Protein AF-A0A8I3A498-F1 (afdb_monomer_lite)

Radius of gyration: 41.24 Å; chains: 1; bounding box: 92×102×156 Å

Foldseek 3Di:
DDPPDPDDPLQQLALAPAEEEFEVCLWFLNVLLQQLNVLRHYQYEYEEADQVSQVVSLVPPDVVRHSRYHYQYAALLDLVSLLVVLVVCCVVPVAHQEYELEWADLFDDPPPADPDHDPVSVVVSVVPRDPVSLVVRLSGLPVSLVSNCVSRLSRQLVVQVVCSAPFHGEYEYEAAPLCVDPDNRSHPSRNVSSVNNLVVLLVCCVVCVVSSYAGYYEHAYDTDTPRCVVVCVVCDPFFADCQRFVVSDHDYSVNSSVVSSCCSGNNNRQEHDDDPPDPTDHDHPDRDDDDDPDDDDDDDDDDDDDDDDDDDDDDDDDDDDDDDDDDDDDDDDDDDDDDDDDDDDDDDDDDDDDDDDDDDDPDPDPVVVVVVVPDDLLQFEAAEEDDLLLQVWDFLDPDPPPDDLPHSCLLVLLVVLCVVVQQADDDDPVCVVVCCVPPVLRHHHYDYFDFADPVLLLLFADPQLLVVLVCLLVDDSVVQNVVQVVQCDALQNEHGHNSQSVLLRRQLRLLQSQLVCLLVSNGVEYEYSGDDFALQAARYGHGDSHSGRSNSSSLSSCCVVPVPQAQAEEEEEEAQAHSLRVCQSCLAPLRYAYAYAHAQLVQPAPSRADPDNVRDDLDLLSQGDHNSGLRYGHLHDNDAAAELQLLVCCCVQPVLQQLVVSQGLAYEYSDAQCLDCPNPSSRHHYYLLSLLVSLLSCCVGNVRSYYYRYHHDRPSVRSSSNSVSNSCSNSPHRRDDDDRDHDDPSSVVSSLQSLQSSVVPHQSSPPHFDQQVVVVVVVDDDCLLVQLVVVQVVCCVPQVKDADDDDDPDDDSNCVSQKIKGPPLLQAQAEEEEFEEGWDKDFDADPNRRHTDPVRIDTQDLVVVVVVVCVVVRYIYMYGYQYQDDDDPPPRDSDDHGDPLVVSLVVLLVVLVSCVVPPVVNSPSHQEYEYEYAESRCSSVLSPLQPDPCLNRYLAYEYQYEDDQDFRQYPVDRCSLQSQQVRYEYEYEQPDPCNVDPVSVVVCNGSRRHPYDYDPHDDRSVSSVVCVVVVSVVSVVSVVVPDPPPPPPPPPD

pLDDT: mean 83.76, std 20.22, range [22.3, 98.88]

Organism: Verticillium longisporum (NCBI:txid100787)

Secondary structure (DSSP, 8-state):
--------HHHHS--TT-EEEEETTTSHHHHHHHHHHHHTT-EEEEEES-HHHHHHHHHTS-TTTT--EEEEE--TT-HHHHHHHHHHHHHHTS--SEEEE------S--TT--SS--HHHHHHHHHTS-HHHHHHHHIIIIIHHHHHHHHTHHHHHHHHHH--SSSPPEEEEE--GGGT-SS-TT-HHHHHHHHHHHHHHHHHHHHTGGGT-EEEEEE--S--STTTHHHHHHHTTPPPPTTT-TTSS---HHHHHHHHHHHHSSTTTT--S--TT--S----EES--S-----S-----PPPP------------------------------------------------------------HHHHHHHTT--GGGSPEEEE--GGGGG---S--SS----SS-THHHHHHHHHHHHTT-B--S-GGGHHHHHHH-TTSSBEEEPP-PPPHHHHTTTS-HHHHHHHHHTTTS-HHHHHHHHHHHTSTT------TTHHHHHHHHHHHHHHHHHHHHTTSSSEEEE--SS--TT--SS--BTTBSS-HHHHHHHHHHHH-TTT--SEEEEE-SSS--HHHHHHHTT-TTEEEEEEEE-GGGTSTT-S-SSTTS--S-TT----GGGTT-EEEEEESSS--BHHHHHHHIIIIIHHHHHHH--SEEEEEE--TTBTT-TTT--BB-HHHHHHHHHHHTTSGGG-EEEEE-----HHHHHHHHHHHHHHHHTPPPPP-PPPPPPHHHHHHHHHHHHHHTTT-GGG-S----HHHHHTTT---HHHHHHHHHHHHHHHHH--EEPP---SS--GGGTT-EEE-TTGGG-SEEEEEEEPPPEEEE---TTT----GGGEEEE-SHHHHHHHHHHTT-EEEEEE--S----TT---S-PPPPPHHHHHHHHHHHHHHHHHHTGGG-TT--EEEEEEETTTHHHHHHHHHHS--GGGEEEEEEEE-S-------SS-TTHHHHHHHSEEEEE-TT-GGGSSHHHHHHHTSGGG-EEEE-SS-SHHHHHHHHHHHHHHHHHHHHHHHS----GGGS--

Sequence (1053 aa):
MTNNAPIDVTDLFGVKDLVAVVTGGGSGIGLMIAQALEANGAFVYILGRRKETLDKAASTSDVKRHGNIKPIQADVTNKKDLERAVEELTAAHGFVNIVIANSGITGPGLEGLPANPSLSQFREKLWSTSSDEFTNTFAVNNTGVFNTVAAFLELLDAGNKRGNVQQRSQVIATASVASFNRQPLAGYAYSSSKAGVVHLMKAFSTALVPYDIRSNIIAPGFYPSEMTEALFAKQGDKAWPKSVIPEERPGDVQDMAGAVLFLVSRAGGYINVWRSRSRAFHTLVWSKEAELHNQLLKPRSAPLAGRQMQKDAPVDGEDWQMRDAAGSNGVAGPQPPPDQGPSVNGTTSSDEEYDEGYDEEYEESEDATVVSQLRRRGQLPTGCCYDDRMKLHCNADFTSHPHHPEDPRRIEEIIKAFKKAGLLYTGPEANVAKIVQETPTKYMWRIAAREAAKEEILLAHTPDHYAWVENLSAMSYTELRALSVELDKGRASLYVGSLSFPAALLSCGGAIDTCKQVVESNVKNAFAVIRPPGHHAEYDQSLGFCFFNNVPVAVKVCQQEYPEICRKVLVLDWDVHHGNGIQNIFYQDPNVLYISIHVYENGQFYPGQPEDPMIPDGGMEHCGTGPGLGKNINIGWHAQGMGDGEYMAAFQKIIMPIAKEFNPDLVVISAGFDAADGDELGGCFVTPPCYAHMTHMLMSLADGKLAVCLEGGYNLRAISTSAVAVARTLMGEPPPRMEIPKINRDAARVLATVQAYQAPYWECMRPGIVNVADIQDQHATRLHDHIRLGQRQDLATRHNMIPLYIQRDVLFKAYENQVLVTPNLQETERLLVILHDPPQLVAQPDSHDNHLESHNAWIVDPVVEYIDWAVSQGFGVMDINVPASLPQEEDTDPFIPRSPEKIMQAQLQELVCYLWDNYIQLYENATEIFLMGVGNAYLGVKVLLMGRDCKPRITGVVNFVTGTLRPVKSDVDPDLSAWYKEHSQVYIASDHLCWKSEDLTRKVQKRRFGSVKRSPTNGLSKMMQLHAEDVHAWILQAIASNKPETTDDEKMS

InterPro domains:
  IPR002347 Short-chain dehydrogenase/reductase SDR [PF00106] (19-234)
  IPR019154 Arb2-like domain [PF09757] (782-1040)
  IPR020904 Short-chain dehydrogenase/reductase, conserved site [PS00061] (177-205)
  IPR023801 Histone deacetylase domain [PF00850] (404-729)

Structure (mmCIF, N/CA/C/O backbone):
data_AF-A0A8I3A498-F1
#
_entry.id   AF-A0A8I3A498-F1
#
loop_
_atom_site.group_PDB
_atom_site.id
_atom_site.type_symbol
_atom_site.label_atom_id
_atom_site.label_alt_id
_atom_site.label_comp_id
_atom_site.label_asym_id
_atom_site.label_entity_id
_atom_site.label_seq_id
_atom_site.pdbx_PDB_ins_code
_atom_site.Cartn_x
_atom_site.Cartn_y
_atom_site.Cartn_z
_atom_site.occupancy
_atom_site.B_iso_or_equiv
_atom_site.auth_seq_id
_atom_site.auth_comp_id
_atom_site.auth_asym_id
_atom_site.auth_atom_id
_atom_site.pdbx_PDB_model_num
ATOM 1 N N . MET A 1 1 ? 6.392 -37.701 -13.307 1.00 36.19 1 MET A N 1
ATOM 2 C CA . MET A 1 1 ? 6.258 -38.402 -14.600 1.00 36.19 1 MET A CA 1
ATOM 3 C C . MET A 1 1 ? 6.376 -37.356 -15.698 1.00 36.19 1 MET A C 1
ATOM 5 O O . MET A 1 1 ? 5.416 -36.642 -15.946 1.00 36.19 1 MET A O 1
ATOM 9 N N . THR A 1 2 ? 7.565 -37.161 -16.264 1.00 35.66 2 THR A N 1
ATOM 10 C CA . THR A 1 2 ? 7.791 -36.223 -17.376 1.00 35.66 2 THR A CA 1
ATOM 11 C C . THR 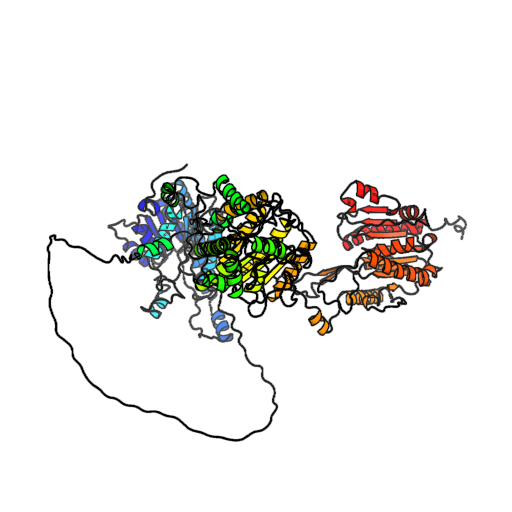A 1 2 ? 7.530 -36.961 -18.677 1.00 35.66 2 THR A C 1
ATOM 13 O O . THR A 1 2 ? 8.352 -37.757 -19.126 1.00 35.66 2 THR A O 1
ATOM 16 N N . ASN A 1 3 ? 6.340 -36.756 -19.235 1.00 43.94 3 ASN A N 1
ATOM 17 C CA . ASN A 1 3 ? 5.984 -37.287 -20.540 1.00 43.94 3 ASN A CA 1
ATOM 18 C C . ASN A 1 3 ? 6.614 -36.356 -21.591 1.00 43.94 3 ASN A C 1
ATOM 20 O O . ASN A 1 3 ? 6.014 -35.351 -21.961 1.00 43.94 3 ASN A O 1
ATOM 24 N N . ASN A 1 4 ? 7.856 -36.646 -21.995 1.00 46.97 4 ASN A N 1
ATOM 25 C CA . ASN A 1 4 ? 8.600 -35.926 -23.040 1.00 46.97 4 ASN A CA 1
ATOM 26 C C . ASN A 1 4 ? 8.061 -36.282 -24.439 1.00 46.97 4 ASN A C 1
ATOM 28 O O . ASN A 1 4 ? 8.810 -36.719 -25.311 1.00 46.97 4 ASN A O 1
ATOM 32 N N . ALA A 1 5 ? 6.749 -36.159 -24.640 1.00 57.09 5 ALA A N 1
ATOM 33 C CA . ALA A 1 5 ? 6.171 -36.243 -25.972 1.00 57.09 5 ALA A CA 1
ATOM 34 C C . ALA A 1 5 ? 6.421 -34.905 -26.697 1.00 57.09 5 ALA A C 1
ATOM 36 O O . ALA A 1 5 ? 6.254 -33.854 -26.068 1.00 57.09 5 ALA A O 1
ATOM 37 N N . PRO A 1 6 ? 6.833 -34.915 -27.976 1.00 66.81 6 PRO A N 1
ATOM 38 C CA . PRO A 1 6 ? 6.925 -33.696 -28.774 1.00 66.81 6 PRO A CA 1
ATOM 39 C C . PRO A 1 6 ? 5.567 -32.978 -28.797 1.00 66.81 6 PRO A C 1
ATOM 41 O O . PRO A 1 6 ? 4.518 -33.622 -28.821 1.00 66.81 6 PRO A O 1
ATOM 44 N N . ILE A 1 7 ? 5.586 -31.644 -28.727 1.00 75.12 7 ILE A N 1
ATOM 45 C CA . ILE A 1 7 ? 4.367 -30.830 -28.768 1.00 75.12 7 ILE A CA 1
ATOM 46 C C . ILE A 1 7 ? 3.898 -30.768 -30.222 1.00 75.12 7 ILE A C 1
ATOM 48 O O . ILE A 1 7 ? 4.517 -30.089 -31.036 1.00 75.12 7 ILE A O 1
ATOM 52 N N . ASP A 1 8 ? 2.807 -31.464 -30.526 1.00 83.50 8 ASP A N 1
ATOM 53 C CA . ASP A 1 8 ? 2.123 -31.399 -31.815 1.00 83.50 8 ASP A CA 1
ATOM 54 C C . ASP A 1 8 ? 0.842 -30.558 -31.692 1.00 83.50 8 ASP A C 1
ATOM 56 O O . ASP A 1 8 ? 0.051 -30.733 -30.761 1.00 83.50 8 ASP A O 1
ATOM 60 N N . VAL A 1 9 ? 0.646 -29.607 -32.611 1.00 81.69 9 VAL A N 1
ATOM 61 C CA . VAL A 1 9 ? -0.486 -28.663 -32.575 1.00 81.69 9 VAL A CA 1
ATOM 62 C C . VAL A 1 9 ? -1.821 -29.381 -32.778 1.00 81.69 9 VAL A C 1
ATOM 64 O O . VAL A 1 9 ? -2.808 -29.020 -32.130 1.00 81.69 9 VAL A O 1
ATOM 67 N N . THR A 1 10 ? -1.854 -30.408 -33.630 1.00 80.31 10 THR A N 1
ATOM 68 C CA . THR A 1 10 ? -3.074 -31.175 -33.907 1.00 80.31 10 THR A CA 1
ATOM 69 C C . THR A 1 10 ? -3.499 -32.014 -32.705 1.00 80.31 10 THR A C 1
ATOM 71 O O . THR A 1 10 ? -4.691 -32.089 -32.413 1.00 80.31 10 THR A O 1
ATOM 74 N N . ASP A 1 11 ? -2.544 -32.525 -31.926 1.00 80.00 11 ASP A N 1
ATOM 75 C CA . ASP A 1 11 ? -2.824 -33.212 -30.660 1.00 80.00 11 ASP A CA 1
ATOM 76 C C . ASP A 1 11 ? -3.163 -32.241 -29.516 1.00 80.00 11 ASP A C 1
ATOM 78 O O . ASP A 1 11 ? -3.975 -32.549 -28.640 1.00 80.00 11 ASP A O 1
ATOM 82 N N . LEU A 1 12 ? -2.539 -31.058 -29.491 1.00 85.94 12 LEU A N 1
ATOM 83 C CA . LEU A 1 12 ? -2.706 -30.086 -28.409 1.00 85.94 12 LEU A CA 1
ATOM 84 C C . LEU A 1 12 ? -4.102 -29.449 -28.409 1.00 85.94 12 LEU A C 1
ATOM 86 O O . LEU A 1 12 ? -4.709 -29.317 -27.341 1.00 85.94 12 LEU A O 1
ATOM 90 N N . PHE A 1 13 ? -4.603 -29.082 -29.592 1.00 89.25 13 PHE A N 1
ATOM 91 C CA . PHE A 1 13 ? -5.938 -28.502 -29.790 1.00 89.25 13 PHE A CA 1
ATOM 92 C C . PHE A 1 13 ? -6.983 -29.519 -30.268 1.00 89.25 13 PHE A C 1
ATOM 94 O O . PHE A 1 13 ? -8.146 -29.162 -30.459 1.00 89.25 13 PHE A O 1
ATOM 101 N N . GLY A 1 14 ? -6.590 -30.785 -30.422 1.00 86.81 14 GLY A N 1
ATOM 102 C CA . GLY A 1 14 ? -7.468 -31.862 -30.853 1.00 86.81 14 GLY A CA 1
ATOM 103 C C . GLY A 1 14 ? -8.658 -32.061 -29.913 1.00 86.81 14 GLY A C 1
ATOM 104 O O . GLY A 1 14 ? -8.516 -32.131 -28.689 1.00 86.81 14 GLY A O 1
ATOM 105 N N . VAL A 1 15 ? -9.848 -32.174 -30.507 1.00 92.00 15 VAL A N 1
ATOM 106 C CA . VAL A 1 15 ? -11.114 -32.466 -29.806 1.00 92.00 15 VAL A CA 1
ATOM 107 C C . VAL A 1 15 ? -11.772 -33.752 -30.298 1.00 92.00 15 VAL A C 1
ATOM 109 O O . VAL A 1 15 ? -12.924 -34.041 -29.974 1.00 92.00 15 VAL A O 1
ATOM 112 N N . LYS A 1 16 ? -11.020 -34.542 -31.066 1.00 88.25 16 LYS A N 1
ATOM 113 C CA . LYS A 1 16 ? -11.432 -35.865 -31.512 1.00 88.25 16 LYS A CA 1
ATOM 114 C C . LYS A 1 16 ? -11.801 -36.729 -30.303 1.00 88.25 16 LYS A C 1
ATOM 116 O O . LYS A 1 16 ? -11.157 -36.657 -29.259 1.00 88.25 16 LYS A O 1
ATOM 121 N N . ASP A 1 17 ? -12.860 -37.515 -30.458 1.00 88.50 17 ASP A N 1
ATOM 122 C CA . ASP A 1 17 ? -13.411 -38.417 -29.440 1.00 88.50 17 ASP A CA 1
ATOM 123 C C . ASP A 1 17 ? -14.074 -37.730 -28.231 1.00 88.50 17 ASP A C 1
ATOM 125 O O . ASP A 1 17 ? -14.572 -38.429 -27.346 1.00 88.50 17 ASP A O 1
ATOM 129 N N . LEU A 1 18 ? -14.153 -36.391 -28.185 1.00 94.19 18 LEU A N 1
ATOM 130 C CA . LEU A 1 18 ? -14.945 -35.682 -27.175 1.00 94.19 18 LEU A CA 1
ATOM 131 C C . LEU A 1 18 ? -16.438 -35.782 -27.486 1.00 94.19 18 LEU A C 1
ATOM 133 O O . LEU A 1 18 ? -16.863 -35.539 -28.613 1.00 94.19 18 LEU A O 1
ATOM 137 N N . VAL A 1 19 ? -17.242 -36.052 -26.457 1.00 97.00 19 VAL A N 1
ATOM 138 C CA . VAL A 1 19 ? -18.703 -35.905 -26.512 1.00 97.00 19 VAL A CA 1
ATOM 139 C C . VAL A 1 19 ? -19.086 -34.611 -25.797 1.00 97.00 19 VAL A C 1
ATOM 141 O O . VAL A 1 19 ? -18.767 -34.432 -24.617 1.00 97.00 19 VAL A O 1
ATOM 144 N N . ALA A 1 20 ? -19.747 -33.701 -26.507 1.00 97.81 20 ALA A N 1
ATOM 145 C CA . ALA A 1 20 ? -20.108 -32.373 -26.033 1.00 97.81 20 ALA A CA 1
ATOM 146 C C . ALA A 1 20 ? -21.621 -32.133 -26.086 1.00 97.81 20 ALA A C 1
ATOM 148 O O . ALA A 1 20 ? -22.307 -32.586 -26.998 1.00 97.81 20 ALA A O 1
ATOM 149 N N . VAL A 1 21 ? -22.130 -31.361 -25.129 1.00 98.38 21 VAL A N 1
ATOM 150 C CA . VAL A 1 21 ? -23.510 -30.863 -25.081 1.00 98.38 21 VAL A CA 1
ATOM 151 C C . VAL A 1 21 ? -23.473 -29.344 -25.157 1.00 98.38 21 VAL A C 1
ATOM 153 O O . VAL A 1 21 ? -22.763 -28.723 -24.375 1.00 98.38 21 VAL A O 1
ATOM 156 N N . VAL A 1 22 ? -24.242 -28.727 -26.053 1.00 98.06 22 VAL A N 1
ATOM 157 C CA . VAL A 1 22 ? -24.313 -27.267 -26.212 1.00 98.06 22 VAL A CA 1
ATOM 158 C C . VAL A 1 22 ? -25.766 -26.806 -26.152 1.00 98.06 22 VAL A C 1
ATOM 160 O O . VAL A 1 22 ? -26.552 -27.048 -27.071 1.00 98.06 22 VAL A O 1
ATOM 163 N N . THR A 1 23 ? -26.150 -26.113 -25.077 1.00 97.69 23 THR A N 1
ATOM 164 C CA . THR A 1 23 ? -27.502 -25.540 -24.976 1.00 97.69 23 THR A CA 1
ATOM 165 C C . THR A 1 23 ? -27.601 -24.231 -25.759 1.00 97.69 23 THR A C 1
ATOM 167 O O . THR A 1 23 ? -26.661 -23.442 -25.823 1.00 97.69 23 THR A O 1
ATOM 170 N N . GLY A 1 24 ? -28.739 -23.990 -26.407 1.00 94.19 24 GLY A N 1
ATOM 171 C CA . GLY A 1 24 ? -28.872 -22.897 -27.370 1.00 94.19 24 GLY A CA 1
ATOM 172 C C . GLY A 1 24 ? -28.033 -23.117 -28.635 1.00 94.19 24 GLY A C 1
ATOM 173 O O . GLY A 1 24 ? -27.719 -22.153 -29.322 1.00 94.19 24 GLY A O 1
ATOM 174 N N . GLY A 1 25 ? -27.663 -24.364 -28.950 1.00 91.69 25 GLY A N 1
ATOM 175 C CA . GLY A 1 25 ? -26.781 -24.711 -30.075 1.00 91.69 25 GLY A CA 1
ATOM 176 C C . GLY A 1 25 ? -27.402 -24.575 -31.472 1.00 91.69 25 GLY A C 1
ATOM 177 O O . GLY A 1 25 ? -26.743 -24.867 -32.462 1.00 91.69 25 GLY A O 1
ATOM 178 N N . GLY A 1 26 ? -28.667 -24.156 -31.572 1.00 89.94 26 GLY A N 1
ATOM 179 C CA . GLY A 1 26 ? -29.366 -24.000 -32.852 1.00 89.94 26 GLY A CA 1
ATOM 180 C C . GLY A 1 26 ? -29.058 -22.699 -33.603 1.00 89.94 26 GLY A C 1
ATOM 181 O O . GLY A 1 26 ? -29.295 -22.633 -34.805 1.00 89.94 26 GLY A O 1
ATOM 182 N N . SER A 1 27 ? -28.565 -21.656 -32.926 1.00 89.75 27 SER A N 1
ATOM 183 C CA . SER A 1 27 ? -28.230 -20.375 -33.566 1.00 89.75 27 SER A CA 1
ATOM 184 C C . SER A 1 27 ? -27.189 -19.562 -32.784 1.00 89.75 27 SER A C 1
ATOM 186 O O . SER A 1 27 ? -26.798 -19.922 -31.671 1.00 89.75 27 SER A O 1
ATOM 188 N N . GLY A 1 28 ? -26.703 -18.474 -33.395 1.00 89.88 28 GLY A N 1
ATOM 189 C CA . GLY A 1 28 ? -25.756 -17.531 -32.791 1.00 89.88 28 GLY A CA 1
ATOM 190 C C . GLY A 1 28 ? -24.482 -18.197 -32.261 1.00 89.88 28 GLY A C 1
ATOM 191 O O . GLY A 1 28 ? -23.946 -19.119 -32.873 1.00 89.88 28 GLY A O 1
ATOM 192 N N . ILE A 1 29 ? -24.028 -17.752 -31.086 1.00 91.62 29 ILE A N 1
ATOM 193 C CA . ILE A 1 29 ? -22.796 -18.235 -30.437 1.00 91.62 29 ILE A CA 1
ATOM 194 C C . ILE A 1 29 ? -22.838 -19.745 -30.162 1.00 91.62 29 ILE A C 1
ATOM 196 O O . ILE A 1 29 ? -21.834 -20.430 -30.333 1.00 91.62 29 ILE A O 1
ATOM 200 N N . GLY A 1 30 ? -23.999 -20.286 -29.780 1.00 93.56 30 GLY A N 1
ATOM 201 C CA . GLY A 1 30 ? -24.134 -21.721 -29.520 1.00 93.56 30 GLY A CA 1
ATOM 202 C C . GLY A 1 30 ? -23.888 -22.559 -30.772 1.00 93.56 30 GLY A C 1
ATOM 203 O O . GLY A 1 30 ? -23.225 -23.591 -30.697 1.00 93.56 30 GLY A O 1
ATOM 204 N N . LEU A 1 31 ? -24.373 -22.090 -31.925 1.00 93.25 31 LEU A N 1
ATOM 205 C CA . LEU A 1 31 ? -24.126 -22.738 -33.212 1.00 93.25 31 LEU A CA 1
ATOM 206 C C . LEU A 1 31 ? -22.658 -22.616 -33.640 1.00 93.25 31 LEU A C 1
ATOM 208 O O . LEU A 1 31 ? -22.083 -23.612 -34.068 1.00 93.25 31 LEU A O 1
ATOM 212 N N . MET A 1 32 ? -22.041 -21.441 -33.464 1.00 93.75 32 MET A N 1
ATOM 213 C CA . MET A 1 32 ? -20.608 -21.237 -33.738 1.00 93.75 32 MET A CA 1
ATOM 214 C C . MET A 1 32 ? -19.747 -22.228 -32.945 1.00 93.75 32 MET A C 1
ATOM 216 O O . MET A 1 32 ? -18.860 -22.869 -33.503 1.00 93.75 32 MET A O 1
ATOM 220 N N . ILE A 1 33 ? -20.054 -22.409 -31.656 1.00 95.06 33 ILE A N 1
ATOM 221 C CA . ILE A 1 33 ? -19.376 -23.378 -30.789 1.00 95.06 33 ILE A CA 1
ATOM 222 C C . ILE A 1 33 ? -19.603 -24.816 -31.274 1.00 95.06 33 ILE A C 1
ATOM 224 O O . ILE A 1 33 ? -18.648 -25.583 -31.382 1.00 95.06 33 ILE A O 1
ATOM 228 N N . ALA A 1 34 ? -20.850 -25.194 -31.574 1.00 94.69 34 ALA A N 1
ATOM 229 C CA . ALA A 1 34 ? -21.176 -26.545 -32.029 1.00 94.69 34 ALA A CA 1
ATOM 230 C C . ALA A 1 34 ? -20.457 -26.903 -33.341 1.00 94.69 34 ALA A C 1
ATOM 232 O O . ALA A 1 34 ? -19.881 -27.985 -33.449 1.00 94.69 34 ALA A O 1
ATOM 233 N N . GLN A 1 35 ? -20.437 -25.978 -34.304 1.00 92.06 35 GLN A N 1
ATOM 234 C CA . GLN A 1 35 ? -19.741 -26.144 -35.581 1.00 92.06 35 GLN A CA 1
ATOM 235 C C . GLN A 1 35 ? -18.222 -26.206 -35.398 1.00 92.06 35 GLN A C 1
ATOM 237 O O . GLN A 1 35 ? -17.578 -27.049 -36.014 1.00 92.06 35 GLN A O 1
ATOM 242 N N . ALA A 1 36 ? -17.643 -25.373 -34.527 1.00 92.25 36 ALA A N 1
ATOM 243 C CA . ALA A 1 36 ? -16.209 -25.406 -34.243 1.00 92.25 36 ALA A CA 1
ATOM 244 C C . ALA A 1 36 ? -15.765 -26.754 -33.657 1.00 92.25 36 ALA A C 1
ATOM 246 O O . ALA A 1 36 ? -14.743 -27.304 -34.068 1.00 92.25 36 ALA A O 1
ATOM 247 N N . LEU A 1 37 ? -16.540 -27.304 -32.719 1.00 93.81 37 LEU A N 1
ATOM 248 C CA . LEU A 1 37 ? -16.255 -28.601 -32.107 1.00 93.81 37 LEU A CA 1
ATOM 249 C C . LEU A 1 37 ? -16.395 -29.752 -33.115 1.00 93.81 37 LEU A C 1
ATOM 251 O O . LEU A 1 37 ? -15.507 -30.601 -33.197 1.00 93.81 37 LEU A O 1
ATOM 255 N N . GLU A 1 38 ? -17.473 -29.775 -33.904 1.00 92.19 38 GLU A N 1
ATOM 256 C CA . GLU A 1 38 ? -17.703 -30.847 -34.881 1.00 92.19 38 GLU A CA 1
ATOM 257 C C . GLU A 1 38 ? -16.705 -30.811 -36.043 1.00 92.19 38 GLU A C 1
ATOM 259 O O . GLU A 1 38 ? -16.161 -31.854 -36.410 1.00 92.19 38 GLU A O 1
ATOM 264 N N . ALA A 1 39 ? -16.366 -29.618 -36.543 1.00 88.62 39 ALA A N 1
ATOM 265 C CA . ALA A 1 39 ? -15.371 -29.446 -37.599 1.00 88.62 39 ALA A CA 1
ATOM 266 C C . ALA A 1 39 ? -13.974 -29.960 -37.202 1.00 88.62 39 ALA A C 1
ATOM 268 O O . ALA A 1 39 ? -13.161 -30.245 -38.080 1.00 88.62 39 ALA A O 1
ATOM 269 N N . ASN A 1 40 ? -13.707 -30.102 -35.898 1.00 89.00 40 ASN A N 1
ATOM 270 C CA . ASN A 1 40 ? -12.462 -30.636 -35.343 1.00 89.00 40 ASN A CA 1
ATOM 271 C C . ASN A 1 40 ? -12.620 -32.055 -34.751 1.00 89.00 40 ASN A C 1
ATOM 273 O O . ASN A 1 40 ? -11.744 -32.536 -34.027 1.00 89.00 40 ASN A O 1
ATOM 277 N N . GLY A 1 41 ? -13.718 -32.748 -35.077 1.00 88.25 41 GLY A N 1
ATOM 278 C CA . GLY A 1 41 ? -13.897 -34.179 -34.823 1.00 88.25 41 GLY A CA 1
ATOM 279 C C . GLY A 1 41 ? -14.600 -34.553 -33.515 1.00 88.25 41 GLY A C 1
ATOM 280 O O . GLY A 1 41 ? -14.634 -35.741 -33.186 1.00 88.25 41 GLY A O 1
ATOM 281 N N . ALA A 1 42 ? -15.166 -33.595 -32.773 1.00 93.06 42 ALA A N 1
ATOM 282 C CA . ALA A 1 42 ? -15.992 -33.896 -31.601 1.00 93.06 42 ALA A CA 1
ATOM 283 C C . ALA A 1 42 ? -17.405 -34.358 -32.002 1.00 93.06 42 ALA A C 1
ATOM 285 O O . ALA A 1 42 ? -17.925 -34.002 -33.062 1.00 93.06 42 ALA A O 1
ATOM 286 N N . PHE A 1 43 ? -18.058 -35.114 -31.121 1.00 94.44 43 PHE A N 1
ATOM 287 C CA . PHE A 1 43 ? -19.475 -35.446 -31.226 1.00 94.44 43 PHE A CA 1
ATOM 288 C C . PHE A 1 43 ? -20.309 -34.455 -30.416 1.00 94.44 43 PHE A C 1
ATOM 290 O O . PHE A 1 43 ? -20.063 -34.286 -29.223 1.00 94.44 43 PHE A O 1
ATOM 297 N N . VAL A 1 44 ? -21.281 -33.781 -31.038 1.00 96.19 44 VAL A N 1
ATOM 298 C CA . VAL A 1 44 ? -21.935 -32.606 -30.438 1.00 96.19 44 VAL A CA 1
ATOM 299 C C . VAL A 1 44 ? -23.452 -32.766 -30.398 1.00 96.19 44 VAL A C 1
ATOM 301 O O . VAL A 1 44 ? -24.115 -32.846 -31.427 1.00 96.19 44 VAL A O 1
ATOM 304 N N . TYR A 1 45 ? -24.024 -32.730 -29.199 1.00 97.25 45 TYR A N 1
ATOM 305 C CA . TYR A 1 45 ? -25.463 -32.634 -28.980 1.00 97.25 45 TYR A CA 1
ATOM 306 C C . TYR A 1 45 ? -25.870 -31.176 -28.794 1.00 97.25 45 TYR A C 1
ATOM 308 O O . TYR A 1 45 ? -25.394 -30.509 -27.876 1.00 97.25 45 TYR A O 1
ATOM 316 N N . ILE A 1 46 ? -26.772 -30.677 -29.638 1.00 97.56 46 ILE A N 1
ATOM 317 C CA . ILE A 1 46 ? -27.315 -29.320 -29.520 1.00 97.56 46 ILE A CA 1
ATOM 318 C C . ILE A 1 46 ? -28.714 -29.357 -28.909 1.00 97.56 46 ILE A C 1
ATOM 320 O O . ILE A 1 46 ? -29.604 -30.053 -29.396 1.00 97.56 46 ILE A O 1
ATOM 324 N N . LEU A 1 47 ? -28.907 -28.596 -27.832 1.00 97.69 47 LEU A N 1
ATOM 325 C CA . LEU A 1 47 ? -30.168 -28.538 -27.092 1.00 97.69 47 LEU A CA 1
ATOM 326 C C . LEU A 1 47 ? -30.860 -27.195 -27.304 1.00 97.69 47 LEU A C 1
ATOM 328 O O . LEU A 1 47 ? -30.220 -26.141 -27.292 1.00 97.69 47 LEU A O 1
ATOM 332 N N . GLY A 1 48 ? -32.182 -27.211 -27.445 1.00 95.50 48 GLY A N 1
ATOM 333 C CA . GLY A 1 48 ? -32.983 -25.993 -27.538 1.00 95.50 48 GLY A CA 1
ATOM 334 C C . GLY A 1 48 ? -34.479 -26.248 -27.703 1.00 95.50 48 GLY A C 1
ATOM 335 O O . GLY A 1 48 ? -34.924 -27.363 -27.957 1.00 95.50 48 GLY A O 1
ATOM 336 N N . ARG A 1 49 ? -35.276 -25.184 -27.582 1.00 94.38 49 ARG A N 1
ATOM 337 C CA . ARG A 1 49 ? -36.748 -25.277 -27.601 1.00 94.38 49 ARG A CA 1
ATOM 338 C C . ARG A 1 49 ? -37.330 -25.472 -29.006 1.00 94.38 49 ARG A C 1
ATOM 340 O O . ARG A 1 49 ? -38.329 -26.168 -29.176 1.00 94.38 49 ARG A O 1
ATOM 347 N N . ARG A 1 50 ? -36.718 -24.839 -30.014 1.00 93.50 50 ARG A N 1
ATOM 348 C CA . ARG A 1 50 ? -37.200 -24.800 -31.407 1.00 93.50 50 ARG A CA 1
ATOM 349 C C . ARG A 1 50 ? -36.605 -25.961 -32.208 1.00 93.50 50 ARG A C 1
ATOM 351 O O . ARG A 1 50 ? -35.473 -25.854 -32.673 1.00 93.50 50 ARG A O 1
ATOM 358 N N . LYS A 1 51 ? -37.367 -27.047 -32.378 1.00 92.06 51 LYS A N 1
ATOM 359 C CA . LYS A 1 51 ? -36.901 -28.259 -33.073 1.00 92.06 51 LYS A CA 1
ATOM 360 C C . LYS A 1 51 ? -36.428 -27.980 -34.506 1.00 92.06 51 LYS A C 1
ATOM 362 O O . LYS A 1 51 ? -35.314 -28.346 -34.847 1.00 92.06 51 LYS A O 1
ATOM 367 N N . GLU A 1 52 ? -37.197 -27.223 -35.287 1.00 92.06 52 GLU A N 1
ATOM 368 C CA . GLU A 1 52 ? -36.838 -26.865 -36.670 1.00 92.06 52 GLU A CA 1
ATOM 369 C C . GLU A 1 52 ? -35.496 -26.119 -36.772 1.00 92.06 52 GLU A C 1
ATOM 371 O O . GLU A 1 52 ? -34.704 -26.368 -37.679 1.00 92.06 52 GLU A O 1
ATOM 376 N N . THR A 1 53 ? -35.204 -25.222 -35.820 1.00 92.12 53 THR A N 1
ATOM 377 C CA . THR A 1 53 ? -33.923 -24.500 -35.765 1.00 92.12 53 THR A CA 1
ATOM 378 C C . THR A 1 53 ? -32.760 -25.449 -35.477 1.00 92.12 53 THR A C 1
ATOM 380 O O . THR A 1 53 ? -31.701 -25.314 -36.085 1.00 92.12 53 THR A O 1
ATOM 383 N N . LEU A 1 54 ? -32.952 -26.416 -34.575 1.00 92.62 54 LEU A N 1
ATOM 384 C CA . LEU A 1 54 ? -31.938 -27.423 -34.258 1.00 92.62 54 LEU A CA 1
ATOM 385 C C . LEU A 1 54 ? -31.706 -28.380 -35.431 1.00 92.62 54 LEU A C 1
ATOM 387 O O . LEU A 1 54 ? -30.560 -28.663 -35.759 1.00 92.62 54 LEU A O 1
ATOM 391 N N . ASP A 1 55 ? -32.771 -28.831 -36.094 1.00 91.81 55 ASP A N 1
ATOM 392 C CA . ASP A 1 55 ? -32.676 -29.709 -37.263 1.00 91.81 55 ASP A CA 1
ATOM 393 C C . ASP A 1 55 ? -31.942 -29.001 -38.415 1.00 91.81 55 ASP A C 1
ATOM 395 O O . ASP A 1 55 ? -31.049 -29.577 -39.041 1.00 91.81 55 ASP A O 1
ATOM 399 N N . LYS A 1 56 ? -32.234 -27.709 -38.637 1.00 89.88 56 LYS A N 1
ATOM 400 C CA . LYS A 1 56 ? -31.498 -26.879 -39.599 1.00 89.88 56 LYS A CA 1
ATOM 401 C C . LYS A 1 56 ? -30.023 -26.756 -39.217 1.00 89.88 56 LYS A C 1
ATOM 403 O O . LYS A 1 56 ? -29.172 -26.974 -40.073 1.00 89.88 56 LYS A O 1
ATOM 408 N N . ALA A 1 57 ? -29.708 -26.450 -37.960 1.00 89.06 57 ALA A N 1
ATOM 409 C CA . ALA A 1 57 ? -28.329 -26.387 -37.477 1.00 89.06 57 ALA A CA 1
ATOM 410 C C . ALA A 1 57 ? -27.584 -27.716 -37.683 1.00 89.06 57 ALA A C 1
ATOM 412 O O . ALA A 1 57 ? -26.488 -27.722 -38.241 1.00 89.06 57 ALA A O 1
ATOM 413 N N . ALA A 1 58 ? -28.200 -28.845 -37.334 1.00 88.25 58 ALA A N 1
ATOM 414 C CA . ALA A 1 58 ? -27.625 -30.168 -37.556 1.00 88.25 58 ALA A CA 1
ATOM 415 C C . ALA A 1 58 ? -27.381 -30.451 -39.051 1.00 88.25 58 ALA A C 1
ATOM 417 O O . ALA A 1 58 ? -26.347 -31.014 -39.404 1.00 88.25 58 ALA A O 1
ATOM 418 N N . SER A 1 59 ? -28.264 -29.984 -39.943 1.00 84.31 59 SER A N 1
ATOM 419 C CA . SER A 1 59 ? -28.090 -30.121 -41.399 1.00 84.31 59 SER A CA 1
ATOM 420 C C . SER A 1 59 ? -26.949 -29.281 -41.989 1.00 84.31 59 SER A C 1
ATOM 422 O O . SER A 1 59 ? -26.520 -29.554 -43.106 1.00 84.31 59 SER A O 1
ATOM 424 N N . THR A 1 60 ? -26.442 -28.278 -41.255 1.00 75.75 60 THR A N 1
ATOM 425 C CA . THR A 1 60 ? -25.262 -27.500 -41.682 1.00 75.75 60 THR A CA 1
ATOM 426 C C . THR A 1 60 ? -23.940 -28.228 -41.450 1.00 75.75 60 THR A C 1
ATOM 428 O O . THR A 1 60 ? -22.919 -27.785 -41.970 1.00 75.75 60 THR A O 1
ATOM 431 N N . SER A 1 61 ? -23.946 -29.339 -40.701 1.00 66.25 61 SER A N 1
ATOM 432 C CA . SER A 1 61 ? -22.771 -30.208 -40.611 1.00 66.25 61 SER A CA 1
ATOM 433 C C . SER A 1 61 ? -22.534 -30.878 -41.966 1.00 66.25 61 SER A C 1
ATOM 435 O O . SER A 1 61 ? -23.442 -31.476 -42.550 1.00 66.25 61 SER A O 1
ATOM 437 N N . ASP A 1 62 ? -21.324 -30.739 -42.510 1.00 61.09 62 ASP A N 1
ATOM 438 C CA . ASP A 1 62 ? -20.975 -31.401 -43.764 1.00 61.09 62 ASP A CA 1
ATOM 439 C C . ASP A 1 62 ? -20.903 -32.908 -43.504 1.00 61.09 62 ASP A C 1
ATOM 441 O O . ASP A 1 62 ? -19.949 -33.416 -42.910 1.00 61.09 62 ASP A O 1
ATOM 445 N N . VAL A 1 63 ? -21.928 -33.634 -43.960 1.00 57.16 63 VAL A N 1
ATOM 446 C CA . VAL A 1 63 ? -22.046 -35.094 -43.821 1.00 57.16 63 VAL A CA 1
ATOM 447 C C . VAL A 1 63 ? -20.825 -35.816 -44.414 1.00 57.16 63 VAL A C 1
ATOM 449 O O . VAL A 1 63 ? -20.549 -36.956 -44.049 1.00 57.16 63 VAL A O 1
ATOM 452 N N . LYS A 1 64 ? -20.059 -35.165 -45.305 1.00 50.09 64 LYS A N 1
ATOM 453 C CA . LYS A 1 64 ? -18.822 -35.714 -45.877 1.00 50.09 64 LYS A CA 1
ATOM 454 C C . LYS A 1 64 ? -17.583 -35.545 -44.989 1.00 50.09 64 LYS A C 1
ATOM 456 O O . LYS A 1 64 ? -16.600 -36.237 -45.245 1.00 50.09 64 LYS A O 1
ATOM 461 N N . ARG A 1 65 ? -17.600 -34.666 -43.976 1.00 60.28 65 ARG A N 1
ATOM 462 C CA . ARG A 1 65 ? -16.499 -34.501 -43.006 1.00 60.28 65 ARG A CA 1
ATOM 463 C C . ARG A 1 65 ? -16.659 -35.444 -41.815 1.00 60.28 65 ARG A C 1
ATOM 465 O O . ARG A 1 65 ? -15.847 -36.353 -41.672 1.00 60.28 65 ARG A O 1
ATOM 472 N N . HIS A 1 66 ? -17.703 -35.264 -41.002 1.00 67.88 66 HIS A N 1
ATOM 473 C CA . HIS A 1 66 ? -17.960 -36.107 -39.824 1.00 67.88 66 HIS A CA 1
ATOM 474 C C . HIS A 1 66 ? -19.458 -36.356 -39.567 1.00 67.88 66 HIS A C 1
ATOM 476 O O . HIS A 1 66 ? -19.829 -37.497 -39.302 1.00 67.88 66 HIS A O 1
ATOM 482 N N . GLY A 1 67 ? -20.327 -35.343 -39.694 1.00 72.44 67 GLY A N 1
ATOM 483 C CA . GLY A 1 67 ? -21.784 -35.499 -39.554 1.00 72.44 67 GLY A CA 1
ATOM 484 C C . GLY A 1 67 ? -22.241 -35.742 -38.109 1.00 72.44 67 GLY A C 1
ATOM 485 O O . GLY A 1 67 ? -23.216 -36.460 -37.869 1.00 72.44 67 GLY A O 1
ATOM 486 N N . ASN A 1 68 ? -21.521 -35.169 -37.141 1.00 85.06 68 ASN A N 1
ATOM 487 C CA . ASN A 1 68 ? -21.624 -35.537 -35.725 1.00 85.06 68 ASN A CA 1
ATOM 488 C C . ASN A 1 68 ? -22.463 -34.573 -34.859 1.00 85.06 68 ASN A C 1
ATOM 490 O O . ASN A 1 68 ? -22.391 -34.639 -33.630 1.00 85.06 68 ASN A O 1
ATOM 494 N N . ILE A 1 69 ? -23.267 -33.688 -35.463 1.00 92.75 69 ILE A N 1
ATOM 495 C CA . ILE A 1 69 ? -24.201 -32.824 -34.720 1.00 92.75 69 ILE A CA 1
ATOM 496 C C . ILE A 1 69 ? -25.563 -33.518 -34.575 1.00 92.75 69 ILE A C 1
ATOM 498 O O . ILE A 1 69 ? -26.198 -33.872 -35.571 1.00 92.75 69 ILE A O 1
ATOM 502 N N . LYS A 1 70 ? -26.046 -33.688 -33.337 1.00 93.38 70 LYS A N 1
ATOM 503 C CA . LYS A 1 70 ? -27.350 -34.299 -33.024 1.00 93.38 70 LYS A CA 1
ATOM 504 C C . LYS A 1 70 ? -28.278 -33.330 -32.279 1.00 93.38 70 LYS A C 1
ATOM 506 O O . LYS A 1 70 ? -27.900 -32.825 -31.222 1.00 93.38 70 LYS A O 1
ATOM 511 N N . PRO A 1 71 ? -29.487 -33.057 -32.799 1.00 95.69 71 PRO A N 1
ATOM 512 C CA . PRO A 1 71 ? -30.428 -32.154 -32.150 1.00 95.69 71 PRO A CA 1
ATOM 513 C C . PRO A 1 71 ? -31.275 -32.866 -31.087 1.00 95.69 71 PRO A C 1
ATOM 515 O O . PRO A 1 71 ? -31.845 -33.918 -31.358 1.00 95.69 71 PRO A O 1
ATOM 518 N N . ILE A 1 72 ? -31.421 -32.253 -29.907 1.00 96.25 72 ILE A N 1
ATOM 519 C CA . ILE A 1 72 ? -32.355 -32.690 -28.856 1.00 96.25 72 ILE A CA 1
ATOM 520 C C . ILE A 1 72 ? -33.235 -31.512 -28.442 1.00 96.25 72 ILE A C 1
ATOM 522 O O . ILE A 1 72 ? -32.755 -30.453 -28.030 1.00 96.25 72 ILE A O 1
ATOM 526 N N . GLN A 1 73 ? -34.552 -31.689 -28.529 1.00 96.88 73 GLN A N 1
ATOM 527 C CA . GLN A 1 73 ? -35.490 -30.660 -28.096 1.00 96.88 73 GLN A CA 1
ATOM 528 C C . GLN A 1 73 ? -35.600 -30.648 -26.565 1.00 96.88 73 GLN A C 1
ATOM 530 O O . GLN A 1 73 ? -36.091 -31.607 -25.966 1.00 96.88 73 GLN A O 1
ATOM 535 N N . ALA A 1 74 ? -35.180 -29.550 -25.938 1.00 95.94 74 ALA A N 1
ATOM 536 C CA . ALA A 1 74 ? -35.241 -29.372 -24.490 1.00 95.94 74 ALA A CA 1
ATOM 537 C C . ALA A 1 74 ? -35.320 -27.888 -24.100 1.00 95.94 74 ALA A C 1
ATOM 539 O O . ALA A 1 74 ? -34.647 -27.042 -24.701 1.00 95.94 74 ALA A O 1
ATOM 540 N N . ASP A 1 75 ? -36.115 -27.578 -23.073 1.00 96.00 75 ASP A N 1
ATOM 541 C CA . ASP A 1 75 ? -36.090 -26.282 -22.394 1.00 96.00 75 ASP A CA 1
ATOM 542 C C . ASP A 1 75 ? -35.212 -26.333 -21.134 1.00 96.00 75 ASP A C 1
ATOM 544 O O . ASP A 1 75 ? -35.465 -27.107 -20.214 1.00 96.00 75 ASP A O 1
ATOM 548 N N . VAL A 1 76 ? -34.195 -25.469 -21.056 1.00 96.81 76 VAL A N 1
ATOM 549 C CA . VAL A 1 76 ? -33.268 -25.400 -19.910 1.00 96.81 76 VAL A CA 1
ATOM 550 C C . VAL A 1 76 ? -33.943 -24.944 -18.611 1.00 96.81 76 VAL A C 1
ATOM 552 O O . VAL A 1 76 ? -33.401 -25.156 -17.523 1.00 96.81 76 VAL A O 1
ATOM 555 N N . THR A 1 77 ? -35.128 -24.330 -18.691 1.00 96.62 77 THR A N 1
ATOM 556 C CA . THR A 1 77 ? -35.922 -23.986 -17.502 1.00 96.62 77 THR A CA 1
ATOM 557 C C . THR A 1 77 ? -36.789 -25.150 -17.015 1.00 96.62 77 THR A C 1
ATOM 559 O O . THR A 1 77 ? -37.324 -25.080 -15.909 1.00 96.62 77 THR A O 1
ATOM 562 N N . ASN A 1 78 ? -36.916 -26.230 -17.794 1.00 96.75 78 ASN A N 1
ATOM 563 C CA . ASN A 1 78 ? -37.696 -27.417 -17.456 1.00 96.75 78 ASN A CA 1
ATOM 564 C C . ASN A 1 78 ? -36.775 -28.605 -17.134 1.00 96.75 78 ASN A C 1
ATOM 566 O O . ASN A 1 78 ? -36.158 -29.205 -18.010 1.00 96.75 78 ASN A O 1
ATOM 570 N N . LYS A 1 79 ? -36.725 -28.998 -15.857 1.00 96.38 79 LYS A N 1
ATOM 571 C CA . LYS A 1 79 ? -35.863 -30.098 -15.396 1.00 96.38 79 LYS A CA 1
ATOM 572 C C . LYS A 1 79 ? -36.181 -31.442 -16.058 1.00 96.38 79 LYS A C 1
ATOM 574 O O . LYS A 1 79 ? -35.249 -32.167 -16.373 1.00 96.38 79 LYS A O 1
ATOM 579 N N . LYS A 1 80 ? -37.456 -31.734 -16.350 1.00 96.69 80 LYS A N 1
ATOM 580 C CA . LYS A 1 80 ? -37.857 -32.994 -17.006 1.00 96.69 80 LYS A CA 1
ATOM 581 C C . LYS A 1 80 ? -37.330 -33.099 -18.434 1.00 96.69 80 LYS A C 1
ATOM 583 O O . LYS A 1 80 ? -37.004 -34.185 -18.900 1.00 96.69 80 LYS A O 1
ATOM 588 N N . ASP A 1 81 ? -37.235 -31.968 -19.130 1.00 97.31 81 ASP A N 1
ATOM 589 C CA . ASP A 1 81 ? -36.681 -31.936 -20.482 1.00 97.31 81 ASP A CA 1
ATOM 590 C C . ASP A 1 81 ? -35.172 -32.206 -20.460 1.00 97.31 81 ASP A C 1
ATOM 592 O O . ASP A 1 81 ? -34.669 -32.926 -21.323 1.00 97.31 81 ASP A O 1
ATOM 596 N N . LEU A 1 82 ? -34.459 -31.662 -19.465 1.00 97.88 82 LEU A N 1
ATOM 597 C CA . LEU A 1 82 ? -33.037 -31.936 -19.251 1.00 97.88 82 LEU A CA 1
ATOM 598 C C . LEU A 1 82 ? -32.795 -33.391 -18.825 1.00 97.88 82 LEU A C 1
ATOM 600 O O . LEU A 1 82 ? -31.887 -34.016 -19.359 1.00 97.88 82 LEU A O 1
ATOM 604 N N . GLU A 1 83 ? -33.621 -33.948 -17.934 1.00 96.94 83 GLU A N 1
ATOM 605 C CA . GLU A 1 83 ? -33.579 -35.368 -17.545 1.00 96.94 83 GLU A CA 1
ATOM 606 C C . GLU A 1 83 ? -33.761 -36.281 -18.764 1.00 96.94 83 GLU A C 1
ATOM 608 O O . GLU A 1 83 ? -32.945 -37.169 -18.993 1.00 96.94 83 GLU A O 1
ATOM 613 N N . ARG A 1 84 ? -34.749 -36.000 -19.624 1.00 97.38 84 ARG A N 1
ATOM 614 C CA . ARG A 1 84 ? -34.943 -36.743 -20.878 1.00 97.38 84 ARG A CA 1
ATOM 615 C C . ARG A 1 84 ? -33.733 -36.640 -21.811 1.00 97.38 84 ARG A C 1
ATOM 617 O O . ARG A 1 84 ? -33.353 -37.628 -22.431 1.00 97.38 84 ARG A O 1
ATOM 624 N N . ALA A 1 85 ? -33.127 -35.457 -21.925 1.00 96.88 85 ALA A N 1
ATOM 625 C CA . ALA A 1 85 ? -31.914 -35.293 -22.723 1.00 96.88 85 ALA A CA 1
ATOM 626 C C . ALA A 1 85 ? -30.748 -36.119 -22.148 1.00 96.88 85 ALA A C 1
ATOM 628 O O . ALA A 1 85 ? -30.021 -36.764 -22.899 1.00 96.88 85 ALA A O 1
ATOM 629 N N . VAL A 1 86 ? -30.594 -36.150 -20.821 1.00 97.88 86 VAL A N 1
ATOM 630 C CA . VAL A 1 86 ? -29.601 -36.986 -20.129 1.00 97.88 86 VAL A CA 1
ATOM 631 C C . VAL A 1 86 ? -29.859 -38.472 -20.384 1.00 97.88 86 VAL A C 1
ATOM 633 O O . VAL A 1 86 ? -28.912 -39.192 -20.690 1.00 97.88 86 VAL A O 1
ATOM 636 N N . GLU A 1 87 ? -31.107 -38.942 -20.328 1.00 96.69 87 GLU A N 1
ATOM 637 C CA . GLU A 1 87 ? -31.471 -40.330 -20.651 1.00 96.69 87 GLU A CA 1
ATOM 638 C C . GLU A 1 87 ? -31.099 -40.701 -22.096 1.00 96.69 87 GLU A C 1
ATOM 640 O O . GLU A 1 87 ? -30.482 -41.743 -22.328 1.00 96.69 87 GLU A O 1
ATOM 645 N N . GLU A 1 88 ? -31.402 -39.830 -23.063 1.00 96.38 88 GLU A N 1
ATOM 646 C CA . GLU A 1 88 ? -31.068 -40.040 -24.477 1.00 96.38 88 GLU A CA 1
ATOM 647 C C . GLU A 1 88 ? -29.546 -40.118 -24.698 1.00 96.38 88 GLU A C 1
ATOM 649 O O . GLU A 1 88 ? -29.059 -41.041 -25.356 1.00 96.38 88 GLU A O 1
ATOM 654 N N . LEU A 1 89 ? -28.769 -39.216 -24.082 1.00 95.38 89 LEU A N 1
ATOM 655 C CA . LEU A 1 89 ? -27.302 -39.260 -24.148 1.00 95.38 89 LEU A CA 1
ATOM 656 C C . LEU A 1 89 ? -26.708 -40.463 -23.410 1.00 95.38 89 LEU A C 1
ATOM 658 O O . LEU A 1 89 ? -25.696 -41.020 -23.847 1.00 95.38 89 LEU A O 1
ATOM 662 N N . THR A 1 90 ? -27.328 -40.881 -22.308 1.00 96.06 90 THR A N 1
ATOM 663 C CA . THR A 1 90 ? -26.917 -42.073 -21.559 1.00 96.06 90 THR A CA 1
ATOM 664 C C . THR A 1 90 ? -27.092 -43.322 -22.420 1.00 96.06 90 THR A C 1
ATOM 666 O O . THR A 1 90 ? -26.185 -44.149 -22.481 1.00 96.06 90 THR A O 1
ATOM 669 N N . ALA A 1 91 ? -28.212 -43.434 -23.140 1.00 94.69 91 ALA A N 1
ATOM 670 C CA . ALA A 1 91 ? -28.462 -44.534 -24.067 1.00 94.69 91 ALA A CA 1
ATOM 671 C C . ALA A 1 91 ? -27.523 -44.514 -25.288 1.00 94.69 91 ALA A C 1
ATOM 673 O O . ALA A 1 91 ? -27.125 -45.575 -25.766 1.00 94.69 91 ALA A O 1
ATOM 674 N N . ALA A 1 92 ? -27.160 -43.327 -25.789 1.00 93.12 92 ALA A N 1
ATOM 675 C CA . ALA A 1 92 ? -26.329 -43.183 -26.985 1.00 93.12 92 ALA A CA 1
ATOM 676 C C . ALA A 1 92 ? -24.815 -43.347 -26.731 1.00 93.12 92 ALA A C 1
ATOM 678 O O . ALA A 1 92 ? -24.141 -44.036 -27.496 1.00 93.12 92 ALA A O 1
ATOM 679 N N . HIS A 1 93 ? -24.270 -42.722 -25.678 1.00 92.19 93 HIS A N 1
ATOM 680 C CA . HIS A 1 93 ? -22.826 -42.728 -25.376 1.00 92.19 93 HIS A CA 1
ATOM 681 C C . HIS A 1 93 ? -22.488 -43.198 -23.959 1.00 92.19 93 HIS A C 1
ATOM 683 O O . HIS A 1 93 ? -21.401 -43.736 -23.742 1.00 92.19 93 HIS A O 1
ATOM 689 N N . GLY A 1 94 ? -23.378 -42.973 -22.988 1.00 94.50 94 GLY A N 1
ATOM 690 C CA . GLY A 1 94 ? -23.150 -43.300 -21.575 1.00 94.50 94 GLY A CA 1
ATOM 691 C C . GLY A 1 94 ? -22.216 -42.340 -20.827 1.00 94.50 94 GLY A C 1
ATOM 692 O O . GLY A 1 94 ? -21.977 -42.534 -19.638 1.00 94.50 94 GLY A O 1
ATOM 693 N N . PHE A 1 95 ? -21.677 -41.315 -21.492 1.00 97.44 95 PHE A N 1
ATOM 694 C CA . PHE A 1 95 ? -20.834 -40.283 -20.887 1.00 97.44 95 PHE A CA 1
ATOM 695 C C . PHE A 1 95 ? -20.843 -38.990 -21.711 1.00 97.44 95 PHE A C 1
ATOM 697 O O . PHE A 1 95 ? -21.200 -38.990 -22.890 1.00 97.44 95 PHE A O 1
ATOM 704 N N . VAL A 1 96 ? -20.395 -37.897 -21.092 1.00 97.69 96 VAL A N 1
ATOM 705 C CA . VAL A 1 96 ? -20.132 -36.603 -21.735 1.00 97.69 96 VAL A CA 1
ATOM 706 C C . VAL A 1 96 ? -18.806 -36.064 -21.205 1.00 97.69 96 VAL A C 1
ATOM 708 O O . VAL A 1 96 ? -18.496 -36.217 -20.029 1.00 97.69 96 VAL A O 1
ATOM 711 N N . ASN A 1 97 ? -18.006 -35.423 -22.054 1.00 97.62 97 ASN A N 1
ATOM 712 C CA . ASN A 1 97 ? -16.776 -34.758 -21.620 1.00 97.62 97 ASN A CA 1
ATOM 713 C C . ASN A 1 97 ? -16.988 -33.255 -21.393 1.00 97.62 97 ASN A C 1
ATOM 715 O O . ASN A 1 97 ? -16.325 -32.659 -20.546 1.00 97.62 97 ASN A O 1
ATOM 719 N N . ILE A 1 98 ? -17.883 -32.623 -22.159 1.00 97.88 98 ILE A N 1
ATOM 720 C CA . ILE A 1 98 ? -18.071 -31.169 -22.137 1.00 97.88 98 ILE A CA 1
ATOM 721 C C . ILE A 1 98 ? -19.556 -30.822 -22.088 1.00 97.88 98 ILE A C 1
ATOM 723 O O . ILE A 1 98 ? -20.326 -31.265 -22.936 1.00 97.88 98 ILE A O 1
ATOM 727 N N . VAL A 1 99 ? -19.951 -29.955 -21.159 1.00 98.50 99 VAL A N 1
ATOM 728 C CA . VAL A 1 99 ? -21.288 -29.341 -21.149 1.00 98.50 99 VAL A CA 1
ATOM 729 C C . VAL A 1 99 ? -21.149 -27.830 -21.264 1.00 98.50 99 VAL A C 1
ATOM 731 O O . VAL A 1 99 ? -20.568 -27.183 -20.398 1.00 98.50 99 VAL A O 1
ATOM 734 N N . ILE A 1 100 ? -21.698 -27.261 -22.331 1.00 98.12 100 ILE A N 1
ATOM 735 C CA . ILE A 1 100 ? -21.678 -25.833 -22.633 1.00 98.12 100 ILE A CA 1
ATOM 736 C C . ILE A 1 100 ? -23.078 -25.257 -22.398 1.00 98.12 100 ILE A C 1
ATOM 738 O O . ILE A 1 100 ? -23.989 -25.390 -23.220 1.00 98.12 100 ILE A O 1
ATOM 742 N N . ALA A 1 101 ? -23.254 -24.612 -21.247 1.00 97.75 101 ALA A N 1
ATOM 743 C CA . ALA A 1 101 ? -24.476 -23.931 -20.847 1.00 97.75 101 ALA A CA 1
ATOM 744 C C . ALA A 1 101 ? -24.526 -22.524 -21.470 1.00 97.75 101 ALA A C 1
ATOM 746 O O . ALA A 1 101 ? -24.109 -21.534 -20.864 1.00 97.75 101 ALA A O 1
ATOM 747 N N . ASN A 1 102 ? -25.008 -22.451 -22.712 1.00 96.50 102 ASN A N 1
ATOM 748 C CA . ASN A 1 102 ? -24.970 -21.237 -23.530 1.00 96.50 102 ASN A CA 1
ATOM 749 C C . ASN A 1 102 ? -26.340 -20.548 -23.722 1.00 96.50 102 ASN A C 1
ATOM 751 O O . ASN A 1 102 ? -26.380 -19.373 -24.083 1.00 96.50 102 ASN A O 1
ATOM 755 N N . SER A 1 103 ? -27.459 -21.227 -23.449 1.00 93.75 103 SER A N 1
ATOM 756 C CA . SER A 1 103 ? -28.807 -20.651 -23.622 1.00 93.75 103 SER A CA 1
ATOM 757 C C . SER A 1 103 ? -28.976 -19.289 -22.932 1.00 93.75 103 SER A C 1
ATOM 759 O O . SER A 1 103 ? -28.575 -19.111 -21.781 1.00 93.75 103 SER A O 1
ATOM 761 N N . GLY A 1 104 ? -29.613 -18.332 -23.614 1.00 92.25 104 GLY A N 1
ATOM 762 C CA . GLY A 1 104 ? -29.927 -17.034 -23.025 1.00 92.25 104 GLY A CA 1
ATOM 763 C C . GLY A 1 104 ? -30.892 -16.170 -23.840 1.00 92.25 104 GLY A C 1
ATOM 764 O O . GLY A 1 104 ? -31.125 -16.426 -25.019 1.00 92.25 104 GLY A O 1
ATOM 765 N N . ILE A 1 105 ? -31.447 -15.146 -23.189 1.00 92.19 105 ILE A N 1
ATOM 766 C CA . ILE A 1 105 ? -32.365 -14.130 -23.731 1.00 92.19 105 ILE A CA 1
ATOM 767 C C . ILE A 1 105 ? -31.968 -12.729 -23.235 1.00 92.19 105 ILE A C 1
ATOM 769 O O . ILE A 1 105 ? -31.326 -12.614 -22.192 1.00 92.19 105 ILE A O 1
ATOM 773 N N . THR A 1 106 ? -32.348 -11.671 -23.959 1.00 84.88 106 THR A N 1
ATOM 774 C CA . THR A 1 106 ? -32.058 -10.265 -23.596 1.00 84.88 106 THR A CA 1
ATOM 775 C C . THR A 1 106 ? -32.888 -9.782 -22.420 1.00 84.88 106 THR A C 1
ATOM 777 O O . THR A 1 106 ? -32.375 -9.097 -21.546 1.00 84.88 106 THR A O 1
ATOM 780 N N . GLY A 1 107 ? -34.166 -10.157 -22.373 1.00 87.75 107 GLY A N 1
ATOM 781 C CA . GLY A 1 107 ? -35.089 -9.589 -21.398 1.00 87.75 107 GLY A CA 1
ATOM 782 C C . GLY A 1 107 ? -35.483 -8.141 -21.715 1.00 87.75 107 GLY A C 1
ATOM 783 O O . GLY A 1 107 ? -35.264 -7.676 -22.837 1.00 87.75 107 GLY A O 1
ATOM 784 N N . PRO A 1 108 ? -36.082 -7.432 -20.742 1.00 88.19 108 PRO A N 1
ATOM 785 C CA . PRO A 1 108 ? -36.531 -6.056 -20.922 1.00 88.19 108 PRO A CA 1
ATOM 786 C C . PRO A 1 108 ? -35.348 -5.078 -21.013 1.00 88.19 108 PRO A C 1
ATOM 788 O O . PRO A 1 108 ? -34.499 -5.018 -20.116 1.00 88.19 108 PRO A O 1
ATOM 791 N N . GLY A 1 109 ? -35.314 -4.291 -22.090 1.00 82.19 109 GLY A N 1
ATOM 792 C CA . GLY A 1 109 ? -34.285 -3.288 -22.348 1.00 82.19 109 GLY A CA 1
ATOM 793 C C . GLY A 1 109 ? -34.693 -1.855 -21.981 1.00 82.19 109 GLY A C 1
ATOM 794 O O . GLY A 1 109 ? -35.799 -1.562 -21.510 1.00 82.19 109 GLY A O 1
ATOM 795 N N . LEU A 1 110 ? -33.754 -0.930 -22.190 1.00 78.12 110 LEU A N 1
ATOM 796 C CA . LEU A 1 110 ? -33.925 0.507 -21.935 1.00 78.12 110 LEU A CA 1
ATOM 797 C C . LEU A 1 110 ? -34.382 1.284 -23.183 1.00 78.12 110 LEU A C 1
ATOM 799 O O . LEU A 1 110 ? -34.294 2.511 -23.216 1.00 78.12 110 LEU A O 1
ATOM 803 N N . GLU A 1 111 ? -34.892 0.597 -24.209 1.00 76.06 111 GLU A N 1
ATOM 804 C CA . GLU A 1 111 ? -35.348 1.233 -25.444 1.00 76.06 111 GLU A CA 1
ATOM 805 C C . GLU A 1 111 ? -36.495 2.219 -25.168 1.00 76.06 111 GLU A C 1
ATOM 807 O O . GLU A 1 111 ? -37.388 1.961 -24.352 1.00 76.06 111 GLU A O 1
ATOM 812 N N . GLY A 1 112 ? -36.469 3.362 -25.857 1.00 73.50 112 GLY A N 1
ATOM 813 C CA . GLY A 1 112 ? -37.473 4.422 -25.729 1.00 73.50 112 GLY A CA 1
ATOM 814 C C . GLY A 1 112 ? -37.146 5.511 -24.702 1.00 73.50 112 GLY A C 1
ATOM 815 O O . GLY A 1 112 ? -37.847 6.519 -24.668 1.00 73.50 112 GLY A O 1
ATOM 816 N N . LEU A 1 113 ? -36.076 5.370 -23.906 1.00 79.94 113 LEU A N 1
ATOM 817 C CA . LEU A 1 113 ? -35.567 6.477 -23.089 1.00 79.94 113 LEU A CA 1
ATOM 818 C C . LEU A 1 113 ? -34.836 7.512 -23.968 1.00 79.94 113 LEU A C 1
ATOM 820 O O . LEU A 1 113 ? -33.993 7.127 -24.783 1.00 79.94 113 LEU A O 1
ATOM 824 N N . PRO A 1 114 ? -35.112 8.822 -23.813 1.00 78.62 114 PRO A N 1
ATOM 825 C CA . PRO A 1 114 ? -34.337 9.865 -24.483 1.00 78.62 114 PRO A CA 1
ATOM 826 C C . PRO A 1 114 ? -32.899 9.917 -23.939 1.00 78.62 114 PRO A C 1
ATOM 828 O O . PRO A 1 114 ? -32.643 9.478 -22.823 1.00 78.62 114 PRO A O 1
ATOM 831 N N . ALA A 1 115 ? -31.964 10.502 -24.699 1.00 75.25 115 ALA A N 1
ATOM 832 C CA . ALA A 1 115 ? -30.536 10.550 -24.342 1.00 75.25 115 ALA A CA 1
ATOM 833 C C . ALA A 1 115 ? -30.236 11.246 -22.995 1.00 75.25 115 ALA A C 1
ATOM 835 O O . ALA A 1 115 ? -29.249 10.922 -22.346 1.00 75.25 115 ALA A O 1
ATOM 836 N N . ASN A 1 116 ? -31.099 12.174 -22.567 1.00 81.62 116 ASN A N 1
ATOM 837 C CA . ASN A 1 116 ? -31.046 12.843 -21.265 1.00 81.62 116 ASN A CA 1
ATOM 838 C C . ASN A 1 116 ? -32.444 12.803 -20.621 1.00 81.62 116 ASN A C 1
ATOM 840 O O . ASN A 1 116 ? -33.177 13.793 -20.705 1.00 81.62 116 ASN A O 1
ATOM 844 N N . PRO A 1 117 ? -32.866 11.668 -20.038 1.00 84.56 117 PRO A N 1
ATOM 845 C CA . PRO A 1 117 ? -34.191 11.561 -19.444 1.00 84.56 117 PRO A CA 1
ATOM 846 C C . PRO A 1 117 ? -34.264 12.387 -18.158 1.00 84.56 117 PRO A C 1
ATOM 848 O O . PRO A 1 117 ? -33.312 12.432 -17.376 1.00 84.56 117 PRO A O 1
ATOM 851 N N . SER A 1 118 ? -35.410 13.021 -17.902 1.00 91.38 118 SER A N 1
ATOM 852 C CA . SER A 1 118 ? -35.691 13.547 -16.564 1.00 91.38 118 SER A CA 1
ATOM 853 C C . SER A 1 118 ? -35.776 12.394 -15.559 1.00 91.38 118 SER A C 1
ATOM 855 O O . SER A 1 118 ? -36.078 11.257 -15.930 1.00 91.38 118 SER A O 1
ATOM 857 N N . LEU A 1 119 ? -35.563 12.676 -14.270 1.00 90.69 119 LEU A N 1
ATOM 858 C CA . LEU A 1 119 ? -35.692 11.654 -13.225 1.00 90.69 119 LEU A CA 1
ATOM 859 C C . LEU A 1 119 ? -37.069 10.968 -13.267 1.00 90.69 119 LEU A C 1
ATOM 861 O O . LEU A 1 119 ? -37.155 9.757 -13.084 1.00 90.69 119 LEU A O 1
ATOM 865 N N . SER A 1 120 ? -38.132 11.719 -13.568 1.00 91.12 120 SER A N 1
ATOM 866 C CA . SER A 1 120 ? -39.486 11.176 -13.705 1.00 91.12 120 SER A CA 1
ATOM 867 C C . SER A 1 120 ? -39.607 10.207 -14.882 1.00 91.12 120 SER A C 1
ATOM 869 O O . SER A 1 120 ? -40.148 9.122 -14.701 1.00 91.12 120 SER A O 1
ATOM 871 N N . GLN A 1 121 ? -39.051 10.552 -16.049 1.00 89.56 121 GLN A N 1
ATOM 872 C CA . GLN A 1 121 ? -39.046 9.675 -17.230 1.00 89.56 121 GLN A CA 1
ATOM 873 C C . GLN A 1 121 ? -38.219 8.406 -16.990 1.00 89.56 121 GLN A C 1
ATOM 875 O O . GLN A 1 121 ? -38.627 7.308 -17.366 1.00 89.56 121 GLN A O 1
ATOM 880 N N . PHE A 1 122 ? -37.067 8.546 -16.331 1.00 89.38 122 PHE A N 1
ATOM 881 C CA . PHE A 1 122 ? -36.223 7.413 -15.972 1.00 89.38 122 PHE A CA 1
ATOM 882 C C . PHE A 1 122 ? -36.928 6.481 -14.978 1.00 89.38 122 PHE A C 1
ATOM 884 O O . PHE A 1 122 ? -37.010 5.276 -15.214 1.00 89.38 122 PHE A O 1
ATOM 891 N N . ARG A 1 123 ? -37.517 7.043 -13.911 1.00 92.44 123 ARG A N 1
ATOM 892 C CA . ARG A 1 123 ? -38.321 6.297 -12.933 1.00 92.44 123 ARG A CA 1
ATOM 893 C C . ARG A 1 123 ? -39.483 5.573 -13.605 1.00 92.44 123 ARG A C 1
ATOM 895 O O . ARG A 1 123 ? -39.692 4.404 -13.311 1.00 92.44 123 ARG A O 1
ATOM 902 N N . GLU A 1 124 ? -40.229 6.244 -14.478 1.00 91.31 124 GLU A N 1
ATOM 903 C CA . GLU A 1 124 ? -41.378 5.656 -15.170 1.00 91.31 124 GLU A CA 1
ATOM 904 C C . GLU A 1 124 ? -40.965 4.471 -16.048 1.00 91.31 124 GLU A C 1
ATOM 906 O O . GLU A 1 124 ? -41.573 3.408 -15.943 1.00 91.31 124 GLU A O 1
ATOM 911 N N . LYS A 1 125 ? -39.879 4.590 -16.828 1.00 88.69 125 LYS A N 1
ATOM 912 C CA . LYS A 1 125 ? -39.364 3.463 -17.620 1.00 88.69 125 LYS A CA 1
ATOM 913 C C . LYS A 1 125 ? -38.986 2.277 -16.733 1.00 88.69 125 LYS A C 1
ATOM 915 O O . LYS A 1 125 ? -39.395 1.152 -17.027 1.00 88.69 125 LYS A O 1
ATOM 920 N N . LEU A 1 126 ? -38.240 2.508 -15.651 1.00 88.44 126 LEU A N 1
ATOM 921 C CA . LEU A 1 126 ? -37.875 1.433 -14.723 1.00 88.44 126 LEU A CA 1
ATOM 922 C C . LEU A 1 126 ? -39.117 0.791 -14.097 1.00 88.44 126 LEU A C 1
ATOM 924 O O . LEU A 1 126 ? -39.220 -0.430 -14.058 1.00 88.44 126 LEU A O 1
ATOM 928 N N . TRP A 1 127 ? -40.083 1.605 -13.674 1.00 91.12 127 TRP A N 1
ATOM 929 C CA . TRP A 1 127 ? -41.313 1.142 -13.035 1.00 91.12 127 TRP A CA 1
ATOM 930 C C . TRP A 1 127 ? -42.264 0.416 -13.993 1.00 91.12 127 TRP A C 1
ATOM 932 O O . TRP A 1 127 ? -43.022 -0.449 -13.571 1.00 91.12 127 TRP A O 1
ATOM 942 N N . SER A 1 128 ? -42.211 0.739 -15.287 1.00 88.94 128 SER A N 1
ATOM 943 C CA . SER A 1 128 ? -42.992 0.065 -16.332 1.00 88.94 128 SER A CA 1
ATOM 944 C C . SER A 1 128 ? -42.465 -1.328 -16.694 1.00 88.94 128 SER A C 1
ATOM 946 O O . SER A 1 128 ? -43.137 -2.070 -17.407 1.00 88.94 128 SER A O 1
ATOM 948 N N . THR A 1 129 ? -41.264 -1.690 -16.229 1.00 87.50 129 THR A N 1
ATOM 949 C CA . THR A 1 129 ? -40.654 -2.985 -16.543 1.00 87.50 129 THR A CA 1
ATOM 950 C C . THR A 1 129 ? -41.385 -4.105 -15.807 1.00 87.50 129 THR A C 1
ATOM 952 O O . THR A 1 129 ? -41.463 -4.101 -14.579 1.00 87.50 129 THR A O 1
ATOM 955 N N . SER A 1 130 ? -41.893 -5.092 -16.549 1.00 91.00 130 SER A N 1
ATOM 956 C CA . SER A 1 130 ? -42.591 -6.240 -15.969 1.00 91.00 130 SER A CA 1
ATOM 957 C C . SER A 1 130 ? -41.661 -7.071 -15.083 1.00 91.00 130 SER A C 1
ATOM 959 O O . SER A 1 130 ? -40.581 -7.495 -15.507 1.00 91.00 130 SER A O 1
ATOM 961 N N . SER A 1 131 ? -42.104 -7.359 -13.856 1.00 91.25 131 SER A N 1
ATOM 962 C CA . SER A 1 131 ? -41.387 -8.262 -12.950 1.00 91.25 131 SER A CA 1
ATOM 963 C C . SER A 1 131 ? -41.290 -9.685 -13.508 1.00 91.25 131 SER A C 1
ATOM 965 O O . SER A 1 131 ? -40.276 -10.350 -13.289 1.00 91.25 131 SER A O 1
ATOM 967 N N . ASP A 1 132 ? -42.287 -10.135 -14.273 1.00 93.12 132 ASP A N 1
ATOM 968 C CA . ASP A 1 132 ? -42.297 -11.470 -14.878 1.00 93.12 132 ASP A CA 1
ATOM 969 C C . ASP A 1 132 ? -41.261 -11.581 -16.000 1.00 93.12 132 ASP A C 1
ATOM 971 O O . ASP A 1 132 ? -40.518 -12.557 -16.060 1.00 93.12 132 ASP A O 1
ATOM 975 N N . GLU A 1 133 ? -41.134 -10.559 -16.852 1.00 91.06 133 GLU A N 1
ATOM 976 C CA . GLU A 1 133 ? -40.114 -10.527 -17.912 1.00 91.06 133 GLU A CA 1
ATOM 977 C C . GLU A 1 133 ? -38.697 -10.447 -17.330 1.00 91.06 133 GLU A C 1
ATOM 979 O O . GLU A 1 133 ? -37.777 -11.136 -17.790 1.00 91.06 133 GLU A O 1
ATOM 984 N N . PHE A 1 134 ? -38.525 -9.647 -16.274 1.00 93.44 134 PHE A N 1
ATOM 985 C CA . PHE A 1 134 ? -37.267 -9.554 -15.539 1.00 93.44 134 PHE A CA 1
ATOM 986 C C . PHE A 1 134 ? -36.888 -10.914 -14.932 1.00 93.44 134 PHE A C 1
ATOM 988 O O . PHE A 1 134 ? -35.772 -11.401 -15.126 1.00 93.44 134 PHE A O 1
ATOM 995 N N . THR A 1 135 ? -37.833 -11.569 -14.253 1.00 94.69 135 THR A N 1
ATOM 996 C CA . THR A 1 135 ? -37.620 -12.875 -13.611 1.00 94.69 135 THR A CA 1
ATOM 997 C C . THR A 1 135 ? -37.380 -13.976 -14.638 1.00 94.69 135 THR A C 1
ATOM 999 O O . THR A 1 135 ? -36.479 -14.793 -14.461 1.00 94.69 135 THR A O 1
ATOM 1002 N N . ASN A 1 136 ? -38.111 -13.971 -15.754 1.00 95.38 136 ASN A N 1
ATOM 1003 C CA . ASN A 1 136 ? -37.914 -14.915 -16.851 1.00 95.38 136 ASN A CA 1
ATOM 1004 C C . ASN A 1 136 ? -36.499 -14.810 -17.451 1.00 95.38 136 ASN A C 1
ATOM 1006 O O . ASN A 1 136 ? -35.885 -15.822 -17.786 1.00 95.38 136 ASN A O 1
ATOM 1010 N N . THR A 1 137 ? -35.933 -13.599 -17.509 1.00 95.38 137 THR A N 1
ATOM 1011 C CA . THR A 1 137 ? -34.538 -13.383 -17.933 1.00 95.38 137 THR A CA 1
ATOM 1012 C C . THR A 1 137 ? -33.558 -14.113 -17.018 1.00 95.38 137 THR A C 1
ATOM 1014 O O . THR A 1 137 ? -32.670 -14.812 -17.502 1.00 95.38 137 THR A O 1
ATOM 1017 N N . PHE A 1 138 ? -33.749 -14.036 -15.698 1.00 96.56 138 PHE A N 1
ATOM 1018 C CA . PHE A 1 138 ? -32.953 -14.800 -14.732 1.00 96.56 138 PHE A CA 1
ATOM 1019 C C . PHE A 1 138 ? -33.203 -16.308 -14.817 1.00 96.56 138 PHE A C 1
ATOM 1021 O O . PHE A 1 138 ? -32.244 -17.083 -14.757 1.00 96.56 138 PHE A O 1
ATOM 1028 N N . ALA A 1 139 ? -34.460 -16.723 -14.994 1.00 96.75 139 ALA A N 1
ATOM 1029 C CA . ALA A 1 139 ? -34.835 -18.127 -15.103 1.00 96.75 139 ALA A CA 1
ATOM 1030 C C . ALA A 1 139 ? -34.101 -18.812 -16.264 1.00 96.75 139 ALA A C 1
ATOM 1032 O O . ALA A 1 139 ? -33.557 -19.900 -16.090 1.00 96.75 139 ALA A O 1
ATOM 1033 N N . VAL A 1 140 ? -34.003 -18.154 -17.423 1.00 95.88 140 VAL A N 1
ATOM 1034 C CA . VAL A 1 140 ? -33.271 -18.692 -18.577 1.00 95.88 140 VAL A CA 1
ATOM 1035 C C . VAL A 1 140 ? -31.759 -18.497 -18.426 1.00 95.88 140 VAL A C 1
ATOM 1037 O O . VAL A 1 140 ? -31.010 -19.469 -18.511 1.00 95.88 140 VAL A O 1
ATOM 1040 N N . ASN A 1 141 ? -31.293 -17.265 -18.187 1.00 96.38 141 ASN A N 1
ATOM 1041 C CA . ASN A 1 141 ? -29.865 -16.931 -18.272 1.00 96.38 141 ASN A CA 1
ATOM 1042 C C . ASN A 1 141 ? -29.038 -17.472 -17.106 1.00 96.38 141 ASN A C 1
ATOM 1044 O O . ASN A 1 141 ? -27.849 -17.709 -17.290 1.00 96.38 141 ASN A O 1
ATOM 1048 N N . ASN A 1 142 ? -29.627 -17.615 -15.915 1.00 96.75 142 ASN A N 1
ATOM 1049 C CA . ASN A 1 142 ? -28.917 -17.992 -14.693 1.00 96.75 142 ASN A CA 1
ATOM 1050 C C . ASN A 1 142 ? -29.404 -19.343 -14.155 1.00 96.75 142 ASN A C 1
ATOM 1052 O O . ASN A 1 142 ? -28.629 -20.299 -14.105 1.00 96.75 142 ASN A O 1
ATOM 1056 N N . THR A 1 143 ? -30.696 -19.472 -13.832 1.00 97.25 143 THR A N 1
ATOM 1057 C CA . THR A 1 143 ? -31.250 -20.741 -13.327 1.00 97.25 143 THR A CA 1
ATOM 1058 C C . THR A 1 143 ? -31.131 -21.853 -14.373 1.00 97.25 143 THR A C 1
ATOM 1060 O O . THR A 1 143 ? -30.808 -22.984 -14.022 1.00 97.25 143 THR A O 1
ATOM 1063 N N . GLY A 1 144 ? -31.297 -21.541 -15.662 1.00 97.62 144 GLY A N 1
ATOM 1064 C CA . GLY A 1 144 ? -31.076 -22.484 -16.758 1.00 97.62 144 GLY A CA 1
ATOM 1065 C C . GLY A 1 144 ? -29.643 -23.022 -16.810 1.00 97.62 144 GLY A C 1
ATOM 1066 O O . GLY A 1 144 ? -29.450 -24.217 -17.041 1.00 97.62 144 GLY A O 1
ATOM 1067 N N . VAL A 1 145 ? -28.636 -22.189 -16.514 1.00 97.75 145 VAL A N 1
ATOM 1068 C CA . VAL A 1 145 ? -27.231 -22.624 -16.395 1.00 97.75 145 VAL A CA 1
ATOM 1069 C C . VAL A 1 145 ? -27.067 -23.575 -15.212 1.00 97.75 145 VAL A C 1
ATOM 1071 O O . VAL A 1 145 ? -26.511 -24.657 -15.384 1.00 97.75 145 VAL A O 1
ATOM 1074 N N . PHE A 1 146 ? -27.602 -23.216 -14.040 1.00 98.00 146 PHE A N 1
ATOM 1075 C CA . PHE A 1 146 ? -27.575 -24.079 -12.855 1.00 98.00 146 PHE A CA 1
ATOM 1076 C C . PHE A 1 146 ? -28.220 -25.446 -13.122 1.00 98.00 146 PHE A C 1
ATOM 1078 O O . PHE A 1 146 ? -27.603 -26.477 -12.863 1.00 98.00 146 PHE A O 1
ATOM 1085 N N . ASN A 1 147 ? -29.435 -25.457 -13.681 1.00 98.06 147 ASN A N 1
ATOM 1086 C CA . ASN A 1 147 ? -30.171 -26.681 -13.995 1.00 98.06 147 ASN A CA 1
ATOM 1087 C C . ASN A 1 147 ? -29.411 -27.549 -15.004 1.00 98.06 147 ASN A C 1
ATOM 1089 O O . ASN A 1 147 ? -29.318 -28.758 -14.815 1.00 98.06 147 ASN A O 1
ATOM 1093 N N . THR A 1 148 ? -28.846 -26.934 -16.048 1.00 98.25 148 THR A N 1
ATOM 1094 C CA . THR A 1 148 ? -28.059 -27.644 -17.067 1.00 98.25 148 THR A CA 1
ATOM 1095 C C . THR A 1 148 ? -26.819 -28.281 -16.447 1.00 98.25 148 THR A C 1
ATOM 1097 O O . THR A 1 148 ? -26.579 -29.463 -16.652 1.00 98.25 148 THR A O 1
ATOM 1100 N N . VAL A 1 149 ? -26.037 -27.532 -15.661 1.00 97.88 149 VAL A N 1
ATOM 1101 C CA . VAL A 1 149 ? -24.846 -28.085 -14.999 1.00 97.88 149 VAL A CA 1
ATOM 1102 C C . VAL A 1 149 ? -25.237 -29.247 -14.091 1.00 97.88 149 VAL A C 1
ATOM 1104 O O . VAL A 1 149 ? -24.649 -30.316 -14.209 1.00 97.88 149 VAL A O 1
ATOM 1107 N N . ALA A 1 150 ? -26.256 -29.061 -13.246 1.00 97.69 150 ALA A N 1
ATOM 1108 C CA . ALA A 1 150 ? -26.713 -30.076 -12.302 1.00 97.69 150 ALA A CA 1
ATOM 1109 C C . ALA A 1 150 ? -27.188 -31.368 -12.990 1.00 97.69 150 ALA A C 1
ATOM 1111 O O . ALA A 1 150 ? -26.836 -32.451 -12.532 1.00 97.69 150 ALA A O 1
ATOM 1112 N N . ALA A 1 151 ? -27.941 -31.266 -14.091 1.00 98.19 151 ALA A N 1
ATOM 1113 C CA . ALA A 1 151 ? -28.496 -32.428 -14.788 1.00 98.19 151 ALA A CA 1
ATOM 1114 C C . ALA A 1 151 ? -27.416 -33.350 -15.384 1.00 98.19 151 ALA A C 1
ATOM 1116 O O . ALA A 1 151 ? -27.591 -34.562 -15.414 1.00 98.19 151 ALA A O 1
ATOM 1117 N N . PHE A 1 152 ? -26.285 -32.797 -15.832 1.00 98.44 152 PHE A N 1
ATOM 1118 C CA . PHE A 1 152 ? -25.259 -33.556 -16.557 1.00 98.44 152 PHE A CA 1
ATOM 1119 C C . PHE A 1 152 ? -24.049 -33.979 -15.700 1.00 98.44 152 PHE A C 1
ATOM 1121 O O . PHE A 1 152 ? -23.103 -34.554 -16.244 1.00 98.44 152 PHE A O 1
ATOM 1128 N N . LEU A 1 153 ? -24.042 -33.729 -14.381 1.00 98.31 153 LEU A N 1
ATOM 1129 C CA . LEU A 1 153 ? -22.887 -34.035 -13.515 1.00 98.31 153 LEU A CA 1
ATOM 1130 C C . LEU A 1 153 ? -22.476 -35.514 -13.555 1.00 98.31 153 LEU A C 1
ATOM 1132 O O . LEU A 1 153 ? -21.285 -35.810 -13.636 1.00 98.31 153 LEU A O 1
ATOM 1136 N N . GLU A 1 154 ? -23.441 -36.436 -13.546 1.00 98.00 154 GLU A N 1
ATOM 1137 C CA . GLU A 1 154 ? -23.155 -37.877 -13.575 1.00 98.00 154 GLU A CA 1
ATOM 1138 C C . GLU A 1 154 ? -22.528 -38.313 -14.906 1.00 98.00 154 GLU A C 1
ATOM 1140 O O . GLU A 1 154 ? -21.580 -39.098 -14.920 1.00 98.00 154 GLU A O 1
ATOM 1145 N N . LEU A 1 155 ? -22.987 -37.749 -16.029 1.00 98.06 155 LEU A N 1
ATOM 1146 C CA . LEU A 1 155 ? -22.405 -38.019 -17.346 1.00 98.06 155 LEU A CA 1
ATOM 1147 C C . LEU A 1 155 ? -20.995 -37.430 -17.493 1.00 98.06 155 LEU A C 1
ATOM 1149 O O . LEU A 1 155 ? -20.152 -38.041 -18.152 1.00 98.06 155 LEU A O 1
ATOM 1153 N N . LEU A 1 156 ? -20.723 -36.278 -16.870 1.00 98.25 156 LEU A N 1
ATOM 1154 C CA . LEU A 1 156 ? -19.390 -35.665 -16.832 1.00 98.25 156 LEU A CA 1
ATOM 1155 C C . LEU A 1 156 ? -18.391 -36.501 -16.025 1.00 98.25 156 LEU A C 1
ATOM 1157 O O . LEU A 1 156 ? -17.263 -36.719 -16.478 1.00 98.25 156 LEU A O 1
ATOM 1161 N N . ASP A 1 157 ? -18.812 -37.000 -14.862 1.00 97.56 157 ASP A N 1
ATOM 1162 C CA . ASP A 1 157 ? -18.027 -37.926 -14.042 1.00 97.56 157 ASP A CA 1
ATOM 1163 C C . ASP A 1 157 ? -17.798 -39.264 -14.771 1.00 97.56 157 ASP A C 1
ATOM 1165 O O . ASP A 1 157 ? -16.677 -39.778 -14.809 1.00 97.56 157 ASP A O 1
ATOM 1169 N N . ALA A 1 158 ? -18.817 -39.786 -15.463 1.00 97.44 158 ALA A N 1
ATOM 1170 C CA . ALA A 1 158 ? -18.663 -40.940 -16.347 1.00 97.44 158 ALA A CA 1
ATOM 1171 C C . ALA A 1 158 ? -17.629 -40.683 -17.460 1.00 97.44 158 ALA A C 1
ATOM 1173 O O . ALA A 1 158 ? -16.842 -41.575 -17.777 1.00 97.44 158 ALA A O 1
ATOM 1174 N N . GLY A 1 159 ? -17.559 -39.460 -18.000 1.00 96.38 159 GLY A N 1
ATOM 1175 C CA . GLY A 1 159 ? -16.539 -39.057 -18.974 1.00 96.38 159 GLY A CA 1
ATOM 1176 C C . GLY A 1 159 ? -15.123 -39.092 -18.396 1.00 96.38 159 GLY A C 1
ATOM 1177 O O . GLY A 1 159 ? -14.209 -39.635 -19.018 1.00 96.38 159 GLY A O 1
ATOM 1178 N N . ASN A 1 160 ? -14.948 -38.610 -17.162 1.00 96.00 160 ASN A N 1
ATOM 1179 C CA . ASN A 1 160 ? -13.671 -38.695 -16.447 1.00 96.00 160 ASN A CA 1
ATOM 1180 C C . ASN A 1 160 ? -13.244 -40.149 -16.206 1.00 96.00 160 ASN A C 1
ATOM 1182 O O . ASN A 1 160 ? -12.072 -40.485 -16.384 1.00 96.00 160 ASN A O 1
ATOM 1186 N N . LYS A 1 161 ? -14.193 -41.015 -15.831 1.00 95.38 161 LYS A N 1
ATOM 1187 C CA . LYS A 1 161 ? -13.967 -42.454 -15.617 1.00 95.38 161 LYS A CA 1
ATOM 1188 C C . LYS A 1 161 ? -13.674 -43.203 -16.915 1.00 95.38 161 LYS A C 1
ATOM 1190 O O . LYS A 1 161 ? -12.900 -44.156 -16.900 1.00 95.38 161 LYS A O 1
ATOM 1195 N N . ARG A 1 162 ? -14.275 -42.779 -18.032 1.00 94.69 162 ARG A N 1
ATOM 1196 C CA . ARG A 1 162 ? -14.019 -43.344 -19.363 1.00 94.69 162 ARG A CA 1
ATOM 1197 C C . ARG A 1 162 ? -12.584 -43.084 -19.813 1.00 94.69 162 ARG A C 1
ATOM 1199 O O . ARG A 1 162 ? -11.991 -43.969 -20.422 1.00 94.69 162 ARG A O 1
ATOM 1206 N N . GLY A 1 163 ? -12.049 -41.894 -19.526 1.00 90.12 163 GLY A N 1
ATOM 1207 C CA . GLY A 1 163 ? -10.657 -41.538 -19.819 1.00 90.12 163 GLY A CA 1
ATOM 1208 C C . GLY A 1 163 ? -10.304 -41.573 -21.311 1.00 90.12 163 GLY A C 1
ATOM 1209 O O . GLY A 1 163 ? -9.163 -41.861 -21.658 1.00 90.12 163 GLY A O 1
ATOM 1210 N N . ASN A 1 164 ? -11.279 -41.319 -22.193 1.00 90.38 164 ASN A N 1
ATOM 1211 C CA . ASN A 1 164 ? -11.105 -41.288 -23.653 1.00 90.38 164 ASN A CA 1
ATOM 1212 C C . ASN A 1 164 ? -10.183 -40.154 -24.127 1.00 90.38 164 ASN A C 1
ATOM 1214 O O . ASN A 1 164 ? -9.599 -40.246 -25.201 1.00 90.38 164 ASN A O 1
ATOM 1218 N N . VAL A 1 165 ? -10.038 -39.108 -23.317 1.00 90.62 165 VAL A N 1
ATOM 1219 C CA . VAL A 1 165 ? -9.141 -37.975 -23.550 1.00 90.62 165 VAL A CA 1
ATOM 1220 C C . VAL A 1 165 ? -8.300 -37.699 -22.304 1.00 90.62 165 VAL A C 1
ATOM 1222 O O . VAL A 1 165 ? -8.638 -38.133 -21.203 1.00 90.62 165 VAL A O 1
ATOM 1225 N N . GLN A 1 166 ? -7.190 -36.973 -22.462 1.00 86.81 166 GLN A N 1
ATOM 1226 C CA . GLN A 1 166 ? -6.272 -36.700 -21.348 1.00 86.81 166 GLN A CA 1
ATOM 1227 C C . GLN A 1 166 ? -6.773 -35.612 -20.393 1.00 86.81 166 GLN A C 1
ATOM 1229 O O . GLN A 1 166 ? -6.514 -35.668 -19.190 1.00 86.81 166 GLN A O 1
ATOM 1234 N N . GLN A 1 167 ? -7.441 -34.590 -20.924 1.00 90.19 167 GLN A N 1
ATOM 1235 C CA . GLN A 1 167 ? -8.010 -33.510 -20.132 1.00 90.19 167 GLN A CA 1
ATOM 1236 C C . GLN A 1 167 ? -9.250 -33.984 -19.371 1.00 90.19 167 GLN A C 1
ATOM 1238 O O . GLN A 1 167 ? -10.010 -34.826 -19.843 1.00 90.19 167 GLN A O 1
ATOM 1243 N N . ARG A 1 168 ? -9.474 -33.403 -18.190 1.00 94.25 168 ARG A N 1
ATOM 1244 C CA . ARG A 1 168 ? -10.666 -33.679 -17.386 1.00 94.25 168 ARG A CA 1
ATOM 1245 C C . ARG A 1 168 ? -11.922 -33.049 -17.984 1.00 94.25 168 ARG A C 1
ATOM 1247 O O . ARG A 1 168 ? -11.844 -31.948 -18.550 1.00 94.25 168 ARG A O 1
ATOM 1254 N N . SER A 1 169 ? -13.052 -33.726 -17.782 1.00 96.88 169 SER A N 1
ATOM 1255 C CA . SER A 1 169 ? -14.395 -33.261 -18.120 1.00 96.88 169 SER A CA 1
ATOM 1256 C C . SER A 1 169 ? -14.663 -31.868 -17.555 1.00 96.88 169 SER A C 1
ATOM 1258 O O . SER A 1 169 ? -14.131 -31.486 -16.506 1.00 96.88 169 SER A O 1
ATOM 1260 N N . GLN A 1 170 ? -15.488 -31.087 -18.250 1.00 95.69 170 GLN A N 1
ATOM 1261 C CA . GLN A 1 170 ? -15.736 -29.708 -17.850 1.00 95.69 170 GLN A CA 1
ATOM 1262 C C . GLN A 1 170 ? -17.119 -29.176 -18.203 1.00 95.69 170 GLN A C 1
ATOM 1264 O O . GLN A 1 170 ? -17.752 -29.592 -19.173 1.00 95.69 170 GLN A O 1
ATOM 1269 N N . VAL A 1 171 ? -17.522 -28.165 -17.442 1.00 97.19 171 VAL A N 1
ATOM 1270 C CA . VAL A 1 171 ? -18.650 -27.293 -17.746 1.00 97.19 171 VAL A CA 1
ATOM 1271 C C . VAL A 1 171 ? -18.144 -25.928 -18.200 1.00 97.19 171 VAL A C 1
ATOM 1273 O O . VAL A 1 171 ? -17.233 -25.363 -17.597 1.00 97.19 171 VAL A O 1
ATOM 1276 N N . ILE A 1 172 ? -18.736 -25.382 -19.257 1.00 96.81 172 ILE A N 1
ATOM 1277 C CA . ILE A 1 172 ? -18.480 -24.026 -19.745 1.00 96.81 172 ILE A CA 1
ATOM 1278 C C . ILE A 1 172 ? -19.809 -23.278 -19.754 1.00 96.81 172 ILE A C 1
ATOM 1280 O O . ILE A 1 172 ? -20.785 -23.787 -20.290 1.00 96.81 172 ILE A O 1
ATOM 1284 N N . ALA A 1 173 ? -19.873 -22.075 -19.190 1.00 96.19 173 ALA A N 1
ATOM 1285 C CA . ALA A 1 173 ? -21.053 -21.219 -19.332 1.00 96.19 173 ALA A CA 1
ATOM 1286 C C . ALA A 1 173 ? -20.756 -19.984 -20.184 1.00 96.19 173 ALA A C 1
ATOM 1288 O O . ALA A 1 173 ? -19.679 -19.389 -20.078 1.00 96.19 173 ALA A O 1
ATOM 1289 N N . THR A 1 174 ? -21.740 -19.558 -20.975 1.00 93.69 174 THR A N 1
ATOM 1290 C CA . THR A 1 174 ? -21.659 -18.304 -21.735 1.00 93.69 174 THR A CA 1
ATOM 1291 C C . THR A 1 174 ? -22.229 -17.153 -20.903 1.00 93.69 174 THR A C 1
ATOM 1293 O O . THR A 1 174 ? -23.448 -17.003 -20.756 1.00 93.69 174 THR A O 1
ATOM 1296 N N . ALA A 1 175 ? -21.342 -16.322 -20.353 1.00 92.00 175 ALA A N 1
ATOM 1297 C CA . ALA A 1 175 ? -21.687 -15.073 -19.677 1.00 92.00 175 ALA A CA 1
ATOM 1298 C C . ALA A 1 175 ? -21.870 -13.938 -20.711 1.00 92.00 175 ALA A C 1
ATOM 1300 O O . ALA A 1 175 ? -22.521 -14.130 -21.736 1.00 92.00 175 ALA A O 1
ATOM 1301 N N . SER A 1 176 ? -21.344 -12.742 -20.439 1.00 88.56 176 SER A N 1
ATOM 1302 C CA . SER A 1 176 ? -21.256 -11.624 -21.384 1.00 88.56 176 SER A CA 1
ATOM 1303 C C . SER A 1 176 ? -20.273 -10.582 -20.846 1.00 88.56 176 SER A C 1
ATOM 1305 O O . SER A 1 176 ? -20.122 -10.468 -19.631 1.00 88.56 176 SER A O 1
ATOM 1307 N N . VAL A 1 177 ? -19.673 -9.759 -21.711 1.00 84.75 177 VAL A N 1
ATOM 1308 C CA . VAL A 1 177 ? -18.993 -8.527 -21.262 1.00 84.75 177 VAL A CA 1
ATOM 1309 C C . VAL A 1 177 ? -19.934 -7.615 -20.452 1.00 84.75 177 VAL A C 1
ATOM 1311 O O . VAL A 1 177 ? -19.510 -6.920 -19.532 1.00 84.75 177 VAL A O 1
ATOM 1314 N N . ALA A 1 178 ? -21.247 -7.686 -20.707 1.00 83.38 178 ALA A N 1
ATOM 1315 C CA . ALA A 1 178 ? -22.262 -6.952 -19.955 1.00 83.38 178 ALA A CA 1
ATOM 1316 C C . ALA A 1 178 ? -22.307 -7.311 -18.456 1.00 83.38 178 ALA A C 1
ATOM 1318 O O . ALA A 1 178 ? -22.883 -6.548 -17.684 1.00 83.38 178 ALA A O 1
ATOM 1319 N N . SER A 1 179 ? -21.699 -8.433 -18.045 1.00 84.31 179 SER A N 1
ATOM 1320 C CA . SER A 1 179 ? -21.512 -8.806 -16.637 1.00 84.31 179 SER A CA 1
ATOM 1321 C C . SER A 1 179 ? -20.572 -7.865 -15.878 1.00 84.31 179 SER A C 1
ATOM 1323 O O . SER A 1 179 ? -20.624 -7.830 -14.651 1.00 84.31 179 SER A O 1
ATOM 1325 N N . PHE A 1 180 ? -19.695 -7.153 -16.592 1.00 82.62 180 PHE A N 1
ATOM 1326 C CA . PHE A 1 180 ? -18.642 -6.305 -16.021 1.00 82.62 180 PHE A CA 1
ATOM 1327 C C . PHE A 1 180 ? -18.877 -4.810 -16.281 1.00 82.62 180 PHE A C 1
ATOM 1329 O O . PHE A 1 180 ? -18.357 -3.962 -15.558 1.00 82.62 180 PHE A O 1
ATOM 1336 N N . ASN A 1 181 ? -19.714 -4.476 -17.266 1.00 75.88 181 ASN A N 1
ATOM 1337 C CA . ASN A 1 181 ? -20.032 -3.094 -17.611 1.00 75.88 181 ASN A CA 1
ATOM 1338 C C . ASN A 1 181 ? -20.868 -2.404 -16.521 1.00 75.88 181 ASN A C 1
ATOM 1340 O O . ASN A 1 181 ? -21.928 -2.890 -16.129 1.00 75.88 181 ASN A O 1
ATOM 1344 N N . ARG A 1 182 ? -20.452 -1.195 -16.118 1.00 75.75 182 ARG A N 1
ATOM 1345 C CA . ARG A 1 182 ? -21.241 -0.318 -15.228 1.00 75.75 182 ARG A CA 1
ATOM 1346 C C . ARG A 1 182 ? -22.433 0.338 -15.931 1.00 75.75 182 ARG A C 1
ATOM 1348 O O . ARG A 1 182 ? -23.394 0.725 -15.273 1.00 75.75 182 ARG A O 1
ATOM 1355 N N . GLN A 1 183 ? -22.383 0.459 -17.259 1.00 71.88 183 GLN A N 1
ATOM 1356 C CA . GLN A 1 183 ? -23.512 0.924 -18.063 1.00 71.88 183 GLN A CA 1
ATOM 1357 C C . GLN A 1 183 ? -24.359 -0.274 -18.527 1.00 71.88 183 GLN A C 1
ATOM 1359 O O . GLN A 1 183 ? -23.840 -1.136 -19.244 1.00 71.88 183 GLN A O 1
ATOM 1364 N N . PRO A 1 184 ? -25.656 -0.343 -18.169 1.00 68.31 184 PRO A N 1
ATOM 1365 C CA . PRO A 1 184 ? -26.535 -1.464 -18.503 1.00 68.31 184 PRO A CA 1
ATOM 1366 C C . PRO A 1 184 ? -27.040 -1.358 -19.952 1.00 68.31 184 PRO A C 1
ATOM 1368 O O . PRO A 1 184 ? -28.239 -1.249 -20.200 1.00 68.31 184 PRO A O 1
ATOM 1371 N N . LEU A 1 185 ? -26.118 -1.382 -20.924 1.00 65.50 185 LEU A N 1
ATOM 1372 C CA . LEU A 1 185 ? -26.406 -1.222 -22.359 1.00 65.50 185 LEU A CA 1
ATOM 1373 C C . LEU A 1 185 ? -27.443 -2.231 -22.888 1.00 65.50 185 LEU A C 1
ATOM 1375 O O . LEU A 1 185 ? -28.166 -1.919 -23.825 1.00 65.50 185 LEU A O 1
ATOM 1379 N N . ALA A 1 186 ? -27.530 -3.416 -22.276 1.00 69.38 186 ALA A N 1
ATOM 1380 C CA . ALA A 1 186 ? -28.476 -4.481 -22.621 1.00 69.38 186 ALA A CA 1
ATOM 1381 C C . ALA A 1 186 ? -29.652 -4.604 -21.624 1.00 69.38 186 ALA A C 1
ATOM 1383 O O . ALA A 1 186 ? -30.335 -5.623 -21.594 1.00 69.38 186 ALA A O 1
ATOM 1384 N N . GLY A 1 187 ? -29.876 -3.587 -20.785 1.00 83.38 187 GLY A 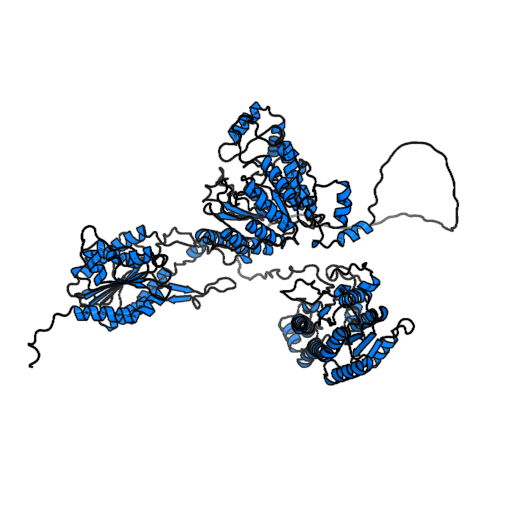N 1
ATOM 1385 C CA . GLY A 1 187 ? -30.895 -3.596 -19.735 1.00 83.38 187 GLY A CA 1
ATOM 1386 C C . GLY A 1 187 ? -30.420 -4.203 -18.411 1.00 83.38 187 GLY A C 1
ATOM 1387 O O . GLY A 1 187 ? -29.471 -4.989 -18.342 1.00 83.38 187 GLY A O 1
ATOM 1388 N N . TYR A 1 188 ? -31.097 -3.826 -17.324 1.00 89.00 188 TYR A N 1
ATOM 1389 C CA . TYR A 1 188 ? -30.727 -4.247 -15.969 1.00 89.00 188 TYR A CA 1
ATOM 1390 C C . TYR A 1 188 ? -30.907 -5.754 -15.751 1.00 89.00 188 TYR A C 1
ATOM 1392 O O . TYR A 1 188 ? -30.073 -6.363 -15.081 1.00 89.00 188 TYR A O 1
ATOM 1400 N N . ALA A 1 189 ? -31.937 -6.371 -16.341 1.00 91.94 189 ALA A N 1
ATOM 1401 C CA . ALA A 1 189 ? -32.199 -7.807 -16.217 1.00 91.94 189 ALA A CA 1
ATOM 1402 C C . ALA A 1 189 ? -31.090 -8.650 -16.870 1.00 91.94 189 ALA A C 1
ATOM 1404 O O . ALA A 1 189 ? -30.570 -9.583 -16.255 1.00 91.94 189 ALA A O 1
ATOM 1405 N N . TYR A 1 190 ? -30.672 -8.291 -18.089 1.00 91.50 190 TYR A N 1
ATOM 1406 C CA . TYR A 1 190 ? -29.621 -9.008 -18.809 1.00 91.50 190 TYR A CA 1
ATOM 1407 C C . TYR A 1 190 ? -28.287 -8.960 -18.069 1.00 91.50 190 TYR A C 1
ATOM 1409 O O . TYR A 1 190 ? -27.750 -10.007 -17.699 1.00 91.50 190 TYR A O 1
ATOM 1417 N N . SER A 1 191 ? -27.776 -7.748 -17.815 1.00 90.12 191 SER A N 1
ATOM 1418 C CA . SER A 1 191 ? -26.463 -7.536 -17.198 1.00 90.12 191 SER A CA 1
ATOM 1419 C C . SER A 1 191 ? -26.366 -8.216 -15.835 1.00 90.12 191 SER A C 1
ATOM 1421 O O . SER A 1 191 ? -25.408 -8.944 -15.577 1.00 90.12 191 SER A O 1
ATOM 1423 N N . SER A 1 192 ? -27.384 -8.056 -14.984 1.00 92.50 192 SER A N 1
ATOM 1424 C CA . SER A 1 192 ? -27.395 -8.683 -13.658 1.00 92.50 192 SER A CA 1
ATOM 1425 C C . SER A 1 192 ? -27.529 -10.210 -13.728 1.00 92.50 192 SER A C 1
ATOM 1427 O O . SER A 1 192 ? -26.824 -10.913 -13.001 1.00 92.50 192 SER A O 1
ATOM 1429 N N . SER A 1 193 ? -28.336 -10.754 -14.650 1.00 95.31 193 SER A N 1
ATOM 1430 C CA . SER A 1 193 ? -28.448 -12.209 -14.829 1.00 95.31 193 SER A CA 1
ATOM 1431 C C . SER A 1 193 ? -27.122 -12.845 -15.268 1.00 95.31 193 SER A C 1
ATOM 1433 O O . SER A 1 193 ? -26.714 -13.863 -14.701 1.00 95.31 193 SER A O 1
ATOM 1435 N N . LYS A 1 194 ? -26.397 -12.214 -16.207 1.00 92.94 194 LYS A N 1
ATOM 1436 C CA . LYS A 1 194 ? -25.083 -12.670 -16.690 1.00 92.94 194 LYS A CA 1
ATOM 1437 C C . LYS A 1 194 ? -23.969 -12.450 -15.661 1.00 92.94 194 LYS A C 1
ATOM 1439 O O . LYS A 1 194 ? -23.068 -13.286 -15.568 1.00 92.94 194 LYS A O 1
ATOM 1444 N N . ALA A 1 195 ? -24.030 -11.396 -14.844 1.00 92.00 195 ALA A N 1
ATOM 1445 C CA . ALA A 1 195 ? -23.141 -11.238 -13.689 1.00 92.00 195 ALA A CA 1
ATOM 1446 C C . ALA A 1 195 ? -23.359 -12.363 -12.661 1.00 92.00 195 ALA A C 1
ATOM 1448 O O . ALA A 1 195 ? -22.400 -12.941 -12.145 1.00 92.00 195 ALA A O 1
ATOM 1449 N N . GLY A 1 196 ? -24.618 -12.754 -12.441 1.00 94.69 196 GLY A N 1
ATOM 1450 C CA . GLY A 1 196 ? -24.963 -13.907 -11.617 1.00 94.69 196 GLY A CA 1
ATOM 1451 C C . GLY A 1 196 ? -24.384 -15.227 -12.147 1.00 94.69 196 GLY A C 1
ATOM 1452 O O . GLY A 1 196 ? -23.905 -16.027 -11.348 1.00 94.69 196 GLY A O 1
ATOM 1453 N N . VAL A 1 197 ? -24.330 -15.433 -13.472 1.00 94.88 197 VAL A N 1
ATOM 1454 C CA . VAL A 1 197 ? -23.654 -16.601 -14.083 1.00 94.88 197 VAL A CA 1
ATOM 1455 C C . VAL A 1 197 ? -22.162 -16.619 -13.754 1.00 94.88 197 VAL A C 1
ATOM 1457 O O . VAL A 1 197 ? -21.625 -17.671 -13.410 1.00 94.88 197 VAL A O 1
ATOM 1460 N N . VAL A 1 198 ? -21.485 -15.466 -13.811 1.00 92.38 198 VAL A N 1
ATOM 1461 C CA . VAL A 1 198 ? -20.054 -15.377 -13.469 1.00 92.38 198 VAL A CA 1
ATOM 1462 C C . VAL A 1 198 ? -19.815 -15.823 -12.029 1.00 92.38 198 VAL A C 1
ATOM 1464 O O . VAL A 1 198 ? -18.887 -16.588 -11.767 1.00 92.38 198 VAL A O 1
ATOM 1467 N N . HIS A 1 199 ? -20.654 -15.378 -11.092 1.00 92.06 199 HIS A N 1
ATOM 1468 C CA . HIS A 1 199 ? -20.543 -15.798 -9.697 1.00 92.06 199 HIS A CA 1
ATOM 1469 C C . HIS A 1 199 ? -20.892 -17.281 -9.505 1.00 92.06 199 HIS A C 1
ATOM 1471 O O . HIS A 1 199 ? -20.157 -18.002 -8.832 1.00 92.06 199 HIS A O 1
ATOM 1477 N N . LEU A 1 200 ? -21.960 -17.760 -10.149 1.00 94.38 200 LEU A N 1
ATOM 1478 C CA . LEU A 1 200 ? -22.380 -19.158 -10.090 1.00 94.38 200 LEU A CA 1
ATOM 1479 C C . LEU A 1 200 ? -21.263 -20.110 -10.544 1.00 94.38 200 LEU A C 1
ATOM 1481 O O . LEU A 1 200 ? -20.948 -21.085 -9.865 1.00 94.38 200 LEU A O 1
ATOM 1485 N N . MET A 1 201 ? -20.609 -19.802 -11.662 1.00 93.00 201 MET A N 1
ATOM 1486 C CA . MET A 1 201 ? -19.531 -20.636 -12.195 1.00 93.00 201 MET A CA 1
ATOM 1487 C C . MET A 1 201 ? -18.249 -20.566 -11.357 1.00 93.00 201 MET A C 1
ATOM 1489 O O . MET A 1 201 ? -17.532 -21.561 -11.277 1.00 93.00 201 MET A O 1
ATOM 1493 N N . LYS A 1 202 ? -17.982 -19.444 -10.669 1.00 87.00 202 LYS A N 1
ATOM 1494 C CA . LYS A 1 202 ? -16.927 -19.367 -9.636 1.00 87.00 202 LYS A CA 1
ATOM 1495 C C . LYS A 1 202 ? -17.222 -20.283 -8.444 1.00 87.00 202 LYS A C 1
ATOM 1497 O O . LYS A 1 202 ? -16.305 -20.858 -7.865 1.00 87.00 202 LYS A O 1
ATOM 1502 N N . ALA A 1 203 ? -18.491 -20.440 -8.066 1.00 90.31 203 ALA A N 1
ATOM 1503 C CA . ALA A 1 203 ? -18.865 -21.393 -7.025 1.00 90.31 203 ALA A CA 1
ATOM 1504 C C . ALA A 1 203 ? -18.668 -22.842 -7.508 1.00 90.31 203 ALA A C 1
ATOM 1506 O O . ALA A 1 203 ? -18.046 -23.643 -6.805 1.00 90.31 203 ALA A O 1
ATOM 1507 N N . PHE A 1 204 ? -19.103 -23.168 -8.732 1.00 93.31 204 PHE A N 1
ATOM 1508 C CA . PHE A 1 204 ? -18.900 -24.499 -9.316 1.00 93.31 204 PHE A CA 1
ATOM 1509 C C . PHE A 1 204 ? -17.426 -24.862 -9.509 1.00 93.31 204 PHE A C 1
ATOM 1511 O O . PHE A 1 204 ? -17.050 -25.999 -9.229 1.00 93.31 204 PHE A O 1
ATOM 1518 N N . SER A 1 205 ? -16.562 -23.909 -9.871 1.00 89.62 205 SER A N 1
ATOM 1519 C CA . SER A 1 205 ? -15.123 -24.167 -10.023 1.00 89.62 205 SER A CA 1
ATOM 1520 C C . SER A 1 205 ? -14.432 -24.594 -8.731 1.00 89.62 205 SER A C 1
ATOM 1522 O O . SER A 1 205 ? -13.346 -25.171 -8.785 1.00 89.62 205 SER A O 1
ATOM 1524 N N . THR A 1 206 ? -15.062 -24.341 -7.580 1.00 85.44 206 THR A N 1
ATOM 1525 C CA . THR A 1 206 ? -14.636 -24.838 -6.270 1.00 85.44 206 THR A CA 1
ATOM 1526 C C . THR A 1 206 ? -15.398 -26.104 -5.875 1.00 85.44 206 THR A C 1
ATOM 1528 O O . THR A 1 206 ? -14.779 -27.073 -5.440 1.00 85.44 206 THR A O 1
ATOM 1531 N N . ALA A 1 207 ? -16.723 -26.119 -6.043 1.00 90.00 207 ALA A N 1
ATOM 1532 C CA . ALA A 1 207 ? -17.584 -27.214 -5.598 1.00 90.00 207 ALA A CA 1
ATOM 1533 C C . ALA A 1 207 ? -17.399 -28.514 -6.398 1.00 90.00 207 ALA A C 1
ATOM 1535 O O . ALA A 1 207 ? -17.591 -29.595 -5.847 1.00 90.00 207 ALA A O 1
ATOM 1536 N N . LEU A 1 208 ? -17.015 -28.421 -7.675 1.00 93.75 208 LEU A N 1
ATOM 1537 C CA . LEU A 1 208 ? -16.873 -29.574 -8.568 1.00 93.75 208 LEU A CA 1
ATOM 1538 C C . LEU A 1 208 ? -15.463 -30.192 -8.575 1.00 93.75 208 LEU A C 1
ATOM 1540 O O . LEU A 1 208 ? -15.260 -31.260 -9.152 1.00 93.75 208 LEU A O 1
ATOM 1544 N N . VAL A 1 209 ? -14.501 -29.578 -7.875 1.00 89.19 209 VAL A N 1
ATOM 1545 C CA . VAL A 1 209 ? -13.114 -30.072 -7.766 1.00 89.19 209 VAL A CA 1
ATOM 1546 C C . VAL A 1 209 ? -13.016 -31.497 -7.210 1.00 89.19 209 VAL A C 1
ATOM 1548 O O . VAL A 1 209 ? -12.246 -32.267 -7.777 1.00 89.19 209 VAL A O 1
ATOM 1551 N N . PRO A 1 210 ? -13.760 -31.897 -6.154 1.00 93.50 210 PRO A N 1
ATOM 1552 C CA . PRO A 1 210 ? -13.687 -33.265 -5.630 1.00 93.50 210 PRO A CA 1
ATOM 1553 C C . PRO A 1 210 ? -14.087 -34.350 -6.639 1.00 93.50 210 PRO A C 1
ATOM 1555 O O . PRO A 1 210 ? -13.777 -35.515 -6.418 1.00 93.50 210 PRO A O 1
ATOM 1558 N N . TYR A 1 211 ? -14.763 -33.969 -7.726 1.00 94.06 211 TYR A N 1
ATOM 1559 C CA . TYR A 1 211 ? -15.227 -34.862 -8.787 1.00 94.06 211 TYR A CA 1
ATOM 1560 C C . TYR A 1 211 ? -14.366 -34.766 -10.057 1.00 94.06 211 TYR A C 1
ATOM 1562 O O . TYR A 1 211 ? -14.752 -35.267 -11.110 1.00 94.06 211 TYR A O 1
ATOM 1570 N N . ASP A 1 212 ? -13.218 -34.080 -9.988 1.00 93.62 212 ASP A N 1
ATOM 1571 C CA . ASP A 1 212 ? -12.343 -33.807 -11.130 1.00 93.62 212 ASP A CA 1
ATOM 1572 C C . ASP A 1 212 ? -13.065 -33.110 -12.305 1.00 93.62 212 ASP A C 1
ATOM 1574 O O . ASP A 1 212 ? -12.669 -33.268 -13.458 1.00 93.62 212 ASP A O 1
ATOM 1578 N N . ILE A 1 213 ? -14.124 -32.331 -12.053 1.00 95.69 213 ILE A N 1
ATOM 1579 C CA . ILE A 1 213 ? -14.849 -31.593 -13.100 1.00 95.69 213 ILE A CA 1
ATOM 1580 C C . ILE A 1 213 ? -14.437 -30.121 -13.063 1.00 95.69 213 ILE A C 1
ATOM 1582 O O . ILE A 1 213 ? -14.537 -29.441 -12.039 1.00 95.69 213 ILE A O 1
ATOM 1586 N N . ARG A 1 214 ? -13.981 -29.609 -14.207 1.00 94.31 214 ARG A N 1
ATOM 1587 C CA . ARG A 1 214 ? -13.553 -28.209 -14.355 1.00 94.31 214 ARG A CA 1
ATOM 1588 C C . ARG A 1 214 ? -14.741 -27.318 -14.705 1.00 94.31 214 ARG A C 1
ATOM 1590 O O . ARG A 1 214 ? -15.690 -27.767 -15.336 1.00 94.31 214 ARG A O 1
ATOM 1597 N N . SER A 1 215 ? -14.693 -26.052 -14.310 1.00 93.62 215 SER A N 1
ATOM 1598 C CA . SER A 1 215 ? -15.743 -25.066 -14.575 1.00 93.62 215 SER A CA 1
ATOM 1599 C C . SER A 1 215 ? -15.145 -23.807 -15.182 1.00 93.62 215 SER A C 1
ATOM 1601 O O . SER A 1 215 ? -14.307 -23.161 -14.557 1.00 93.62 215 SER A O 1
ATOM 1603 N N . ASN A 1 216 ? -15.578 -23.449 -16.390 1.00 93.75 216 ASN A N 1
ATOM 1604 C CA . ASN A 1 216 ? -15.035 -22.341 -17.171 1.00 93.75 216 ASN A CA 1
ATOM 1605 C C . ASN A 1 216 ? -16.125 -21.387 -17.690 1.00 93.75 216 ASN A C 1
ATOM 1607 O O . ASN A 1 216 ? -17.307 -21.725 -17.712 1.00 93.75 216 ASN A O 1
ATOM 1611 N N . ILE A 1 217 ? -15.745 -20.163 -18.073 1.00 92.06 217 ILE A N 1
ATOM 1612 C CA . ILE A 1 217 ? -16.674 -19.139 -18.580 1.00 92.06 217 ILE A CA 1
ATOM 1613 C C . ILE A 1 217 ? -16.114 -18.531 -19.868 1.00 92.06 217 ILE A C 1
ATOM 1615 O O . ILE A 1 217 ? -14.938 -18.169 -19.919 1.00 92.06 217 ILE A O 1
ATOM 1619 N N . ILE A 1 218 ? -16.982 -18.339 -20.863 1.00 92.56 218 ILE A N 1
ATOM 1620 C CA . ILE A 1 218 ? -16.734 -17.464 -22.019 1.00 92.56 218 ILE A CA 1
ATOM 1621 C C . ILE A 1 218 ? -17.613 -16.218 -21.853 1.00 92.56 218 ILE A C 1
ATOM 1623 O O . ILE A 1 218 ? -18.821 -16.340 -21.638 1.00 92.56 218 ILE A O 1
ATOM 1627 N N . ALA A 1 219 ? -17.023 -15.020 -21.913 1.00 90.88 219 ALA A N 1
ATOM 1628 C CA . ALA A 1 219 ? -17.731 -13.747 -21.744 1.00 90.88 219 ALA A CA 1
ATOM 1629 C C . ALA A 1 219 ? -17.694 -12.938 -23.055 1.00 90.88 219 ALA A C 1
ATOM 1631 O O . ALA A 1 219 ? -16.881 -12.024 -23.194 1.00 90.88 219 ALA A O 1
ATOM 1632 N N . PRO A 1 220 ? -18.554 -13.272 -24.033 1.00 87.31 220 PRO A N 1
ATOM 1633 C CA . PRO A 1 220 ? -18.498 -12.658 -25.353 1.00 87.31 220 PRO A CA 1
ATOM 1634 C C . PRO A 1 220 ? -18.896 -11.175 -25.320 1.00 87.31 220 PRO A C 1
ATOM 1636 O O . PRO A 1 220 ? -19.795 -10.766 -24.570 1.00 87.31 220 PRO A O 1
ATOM 1639 N N . GLY A 1 221 ? -18.218 -10.389 -26.163 1.00 83.88 221 GLY A N 1
ATOM 1640 C CA . GLY A 1 221 ? -18.622 -9.046 -26.576 1.00 83.88 221 GLY A CA 1
ATOM 1641 C C . GLY A 1 221 ? -19.674 -9.082 -27.690 1.00 83.88 221 GLY A C 1
ATOM 1642 O O . GLY A 1 221 ? -20.633 -9.850 -27.626 1.00 83.88 221 GLY A O 1
ATOM 1643 N N . PHE A 1 222 ? -19.504 -8.253 -28.721 1.00 82.81 222 PHE A N 1
ATOM 1644 C CA . PHE A 1 222 ? -20.413 -8.228 -29.869 1.00 82.81 222 PHE A CA 1
ATOM 1645 C C . PHE A 1 222 ? -20.062 -9.330 -30.873 1.00 82.81 222 PHE A C 1
ATOM 1647 O O . PHE A 1 222 ? -19.006 -9.284 -31.494 1.00 82.81 222 PHE A O 1
ATOM 1654 N N . TYR A 1 223 ? -20.971 -10.292 -31.037 1.00 86.00 223 TYR A N 1
ATOM 1655 C CA . TYR A 1 223 ? -20.913 -11.361 -32.041 1.00 86.00 223 TYR A CA 1
ATOM 1656 C C . TYR A 1 223 ? -22.215 -11.371 -32.851 1.00 86.00 223 TYR A C 1
ATOM 1658 O O . TYR A 1 223 ? -23.270 -11.092 -32.265 1.00 86.00 223 TYR A O 1
ATOM 1666 N N . PRO A 1 224 ? -22.195 -11.713 -34.152 1.00 79.69 224 PRO A N 1
ATOM 1667 C CA . PRO A 1 224 ? -23.402 -11.892 -34.955 1.00 79.69 224 PRO A CA 1
ATOM 1668 C C . PRO A 1 224 ? -24.329 -12.965 -34.367 1.00 79.69 224 PRO A C 1
ATOM 1670 O O . PRO A 1 224 ? -23.971 -14.135 -34.235 1.00 79.69 224 PRO A O 1
ATOM 1673 N N . SER A 1 225 ? -25.541 -12.570 -33.987 1.00 79.06 225 SER A N 1
ATOM 1674 C CA . SER A 1 225 ? -26.577 -13.462 -33.462 1.00 79.06 225 SER A CA 1
ATOM 1675 C C . SER A 1 225 ? -27.957 -12.827 -33.638 1.00 79.06 225 SER A C 1
ATOM 1677 O O . SER A 1 225 ? -28.049 -11.611 -33.796 1.00 79.06 225 SER A O 1
ATOM 1679 N N . GLU A 1 226 ? -29.033 -13.614 -33.519 1.00 77.81 226 GLU A N 1
ATOM 1680 C CA . GLU A 1 226 ? -30.418 -13.092 -33.491 1.00 77.81 226 GLU A CA 1
ATOM 1681 C C . GLU A 1 226 ? -30.581 -11.957 -32.453 1.00 77.81 226 GLU A C 1
ATOM 1683 O O . GLU A 1 226 ? -31.350 -11.023 -32.644 1.00 77.81 226 GLU A O 1
ATOM 1688 N N . MET A 1 227 ? -29.810 -12.004 -31.359 1.00 72.00 227 MET A N 1
ATOM 1689 C CA . MET A 1 227 ? -29.837 -11.022 -30.272 1.00 72.00 227 MET A CA 1
ATOM 1690 C C . MET A 1 227 ? -29.219 -9.664 -30.639 1.00 72.00 227 MET A C 1
ATOM 1692 O O . MET A 1 227 ? -29.581 -8.636 -30.072 1.00 72.00 227 MET A O 1
ATOM 1696 N N . THR A 1 228 ? -28.254 -9.659 -31.554 1.00 69.75 228 THR A N 1
ATOM 1697 C CA . THR A 1 228 ? -27.430 -8.492 -31.899 1.00 69.75 228 THR A CA 1
ATOM 1698 C C . THR A 1 228 ? -27.730 -7.956 -33.299 1.00 69.75 228 THR A C 1
ATOM 1700 O O . THR A 1 228 ? -27.211 -6.907 -33.673 1.00 69.75 228 THR A O 1
ATOM 1703 N N . GLU A 1 229 ? -28.607 -8.618 -34.056 1.00 73.81 229 GLU A N 1
ATOM 1704 C CA . GLU A 1 229 ? -28.971 -8.288 -35.439 1.00 73.81 229 GLU A CA 1
ATOM 1705 C C . GLU A 1 229 ? -29.424 -6.828 -35.609 1.00 73.81 229 GLU A C 1
ATOM 1707 O O . GLU A 1 229 ? -28.921 -6.115 -36.476 1.00 73.81 229 GLU A O 1
ATOM 1712 N N . ALA A 1 230 ? -30.290 -6.330 -34.720 1.00 66.25 230 ALA A N 1
ATOM 1713 C CA . ALA A 1 230 ? -30.761 -4.943 -34.761 1.00 66.25 230 ALA A CA 1
ATOM 1714 C C . ALA A 1 230 ? -29.645 -3.910 -34.512 1.00 66.25 230 ALA A C 1
ATOM 1716 O O . ALA A 1 230 ? -29.727 -2.775 -34.987 1.00 66.25 230 ALA A O 1
ATOM 1717 N N . LEU A 1 231 ? -28.605 -4.285 -33.760 1.00 69.38 231 LEU A N 1
ATOM 1718 C CA . LEU A 1 231 ? -27.447 -3.432 -33.503 1.00 69.38 231 LEU A CA 1
ATOM 1719 C C . LEU A 1 231 ? -26.528 -3.388 -34.729 1.00 69.38 231 LEU A C 1
ATOM 1721 O O . LEU A 1 231 ? -26.118 -2.306 -35.142 1.00 69.38 231 LEU A O 1
ATOM 1725 N N . PHE A 1 232 ? -26.275 -4.540 -35.354 1.00 71.12 232 PHE A N 1
ATOM 1726 C CA . PHE A 1 232 ? -25.492 -4.625 -36.589 1.00 71.12 232 PHE A CA 1
ATOM 1727 C C . PHE A 1 232 ? -26.173 -3.908 -37.760 1.00 71.12 232 PHE A C 1
ATOM 1729 O O . PHE A 1 232 ? -25.512 -3.170 -38.486 1.00 71.12 232 PHE A O 1
ATOM 1736 N N . ALA A 1 233 ? -27.499 -4.012 -37.879 1.00 70.06 233 ALA A N 1
ATOM 1737 C CA . ALA A 1 233 ? -28.268 -3.285 -38.890 1.00 70.06 233 ALA A CA 1
ATOM 1738 C C . ALA A 1 233 ? -28.159 -1.754 -38.746 1.00 70.06 233 ALA A C 1
ATOM 1740 O O . ALA A 1 233 ? -28.184 -1.037 -39.744 1.00 70.06 233 ALA A O 1
ATOM 1741 N N . LYS A 1 234 ? -28.022 -1.237 -37.515 1.00 66.12 234 LYS A N 1
ATOM 1742 C CA . LYS A 1 234 ? -27.818 0.199 -37.253 1.00 66.12 234 LYS A CA 1
ATOM 1743 C C . LYS A 1 234 ? -26.382 0.660 -37.507 1.00 66.12 234 LYS A C 1
ATOM 1745 O O . LYS A 1 234 ? -26.189 1.808 -37.898 1.00 66.12 234 LYS A O 1
ATOM 1750 N N . GLN A 1 235 ? -25.396 -0.203 -37.261 1.00 66.50 235 GLN A N 1
ATOM 1751 C CA . GLN A 1 235 ? -23.979 0.105 -37.468 1.00 66.50 235 GLN A CA 1
ATOM 1752 C C . GLN A 1 235 ? -23.606 0.117 -38.965 1.00 66.50 235 GLN A C 1
ATOM 1754 O O . GLN A 1 235 ? -22.832 0.975 -39.394 1.00 66.50 235 GLN A O 1
ATOM 1759 N N . GLY A 1 236 ? -24.198 -0.781 -39.765 1.00 65.25 236 GLY A N 1
ATOM 1760 C CA . GLY A 1 236 ? -23.860 -0.963 -41.183 1.00 65.25 236 GLY A CA 1
ATOM 1761 C C . GLY A 1 236 ? -22.421 -1.461 -41.384 1.00 65.25 236 GLY A C 1
ATOM 1762 O O . GLY A 1 236 ? -21.834 -2.028 -40.467 1.00 65.25 236 GLY A O 1
ATOM 1763 N N . ASP A 1 237 ? -21.830 -1.190 -42.553 1.00 65.19 237 ASP A N 1
ATOM 1764 C CA . ASP A 1 237 ? -20.444 -1.579 -42.900 1.00 65.19 237 ASP A CA 1
ATOM 1765 C C . ASP A 1 237 ? -19.363 -0.694 -42.240 1.00 65.19 237 ASP A C 1
ATOM 1767 O O . ASP A 1 237 ? -18.195 -0.708 -42.629 1.00 65.19 237 ASP A O 1
ATOM 1771 N N . LYS A 1 238 ? -19.732 0.133 -41.256 1.00 70.88 238 LYS A N 1
ATOM 1772 C CA . LYS A 1 238 ? -18.787 1.025 -40.577 1.00 70.88 238 LYS A CA 1
ATOM 1773 C C . LYS A 1 238 ? -17.961 0.248 -39.557 1.00 70.88 238 LYS A C 1
ATOM 1775 O O . LYS A 1 238 ? -18.530 -0.412 -38.684 1.00 70.88 238 LYS A O 1
ATOM 1780 N N . ALA A 1 239 ? -16.641 0.427 -39.612 1.00 74.75 239 ALA A N 1
ATOM 1781 C CA . ALA A 1 239 ? -15.719 -0.058 -38.590 1.00 74.75 239 ALA A CA 1
ATOM 1782 C C . ALA A 1 239 ? -16.187 0.361 -37.184 1.00 74.75 239 ALA A C 1
ATOM 1784 O O . ALA A 1 239 ? -16.715 1.463 -36.975 1.00 74.75 239 ALA A O 1
ATOM 1785 N N . TRP A 1 240 ? -16.043 -0.545 -36.223 1.00 76.38 240 TRP A N 1
ATOM 1786 C CA . TRP A 1 240 ? -16.339 -0.260 -34.826 1.00 76.38 240 TRP A CA 1
ATOM 1787 C C . TRP A 1 240 ? -15.241 0.645 -34.267 1.00 76.38 240 TRP A C 1
ATOM 1789 O O . TRP A 1 240 ? -14.075 0.409 -34.553 1.00 76.38 240 TRP A O 1
ATOM 1799 N N . PRO A 1 241 ? -15.560 1.663 -33.452 1.00 75.12 241 PRO A N 1
ATOM 1800 C CA . PRO A 1 241 ? -14.518 2.515 -32.885 1.00 75.12 241 PRO A CA 1
ATOM 1801 C C . PRO A 1 241 ? -13.525 1.703 -32.037 1.00 75.12 241 PRO A C 1
ATOM 1803 O O . PRO A 1 241 ? -13.975 0.878 -31.236 1.00 75.12 241 PRO A O 1
ATOM 1806 N N . LYS A 1 242 ? -12.215 2.011 -32.105 1.00 76.00 242 LYS A N 1
ATOM 1807 C CA . LYS A 1 242 ? -11.179 1.421 -31.217 1.00 76.00 242 LYS A CA 1
ATOM 1808 C C . LYS A 1 242 ? -11.536 1.497 -29.732 1.00 76.00 242 LYS A C 1
ATOM 1810 O O . LYS A 1 242 ? -11.238 0.590 -28.962 1.00 76.00 242 LYS A O 1
ATOM 1815 N N . SER A 1 243 ? -12.235 2.560 -29.332 1.00 68.25 243 SER A N 1
ATOM 1816 C CA . SER A 1 243 ? -12.733 2.754 -27.963 1.00 68.25 243 SER A CA 1
ATOM 1817 C C . SER A 1 243 ? -13.849 1.780 -27.559 1.00 68.25 243 SER A C 1
ATOM 1819 O O . SER A 1 243 ? -14.168 1.645 -26.378 1.00 68.25 243 SER A O 1
ATOM 1821 N N . VAL A 1 244 ? -14.472 1.097 -28.523 1.00 67.19 244 VAL A N 1
ATOM 1822 C CA . VAL A 1 244 ? -15.549 0.125 -28.308 1.00 67.19 244 VAL A CA 1
ATOM 1823 C C . VAL A 1 244 ? -15.052 -1.302 -28.506 1.00 67.19 244 VAL A C 1
ATOM 1825 O O . VAL A 1 244 ? -15.400 -2.148 -27.679 1.00 67.19 244 VAL A O 1
ATOM 1828 N N . ILE A 1 245 ? -14.277 -1.568 -29.560 1.00 74.62 245 ILE A N 1
ATOM 1829 C CA . ILE A 1 245 ? -13.604 -2.846 -29.817 1.00 74.62 245 ILE A CA 1
ATOM 1830 C C . ILE A 1 245 ? -12.211 -2.526 -30.385 1.00 74.62 245 ILE A C 1
ATOM 1832 O O . ILE A 1 245 ? -12.159 -1.889 -31.434 1.00 74.62 245 ILE A O 1
ATOM 1836 N N . PRO A 1 246 ? -11.102 -2.951 -29.743 1.00 75.81 246 PRO A N 1
ATOM 1837 C CA . PRO A 1 246 ? -9.749 -2.622 -30.208 1.00 75.81 246 PRO A CA 1
ATOM 1838 C C . PRO A 1 246 ? -9.454 -3.068 -31.645 1.00 75.81 246 PRO A C 1
ATOM 1840 O O . PRO A 1 246 ? -8.815 -2.335 -32.386 1.00 75.81 246 PRO A O 1
ATOM 1843 N N . GLU A 1 247 ? -9.986 -4.227 -32.035 1.00 81.00 247 GLU A N 1
ATOM 1844 C CA . GLU A 1 247 ? -9.857 -4.815 -33.378 1.00 81.00 247 GLU A CA 1
ATOM 1845 C C . GLU A 1 247 ? -10.797 -4.165 -34.415 1.00 81.00 247 GLU A C 1
ATOM 1847 O O . GLU A 1 247 ? -10.872 -4.593 -35.559 1.00 81.00 247 GLU A O 1
ATOM 1852 N N . GLU A 1 248 ? -11.591 -3.167 -34.010 1.00 83.44 248 GLU A N 1
ATOM 1853 C CA . GLU A 1 248 ? -12.501 -2.392 -34.871 1.00 83.44 248 GLU A CA 1
ATOM 1854 C C . GLU A 1 248 ? -13.542 -3.221 -35.660 1.00 83.44 248 GLU A C 1
ATOM 1856 O O . GLU A 1 248 ? -14.260 -2.703 -36.520 1.00 83.44 248 GLU A O 1
ATOM 1861 N N . ARG A 1 249 ? -13.715 -4.501 -35.308 1.00 86.06 249 ARG A N 1
ATOM 1862 C CA . ARG A 1 249 ? -14.712 -5.427 -35.865 1.00 86.06 249 ARG A CA 1
ATOM 1863 C C . ARG A 1 249 ? -15.385 -6.246 -34.759 1.00 86.06 249 ARG A C 1
ATOM 1865 O O . ARG A 1 249 ? -14.792 -6.449 -33.700 1.00 86.06 249 ARG A O 1
ATOM 1872 N N . PRO A 1 250 ? -16.615 -6.745 -34.968 1.00 82.75 250 PRO A N 1
ATOM 1873 C CA . PRO A 1 250 ? -17.194 -7.723 -34.057 1.00 82.75 250 PRO A CA 1
ATOM 1874 C C . PRO A 1 250 ? -16.420 -9.044 -34.108 1.00 82.75 250 PRO A C 1
ATOM 1876 O O . PRO A 1 250 ? -15.735 -9.341 -35.089 1.00 82.75 250 PRO A O 1
ATOM 1879 N N . GLY A 1 251 ? -16.588 -9.857 -33.067 1.00 84.06 251 GLY A N 1
ATOM 1880 C CA . GLY A 1 251 ? -16.084 -11.223 -33.084 1.00 84.06 251 GLY A CA 1
ATOM 1881 C C . GLY A 1 251 ? -16.835 -12.072 -34.111 1.00 84.06 251 GLY A C 1
ATOM 1882 O O . GLY A 1 251 ? -18.040 -11.895 -34.313 1.00 84.06 251 GLY A O 1
ATOM 1883 N N . ASP A 1 252 ? -16.134 -13.000 -34.745 1.00 85.38 252 ASP A N 1
ATOM 1884 C CA . ASP A 1 252 ? -16.674 -13.915 -35.741 1.00 85.38 252 ASP A CA 1
ATOM 1885 C C . ASP A 1 252 ? -16.610 -15.385 -35.282 1.00 85.38 252 ASP A C 1
ATOM 1887 O O . ASP A 1 252 ? -16.324 -15.713 -34.125 1.00 85.38 252 ASP A O 1
ATOM 1891 N N . VAL A 1 253 ? -16.952 -16.305 -36.187 1.00 86.31 253 VAL A N 1
ATOM 1892 C CA . VAL A 1 253 ? -16.942 -17.742 -35.889 1.00 86.31 253 VAL A CA 1
ATOM 1893 C C . VAL A 1 253 ? -15.536 -18.270 -35.590 1.00 86.31 253 VAL A C 1
ATOM 1895 O O . VAL A 1 253 ? -15.412 -19.189 -34.783 1.00 86.31 253 VAL A O 1
ATOM 1898 N N . GLN A 1 254 ? -14.486 -17.706 -36.195 1.00 89.38 254 GLN A N 1
ATOM 1899 C CA . GLN A 1 254 ? -13.104 -18.134 -35.978 1.00 89.38 254 GLN A CA 1
ATOM 1900 C C . GLN A 1 254 ? -12.610 -17.691 -34.600 1.00 89.38 254 GLN A C 1
ATOM 1902 O O . GLN A 1 254 ? -12.005 -18.498 -33.892 1.00 89.38 254 GLN A O 1
ATOM 1907 N N . ASP A 1 255 ? -12.958 -16.475 -34.170 1.00 89.94 255 ASP A N 1
ATOM 1908 C CA . ASP A 1 255 ? -12.634 -15.986 -32.824 1.00 89.94 255 ASP A CA 1
ATOM 1909 C C . ASP A 1 255 ? -13.275 -16.879 -31.743 1.00 89.94 255 ASP A C 1
ATOM 1911 O O . ASP A 1 255 ? -12.621 -17.311 -30.786 1.00 89.94 255 ASP A O 1
ATOM 1915 N N . MET A 1 256 ? -14.558 -17.225 -31.923 1.00 91.31 256 MET A N 1
ATOM 1916 C CA . MET A 1 256 ? -15.269 -18.122 -31.007 1.00 91.31 256 MET A CA 1
ATOM 1917 C C . MET A 1 256 ? -14.714 -19.553 -31.057 1.00 91.31 256 MET A C 1
ATOM 1919 O O . MET A 1 256 ? -14.577 -20.196 -30.012 1.00 91.31 256 MET A O 1
ATOM 1923 N N . ALA A 1 257 ? -14.367 -20.050 -32.250 1.00 90.06 257 ALA A N 1
ATOM 1924 C CA . ALA A 1 257 ? -13.764 -21.366 -32.436 1.00 90.06 257 ALA A CA 1
ATOM 1925 C C . ALA A 1 257 ? -12.423 -21.474 -31.701 1.00 90.06 257 ALA A C 1
ATOM 1927 O O . ALA A 1 257 ? -12.226 -22.421 -30.941 1.00 90.06 257 ALA A O 1
ATOM 1928 N N . GLY A 1 258 ? -11.536 -20.488 -31.856 1.00 89.75 258 GLY A N 1
ATOM 1929 C CA . GLY A 1 258 ? -10.249 -20.450 -31.161 1.00 89.75 258 GLY A CA 1
ATOM 1930 C C . GLY A 1 258 ? -10.417 -20.479 -29.641 1.00 89.75 258 GLY A C 1
ATOM 1931 O O . GLY A 1 258 ? -9.781 -21.285 -28.957 1.00 89.75 258 GLY A O 1
ATOM 1932 N N . ALA A 1 259 ? -11.342 -19.669 -29.114 1.00 91.12 259 ALA A N 1
ATOM 1933 C CA . ALA A 1 259 ? -11.636 -19.616 -27.685 1.00 91.12 259 ALA A CA 1
ATOM 1934 C C . ALA A 1 259 ? -12.144 -20.957 -27.131 1.00 91.12 259 ALA A C 1
ATOM 1936 O O . ALA A 1 259 ? -11.648 -21.438 -26.106 1.00 91.12 259 ALA A O 1
ATOM 1937 N N . VAL A 1 260 ? -13.130 -21.573 -27.793 1.00 93.94 260 VAL A N 1
ATOM 1938 C CA . VAL A 1 260 ? -13.717 -22.819 -27.292 1.00 93.94 260 VAL A CA 1
ATOM 1939 C C . VAL A 1 260 ? -12.774 -24.004 -27.475 1.00 93.94 260 VAL A C 1
ATOM 1941 O O . VAL A 1 260 ? -12.601 -24.762 -26.522 1.00 93.94 260 VAL A O 1
ATOM 1944 N N . LEU A 1 261 ? -12.104 -24.139 -28.626 1.00 93.56 261 LEU A N 1
ATOM 1945 C CA . LEU A 1 261 ? -11.151 -25.226 -28.886 1.00 93.56 261 LEU A CA 1
ATOM 1946 C C . LEU A 1 261 ? -9.985 -25.186 -27.902 1.00 93.56 261 LEU A C 1
ATOM 1948 O O . LEU A 1 261 ? -9.596 -26.228 -27.376 1.00 93.56 261 LEU A O 1
ATOM 1952 N N . PHE A 1 262 ? -9.478 -23.998 -27.568 1.00 92.94 262 PHE A N 1
ATOM 1953 C CA . PHE A 1 262 ? -8.482 -23.853 -26.513 1.00 92.94 262 PHE A CA 1
ATOM 1954 C C . PHE A 1 262 ? -8.995 -24.396 -25.175 1.00 92.94 262 PHE A C 1
ATOM 1956 O O . PHE A 1 262 ? -8.348 -25.255 -24.584 1.00 92.94 262 PHE A O 1
ATOM 1963 N N . LEU A 1 263 ? -10.171 -23.956 -24.713 1.00 92.31 263 LEU A N 1
ATOM 1964 C CA . LEU A 1 263 ? -10.718 -24.371 -23.416 1.00 92.31 263 LEU A CA 1
ATOM 1965 C C . LEU A 1 263 ? -11.020 -25.875 -23.341 1.00 92.31 263 LEU A C 1
ATOM 1967 O O . LEU A 1 263 ? -10.794 -26.502 -22.297 1.00 92.31 263 LEU A O 1
ATOM 1971 N N . VAL A 1 264 ? -11.549 -26.454 -24.423 1.00 93.44 264 VAL A N 1
ATOM 1972 C CA . VAL A 1 264 ? -12.026 -27.844 -24.434 1.00 93.44 264 VAL A CA 1
ATOM 1973 C C . VAL A 1 264 ? -10.946 -28.891 -24.685 1.00 93.44 264 VAL A C 1
ATOM 1975 O O . VAL A 1 264 ? -11.079 -30.032 -24.232 1.00 93.44 264 VAL A O 1
ATOM 1978 N N . SER A 1 265 ? -9.878 -28.507 -25.376 1.00 92.69 265 SER A N 1
ATOM 1979 C CA . SER A 1 265 ? -8.767 -29.388 -25.724 1.00 92.69 265 SER A CA 1
ATOM 1980 C C . SER A 1 265 ? -7.776 -29.565 -24.570 1.00 92.69 265 SER A C 1
ATOM 1982 O O . SER A 1 265 ? -7.942 -29.047 -23.457 1.00 92.69 265 SER A O 1
ATOM 1984 N N . ARG A 1 266 ? -6.700 -30.307 -24.842 1.00 89.12 266 ARG A N 1
ATOM 1985 C CA . ARG A 1 266 ? -5.579 -30.462 -23.918 1.00 89.12 266 ARG A CA 1
ATOM 1986 C C . ARG A 1 266 ? -4.893 -29.127 -23.621 1.00 89.12 266 ARG A C 1
ATOM 1988 O O . ARG A 1 266 ? -4.451 -28.943 -22.486 1.00 89.12 266 ARG A O 1
ATOM 1995 N N . ALA A 1 267 ? -4.848 -28.201 -24.583 1.00 88.88 267 ALA A N 1
ATOM 1996 C CA . ALA A 1 267 ? -4.265 -26.867 -24.427 1.00 88.88 267 ALA A CA 1
ATOM 1997 C C . ALA A 1 267 ? -4.834 -26.126 -23.210 1.00 88.88 267 ALA A C 1
ATOM 1999 O O . ALA A 1 267 ? -4.096 -25.541 -22.414 1.00 88.88 267 ALA A O 1
ATOM 2000 N N . GLY A 1 268 ? -6.150 -26.217 -23.026 1.00 87.94 268 GLY A N 1
ATOM 2001 C CA . GLY A 1 268 ? -6.845 -25.618 -21.902 1.00 87.94 268 GLY A CA 1
ATOM 2002 C C . GLY A 1 268 ? -6.953 -26.519 -20.684 1.00 87.94 268 GLY A C 1
ATOM 2003 O O . GLY A 1 268 ? -7.558 -26.099 -19.706 1.00 87.94 268 GLY A O 1
ATOM 2004 N N . GLY A 1 269 ? -6.387 -27.731 -20.690 1.00 86.69 269 GLY A N 1
ATOM 2005 C CA . GLY A 1 269 ? -6.573 -28.775 -19.670 1.00 86.69 269 GLY A CA 1
ATOM 2006 C C . GLY A 1 269 ? -6.210 -28.377 -18.234 1.00 86.69 269 GLY A C 1
ATOM 2007 O O . GLY A 1 269 ? -6.715 -28.974 -17.284 1.00 86.69 269 GLY A O 1
ATOM 2008 N N . TYR A 1 270 ? -5.380 -27.344 -18.068 1.00 82.75 270 TYR A N 1
ATOM 2009 C CA . TYR A 1 270 ? -4.954 -26.822 -16.767 1.00 82.75 270 TYR A CA 1
ATOM 2010 C C . TYR A 1 270 ? -5.775 -25.609 -16.282 1.00 82.75 270 TYR A C 1
ATOM 2012 O O . TYR A 1 270 ? -5.453 -25.019 -15.255 1.00 82.75 270 TYR A O 1
ATOM 2020 N N . ILE A 1 271 ? -6.831 -25.224 -17.007 1.00 83.75 271 ILE A N 1
ATOM 2021 C CA . ILE A 1 271 ? -7.665 -24.052 -16.704 1.00 83.75 271 ILE A CA 1
ATOM 2022 C C . ILE A 1 271 ? -8.908 -24.442 -15.894 1.00 83.75 271 ILE A C 1
ATOM 2024 O O . ILE A 1 271 ? -9.616 -25.395 -16.235 1.00 83.75 271 ILE A O 1
ATOM 2028 N N . ASN A 1 272 ? -9.193 -23.667 -14.846 1.00 82.50 272 ASN A N 1
ATOM 2029 C CA . ASN A 1 272 ? -10.433 -23.709 -14.068 1.00 82.50 272 ASN A CA 1
ATOM 2030 C C . ASN A 1 272 ? -10.719 -22.296 -13.516 1.00 82.50 272 ASN A C 1
ATOM 2032 O O . ASN A 1 272 ? -9.805 -21.650 -12.997 1.00 82.50 272 ASN A O 1
ATOM 2036 N N . VAL A 1 273 ? -11.949 -21.788 -13.635 1.00 68.94 273 VAL A N 1
ATOM 2037 C CA . VAL A 1 273 ? -12.289 -20.393 -13.291 1.00 68.94 273 VAL A CA 1
ATOM 2038 C C . VAL A 1 273 ? -11.940 -20.052 -11.842 1.00 68.94 273 VAL A C 1
ATOM 2040 O O . VAL A 1 273 ? -12.315 -20.769 -10.922 1.00 68.94 273 VAL A O 1
ATOM 2043 N N . TRP A 1 274 ? -11.241 -18.924 -11.657 1.00 54.22 274 TRP A N 1
ATOM 2044 C CA . TRP A 1 274 ? -11.006 -18.195 -10.399 1.00 54.22 274 TRP A CA 1
ATOM 2045 C C . TRP A 1 274 ? -11.059 -19.043 -9.118 1.00 54.22 274 TRP A C 1
ATOM 2047 O O . TRP A 1 274 ? -12.060 -19.069 -8.404 1.00 54.22 274 TRP A O 1
ATOM 2057 N N . ARG A 1 275 ? -9.929 -19.663 -8.770 1.00 43.34 275 ARG A N 1
ATOM 2058 C CA . ARG A 1 275 ? -9.690 -20.194 -7.425 1.00 43.34 275 ARG A CA 1
ATOM 2059 C C . ARG A 1 275 ? -8.594 -19.361 -6.772 1.00 43.34 275 ARG A C 1
ATOM 2061 O O . ARG A 1 275 ? -7.429 -19.517 -7.115 1.00 43.34 275 ARG A O 1
ATOM 2068 N N . SER A 1 276 ? -8.946 -18.552 -5.768 1.00 39.09 276 SER A N 1
ATOM 2069 C CA . SER A 1 276 ? -8.015 -17.663 -5.036 1.00 39.09 276 SER A CA 1
ATOM 2070 C C . SER A 1 276 ? -6.868 -18.379 -4.298 1.00 39.09 276 SER A C 1
ATOM 2072 O O . SER A 1 276 ? -6.051 -17.736 -3.649 1.00 39.09 276 SER A O 1
ATOM 2074 N N . ARG A 1 277 ? -6.795 -19.716 -4.371 1.00 39.28 277 ARG A N 1
ATOM 2075 C CA . ARG A 1 277 ? -5.795 -20.558 -3.694 1.00 39.28 277 ARG A CA 1
ATOM 2076 C C . ARG A 1 277 ? -5.123 -21.608 -4.596 1.00 39.28 277 ARG A C 1
ATOM 2078 O O . ARG A 1 277 ? -4.519 -22.540 -4.076 1.00 39.28 277 ARG A O 1
ATOM 2085 N N . SER A 1 278 ? -5.236 -21.518 -5.924 1.00 33.66 278 SER A N 1
ATOM 2086 C CA . SER A 1 278 ? -4.693 -22.528 -6.853 1.00 33.66 278 SER A CA 1
ATOM 2087 C C . SER A 1 278 ? -3.617 -21.960 -7.778 1.00 33.66 278 SER A C 1
ATOM 2089 O O . SER A 1 278 ? -3.830 -20.940 -8.418 1.00 33.66 278 SER A O 1
ATOM 2091 N N . ARG A 1 279 ? -2.483 -22.667 -7.898 1.00 33.00 279 ARG A N 1
ATOM 2092 C CA . ARG A 1 279 ? -1.352 -22.371 -8.807 1.00 33.00 279 ARG A CA 1
ATOM 2093 C C . ARG A 1 279 ? -1.644 -22.754 -10.278 1.00 33.00 279 ARG A C 1
ATOM 2095 O O . ARG A 1 279 ? -0.763 -23.270 -10.963 1.00 33.00 279 ARG A O 1
ATOM 2102 N N . ALA A 1 280 ? -2.883 -22.584 -10.739 1.00 31.12 280 ALA A N 1
ATOM 2103 C CA . ALA A 1 280 ? -3.320 -22.937 -12.095 1.00 31.12 280 ALA A CA 1
ATOM 2104 C C . ALA A 1 280 ? -3.608 -21.681 -12.934 1.00 31.12 280 ALA A C 1
ATOM 2106 O O . ALA A 1 280 ? -3.942 -20.639 -12.371 1.00 31.12 280 ALA A O 1
ATOM 2107 N N . PHE A 1 281 ? -3.450 -21.761 -14.262 1.00 32.56 281 PHE A N 1
ATOM 2108 C CA . PHE A 1 281 ? -3.724 -20.636 -15.166 1.00 32.56 281 PHE A CA 1
ATOM 2109 C C . PHE A 1 281 ? -5.205 -20.233 -15.092 1.00 32.56 281 PHE A C 1
ATOM 2111 O O . PHE A 1 281 ? -6.101 -21.078 -15.093 1.00 32.56 281 PHE A O 1
ATOM 2118 N N . HIS A 1 282 ? -5.447 -18.926 -15.018 1.00 47.06 282 HIS A N 1
ATOM 2119 C CA . HIS A 1 282 ? -6.773 -18.328 -14.897 1.00 47.06 282 HIS A CA 1
ATOM 2120 C C . HIS A 1 282 ? -7.317 -18.021 -16.292 1.00 47.06 282 HIS A C 1
ATOM 2122 O O . HIS A 1 282 ? -6.575 -17.526 -17.140 1.00 47.06 282 HIS A O 1
ATOM 2128 N N . THR A 1 283 ? -8.603 -18.262 -16.549 1.00 42.41 283 THR A N 1
ATOM 2129 C CA . THR A 1 283 ? -9.207 -17.838 -17.820 1.00 42.41 283 THR A CA 1
ATOM 2130 C C . THR A 1 283 ? -10.582 -17.230 -17.617 1.00 42.41 283 THR A C 1
ATOM 2132 O O . THR A 1 283 ? -11.507 -17.864 -17.113 1.00 42.41 283 THR A O 1
ATOM 2135 N N . LEU A 1 284 ? -10.678 -15.972 -18.037 1.00 48.06 284 LEU A N 1
ATOM 2136 C CA . LEU A 1 284 ? -11.839 -15.379 -18.679 1.00 48.06 284 LEU A CA 1
ATOM 2137 C C . LEU A 1 284 ? -11.374 -15.092 -20.108 1.00 48.06 284 LEU A C 1
ATOM 2139 O O . LEU A 1 284 ? -10.409 -14.349 -20.271 1.00 48.06 284 LEU A O 1
ATOM 2143 N N . VAL A 1 285 ? -12.000 -15.681 -21.129 1.00 45.00 285 VAL A N 1
ATOM 2144 C CA . VAL A 1 285 ? -11.763 -15.209 -22.501 1.00 45.00 285 VAL A CA 1
ATOM 2145 C C . VAL A 1 285 ? -12.583 -13.934 -22.666 1.00 45.00 285 VAL A C 1
ATOM 2147 O O . VAL A 1 285 ? -13.811 -13.986 -22.766 1.00 45.00 285 VAL A O 1
ATOM 2150 N N . TRP A 1 286 ? -11.891 -12.800 -22.579 1.00 46.88 286 TRP A N 1
ATOM 2151 C CA . TRP A 1 286 ? -12.417 -11.468 -22.846 1.00 46.88 286 TRP A CA 1
ATOM 2152 C C . TRP A 1 286 ? -12.271 -11.150 -24.333 1.00 46.88 286 TRP A C 1
ATOM 2154 O O . TRP A 1 286 ? -11.236 -11.434 -24.924 1.00 46.88 286 TRP A O 1
ATOM 2164 N N . SER A 1 287 ? -13.275 -10.487 -24.908 1.00 38.41 287 SER A N 1
ATOM 2165 C CA . SER A 1 287 ? -13.132 -9.760 -26.176 1.00 38.41 287 SER A CA 1
ATOM 2166 C C . SER A 1 287 ? -13.377 -8.250 -26.019 1.00 38.41 287 SER A C 1
ATOM 2168 O O . SER A 1 287 ? -13.783 -7.612 -26.986 1.00 38.41 287 SER A O 1
ATOM 2170 N N . LYS A 1 288 ? -13.194 -7.673 -24.813 1.00 31.33 288 LYS A N 1
ATOM 2171 C CA . LYS A 1 288 ? -13.215 -6.212 -24.578 1.00 31.33 288 LYS A CA 1
ATOM 2172 C C . LYS A 1 288 ? -12.778 -5.800 -23.160 1.00 31.33 288 LYS A C 1
ATOM 2174 O O . LYS A 1 288 ? -13.625 -5.790 -22.284 1.00 31.33 288 LYS A O 1
ATOM 2179 N N . GLU A 1 289 ? -11.545 -5.336 -22.970 1.00 34.03 289 GLU A N 1
ATOM 2180 C CA . GLU A 1 289 ? -11.295 -4.098 -22.206 1.00 34.03 289 GLU A CA 1
ATOM 2181 C C . GLU A 1 289 ? -9.886 -3.564 -22.502 1.00 34.03 289 GLU A C 1
ATOM 2183 O O . GLU A 1 289 ? -8.886 -4.190 -22.165 1.00 34.03 289 GLU A O 1
ATOM 2188 N N . ALA A 1 290 ? -9.845 -2.400 -23.153 1.00 29.03 290 ALA A N 1
ATOM 2189 C CA . ALA A 1 290 ? -8.893 -1.356 -22.815 1.00 29.03 290 ALA A CA 1
ATOM 2190 C C . ALA A 1 290 ? -9.509 -0.573 -21.645 1.00 29.03 290 ALA A C 1
ATOM 2192 O O . ALA A 1 290 ? -10.726 -0.362 -21.621 1.00 29.03 290 ALA A O 1
ATOM 2193 N N . GLU A 1 291 ? -8.682 -0.197 -20.677 1.00 29.62 291 GLU A N 1
ATOM 2194 C CA . GLU A 1 291 ? -9.050 0.525 -19.462 1.00 29.62 291 GLU A CA 1
ATOM 2195 C C . GLU A 1 291 ? -10.025 1.685 -19.706 1.00 29.62 291 GLU A C 1
ATOM 2197 O O . GLU A 1 291 ? -9.778 2.584 -20.507 1.00 29.62 291 GLU A O 1
ATOM 2202 N N . LEU A 1 292 ? -11.113 1.721 -18.935 1.00 27.06 292 LEU A N 1
ATOM 2203 C CA . LEU A 1 292 ? -11.938 2.917 -18.763 1.00 27.06 292 LEU A CA 1
ATOM 2204 C C . LEU A 1 292 ? -12.334 3.068 -17.285 1.00 27.06 292 LEU A C 1
ATOM 2206 O O . LEU A 1 292 ? -13.497 2.979 -16.895 1.00 27.06 292 LEU A O 1
ATOM 2210 N N . HIS A 1 293 ? -11.334 3.343 -16.444 1.00 29.67 293 HIS A N 1
ATOM 2211 C CA . HIS A 1 293 ? -11.507 4.115 -15.208 1.00 29.67 293 HIS A CA 1
ATOM 2212 C C . HIS A 1 293 ? -11.042 5.550 -15.452 1.00 29.67 293 HIS A C 1
ATOM 2214 O O . HIS A 1 293 ? -9.966 5.937 -15.027 1.00 29.67 293 HIS A O 1
ATOM 2220 N N . ASN A 1 294 ? -11.836 6.324 -16.193 1.00 30.33 294 ASN A N 1
ATOM 2221 C CA . ASN A 1 294 ? -11.888 7.785 -16.093 1.00 30.33 294 ASN A CA 1
ATOM 2222 C C . ASN A 1 294 ? -12.878 8.320 -17.123 1.00 30.33 294 ASN A C 1
ATOM 2224 O O . ASN A 1 294 ? -12.530 8.480 -18.284 1.00 30.33 294 ASN A O 1
ATOM 2228 N N . GLN A 1 295 ? -14.115 8.572 -16.691 1.00 29.16 295 GLN A N 1
ATOM 2229 C CA . GLN A 1 295 ? -15.022 9.596 -17.227 1.00 29.16 295 GLN A CA 1
ATOM 2230 C C . GLN A 1 295 ? -16.391 9.398 -16.578 1.00 29.16 295 GLN A C 1
ATOM 2232 O O . GLN A 1 295 ? -17.227 8.689 -17.119 1.00 29.16 295 GLN A O 1
ATOM 2237 N N . LEU A 1 296 ? -16.610 9.993 -15.403 1.00 26.64 296 LEU A N 1
ATOM 2238 C CA . LEU A 1 296 ? -17.932 10.434 -14.928 1.00 26.64 296 LEU A CA 1
ATOM 2239 C C . LEU A 1 296 ? -17.787 11.303 -13.660 1.00 26.64 296 LEU A C 1
ATOM 2241 O O . LEU A 1 296 ? -18.483 11.103 -12.678 1.00 26.64 296 LEU A O 1
ATOM 2245 N N . LEU A 1 297 ? -16.893 12.295 -13.680 1.00 28.81 297 LEU A N 1
ATOM 2246 C CA . LEU A 1 297 ? -16.910 13.418 -12.733 1.00 28.81 297 LEU A CA 1
ATOM 2247 C C . LEU A 1 297 ? -16.469 14.688 -13.474 1.00 28.81 297 LEU A C 1
ATOM 2249 O O . LEU A 1 297 ? -15.318 15.102 -13.417 1.00 28.81 297 LEU A O 1
ATOM 2253 N N . LYS A 1 298 ? -17.394 15.300 -14.220 1.00 26.81 298 LYS A N 1
ATOM 2254 C CA . LYS A 1 298 ? -17.327 16.741 -14.496 1.00 26.81 298 LYS A CA 1
ATOM 2255 C C . LYS A 1 298 ? -18.304 17.423 -13.535 1.00 26.81 298 LYS A C 1
ATOM 2257 O O . LYS A 1 298 ? -19.476 17.033 -13.536 1.00 26.81 298 LYS A O 1
ATOM 2262 N N . PRO A 1 299 ? -17.882 18.416 -12.735 1.00 29.91 299 PRO A N 1
ATOM 2263 C CA . PRO A 1 299 ? -18.803 19.189 -11.916 1.00 29.91 299 PRO A CA 1
ATOM 2264 C C . PRO A 1 299 ? -19.771 19.953 -12.825 1.00 29.91 299 PRO A C 1
ATOM 2266 O O . PRO A 1 299 ? -19.352 20.691 -13.716 1.00 29.91 299 PRO A O 1
ATOM 2269 N N . ARG A 1 300 ? -21.078 19.789 -12.603 1.00 26.64 300 ARG A N 1
ATOM 2270 C CA . ARG A 1 300 ? -22.081 20.738 -13.096 1.00 26.64 300 ARG A CA 1
ATOM 2271 C C . ARG A 1 300 ? -22.016 21.974 -12.200 1.00 26.64 300 ARG A C 1
ATOM 2273 O O . ARG A 1 300 ? -22.600 21.973 -11.123 1.00 26.64 300 ARG A O 1
ATOM 2280 N N . SER A 1 301 ? -21.320 23.019 -12.634 1.00 29.22 301 SER A N 1
ATOM 2281 C CA . SER A 1 301 ? -21.467 24.353 -12.056 1.00 29.22 301 SER A CA 1
ATOM 2282 C C . SER A 1 301 ? -22.764 24.984 -12.579 1.00 29.22 301 SER A C 1
ATOM 2284 O O . SER A 1 301 ? -22.883 25.339 -13.749 1.00 29.22 301 SER A O 1
ATOM 2286 N N . ALA A 1 302 ? -23.765 25.095 -11.706 1.00 25.86 302 ALA A N 1
ATOM 2287 C CA . ALA A 1 302 ? -24.905 25.989 -11.888 1.00 25.86 302 ALA A CA 1
ATOM 2288 C C . ALA A 1 302 ? -24.688 27.219 -10.982 1.00 25.86 302 ALA A C 1
ATOM 2290 O O . ALA A 1 302 ? -24.368 27.025 -9.808 1.00 25.86 302 ALA A O 1
ATOM 2291 N N . PRO A 1 303 ? -24.836 28.465 -11.470 1.00 31.80 303 PRO A N 1
ATOM 2292 C CA . PRO A 1 303 ? -24.643 29.648 -10.643 1.00 31.80 303 PRO A CA 1
ATOM 2293 C C . PRO A 1 303 ? -25.902 29.963 -9.827 1.00 31.80 303 PRO A C 1
ATOM 2295 O O . PRO A 1 303 ? -27.006 30.053 -10.368 1.00 31.80 303 PRO A O 1
ATOM 2298 N N . LEU A 1 304 ? -25.719 30.169 -8.522 1.00 28.28 304 LEU A N 1
ATOM 2299 C CA . LEU A 1 304 ? -26.709 30.790 -7.646 1.00 28.28 304 LEU A CA 1
ATOM 2300 C C . LEU A 1 304 ? -26.753 32.302 -7.900 1.00 28.28 304 LEU A C 1
ATOM 2302 O O . LEU A 1 304 ? -25.725 32.968 -8.001 1.00 28.28 304 LEU A O 1
ATOM 2306 N N . ALA A 1 305 ? -27.970 32.825 -8.008 1.00 27.03 305 ALA A N 1
ATOM 2307 C CA . ALA A 1 305 ? -28.277 34.229 -8.226 1.00 27.03 305 ALA A CA 1
ATOM 2308 C C . ALA A 1 305 ? -28.360 35.040 -6.917 1.00 27.03 305 ALA A C 1
ATOM 2310 O O . ALA A 1 305 ? -28.861 34.557 -5.904 1.00 27.03 305 ALA A O 1
ATOM 2311 N N . GLY A 1 306 ? -27.986 36.321 -7.018 1.00 25.44 306 GLY A N 1
ATOM 2312 C CA . GLY A 1 306 ? -28.214 37.410 -6.052 1.00 25.44 306 GLY A CA 1
ATOM 2313 C C . GLY A 1 306 ? -26.900 38.132 -5.730 1.00 25.44 306 GLY A C 1
ATOM 2314 O O . GLY A 1 306 ? -25.925 37.476 -5.413 1.00 25.44 306 GLY A O 1
ATOM 2315 N N . ARG A 1 307 ? -26.740 39.457 -5.790 1.00 25.69 307 ARG A N 1
ATOM 2316 C CA . ARG A 1 307 ? -27.648 40.610 -5.876 1.00 25.69 307 ARG A CA 1
ATOM 2317 C C . ARG A 1 307 ? -26.856 41.817 -6.421 1.00 25.69 307 ARG A C 1
ATOM 2319 O O . ARG A 1 307 ? -25.636 41.847 -6.358 1.00 25.69 307 ARG A O 1
ATOM 2326 N N . GLN A 1 308 ? -27.601 42.798 -6.925 1.00 24.16 308 GLN A N 1
ATOM 2327 C CA . GLN A 1 308 ? -27.186 44.069 -7.535 1.00 24.16 308 GLN A CA 1
ATOM 2328 C C . GLN A 1 308 ? -26.190 44.920 -6.727 1.00 24.16 308 GLN A C 1
ATOM 2330 O O . GLN A 1 308 ? -26.362 45.083 -5.522 1.00 24.16 308 GLN A O 1
ATOM 2335 N N . MET A 1 309 ? -25.329 45.653 -7.446 1.00 26.06 309 MET A N 1
ATOM 2336 C CA . MET A 1 309 ? -25.111 47.087 -7.210 1.00 26.06 309 MET A CA 1
ATOM 2337 C C . MET A 1 309 ? -24.660 47.804 -8.499 1.00 26.06 309 MET A C 1
ATOM 2339 O O . MET A 1 309 ? -23.772 47.342 -9.206 1.00 26.06 309 MET A O 1
ATOM 2343 N N . GLN A 1 310 ? -25.350 48.904 -8.815 1.00 23.77 310 GLN A N 1
ATOM 2344 C CA . GLN A 1 310 ? -25.141 49.812 -9.951 1.00 23.77 310 GLN A CA 1
ATOM 2345 C C . GLN A 1 310 ? -23.832 50.610 -9.829 1.00 23.77 310 GLN A C 1
ATOM 2347 O O . GLN A 1 310 ? -23.473 50.977 -8.711 1.00 23.77 310 GLN A O 1
ATOM 2352 N N . LYS A 1 311 ? -23.238 51.011 -10.969 1.00 25.91 311 LYS A N 1
ATOM 2353 C CA . LYS A 1 311 ? -23.032 52.431 -11.344 1.00 25.91 311 LYS A CA 1
ATOM 2354 C C . LYS A 1 311 ? -22.403 52.614 -12.741 1.00 25.91 311 LYS A C 1
ATOM 2356 O O . LYS A 1 311 ? -21.381 52.017 -13.044 1.00 25.91 311 LYS A O 1
ATOM 2361 N N . ASP A 1 312 ? -23.075 53.477 -13.505 1.00 25.36 312 ASP A N 1
ATOM 2362 C CA . ASP A 1 312 ? -22.607 54.515 -14.439 1.00 25.36 312 ASP A CA 1
ATOM 2363 C C . ASP A 1 312 ? -21.808 54.181 -15.725 1.00 25.36 312 ASP A C 1
ATOM 2365 O O . ASP A 1 312 ? -20.774 53.525 -15.730 1.00 25.36 312 ASP A O 1
ATOM 2369 N N . ALA A 1 313 ? -22.329 54.719 -16.836 1.00 23.08 313 ALA A N 1
ATOM 2370 C CA . ALA A 1 313 ? -21.763 54.811 -18.192 1.00 23.08 313 ALA A CA 1
ATOM 2371 C C . ALA A 1 313 ? -21.011 56.163 -18.379 1.00 23.08 313 ALA A C 1
ATOM 2373 O O . ALA A 1 313 ? -20.908 56.893 -17.390 1.00 23.08 313 ALA A O 1
ATOM 2374 N N . PRO A 1 314 ? -20.667 56.655 -19.599 1.00 47.03 314 PRO A N 1
ATOM 2375 C CA . PRO A 1 314 ? -20.335 56.045 -20.911 1.00 47.03 314 PRO A CA 1
ATOM 2376 C C . PRO A 1 314 ? -19.015 56.628 -21.528 1.00 47.03 314 PRO A C 1
ATOM 2378 O O . PRO A 1 314 ? -18.343 57.419 -20.874 1.00 47.03 314 PRO A O 1
ATOM 2381 N N . VAL A 1 315 ? -18.720 56.306 -22.808 1.00 27.14 315 VAL A N 1
ATOM 2382 C CA . VAL A 1 315 ? -18.287 57.215 -23.923 1.00 27.14 315 VAL A CA 1
ATOM 2383 C C . VAL A 1 315 ? -17.127 56.664 -24.798 1.00 27.14 315 VAL A C 1
ATOM 2385 O O . VAL A 1 315 ? -16.058 56.369 -24.278 1.00 27.14 315 VAL A O 1
ATOM 2388 N N . ASP A 1 316 ? -17.421 56.589 -26.113 1.00 27.17 316 ASP A N 1
ATOM 2389 C CA . ASP A 1 316 ? -16.637 56.659 -27.380 1.00 27.17 316 ASP A CA 1
ATOM 2390 C C . ASP A 1 316 ? -15.333 55.847 -27.575 1.00 27.17 316 ASP A C 1
ATOM 2392 O O . ASP A 1 316 ? -14.529 55.694 -26.669 1.00 27.17 316 ASP A O 1
ATOM 2396 N N . GLY A 1 317 ? -14.989 55.325 -28.759 1.00 25.62 317 GLY A N 1
ATOM 2397 C CA . GLY A 1 317 ? -15.558 55.405 -30.107 1.00 25.62 317 GLY A CA 1
ATOM 2398 C C . GLY A 1 317 ? -14.606 54.731 -31.120 1.00 25.62 317 GLY A C 1
ATOM 2399 O O . GLY A 1 317 ? -13.420 54.613 -30.830 1.00 25.62 317 GLY A O 1
ATOM 2400 N N . GLU A 1 318 ? -15.175 54.327 -32.269 1.00 27.44 318 GLU A N 1
ATOM 2401 C CA . GLU A 1 318 ? -14.551 54.196 -33.612 1.00 27.44 318 GLU A CA 1
ATOM 2402 C C . GLU A 1 318 ? -13.407 53.138 -33.777 1.00 27.44 318 GLU A C 1
ATOM 2404 O O . GLU A 1 318 ? -12.520 53.011 -32.951 1.00 27.44 318 GLU A O 1
ATOM 2409 N N . ASP A 1 319 ? -13.300 52.294 -34.816 1.00 26.89 319 ASP A N 1
ATOM 2410 C CA . ASP A 1 319 ? -13.843 52.367 -36.169 1.00 26.89 319 ASP A CA 1
ATOM 2411 C C . ASP A 1 319 ? -13.519 51.094 -37.021 1.00 26.89 319 ASP A C 1
ATOM 2413 O O . ASP A 1 319 ? -12.554 50.379 -36.755 1.00 26.89 319 ASP A O 1
ATOM 2417 N N . TRP A 1 320 ? -14.316 50.896 -38.084 1.00 24.47 320 TRP A N 1
ATOM 2418 C CA . TRP A 1 320 ? -14.152 50.103 -39.336 1.00 24.47 320 TRP A CA 1
ATOM 2419 C C . TRP A 1 320 ? -14.260 48.550 -39.434 1.00 24.47 320 TRP A C 1
ATOM 2421 O O . TRP A 1 320 ? -13.323 47.773 -39.275 1.00 24.47 320 TRP A O 1
ATOM 2431 N N . GLN A 1 321 ? -15.468 48.175 -39.888 1.00 24.70 321 GLN A N 1
ATOM 2432 C CA . GLN A 1 321 ? -15.964 47.107 -40.793 1.00 24.70 321 GLN A CA 1
ATOM 2433 C C . GLN A 1 321 ? -14.974 46.494 -41.820 1.00 24.70 321 GLN A C 1
ATOM 2435 O O . GLN A 1 321 ? -14.151 47.204 -42.379 1.00 24.70 321 GLN A O 1
ATOM 2440 N N . MET A 1 322 ? -14.935 45.172 -42.068 1.00 25.06 322 MET A N 1
ATOM 2441 C CA . MET A 1 322 ? -15.873 44.215 -42.725 1.00 25.06 322 MET A CA 1
ATOM 2442 C C . MET A 1 322 ? -15.822 44.115 -44.276 1.00 25.06 322 MET A C 1
ATOM 2444 O O . MET A 1 322 ? -16.130 45.074 -44.972 1.00 25.06 322 MET A O 1
ATOM 2448 N N . ARG A 1 323 ? -15.662 42.849 -44.725 1.00 27.19 323 ARG A N 1
ATOM 2449 C CA . ARG A 1 323 ? -16.324 42.111 -45.840 1.00 27.19 323 ARG A CA 1
ATOM 2450 C C . ARG A 1 323 ? -15.664 41.920 -47.224 1.00 27.19 323 ARG A C 1
ATOM 2452 O O . ARG A 1 323 ? -15.403 42.865 -47.950 1.00 27.19 323 ARG A O 1
ATOM 2459 N N . ASP A 1 324 ? -15.564 40.620 -47.550 1.00 27.95 324 ASP A N 1
ATOM 2460 C CA . ASP A 1 324 ? -15.991 39.863 -48.749 1.00 27.95 324 ASP A CA 1
ATOM 2461 C C . ASP A 1 324 ? -15.696 40.367 -50.177 1.00 27.95 324 ASP A C 1
ATOM 2463 O O . ASP A 1 324 ? -16.150 41.437 -50.566 1.00 27.95 324 ASP A O 1
ATOM 2467 N N . ALA A 1 325 ? -15.122 39.488 -51.023 1.00 25.53 325 ALA A N 1
ATOM 2468 C CA . ALA A 1 325 ? -15.824 38.832 -52.154 1.00 25.53 325 ALA A CA 1
ATOM 2469 C C . ALA A 1 325 ? -14.887 38.166 -53.205 1.00 25.53 325 ALA A C 1
ATOM 2471 O O . ALA A 1 325 ? -13.923 38.760 -53.667 1.00 25.53 325 ALA A O 1
ATOM 2472 N N . ALA A 1 326 ? -15.268 36.936 -53.593 1.00 26.41 326 ALA A N 1
ATOM 2473 C CA . ALA A 1 326 ? -15.324 36.288 -54.925 1.00 26.41 326 ALA A CA 1
ATOM 2474 C C . ALA A 1 326 ? -14.237 36.448 -56.032 1.00 26.41 326 ALA A C 1
ATOM 2476 O O . ALA A 1 326 ? -13.924 37.549 -56.464 1.00 26.41 326 ALA A O 1
ATOM 2477 N N . GLY A 1 327 ? -13.910 35.311 -56.688 1.00 24.78 327 GLY A N 1
ATOM 2478 C CA . GLY A 1 327 ? -14.002 35.195 -58.166 1.00 24.78 327 GLY A CA 1
ATOM 2479 C C . GLY A 1 327 ? -12.776 34.764 -59.009 1.00 24.78 327 GLY A C 1
ATOM 2480 O O . GLY A 1 327 ? -12.009 35.610 -59.438 1.00 24.78 327 GLY A O 1
ATOM 2481 N N . SER A 1 328 ? -12.715 33.463 -59.354 1.00 25.92 328 SER A N 1
ATOM 2482 C CA . SER A 1 328 ? -12.446 32.822 -60.682 1.00 25.92 328 SER A CA 1
ATOM 2483 C C . SER A 1 328 ? -11.269 33.198 -61.626 1.00 25.92 328 SER A C 1
ATOM 2485 O O . SER A 1 328 ? -11.167 34.345 -62.051 1.00 25.92 328 SER A O 1
ATOM 2487 N N . ASN A 1 329 ? -10.545 32.165 -62.124 1.00 27.23 329 ASN A N 1
ATOM 2488 C CA . ASN A 1 329 ? -10.306 31.756 -63.550 1.00 27.23 329 ASN A CA 1
ATOM 2489 C C . ASN A 1 329 ? -9.013 30.892 -63.666 1.00 27.23 329 ASN A C 1
ATOM 2491 O O . ASN A 1 329 ? -7.966 31.347 -63.230 1.00 27.23 329 ASN A O 1
ATOM 2495 N N . GLY A 1 330 ? -9.046 29.599 -64.058 1.00 26.05 330 GLY A N 1
ATOM 2496 C CA . GLY A 1 330 ? -8.885 29.048 -65.436 1.00 26.05 330 GLY A CA 1
ATOM 2497 C C . GLY A 1 330 ? -7.393 28.750 -65.759 1.00 26.05 330 GLY A C 1
ATOM 2498 O O . GLY A 1 330 ? -6.583 29.632 -65.534 1.00 26.05 330 GLY A O 1
ATOM 2499 N N . VAL A 1 331 ? -6.899 27.599 -66.264 1.00 26.48 331 VAL A N 1
ATOM 2500 C CA . VAL A 1 331 ? -7.209 26.879 -67.527 1.00 26.48 331 VAL A CA 1
ATOM 2501 C C . VAL A 1 331 ? -6.443 25.512 -67.618 1.00 26.48 331 VAL A C 1
ATOM 2503 O O . VAL A 1 331 ? -5.308 25.432 -67.166 1.00 26.48 331 VAL A O 1
ATOM 2506 N N . ALA A 1 332 ? -7.109 24.498 -68.224 1.00 27.25 332 ALA A N 1
ATOM 2507 C CA . ALA A 1 332 ? -6.755 23.199 -68.895 1.00 27.25 332 ALA A CA 1
ATOM 2508 C C . ALA A 1 332 ? -5.297 22.640 -68.918 1.00 27.25 332 ALA A C 1
ATOM 2510 O O . ALA A 1 332 ? -4.372 23.411 -69.121 1.00 27.25 332 ALA A O 1
ATOM 2511 N N . GLY A 1 333 ? -4.989 21.329 -68.754 1.00 24.11 333 GLY A N 1
ATOM 2512 C CA . GLY A 1 333 ? -5.359 20.087 -69.514 1.00 24.11 333 GLY A CA 1
ATOM 2513 C C . GLY A 1 333 ? -4.171 19.639 -70.430 1.00 24.11 333 GLY A C 1
ATOM 2514 O O . GLY A 1 333 ? -3.422 20.552 -70.770 1.00 24.11 333 GLY A O 1
ATOM 2515 N N . PRO A 1 334 ? -3.924 18.366 -70.884 1.00 33.53 334 PRO A N 1
ATOM 2516 C CA . PRO A 1 334 ? -4.785 17.161 -70.969 1.00 33.53 334 PRO A CA 1
ATOM 2517 C C . PRO A 1 334 ? -4.121 15.768 -70.631 1.00 33.53 334 PRO A C 1
ATOM 2519 O O . PRO A 1 334 ? -2.929 15.664 -70.368 1.00 33.53 334 PRO A O 1
ATOM 2522 N N . GLN A 1 335 ? -4.910 14.679 -70.696 1.00 25.47 335 GLN A N 1
ATOM 2523 C CA . GLN A 1 335 ? -4.535 13.234 -70.782 1.00 25.47 335 GLN A CA 1
ATOM 2524 C C . GLN A 1 335 ? -4.848 12.680 -72.211 1.00 25.47 335 GLN A C 1
ATOM 2526 O O . GLN A 1 335 ? -5.450 13.439 -72.974 1.00 25.47 335 GLN A O 1
ATOM 2531 N N . PRO A 1 336 ? -4.769 11.357 -72.541 1.00 50.53 336 PRO A N 1
ATOM 2532 C CA . PRO A 1 336 ? -3.736 10.286 -72.475 1.00 50.53 336 PRO A CA 1
ATOM 2533 C C . PRO A 1 336 ? -3.461 9.719 -73.920 1.00 50.53 336 PRO A C 1
ATOM 2535 O O . PRO A 1 336 ? -3.760 10.462 -74.860 1.00 50.53 336 PRO A O 1
ATOM 2538 N N . PRO A 1 337 ? -2.917 8.489 -74.197 1.00 40.22 337 PRO A N 1
ATOM 2539 C CA . PRO A 1 337 ? -3.726 7.236 -74.226 1.00 40.22 337 PRO A CA 1
ATOM 2540 C C . PRO A 1 337 ? -2.862 5.918 -74.020 1.00 40.22 337 PRO A C 1
ATOM 2542 O O . PRO A 1 337 ? -1.868 6.023 -73.306 1.00 40.22 337 PRO A O 1
ATOM 2545 N N . PRO A 1 338 ? -3.198 4.681 -74.498 1.00 45.34 338 PRO A N 1
ATOM 2546 C CA . PRO A 1 338 ? -3.276 3.474 -73.647 1.00 45.34 338 PRO A CA 1
ATOM 2547 C C . PRO A 1 338 ? -2.442 2.246 -74.140 1.00 45.34 338 PRO A C 1
ATOM 2549 O O . PRO A 1 338 ? -1.760 2.308 -75.157 1.00 45.34 338 PRO A O 1
ATOM 2552 N N . ASP A 1 339 ? -2.641 1.101 -73.466 1.00 28.16 339 ASP A N 1
ATOM 2553 C CA . ASP A 1 339 ? -2.794 -0.258 -74.043 1.00 28.16 339 ASP A CA 1
ATOM 2554 C C . ASP A 1 339 ? -1.663 -1.326 -73.936 1.00 28.16 339 ASP A C 1
ATOM 2556 O O . ASP A 1 339 ? -0.503 -1.086 -74.247 1.00 28.16 339 ASP A O 1
ATOM 2560 N N . GLN A 1 340 ? -2.119 -2.544 -73.578 1.00 29.00 340 GLN A N 1
ATOM 2561 C CA . GLN A 1 340 ? -1.628 -3.916 -73.871 1.00 29.00 340 GLN A CA 1
ATOM 2562 C C . GLN A 1 340 ? -0.296 -4.466 -73.281 1.00 29.00 340 GLN A C 1
ATOM 2564 O O . GLN A 1 340 ? 0.790 -3.957 -73.519 1.00 29.00 340 GLN A O 1
ATOM 2569 N N . GLY A 1 341 ? -0.392 -5.609 -72.568 1.00 22.30 341 GLY A N 1
ATOM 2570 C CA . GLY A 1 341 ? 0.734 -6.520 -72.226 1.00 22.30 341 GLY A CA 1
ATOM 2571 C C . GLY A 1 341 ? 1.157 -7.412 -73.416 1.00 22.30 341 GLY A C 1
ATOM 2572 O O . GLY A 1 341 ? 0.822 -7.048 -74.541 1.00 22.30 341 GLY A O 1
ATOM 2573 N N . PRO A 1 342 ? 1.758 -8.623 -73.263 1.00 43.44 342 PRO A N 1
ATOM 2574 C CA . PRO A 1 342 ? 2.350 -9.305 -72.094 1.00 43.44 342 PRO A CA 1
ATOM 2575 C C . PRO A 1 342 ? 3.738 -9.976 -72.379 1.00 43.44 342 PRO A C 1
ATOM 2577 O O . PRO A 1 342 ? 4.231 -9.956 -73.502 1.00 43.44 342 PRO A O 1
ATOM 2580 N N . SER A 1 343 ? 4.258 -10.736 -71.393 1.00 24.23 343 SER A N 1
ATOM 2581 C CA . SER A 1 343 ? 5.162 -11.916 -71.535 1.00 24.23 343 SER A CA 1
ATOM 2582 C C . SER A 1 343 ? 6.658 -11.656 -71.842 1.00 24.23 343 SER A C 1
ATOM 2584 O O . SER A 1 343 ? 6.977 -10.638 -72.429 1.00 24.23 343 SER A O 1
ATOM 2586 N N . VAL A 1 344 ? 7.672 -12.490 -71.557 1.00 26.42 344 VAL A N 1
ATOM 2587 C CA . VAL A 1 344 ? 7.938 -13.724 -70.783 1.00 26.42 344 VAL A CA 1
ATOM 2588 C C . VAL A 1 344 ? 9.476 -13.954 -70.894 1.00 26.42 344 VAL A C 1
ATOM 2590 O O . VAL A 1 344 ? 10.029 -13.719 -71.960 1.00 26.42 344 VAL A O 1
ATOM 2593 N N . ASN A 1 345 ? 10.115 -14.476 -69.834 1.00 25.33 345 ASN A N 1
ATOM 2594 C CA . ASN A 1 345 ? 11.398 -15.221 -69.753 1.00 25.33 345 ASN A CA 1
ATOM 2595 C C . ASN A 1 345 ? 12.750 -14.636 -70.231 1.00 25.33 345 ASN A C 1
ATOM 2597 O O . ASN A 1 345 ? 12.930 -14.299 -71.393 1.00 25.33 345 ASN A O 1
ATOM 2601 N N . GLY A 1 346 ? 13.777 -14.858 -69.391 1.00 24.02 346 GLY A N 1
ATOM 2602 C CA . GLY A 1 346 ? 14.951 -15.628 -69.841 1.00 24.02 346 GLY A CA 1
ATOM 2603 C C . GLY A 1 346 ? 16.342 -15.053 -69.552 1.00 24.02 346 GLY A C 1
ATOM 2604 O O . GLY A 1 346 ? 16.911 -14.389 -70.401 1.00 24.02 346 GLY A O 1
ATOM 2605 N N . THR A 1 347 ? 16.891 -15.423 -68.388 1.00 24.61 347 THR A N 1
ATOM 2606 C CA . THR A 1 347 ? 18.225 -16.039 -68.157 1.00 24.61 347 THR A CA 1
ATOM 2607 C C . THR A 1 347 ? 19.514 -15.542 -68.847 1.00 24.61 347 THR A C 1
ATOM 2609 O O . THR A 1 347 ? 19.599 -15.506 -70.069 1.00 24.61 347 THR A O 1
ATOM 2612 N N . THR A 1 348 ? 20.574 -15.492 -68.007 1.00 24.53 348 THR A N 1
ATOM 2613 C CA . THR A 1 348 ? 22.040 -15.656 -68.258 1.00 24.53 348 THR A CA 1
ATOM 2614 C C . THR A 1 348 ? 22.755 -14.527 -69.011 1.00 24.53 348 THR A C 1
ATOM 2616 O O . THR A 1 348 ? 22.211 -14.016 -69.972 1.00 24.53 348 THR A O 1
ATOM 2619 N N . SER A 1 349 ? 23.984 -14.093 -68.711 1.00 24.44 349 SER A N 1
ATOM 2620 C CA . SER A 1 349 ? 25.033 -14.402 -67.720 1.00 24.44 349 SER A CA 1
ATOM 2621 C C . SER A 1 349 ? 26.127 -13.317 -67.844 1.00 24.44 349 SER A C 1
ATOM 2623 O O . SER A 1 349 ? 26.278 -12.788 -68.938 1.00 24.44 349 SER A O 1
ATOM 2625 N N . SER A 1 350 ? 26.882 -13.081 -66.760 1.00 25.61 350 SER A N 1
ATOM 2626 C CA . SER A 1 350 ? 28.284 -12.596 -66.672 1.00 25.61 350 SER A CA 1
ATOM 2627 C C . SER A 1 350 ? 28.761 -11.423 -67.550 1.00 25.61 350 SER A C 1
ATOM 2629 O O . SER A 1 350 ? 28.842 -11.557 -68.764 1.00 25.61 350 SER A O 1
ATOM 2631 N N . ASP A 1 351 ? 29.200 -10.325 -66.922 1.00 26.80 351 ASP A N 1
ATOM 2632 C CA . ASP A 1 351 ? 30.621 -9.924 -66.893 1.00 26.80 351 ASP A CA 1
ATOM 2633 C C . ASP A 1 351 ? 30.837 -8.701 -65.976 1.00 26.80 351 ASP A C 1
ATOM 2635 O O . ASP A 1 351 ? 29.916 -7.947 -65.667 1.00 26.80 351 ASP A O 1
ATOM 2639 N N . GLU A 1 352 ? 32.063 -8.628 -65.470 1.00 27.92 352 GLU A N 1
ATOM 2640 C CA . GLU A 1 352 ? 32.599 -7.900 -64.318 1.00 27.92 352 GLU A CA 1
ATOM 2641 C C . GLU A 1 352 ? 32.797 -6.387 -64.557 1.00 27.92 352 GLU A C 1
ATOM 2643 O O . GLU A 1 352 ? 33.142 -5.994 -65.665 1.00 27.92 352 GLU A O 1
ATOM 2648 N N . GLU A 1 353 ? 32.647 -5.552 -63.514 1.00 26.19 353 GLU A N 1
ATOM 2649 C CA . GLU A 1 353 ? 33.704 -4.662 -62.969 1.00 26.19 353 GLU A CA 1
ATOM 2650 C C . GLU A 1 353 ? 33.182 -3.718 -61.849 1.00 26.19 353 GLU A C 1
ATOM 2652 O O . GLU A 1 353 ? 32.107 -3.133 -61.946 1.00 26.19 353 GLU A O 1
ATOM 2657 N N . TYR A 1 354 ? 33.995 -3.643 -60.784 1.00 25.12 354 TYR A N 1
ATOM 2658 C CA . TYR A 1 354 ? 34.101 -2.749 -59.606 1.00 25.12 354 TYR A CA 1
ATOM 2659 C C . TYR A 1 354 ? 33.602 -1.291 -59.808 1.00 25.12 354 TYR A C 1
ATOM 2661 O O . TYR A 1 354 ? 33.717 -0.773 -60.910 1.00 25.12 354 TYR A O 1
ATOM 2669 N N . ASP A 1 355 ? 33.095 -0.500 -58.851 1.00 24.53 355 ASP A N 1
ATOM 2670 C CA . ASP A 1 355 ? 33.288 -0.325 -57.398 1.00 24.53 355 ASP A CA 1
ATOM 2671 C C . ASP A 1 355 ? 32.177 0.640 -56.870 1.00 24.53 355 ASP A C 1
ATOM 2673 O O . ASP A 1 355 ? 31.540 1.323 -57.670 1.00 24.53 355 ASP A O 1
ATOM 2677 N N . GLU A 1 356 ? 32.053 0.753 -55.541 1.00 25.62 356 GLU A N 1
ATOM 2678 C CA . GLU A 1 356 ? 31.411 1.813 -54.724 1.00 25.62 356 GLU A CA 1
ATOM 2679 C C . GLU A 1 356 ? 29.950 1.646 -54.230 1.00 25.62 356 GLU A C 1
ATOM 2681 O O . GLU A 1 356 ? 28.983 1.724 -54.984 1.00 25.62 356 GLU A O 1
ATOM 2686 N N . GLY A 1 357 ? 29.808 1.568 -52.891 1.00 26.06 357 GLY A N 1
ATOM 2687 C CA . GLY A 1 357 ? 28.633 2.054 -52.146 1.00 26.06 357 GLY A CA 1
ATOM 2688 C C . GLY A 1 357 ? 27.772 1.002 -51.436 1.00 26.06 357 GLY A C 1
ATOM 2689 O O . GLY A 1 357 ? 26.654 0.742 -51.865 1.00 26.06 357 GLY A O 1
ATOM 2690 N N . TYR A 1 358 ? 28.246 0.432 -50.321 1.00 25.42 358 TYR A N 1
ATOM 2691 C CA . TYR A 1 358 ? 27.382 -0.320 -49.398 1.00 25.42 358 TYR A CA 1
ATOM 2692 C C . TYR A 1 358 ? 26.650 0.644 -48.450 1.00 25.42 358 TYR A C 1
ATOM 2694 O O . TYR A 1 358 ? 27.203 1.020 -47.420 1.00 25.42 358 TYR A O 1
ATOM 2702 N N . ASP A 1 359 ? 25.408 0.985 -48.790 1.00 28.48 359 ASP A N 1
ATOM 2703 C CA . ASP A 1 359 ? 24.339 1.299 -47.835 1.00 28.48 359 ASP A CA 1
ATOM 2704 C C . ASP A 1 359 ? 23.298 0.172 -47.965 1.00 28.48 359 ASP A C 1
ATOM 2706 O O . ASP A 1 359 ? 22.501 0.152 -48.901 1.00 28.48 359 ASP A O 1
ATOM 2710 N N . GLU A 1 360 ? 23.343 -0.817 -47.067 1.00 27.05 360 GLU A N 1
ATOM 2711 C CA . GLU A 1 360 ? 22.260 -1.797 -46.905 1.00 27.05 360 GLU A CA 1
ATOM 2712 C C . GLU A 1 360 ? 21.339 -1.325 -45.775 1.00 27.05 360 GLU A C 1
ATOM 2714 O O . GLU A 1 360 ? 21.612 -1.522 -44.588 1.00 27.05 360 GLU A O 1
ATOM 2719 N N . GLU A 1 361 ? 20.226 -0.703 -46.168 1.00 28.00 361 GLU A N 1
ATOM 2720 C CA . GLU A 1 361 ? 19.001 -0.662 -45.374 1.00 28.00 361 GLU A CA 1
ATOM 2721 C C . GLU A 1 361 ? 18.514 -2.105 -45.171 1.00 28.00 361 GLU A C 1
ATOM 2723 O O . GLU A 1 361 ? 18.059 -2.769 -46.103 1.00 28.00 361 GLU A O 1
ATOM 2728 N N . TYR A 1 362 ? 18.619 -2.613 -43.943 1.00 30.41 362 TYR A N 1
ATOM 2729 C CA . TYR A 1 362 ? 17.909 -3.824 -43.549 1.00 30.41 362 TYR A CA 1
ATOM 2730 C C . TYR A 1 362 ? 16.432 -3.467 -43.351 1.00 30.41 362 TYR A C 1
ATOM 2732 O O . TYR A 1 362 ? 16.058 -2.877 -42.338 1.00 30.41 362 TYR A O 1
ATOM 2740 N N . GLU A 1 363 ? 15.593 -3.836 -44.320 1.00 29.70 363 GLU A N 1
ATOM 2741 C CA . GLU A 1 363 ? 14.145 -3.952 -44.137 1.00 29.70 363 GLU A CA 1
ATOM 2742 C C . GLU A 1 363 ? 13.866 -4.964 -43.009 1.00 29.70 363 GLU A C 1
ATOM 2744 O O . GLU A 1 363 ? 13.983 -6.181 -43.183 1.00 29.70 363 GLU A O 1
ATOM 2749 N N . GLU A 1 364 ? 13.498 -4.470 -41.826 1.00 27.94 364 GLU A N 1
ATOM 2750 C CA . GLU A 1 364 ? 12.883 -5.300 -40.792 1.00 27.94 364 GLU A CA 1
ATOM 2751 C C . GLU A 1 364 ? 11.508 -5.767 -41.288 1.00 27.94 364 GLU A C 1
ATOM 2753 O O . GLU A 1 364 ? 10.554 -4.998 -41.385 1.00 27.94 364 GLU A O 1
ATOM 2758 N N . SER A 1 365 ? 11.400 -7.056 -41.610 1.00 32.09 365 SER A N 1
ATOM 2759 C CA . SER A 1 365 ? 10.140 -7.706 -41.970 1.00 32.09 365 SER A CA 1
ATOM 2760 C C . SER A 1 365 ? 9.083 -7.538 -40.867 1.00 32.09 365 SER A C 1
ATOM 2762 O O . SER A 1 365 ? 9.363 -7.843 -39.704 1.00 32.09 365 SER A O 1
ATOM 2764 N N . GLU A 1 366 ? 7.852 -7.176 -41.244 1.00 35.03 366 GLU A N 1
ATOM 2765 C CA . GLU A 1 366 ? 6.666 -7.049 -40.371 1.00 35.03 366 GLU A CA 1
ATOM 2766 C C . GLU A 1 366 ? 6.371 -8.300 -39.507 1.00 35.03 366 GLU A C 1
ATOM 2768 O O . GLU A 1 366 ? 5.684 -8.217 -38.491 1.00 35.03 366 GLU A O 1
ATOM 2773 N N . ASP A 1 367 ? 6.937 -9.463 -39.841 1.00 32.88 367 ASP A N 1
ATOM 2774 C CA . ASP A 1 367 ? 6.818 -10.687 -39.038 1.00 32.88 367 ASP A CA 1
ATOM 2775 C C . ASP A 1 367 ? 7.625 -10.646 -37.720 1.00 32.88 367 ASP A C 1
ATOM 2777 O O . ASP A 1 367 ? 7.269 -11.318 -36.746 1.00 32.88 367 ASP A O 1
ATOM 2781 N N . ALA A 1 368 ? 8.692 -9.842 -37.631 1.00 33.12 368 ALA A N 1
ATOM 2782 C CA . ALA A 1 368 ? 9.520 -9.747 -36.423 1.00 33.12 368 ALA A CA 1
ATOM 2783 C C . ALA A 1 368 ? 8.828 -8.949 -35.297 1.00 33.12 368 ALA A C 1
ATOM 2785 O O . ALA A 1 368 ? 8.965 -9.278 -34.112 1.00 33.12 368 ALA A O 1
ATOM 2786 N N . THR A 1 369 ? 8.024 -7.947 -35.660 1.00 38.16 369 THR A N 1
ATOM 2787 C CA . THR A 1 369 ? 7.265 -7.096 -34.730 1.00 38.16 369 THR A CA 1
ATOM 2788 C C . THR A 1 369 ? 6.026 -7.793 -34.164 1.00 38.16 369 THR A C 1
ATOM 2790 O O . THR A 1 369 ? 5.683 -7.578 -33.003 1.00 38.16 369 THR A O 1
ATOM 2793 N N . VAL A 1 370 ? 5.393 -8.709 -34.906 1.00 35.31 370 VAL A N 1
ATOM 2794 C CA . VAL A 1 370 ? 4.250 -9.499 -34.400 1.00 35.31 370 VAL A CA 1
ATOM 2795 C C . VAL A 1 370 ? 4.702 -10.579 -33.401 1.00 35.31 370 VAL A C 1
ATOM 2797 O O . VAL A 1 370 ? 4.021 -10.856 -32.410 1.00 35.31 370 VAL A O 1
ATOM 2800 N N . VAL A 1 371 ? 5.888 -11.165 -33.598 1.00 36.84 371 VAL A N 1
ATOM 2801 C CA . VAL A 1 371 ? 6.448 -12.184 -32.690 1.00 36.84 371 VAL A CA 1
ATOM 2802 C C . VAL A 1 371 ? 7.005 -11.566 -31.398 1.00 36.84 371 VAL A C 1
ATOM 2804 O O . VAL A 1 371 ? 6.941 -12.207 -30.342 1.00 36.84 371 VAL A O 1
ATOM 2807 N N . SER A 1 372 ? 7.493 -10.319 -31.423 1.00 41.25 372 SER A N 1
ATOM 2808 C CA . SER A 1 372 ? 7.921 -9.611 -30.204 1.00 41.25 372 SER A CA 1
ATOM 2809 C C . SER A 1 372 ? 6.741 -9.321 -29.260 1.00 41.25 372 SER A C 1
ATOM 2811 O O . SER A 1 372 ? 6.877 -9.473 -28.043 1.00 41.25 372 SER A O 1
ATOM 2813 N N . GLN A 1 373 ? 5.552 -9.050 -29.813 1.00 36.72 373 GLN A N 1
ATOM 2814 C CA . GLN A 1 373 ? 4.313 -8.794 -29.065 1.00 36.72 373 GLN A CA 1
ATOM 2815 C C . GLN A 1 373 ? 3.717 -10.042 -28.382 1.00 36.72 373 GLN A C 1
ATOM 2817 O O . GLN A 1 373 ? 2.925 -9.920 -27.447 1.00 36.72 373 GLN A O 1
ATOM 2822 N N . LEU A 1 374 ? 4.121 -11.254 -28.785 1.00 38.66 374 LEU A N 1
ATOM 2823 C CA . LEU A 1 374 ? 3.628 -12.522 -28.223 1.00 38.66 374 LEU A CA 1
ATOM 2824 C C . LEU A 1 374 ? 4.487 -13.088 -27.078 1.00 38.66 374 LEU A C 1
ATOM 2826 O O . LEU A 1 374 ? 4.163 -14.149 -26.526 1.00 38.66 374 LEU A O 1
ATOM 2830 N N . ARG A 1 375 ? 5.563 -12.406 -26.656 1.00 51.62 375 ARG A N 1
ATOM 2831 C CA . ARG A 1 375 ? 6.341 -12.838 -25.484 1.00 51.62 375 ARG A CA 1
ATOM 2832 C C . ARG A 1 375 ? 5.536 -12.601 -24.210 1.00 51.62 375 ARG A C 1
ATOM 2834 O O . ARG A 1 375 ? 5.326 -11.470 -23.780 1.00 51.62 375 ARG A O 1
ATOM 2841 N N . ARG A 1 376 ? 5.121 -13.679 -23.531 1.00 60.44 376 ARG A N 1
ATOM 2842 C CA . ARG A 1 376 ? 4.566 -13.558 -22.174 1.00 60.44 376 ARG A CA 1
ATOM 2843 C C . ARG A 1 376 ? 5.624 -12.899 -21.297 1.00 60.44 376 ARG A C 1
ATOM 2845 O O . ARG A 1 376 ? 6.678 -13.484 -21.084 1.00 60.44 376 ARG A O 1
ATOM 2852 N N . ARG A 1 377 ? 5.326 -11.731 -20.730 1.00 65.44 377 ARG A N 1
ATOM 2853 C CA . ARG A 1 377 ? 6.261 -10.948 -19.907 1.00 65.44 377 ARG A CA 1
ATOM 2854 C C . ARG A 1 377 ? 6.958 -11.747 -18.797 1.00 65.44 377 ARG A C 1
ATOM 2856 O O . ARG A 1 377 ? 8.136 -11.548 -18.534 1.00 65.44 377 ARG A O 1
ATOM 2863 N N . GLY A 1 378 ? 6.266 -12.718 -18.194 1.00 65.69 378 GLY A N 1
ATOM 2864 C CA . GLY A 1 378 ? 6.854 -13.629 -17.201 1.00 65.69 378 GLY A CA 1
ATOM 2865 C C . GLY A 1 378 ? 7.970 -14.549 -17.729 1.00 65.69 378 GLY A C 1
ATOM 2866 O O . GLY A 1 378 ? 8.674 -15.155 -16.928 1.00 65.69 378 GLY A O 1
ATOM 2867 N N . GLN A 1 379 ? 8.129 -14.663 -19.050 1.00 76.12 379 GLN A N 1
ATOM 2868 C CA . GLN A 1 379 ? 9.199 -15.399 -19.732 1.00 76.12 379 GLN A CA 1
ATOM 2869 C C . GLN A 1 379 ? 10.365 -14.496 -20.147 1.00 76.12 379 GLN A C 1
ATOM 2871 O O . GLN A 1 379 ? 11.405 -15.016 -20.552 1.00 76.12 379 GLN A O 1
ATOM 2876 N N . LEU A 1 380 ? 10.212 -13.169 -20.050 1.00 86.75 380 LEU A N 1
ATOM 2877 C CA . LEU A 1 380 ? 11.321 -12.258 -20.289 1.00 86.75 380 LEU A CA 1
ATOM 2878 C C . LEU A 1 380 ? 12.368 -12.408 -19.178 1.00 86.75 380 LEU A C 1
ATOM 2880 O O . LEU A 1 380 ? 12.022 -12.622 -18.006 1.00 86.75 380 LEU A O 1
ATOM 2884 N N . PRO A 1 381 ? 13.652 -12.289 -19.529 1.00 91.88 381 PRO A N 1
ATOM 2885 C CA . PRO A 1 381 ? 14.725 -12.328 -18.555 1.00 91.88 381 PRO A CA 1
ATOM 2886 C C . PRO A 1 381 ? 14.745 -11.081 -17.669 1.00 91.88 381 PRO A C 1
ATOM 2888 O O . PRO A 1 381 ? 14.166 -10.046 -17.997 1.00 91.88 381 PRO A O 1
ATOM 2891 N N . THR A 1 382 ? 15.451 -11.189 -16.547 1.00 96.44 382 THR A N 1
ATOM 2892 C CA . THR A 1 382 ? 15.865 -10.034 -15.741 1.00 96.44 382 THR A CA 1
ATOM 2893 C C . THR A 1 382 ? 17.170 -9.478 -16.306 1.00 96.44 382 THR A C 1
ATOM 2895 O O . THR A 1 382 ? 18.086 -10.251 -16.579 1.00 96.44 382 THR A O 1
ATOM 2898 N N . GLY A 1 383 ? 17.272 -8.164 -16.479 1.00 97.00 383 GLY A N 1
ATOM 2899 C CA . GLY A 1 383 ? 18.500 -7.494 -16.913 1.00 97.00 383 GLY A CA 1
ATOM 2900 C C . GLY A 1 383 ? 19.487 -7.240 -15.768 1.00 97.00 383 GLY A C 1
ATOM 2901 O O . GLY A 1 383 ? 19.090 -7.090 -14.615 1.00 97.00 383 GLY A O 1
ATOM 2902 N N . CYS A 1 384 ? 20.776 -7.167 -16.082 1.00 97.88 384 CYS A N 1
ATOM 2903 C CA . CYS A 1 384 ? 21.848 -6.779 -15.172 1.00 97.88 384 CYS A CA 1
ATOM 2904 C C . CYS A 1 384 ? 22.854 -5.891 -15.917 1.00 97.88 384 CYS A C 1
ATOM 2906 O O . CYS A 1 384 ? 23.511 -6.363 -16.848 1.00 97.88 384 CYS A O 1
ATOM 2908 N N . CYS A 1 385 ? 22.972 -4.623 -15.524 1.00 97.88 385 CYS A N 1
ATOM 2909 C CA . CYS A 1 385 ? 23.977 -3.702 -16.057 1.00 97.88 385 CYS A CA 1
ATOM 2910 C C . CYS A 1 385 ? 25.193 -3.656 -15.127 1.00 97.88 385 CYS A C 1
ATOM 2912 O O . CYS A 1 385 ? 25.043 -3.513 -13.914 1.00 97.88 385 CYS A O 1
ATOM 2914 N N . TYR A 1 386 ? 26.390 -3.814 -15.696 1.00 96.19 386 TYR A N 1
ATOM 2915 C CA . TYR A 1 386 ? 27.661 -3.737 -14.976 1.00 96.19 386 TYR A CA 1
ATOM 2916 C C . TYR A 1 386 ? 28.829 -3.496 -15.937 1.00 96.19 386 TYR A C 1
ATOM 2918 O O . TYR A 1 386 ? 28.919 -4.147 -16.986 1.00 96.19 386 TYR A O 1
ATOM 2926 N N . ASP A 1 387 ? 29.764 -2.633 -15.535 1.00 95.44 387 ASP A N 1
ATOM 2927 C CA . ASP A 1 387 ? 31.019 -2.389 -16.245 1.00 95.44 387 ASP A CA 1
ATOM 2928 C C . ASP A 1 387 ? 32.184 -2.184 -15.263 1.00 95.44 387 ASP A C 1
ATOM 2930 O O . ASP A 1 387 ? 32.115 -1.365 -14.346 1.00 95.44 387 ASP A O 1
ATOM 2934 N N . ASP A 1 388 ? 33.283 -2.918 -15.464 1.00 93.81 388 ASP A N 1
ATOM 2935 C CA . ASP A 1 388 ? 34.483 -2.827 -14.625 1.00 93.81 388 ASP A CA 1
ATOM 2936 C C . ASP A 1 388 ? 35.108 -1.422 -14.639 1.00 93.81 388 ASP A C 1
ATOM 2938 O O . ASP A 1 388 ? 35.742 -1.034 -13.656 1.00 93.81 388 ASP A O 1
ATOM 2942 N N . ARG A 1 389 ? 34.926 -0.636 -15.710 1.00 95.12 389 ARG A N 1
ATOM 2943 C CA . ARG A 1 389 ? 35.472 0.727 -15.829 1.00 95.12 389 ARG A CA 1
ATOM 2944 C C . ARG A 1 389 ? 34.887 1.687 -14.797 1.00 95.12 389 ARG A C 1
ATOM 2946 O O . ARG A 1 389 ? 35.565 2.633 -14.410 1.00 95.12 389 ARG A O 1
ATOM 2953 N N . MET A 1 390 ? 33.700 1.409 -14.259 1.00 95.31 390 MET A N 1
ATOM 2954 C CA . MET A 1 390 ? 33.143 2.175 -13.140 1.00 95.31 390 MET A CA 1
ATOM 2955 C C . MET A 1 390 ? 34.039 2.103 -11.891 1.00 95.31 390 MET A C 1
ATOM 2957 O O . MET A 1 390 ? 34.013 3.011 -11.067 1.00 95.31 390 MET A O 1
ATOM 2961 N N . LYS A 1 391 ? 34.895 1.074 -11.749 1.00 93.56 391 LYS A N 1
ATOM 2962 C CA . LYS A 1 391 ? 35.888 0.953 -10.660 1.00 93.56 391 LYS A CA 1
ATOM 2963 C C . LYS A 1 391 ? 37.039 1.957 -10.747 1.00 93.56 391 LYS A C 1
ATOM 2965 O O . LYS A 1 391 ? 37.765 2.114 -9.771 1.00 93.56 391 LYS A O 1
ATOM 2970 N N . LEU A 1 392 ? 37.204 2.632 -11.885 1.00 90.00 392 LEU A N 1
ATOM 2971 C CA . LEU A 1 392 ? 38.266 3.617 -12.092 1.00 90.00 392 LEU A CA 1
ATOM 2972 C C . LEU A 1 392 ? 38.070 4.892 -11.261 1.00 90.00 392 LEU A C 1
ATOM 2974 O O . LEU A 1 392 ? 39.045 5.589 -10.996 1.00 90.00 392 LEU A O 1
ATOM 2978 N N . HIS A 1 393 ? 36.845 5.181 -10.807 1.00 91.00 393 HIS A N 1
ATOM 2979 C CA . HIS A 1 393 ? 36.624 6.217 -9.801 1.00 91.00 393 HIS A CA 1
ATOM 2980 C C . HIS A 1 393 ? 37.243 5.779 -8.466 1.00 91.00 393 HIS A C 1
ATOM 2982 O O . HIS A 1 393 ? 36.727 4.889 -7.789 1.00 91.00 393 HIS A O 1
ATOM 2988 N N . CYS A 1 394 ? 38.371 6.373 -8.104 1.00 83.94 394 CYS A N 1
ATOM 2989 C CA . CYS A 1 394 ? 39.078 6.113 -6.858 1.00 83.94 394 CYS A CA 1
ATOM 2990 C C . CYS A 1 394 ? 39.625 7.420 -6.281 1.00 83.94 394 CYS A C 1
ATOM 2992 O O . CYS A 1 394 ? 39.844 8.388 -7.013 1.00 83.94 394 CYS A O 1
ATOM 2994 N N . ASN A 1 395 ? 39.858 7.436 -4.970 1.00 77.81 395 ASN A N 1
ATOM 2995 C CA . ASN A 1 395 ? 40.438 8.587 -4.288 1.00 77.81 395 ASN A CA 1
ATOM 2996 C C . ASN A 1 395 ? 41.848 8.887 -4.845 1.00 77.81 395 ASN A C 1
ATOM 2998 O O . ASN A 1 395 ? 42.633 7.971 -5.095 1.00 77.81 395 ASN A O 1
ATOM 3002 N N . ALA A 1 396 ? 42.165 10.170 -5.049 1.00 71.19 396 ALA A N 1
ATOM 3003 C CA . ALA A 1 396 ? 43.489 10.643 -5.469 1.00 71.19 396 ALA A CA 1
ATOM 3004 C C . ALA A 1 396 ? 44.574 10.515 -4.367 1.00 71.19 396 ALA A C 1
ATOM 3006 O O . ALA A 1 396 ? 45.762 10.801 -4.600 1.00 71.19 396 ALA A O 1
ATOM 3007 N N . ASP A 1 397 ? 44.188 10.107 -3.155 1.00 68.50 397 ASP A N 1
ATOM 3008 C CA . ASP A 1 397 ? 45.092 9.727 -2.072 1.00 68.50 397 ASP A CA 1
ATOM 3009 C C . ASP A 1 397 ? 45.449 8.226 -2.117 1.00 68.50 397 ASP A C 1
ATOM 3011 O O . ASP A 1 397 ? 44.618 7.355 -1.875 1.00 68.50 397 ASP A O 1
ATOM 3015 N N . PHE A 1 398 ? 46.723 7.934 -2.403 1.00 67.00 398 PHE A N 1
ATOM 3016 C CA . PHE A 1 398 ? 47.297 6.581 -2.483 1.00 67.00 398 PHE A CA 1
ATOM 3017 C C . PHE A 1 398 ? 48.164 6.222 -1.260 1.00 67.00 398 PHE A C 1
ATOM 3019 O O . PHE A 1 398 ? 49.039 5.356 -1.351 1.00 67.00 398 PHE A O 1
ATOM 3026 N N . THR A 1 399 ? 48.014 6.928 -0.135 1.00 64.69 399 THR A N 1
ATOM 3027 C CA . THR A 1 399 ? 48.728 6.602 1.112 1.00 64.69 399 THR A CA 1
ATOM 3028 C C . THR A 1 399 ? 48.262 5.258 1.696 1.00 64.69 399 THR A C 1
ATOM 3030 O O . THR A 1 399 ? 47.408 4.587 1.140 1.00 64.69 399 THR A O 1
ATOM 3033 N N . SER A 1 400 ? 48.845 4.787 2.801 1.00 52.56 400 SER A N 1
ATOM 3034 C CA . SER A 1 400 ? 48.489 3.493 3.416 1.00 52.56 400 SER A CA 1
ATOM 3035 C C . SER A 1 400 ? 47.180 3.508 4.225 1.00 52.56 400 SER A C 1
ATOM 3037 O O . SER A 1 400 ? 46.801 2.474 4.774 1.00 52.56 400 SER A O 1
ATOM 3039 N N . HIS A 1 401 ? 46.499 4.658 4.314 1.00 51.53 401 HIS A N 1
ATOM 3040 C CA . HIS A 1 401 ? 45.252 4.849 5.063 1.00 51.53 401 HIS A CA 1
ATOM 3041 C C . HIS A 1 401 ? 44.072 5.452 4.256 1.00 51.53 401 HIS A C 1
ATOM 3043 O O . HIS A 1 401 ? 43.267 6.154 4.866 1.00 51.53 401 HIS A O 1
ATOM 3049 N N . PRO A 1 402 ? 43.871 5.218 2.942 1.00 54.62 402 PRO A N 1
ATOM 3050 C CA . PRO A 1 402 ? 42.817 5.881 2.190 1.00 54.62 402 PRO A CA 1
ATOM 3051 C C . PRO A 1 402 ? 41.609 4.941 2.107 1.00 54.62 402 PRO A C 1
ATOM 3053 O O . PRO A 1 402 ? 41.228 4.494 1.028 1.00 54.62 402 PRO A O 1
ATOM 3056 N N . HIS A 1 403 ? 41.049 4.534 3.247 1.00 60.41 403 HIS A N 1
ATOM 3057 C CA . HIS A 1 403 ? 39.802 3.766 3.234 1.00 60.41 403 HIS A CA 1
ATOM 3058 C C . HIS A 1 403 ? 38.632 4.721 3.412 1.00 60.41 403 HIS A C 1
ATOM 3060 O O . HIS A 1 403 ? 38.132 4.924 4.513 1.00 60.41 403 HIS A O 1
ATOM 3066 N N . HIS A 1 404 ? 38.233 5.320 2.293 1.00 80.38 404 HIS A N 1
ATOM 3067 C CA . HIS A 1 404 ? 36.942 5.976 2.167 1.00 80.38 404 HIS A CA 1
ATOM 3068 C C . HIS A 1 404 ? 35.848 4.890 2.042 1.00 80.38 404 HIS A C 1
ATOM 3070 O O . HIS A 1 404 ? 36.093 3.885 1.366 1.00 80.38 404 HIS A O 1
ATOM 3076 N N . PRO A 1 405 ? 34.674 5.037 2.690 1.00 84.56 405 PRO A N 1
ATOM 3077 C CA . PRO A 1 405 ? 33.624 4.012 2.679 1.00 84.56 405 PRO A CA 1
ATOM 3078 C C . PRO A 1 405 ? 33.110 3.699 1.267 1.00 84.56 405 PRO A C 1
ATOM 3080 O O . PRO A 1 405 ? 32.850 2.537 0.950 1.00 84.56 405 PRO A O 1
ATOM 3083 N N . GLU A 1 406 ? 33.028 4.707 0.394 1.00 87.56 406 GLU A N 1
ATOM 3084 C CA . GLU A 1 406 ? 32.719 4.498 -1.021 1.00 87.56 406 GLU A CA 1
ATOM 3085 C C . GLU A 1 406 ? 33.924 3.936 -1.802 1.00 87.56 406 GLU A C 1
ATOM 3087 O O . GLU A 1 406 ? 34.824 4.670 -2.219 1.00 87.56 406 GLU A O 1
ATOM 3092 N N . ASP A 1 407 ? 33.923 2.611 -1.993 1.00 87.88 407 ASP A N 1
ATOM 3093 C CA . ASP A 1 407 ? 35.041 1.791 -2.480 1.00 87.88 407 ASP A CA 1
ATOM 3094 C C . ASP A 1 407 ? 34.694 1.065 -3.805 1.00 87.88 407 ASP A C 1
ATOM 3096 O O . ASP A 1 407 ? 33.624 0.454 -3.912 1.00 87.88 407 ASP A O 1
ATOM 3100 N N . PRO A 1 408 ? 35.604 1.020 -4.804 1.00 91.06 408 PRO A N 1
ATOM 3101 C CA . PRO A 1 408 ? 35.428 0.232 -6.032 1.00 91.06 408 PRO A CA 1
ATOM 3102 C C . PRO A 1 408 ? 35.021 -1.237 -5.827 1.00 91.06 408 PRO A C 1
ATOM 3104 O O . PRO A 1 408 ? 34.352 -1.830 -6.679 1.00 91.06 408 PRO A O 1
ATOM 3107 N N . ARG A 1 409 ? 35.406 -1.844 -4.699 1.00 92.81 409 ARG A N 1
ATOM 3108 C CA . ARG A 1 409 ? 35.073 -3.228 -4.338 1.00 92.81 409 ARG A CA 1
ATOM 3109 C C . ARG A 1 409 ? 33.581 -3.448 -4.106 1.00 92.81 409 ARG A C 1
ATOM 3111 O O . ARG A 1 409 ? 33.149 -4.591 -4.213 1.00 92.81 409 ARG A O 1
ATOM 3118 N N . ARG A 1 410 ? 32.781 -2.408 -3.840 1.00 94.69 410 ARG A N 1
ATOM 3119 C CA . ARG A 1 410 ? 31.327 -2.534 -3.622 1.00 94.69 410 ARG A CA 1
ATOM 3120 C C . ARG A 1 410 ? 30.635 -3.229 -4.793 1.00 94.69 410 ARG A C 1
ATOM 3122 O O . ARG A 1 410 ? 30.022 -4.280 -4.616 1.00 94.69 410 ARG A O 1
ATOM 3129 N N . ILE A 1 411 ? 30.814 -2.702 -6.006 1.00 95.94 411 ILE A N 1
ATOM 3130 C CA . ILE A 1 411 ? 30.236 -3.294 -7.222 1.00 95.94 411 ILE A CA 1
ATOM 3131 C C . ILE A 1 411 ? 30.900 -4.631 -7.581 1.00 95.94 411 ILE A C 1
ATOM 3133 O O . ILE A 1 411 ? 30.246 -5.537 -8.092 1.00 95.94 411 ILE A O 1
ATOM 3137 N N . GLU A 1 412 ? 32.191 -4.798 -7.273 1.00 95.38 412 GLU A N 1
ATOM 3138 C CA . GLU A 1 412 ? 32.914 -6.044 -7.539 1.00 95.38 412 GLU A CA 1
ATOM 3139 C C . GLU A 1 412 ? 32.392 -7.211 -6.689 1.00 95.38 412 GLU A C 1
ATOM 3141 O O . GLU A 1 412 ? 32.164 -8.306 -7.212 1.00 95.38 412 GLU A O 1
ATOM 3146 N N . GLU A 1 413 ? 32.184 -6.990 -5.391 1.00 96.75 413 GLU A N 1
ATOM 3147 C CA . GLU A 1 413 ? 31.697 -8.017 -4.470 1.00 96.75 413 GLU A CA 1
ATOM 3148 C C . GLU A 1 413 ? 30.241 -8.400 -4.763 1.00 96.75 413 GLU A C 1
ATOM 3150 O O . GLU A 1 413 ? 29.924 -9.593 -4.740 1.00 96.75 413 GLU A O 1
ATOM 3155 N N . ILE A 1 414 ? 29.387 -7.454 -5.178 1.00 97.56 414 ILE A N 1
ATOM 3156 C CA . ILE A 1 414 ? 28.026 -7.761 -5.656 1.00 97.56 414 ILE A CA 1
ATOM 3157 C C . ILE A 1 414 ? 28.081 -8.699 -6.866 1.00 97.56 414 ILE A C 1
ATOM 3159 O O . ILE A 1 414 ? 27.428 -9.745 -6.877 1.00 97.56 414 ILE A O 1
ATOM 3163 N N . ILE A 1 415 ? 28.897 -8.385 -7.877 1.00 96.81 415 ILE A N 1
ATOM 3164 C CA . ILE A 1 415 ? 29.014 -9.229 -9.074 1.00 96.81 415 ILE A CA 1
ATOM 3165 C C . ILE A 1 415 ? 29.614 -10.598 -8.745 1.00 96.81 415 ILE A C 1
ATOM 3167 O O . ILE A 1 415 ? 29.149 -11.616 -9.271 1.00 96.81 415 ILE A O 1
ATOM 3171 N N . LYS A 1 416 ? 30.609 -10.674 -7.851 1.00 97.00 416 LYS A N 1
ATOM 3172 C CA . LYS A 1 416 ? 31.118 -11.960 -7.341 1.00 97.00 416 LYS A CA 1
ATOM 3173 C C . LYS A 1 416 ? 30.018 -12.749 -6.634 1.00 97.00 416 LYS A C 1
ATOM 3175 O O . LYS A 1 416 ? 29.908 -13.957 -6.859 1.00 97.00 416 LYS A O 1
ATOM 3180 N N . ALA A 1 417 ? 29.187 -12.096 -5.827 1.00 97.69 417 ALA A N 1
ATOM 3181 C CA . ALA A 1 417 ? 28.068 -12.725 -5.139 1.00 97.69 417 ALA A CA 1
ATOM 3182 C C . ALA A 1 417 ? 27.004 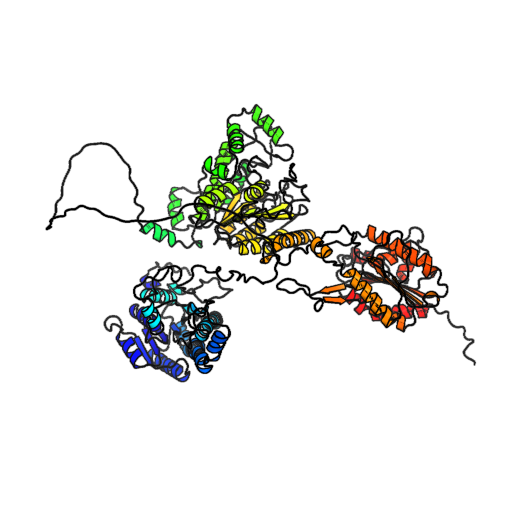-13.232 -6.125 1.00 97.69 417 ALA A C 1
ATOM 3184 O O . ALA A 1 417 ? 26.561 -14.373 -5.992 1.00 97.69 417 ALA A O 1
ATOM 3185 N N . PHE A 1 418 ? 26.669 -12.463 -7.166 1.00 97.94 418 PHE A N 1
ATOM 3186 C CA . PHE A 1 418 ? 25.765 -12.892 -8.240 1.00 97.94 418 PHE A CA 1
ATOM 3187 C C . PHE A 1 418 ? 26.304 -14.111 -8.995 1.00 97.94 418 PHE A C 1
ATOM 3189 O O . PHE A 1 418 ? 25.570 -15.080 -9.205 1.00 97.94 418 PHE A O 1
ATOM 3196 N N . LYS A 1 419 ? 27.598 -14.116 -9.345 1.00 95.94 419 LYS A N 1
ATOM 3197 C CA . LYS A 1 419 ? 28.268 -15.272 -9.967 1.00 95.94 419 LYS A CA 1
ATOM 3198 C C . LYS A 1 419 ? 28.239 -16.495 -9.045 1.00 95.94 419 LYS A C 1
ATOM 3200 O O . LYS A 1 419 ? 27.865 -17.581 -9.477 1.00 95.94 419 LYS A O 1
ATOM 3205 N N . LYS A 1 420 ? 28.572 -16.323 -7.760 1.00 96.25 420 LYS A N 1
ATOM 3206 C CA . LYS A 1 420 ? 28.571 -17.398 -6.750 1.00 96.25 420 LYS A CA 1
ATOM 3207 C C . LYS A 1 420 ? 27.174 -17.973 -6.504 1.00 96.25 420 LYS A C 1
ATOM 3209 O O . LYS A 1 420 ? 27.040 -19.173 -6.286 1.00 96.25 420 LYS A O 1
ATOM 3214 N N . ALA A 1 421 ? 26.146 -17.132 -6.540 1.00 95.50 421 ALA A N 1
ATOM 3215 C CA . ALA A 1 421 ? 24.752 -17.538 -6.405 1.00 95.50 421 ALA A CA 1
ATOM 3216 C C . ALA A 1 421 ? 24.180 -18.178 -7.685 1.00 95.50 421 ALA A C 1
ATOM 3218 O O . ALA A 1 421 ? 23.051 -18.661 -7.651 1.00 95.50 421 ALA A O 1
ATOM 3219 N N . GLY A 1 422 ? 24.945 -18.209 -8.785 1.00 94.31 422 GLY A N 1
ATOM 3220 C CA . GLY A 1 422 ? 24.523 -18.780 -10.063 1.00 94.31 422 GLY A CA 1
ATOM 3221 C C . GLY A 1 422 ? 23.536 -17.907 -10.839 1.00 94.31 422 GLY A C 1
ATOM 3222 O O . GLY A 1 422 ? 22.864 -18.421 -11.728 1.00 94.31 422 GLY A O 1
ATOM 3223 N N . LEU A 1 423 ? 23.444 -16.613 -10.512 1.00 95.19 423 LEU A N 1
ATOM 3224 C CA . LEU A 1 423 ? 22.509 -15.675 -11.144 1.00 95.19 423 LEU A CA 1
ATOM 3225 C C . LEU A 1 423 ? 23.043 -15.133 -12.475 1.00 95.19 423 LEU A C 1
ATOM 3227 O O . LEU A 1 423 ? 22.263 -14.750 -13.338 1.00 95.19 423 LEU A O 1
ATOM 3231 N N . LEU A 1 424 ? 24.365 -15.112 -12.659 1.00 93.31 424 LEU A N 1
ATOM 3232 C CA . LEU A 1 424 ? 25.024 -14.699 -13.900 1.00 93.31 424 LEU A CA 1
ATOM 3233 C C . LEU A 1 424 ? 25.661 -15.899 -14.600 1.00 93.31 424 LEU A C 1
ATOM 3235 O O . LEU A 1 424 ? 26.231 -16.779 -13.952 1.00 93.31 424 LEU A O 1
ATOM 3239 N N . TYR A 1 425 ? 25.605 -15.906 -15.930 1.00 89.75 425 TYR A N 1
ATOM 3240 C CA . TYR A 1 425 ? 26.304 -16.900 -16.735 1.00 89.75 425 TYR A CA 1
ATOM 3241 C C . TYR A 1 425 ? 27.814 -16.607 -16.772 1.00 89.75 425 TYR A C 1
ATOM 3243 O O . TYR A 1 425 ? 28.226 -15.472 -16.993 1.00 89.75 425 TYR A O 1
ATOM 3251 N N . THR A 1 426 ? 28.643 -17.631 -16.554 1.00 87.12 426 THR A N 1
ATOM 3252 C CA . THR A 1 426 ? 30.118 -17.523 -16.505 1.00 87.12 426 THR A CA 1
ATOM 3253 C C . THR A 1 426 ? 30.836 -18.418 -17.520 1.00 87.12 426 THR A C 1
ATOM 3255 O O . THR A 1 426 ? 32.058 -18.542 -17.470 1.00 87.12 426 THR A O 1
ATOM 3258 N N . GLY A 1 427 ? 30.097 -19.078 -18.417 1.00 85.38 427 GLY A N 1
ATOM 3259 C CA . GLY A 1 427 ? 30.679 -19.923 -19.463 1.00 85.38 427 GLY A CA 1
ATOM 3260 C C . GLY A 1 427 ? 30.976 -19.166 -20.769 1.00 85.38 427 GLY A C 1
ATOM 3261 O O . GLY A 1 427 ? 30.841 -17.945 -20.817 1.00 85.38 427 GLY A O 1
ATOM 3262 N N . PRO A 1 428 ? 31.376 -19.879 -21.839 1.00 84.75 428 PRO A N 1
ATOM 3263 C CA . PRO A 1 428 ? 31.714 -19.274 -23.132 1.00 84.75 428 PRO A CA 1
ATOM 3264 C C . PRO A 1 428 ? 30.534 -18.548 -23.795 1.00 84.75 428 PRO A C 1
ATOM 3266 O O . PRO A 1 428 ? 29.440 -19.110 -23.874 1.00 84.75 428 PRO A O 1
ATOM 3269 N N . GLU A 1 429 ? 30.770 -17.356 -24.357 1.00 79.00 429 GLU A N 1
ATOM 3270 C CA . GLU A 1 429 ? 29.739 -16.530 -25.018 1.00 79.00 429 GLU A CA 1
ATOM 3271 C C . GLU A 1 429 ? 29.007 -17.255 -26.156 1.00 79.00 429 GLU A C 1
ATOM 3273 O O . GLU A 1 429 ? 27.803 -17.075 -26.325 1.00 79.00 429 GLU A O 1
ATOM 3278 N N . ALA A 1 430 ? 29.684 -18.165 -26.866 1.00 80.56 430 ALA A N 1
ATOM 3279 C CA . ALA A 1 430 ? 29.082 -18.983 -27.924 1.00 80.56 430 ALA A CA 1
ATOM 3280 C C . ALA A 1 430 ? 27.853 -19.793 -27.457 1.00 80.56 430 ALA A C 1
ATOM 3282 O O . ALA A 1 430 ? 26.981 -20.126 -28.257 1.00 80.56 430 ALA A O 1
ATOM 3283 N N . ASN A 1 431 ? 27.754 -20.098 -26.159 1.00 83.44 431 ASN A N 1
ATOM 3284 C CA . ASN A 1 431 ? 26.620 -20.830 -25.597 1.00 83.44 431 ASN A CA 1
ATOM 3285 C C . ASN A 1 431 ? 25.448 -19.921 -25.203 1.00 83.44 431 ASN A C 1
ATOM 3287 O O . ASN A 1 431 ? 24.363 -20.437 -24.934 1.00 83.44 431 ASN A O 1
ATOM 3291 N N . VAL A 1 432 ? 25.636 -18.596 -25.147 1.00 79.69 432 VAL A N 1
ATOM 3292 C CA . VAL A 1 432 ? 24.607 -17.647 -24.695 1.00 79.69 432 VAL A CA 1
ATOM 3293 C C . VAL A 1 432 ? 23.391 -17.717 -25.609 1.00 79.69 432 VAL A C 1
ATOM 3295 O O . VAL A 1 432 ? 22.293 -17.923 -25.107 1.00 79.69 432 VAL A O 1
ATOM 3298 N N . ALA A 1 433 ? 23.573 -17.686 -26.934 1.00 77.75 433 ALA A N 1
ATOM 3299 C CA . ALA A 1 433 ? 22.469 -17.779 -27.896 1.00 77.75 433 ALA A CA 1
ATOM 3300 C C . ALA A 1 433 ? 21.597 -19.032 -27.682 1.00 77.75 433 ALA A C 1
ATOM 3302 O O . ALA A 1 433 ? 20.369 -18.960 -27.707 1.00 77.75 433 ALA A O 1
ATOM 3303 N N . LYS A 1 434 ? 22.228 -20.173 -27.382 1.00 82.38 434 LYS A N 1
ATOM 3304 C CA . LYS A 1 434 ? 21.526 -21.424 -27.075 1.00 82.38 434 LYS A CA 1
ATOM 3305 C C . LYS A 1 434 ? 20.799 -21.368 -25.725 1.00 82.38 434 LYS A C 1
ATOM 3307 O O . LYS A 1 434 ? 19.649 -21.781 -25.629 1.00 82.38 434 LYS A O 1
ATOM 3312 N N . ILE A 1 435 ? 21.439 -20.828 -24.686 1.00 82.38 435 ILE A N 1
ATOM 3313 C CA . ILE A 1 435 ? 20.850 -20.685 -23.339 1.00 82.38 435 ILE A CA 1
ATOM 3314 C C . ILE A 1 435 ? 19.640 -19.752 -23.357 1.00 82.38 435 ILE A C 1
ATOM 3316 O O . ILE A 1 435 ? 18.649 -20.023 -22.682 1.00 82.38 435 ILE A O 1
ATOM 3320 N N . VAL A 1 436 ? 19.723 -18.673 -24.133 1.00 76.75 436 VAL A N 1
ATOM 3321 C CA . VAL A 1 436 ? 18.634 -17.726 -24.363 1.00 76.75 436 VAL A CA 1
ATOM 3322 C C . VAL A 1 436 ? 17.408 -18.433 -24.948 1.00 76.75 436 VAL A C 1
ATOM 3324 O O . VAL A 1 436 ? 16.292 -18.185 -24.496 1.00 76.75 436 VAL A O 1
ATOM 3327 N N . GLN A 1 437 ? 17.609 -19.337 -25.909 1.00 76.62 437 GLN A N 1
ATOM 3328 C CA . GLN A 1 437 ? 16.524 -20.094 -26.536 1.00 76.62 437 GLN A CA 1
ATOM 3329 C C . GLN A 1 437 ? 15.945 -21.180 -25.612 1.00 76.62 437 GLN A C 1
ATOM 3331 O O . GLN A 1 437 ? 14.731 -21.357 -25.565 1.00 76.62 437 GLN A O 1
ATOM 3336 N N . GLU A 1 438 ? 16.787 -21.902 -24.866 1.00 83.12 438 GLU A N 1
ATOM 3337 C CA . GLU A 1 438 ? 16.355 -23.049 -24.051 1.00 83.12 438 GLU A CA 1
ATOM 3338 C C . GLU A 1 438 ? 15.838 -22.654 -22.655 1.00 83.12 438 GLU A C 1
ATOM 3340 O O . GLU A 1 438 ? 14.866 -23.227 -22.161 1.00 83.12 438 GLU A O 1
ATOM 3345 N N . THR A 1 439 ? 16.493 -21.699 -21.987 1.00 82.50 439 THR A N 1
ATOM 3346 C CA . THR A 1 439 ? 16.209 -21.308 -20.595 1.00 82.50 439 THR A CA 1
ATOM 3347 C C . THR A 1 439 ? 16.391 -19.795 -20.367 1.00 82.50 439 THR A C 1
ATOM 3349 O O . THR A 1 439 ? 17.289 -19.393 -19.618 1.00 82.50 439 THR A O 1
ATOM 3352 N N . PRO A 1 440 ? 15.543 -18.930 -20.958 1.00 80.81 440 PRO A N 1
ATOM 3353 C CA . PRO A 1 440 ? 15.731 -17.474 -20.939 1.00 80.81 440 PRO A CA 1
ATOM 3354 C C . PRO A 1 440 ? 15.746 -16.868 -19.528 1.00 80.81 440 PRO A C 1
ATOM 3356 O O . PRO A 1 440 ? 16.464 -15.907 -19.281 1.00 80.81 440 PRO A O 1
ATOM 3359 N N . THR A 1 441 ? 15.025 -17.452 -18.569 1.00 85.44 441 THR A N 1
ATOM 3360 C CA . THR A 1 441 ? 14.907 -16.933 -17.193 1.00 85.44 441 THR A CA 1
ATOM 3361 C C . THR A 1 441 ? 15.946 -17.494 -16.217 1.00 85.44 441 THR A C 1
ATOM 3363 O O . THR A 1 441 ? 15.869 -17.221 -15.022 1.00 85.44 441 THR A O 1
ATOM 3366 N N . LYS A 1 442 ? 16.886 -18.331 -16.681 1.00 88.62 442 LYS A N 1
ATOM 3367 C CA . LYS A 1 442 ? 17.849 -19.019 -15.804 1.00 88.62 442 LYS A CA 1
ATOM 3368 C C . LYS A 1 442 ? 18.928 -18.092 -15.245 1.00 88.62 442 LYS A C 1
ATOM 3370 O O . LYS A 1 442 ? 19.406 -18.328 -14.141 1.00 88.62 442 LYS A O 1
ATOM 3375 N N . TYR A 1 443 ? 19.311 -17.075 -16.007 1.00 93.38 443 TYR A N 1
ATOM 3376 C CA . TYR A 1 443 ? 20.337 -16.103 -15.639 1.00 93.38 443 TYR A CA 1
ATOM 3377 C C . TYR A 1 443 ? 19.797 -14.688 -15.826 1.00 93.38 443 TYR A C 1
ATOM 3379 O O . TYR A 1 443 ? 18.855 -14.482 -16.592 1.00 93.38 443 TYR A O 1
ATOM 3387 N N . MET A 1 444 ? 20.412 -13.718 -15.157 1.00 94.62 444 MET A N 1
ATOM 3388 C CA . MET A 1 444 ? 20.256 -12.316 -15.519 1.00 94.62 444 MET A CA 1
ATOM 3389 C C . MET A 1 444 ? 21.072 -12.015 -16.773 1.00 94.62 444 MET A C 1
ATOM 3391 O O . MET A 1 444 ? 22.183 -12.524 -16.948 1.00 94.62 444 MET A O 1
ATOM 3395 N N . TRP A 1 445 ? 20.508 -11.195 -17.647 1.00 91.88 445 TRP A N 1
ATOM 3396 C CA . TRP A 1 445 ? 21.076 -10.882 -18.948 1.00 91.88 445 TRP A CA 1
ATOM 3397 C C . TRP A 1 445 ? 21.846 -9.581 -18.893 1.00 91.88 445 TRP A C 1
ATOM 3399 O O . TRP A 1 445 ? 21.382 -8.603 -18.317 1.00 91.88 445 TRP A O 1
ATOM 3409 N N . ARG A 1 446 ? 23.028 -9.575 -19.502 1.00 92.94 446 ARG A N 1
ATOM 3410 C CA . ARG A 1 446 ? 23.902 -8.409 -19.484 1.00 92.94 446 ARG A CA 1
ATOM 3411 C C . ARG A 1 446 ? 23.285 -7.272 -20.298 1.00 92.94 446 ARG A C 1
ATOM 3413 O O . ARG A 1 446 ? 23.045 -7.435 -21.489 1.00 92.94 446 ARG A O 1
ATOM 3420 N N . ILE A 1 447 ? 23.105 -6.128 -19.654 1.00 95.75 447 ILE A N 1
ATOM 3421 C CA . ILE A 1 447 ? 22.863 -4.836 -20.295 1.00 95.75 447 ILE A CA 1
ATOM 3422 C C . ILE A 1 447 ? 24.223 -4.138 -20.357 1.00 95.75 447 ILE A C 1
ATOM 3424 O O . ILE A 1 447 ? 24.916 -4.034 -19.342 1.00 95.75 447 ILE A O 1
ATOM 3428 N N . ALA A 1 448 ? 24.656 -3.741 -21.552 1.00 92.44 448 ALA A N 1
ATOM 3429 C CA . ALA A 1 448 ? 25.913 -3.018 -21.706 1.00 92.44 448 ALA A CA 1
ATOM 3430 C C . ALA A 1 448 ? 25.781 -1.625 -21.079 1.00 92.44 448 ALA A C 1
ATOM 3432 O O . ALA A 1 448 ? 24.769 -0.964 -21.278 1.00 92.44 448 ALA A O 1
ATOM 3433 N N . ALA A 1 449 ? 26.783 -1.193 -20.314 1.00 93.25 449 ALA A N 1
ATOM 3434 C CA . ALA A 1 449 ? 26.859 0.200 -19.895 1.00 93.25 449 ALA A CA 1
ATOM 3435 C C . ALA A 1 449 ? 27.454 1.032 -21.034 1.00 93.25 449 ALA A C 1
ATOM 3437 O O . ALA A 1 449 ? 28.421 0.611 -21.682 1.00 93.25 449 ALA A O 1
ATOM 3438 N N . ARG A 1 450 ? 26.913 2.228 -21.230 1.00 96.19 450 ARG A N 1
ATOM 3439 C CA . ARG A 1 450 ? 27.459 3.251 -22.123 1.00 96.19 450 ARG A CA 1
ATOM 3440 C C . ARG A 1 450 ? 27.722 4.531 -21.348 1.00 96.19 450 ARG A C 1
ATOM 3442 O O . ARG A 1 450 ? 27.274 4.676 -20.216 1.00 96.19 450 ARG A O 1
ATOM 3449 N N . GLU A 1 451 ? 28.438 5.453 -21.967 1.00 98.12 451 GLU A N 1
ATOM 3450 C CA . GLU A 1 451 ? 28.563 6.812 -21.449 1.00 98.12 451 GLU A CA 1
ATOM 3451 C C . GLU A 1 451 ? 27.255 7.573 -21.722 1.00 98.12 451 GLU A C 1
ATOM 3453 O O . GLU A 1 451 ? 26.680 7.469 -22.812 1.00 98.12 451 GLU A O 1
ATOM 3458 N N . ALA A 1 452 ? 26.751 8.289 -20.716 1.00 98.00 452 ALA A N 1
ATOM 3459 C CA . ALA A 1 452 ? 25.638 9.214 -20.892 1.00 98.00 452 ALA A CA 1
ATOM 3460 C C . ALA A 1 452 ? 26.066 10.380 -21.794 1.00 98.00 452 ALA A C 1
ATOM 3462 O O . ALA A 1 452 ? 27.147 10.946 -21.617 1.00 98.00 452 ALA A O 1
ATOM 3463 N N . ALA A 1 453 ? 25.217 10.741 -22.753 1.00 98.00 453 ALA A N 1
ATOM 3464 C CA . ALA A 1 453 ? 25.432 11.917 -23.577 1.00 98.00 453 ALA A CA 1
ATOM 3465 C C . ALA A 1 453 ? 25.244 13.185 -22.735 1.00 98.00 453 ALA A C 1
ATOM 3467 O O . ALA A 1 453 ? 24.485 13.212 -21.760 1.00 98.00 453 ALA A O 1
ATOM 3468 N N . LYS A 1 454 ? 25.919 14.265 -23.132 1.00 98.06 454 LYS A N 1
ATOM 3469 C CA . LYS A 1 454 ? 25.823 15.551 -22.438 1.00 98.06 454 LYS A CA 1
ATOM 3470 C C . LYS A 1 454 ? 24.373 16.029 -22.378 1.00 98.06 454 LYS A C 1
ATOM 3472 O O . LYS A 1 454 ? 23.910 16.443 -21.323 1.00 98.06 454 LYS A O 1
ATOM 3477 N N . GLU A 1 455 ? 23.649 15.924 -23.485 1.00 98.06 455 GLU A N 1
ATOM 3478 C CA . GLU A 1 455 ? 22.258 16.360 -23.615 1.00 98.06 455 GLU A CA 1
ATOM 3479 C C . GLU A 1 455 ? 21.326 15.610 -22.655 1.00 98.06 455 GLU A C 1
ATOM 3481 O O . GLU A 1 455 ? 20.401 16.213 -22.122 1.00 98.06 455 GLU A O 1
ATOM 3486 N N . GLU A 1 456 ? 21.599 14.328 -22.389 1.00 98.31 456 GLU A N 1
ATOM 3487 C CA . GLU A 1 456 ? 20.839 13.518 -21.430 1.00 98.31 456 GLU A CA 1
ATOM 3488 C C . GLU A 1 456 ? 21.076 14.006 -19.997 1.00 98.31 456 GLU A C 1
ATOM 3490 O O . GLU A 1 456 ? 20.125 14.204 -19.243 1.00 98.31 456 GLU A O 1
ATOM 3495 N N . ILE A 1 457 ? 22.334 14.265 -19.622 1.00 98.38 457 ILE A N 1
ATOM 3496 C CA . ILE A 1 457 ? 22.680 14.765 -18.281 1.00 98.38 457 ILE A CA 1
ATOM 3497 C C . ILE A 1 457 ? 22.037 16.133 -18.027 1.00 98.38 457 ILE A C 1
ATOM 3499 O O . ILE A 1 457 ? 21.517 16.379 -16.935 1.00 98.38 457 ILE A O 1
ATOM 3503 N N . LEU A 1 458 ? 22.000 16.996 -19.046 1.00 98.19 458 LEU A N 1
ATOM 3504 C CA . LEU A 1 458 ? 21.397 18.328 -18.957 1.00 98.19 458 LEU A CA 1
ATOM 3505 C C . LEU A 1 458 ? 19.870 18.323 -18.763 1.00 98.19 458 LEU A C 1
ATOM 3507 O O . LEU A 1 458 ? 19.290 19.376 -18.506 1.00 98.19 458 LEU A O 1
ATOM 3511 N N . LEU A 1 459 ? 19.203 17.164 -18.834 1.00 97.75 459 LEU A N 1
ATOM 3512 C CA . LEU A 1 459 ? 17.784 17.045 -18.473 1.00 97.75 459 LEU A CA 1
ATOM 3513 C C . LEU A 1 459 ? 17.533 17.174 -16.966 1.00 97.75 459 LEU A C 1
ATOM 3515 O O . LEU A 1 459 ? 16.413 17.490 -16.563 1.00 97.75 459 LEU A O 1
ATOM 3519 N N . ALA A 1 460 ? 18.550 16.907 -16.144 1.00 97.25 460 ALA A N 1
ATOM 3520 C CA . ALA A 1 460 ? 18.467 16.998 -14.687 1.00 97.25 460 ALA A CA 1
ATOM 3521 C C . ALA A 1 460 ? 19.514 17.943 -14.078 1.00 97.25 460 ALA A C 1
ATOM 3523 O O . ALA A 1 460 ? 19.347 18.362 -12.937 1.00 97.25 460 ALA A O 1
ATOM 3524 N N . HIS A 1 461 ? 20.568 18.279 -14.827 1.00 98.25 461 HIS A N 1
ATOM 3525 C CA . HIS A 1 461 ? 21.710 19.058 -14.351 1.00 98.25 461 HIS A CA 1
ATOM 3526 C C . HIS A 1 461 ? 21.917 20.339 -15.152 1.00 98.25 461 HIS A C 1
ATOM 3528 O O . HIS A 1 461 ? 21.650 20.403 -16.350 1.00 98.25 461 HIS A O 1
ATOM 3534 N N . THR A 1 462 ? 22.459 21.366 -14.507 1.00 98.12 462 THR A N 1
ATOM 3535 C CA . THR A 1 462 ? 22.846 22.608 -15.177 1.00 98.12 462 THR A CA 1
ATOM 3536 C C . THR A 1 462 ? 24.096 22.414 -16.047 1.00 98.12 462 THR A C 1
ATOM 3538 O O . THR A 1 462 ? 24.948 21.567 -15.753 1.00 98.12 462 THR A O 1
ATOM 3541 N N . PRO A 1 463 ? 24.265 23.228 -17.108 1.00 97.81 463 PRO A N 1
ATOM 3542 C CA . PRO A 1 463 ? 25.483 23.218 -17.917 1.00 97.81 463 PRO A CA 1
ATOM 3543 C C . PRO A 1 463 ? 26.766 23.473 -17.119 1.00 97.81 463 PRO A C 1
ATOM 3545 O O . PRO A 1 463 ? 27.794 22.866 -17.423 1.00 97.81 463 PRO A O 1
ATOM 3548 N N . ASP A 1 464 ? 26.697 24.333 -16.100 1.00 97.81 464 ASP A N 1
ATOM 3549 C CA . ASP A 1 464 ? 27.842 24.685 -15.256 1.00 97.81 464 ASP A CA 1
ATOM 3550 C C . ASP A 1 464 ? 28.273 23.509 -14.375 1.00 97.81 464 ASP A C 1
ATOM 3552 O O . ASP A 1 464 ? 29.466 23.216 -14.279 1.00 97.81 464 ASP A O 1
ATOM 3556 N N . HIS A 1 465 ? 27.312 22.773 -13.809 1.00 97.50 465 HIS A N 1
ATOM 3557 C CA . HIS A 1 465 ? 27.597 21.556 -13.048 1.00 97.50 465 HIS A CA 1
ATOM 3558 C C . HIS A 1 465 ? 28.250 20.478 -13.916 1.00 97.50 465 HIS A C 1
ATOM 3560 O O . HIS A 1 465 ? 29.296 19.939 -13.552 1.00 97.50 465 HIS A O 1
ATOM 3566 N N . TYR A 1 466 ? 27.707 20.217 -15.113 1.00 97.88 466 TYR A N 1
ATOM 3567 C CA . TYR A 1 466 ? 28.335 19.292 -16.065 1.00 97.88 466 TYR A CA 1
ATOM 3568 C C . TYR A 1 466 ? 29.786 19.696 -16.370 1.00 97.88 466 TYR A C 1
ATOM 3570 O O . TYR A 1 466 ? 30.686 18.857 -16.307 1.00 97.88 466 TYR A O 1
ATOM 3578 N N . ALA A 1 467 ? 30.021 20.979 -16.666 1.00 97.31 467 ALA A N 1
ATOM 3579 C CA . ALA A 1 467 ? 31.352 21.493 -16.980 1.00 97.31 467 ALA A CA 1
ATOM 3580 C C . ALA A 1 467 ? 32.322 21.356 -15.795 1.00 97.31 467 ALA A C 1
ATOM 3582 O O . ALA A 1 467 ? 33.500 21.050 -15.992 1.00 97.31 467 ALA A O 1
ATOM 3583 N N . TRP A 1 468 ? 31.839 21.541 -14.562 1.00 96.69 468 TRP A N 1
ATOM 3584 C CA . TRP A 1 468 ? 32.641 21.335 -13.359 1.00 96.69 468 TRP A CA 1
ATOM 3585 C C . TRP A 1 468 ? 33.094 19.877 -13.216 1.00 96.69 468 TRP A C 1
ATOM 3587 O O . TRP A 1 468 ? 34.288 19.634 -13.020 1.00 96.69 468 TRP A O 1
ATOM 3597 N N . VAL A 1 469 ? 32.180 18.908 -13.376 1.00 96.38 469 VAL A N 1
ATOM 3598 C CA . VAL A 1 469 ? 32.527 17.476 -13.294 1.00 96.38 469 VAL A CA 1
ATOM 3599 C C . VAL A 1 469 ? 33.478 17.086 -14.432 1.00 96.38 469 VAL A C 1
ATOM 3601 O O . VAL A 1 469 ? 34.469 16.396 -14.192 1.00 96.38 469 VAL A O 1
ATOM 3604 N N . GLU A 1 470 ? 33.231 17.559 -15.657 1.00 97.19 470 GLU A N 1
ATOM 3605 C CA . GLU A 1 470 ? 34.092 17.324 -16.827 1.00 97.19 470 GLU A CA 1
ATOM 3606 C C . GLU A 1 470 ? 35.533 17.804 -16.578 1.00 97.19 470 GLU A C 1
ATOM 3608 O O . GLU A 1 470 ? 36.500 17.075 -16.838 1.00 97.19 470 GLU A O 1
ATOM 3613 N N . ASN A 1 471 ? 35.682 18.989 -15.978 1.00 96.00 471 ASN A N 1
ATOM 3614 C CA . ASN A 1 471 ? 36.975 19.603 -15.684 1.00 96.00 471 ASN A CA 1
ATOM 3615 C C . ASN A 1 471 ? 37.829 18.802 -14.680 1.00 96.00 471 ASN A C 1
ATOM 3617 O O . ASN A 1 471 ? 39.054 18.936 -14.688 1.00 96.00 471 ASN A O 1
ATOM 3621 N N . LEU A 1 472 ? 37.242 17.910 -13.869 1.00 94.19 472 LEU A N 1
ATOM 3622 C CA . LEU A 1 472 ? 38.003 17.025 -12.970 1.00 94.19 472 LEU A CA 1
ATOM 3623 C C . LEU A 1 472 ? 39.014 16.148 -13.727 1.00 94.19 472 LEU A C 1
ATOM 3625 O O . LEU A 1 472 ? 40.065 15.808 -13.183 1.00 94.19 472 LEU A O 1
ATOM 3629 N N . SER A 1 473 ? 38.730 15.811 -14.990 1.00 93.56 473 SER A N 1
ATOM 3630 C CA . SER A 1 473 ? 39.636 15.017 -15.836 1.00 93.56 473 SER A CA 1
ATOM 3631 C C . SER A 1 473 ? 40.874 15.800 -16.287 1.00 93.56 473 SER A C 1
ATOM 3633 O O . SER A 1 473 ? 41.883 15.198 -16.653 1.00 93.56 473 SER A O 1
ATOM 3635 N N . ALA A 1 474 ? 40.800 17.134 -16.281 1.00 93.25 474 ALA A N 1
ATOM 3636 C CA . ALA A 1 474 ? 41.877 18.028 -16.702 1.00 93.25 474 ALA A CA 1
ATOM 3637 C C . ALA A 1 474 ? 42.762 18.502 -15.532 1.00 93.25 474 ALA A C 1
ATOM 3639 O O . ALA A 1 474 ? 43.862 19.005 -15.766 1.00 93.25 474 ALA A O 1
ATOM 3640 N N . MET A 1 475 ? 42.306 18.338 -14.285 1.00 93.56 475 MET A N 1
ATOM 3641 C CA . MET A 1 475 ? 43.045 18.744 -13.086 1.00 93.56 475 MET A CA 1
ATOM 3642 C C . MET A 1 475 ? 44.242 17.829 -12.798 1.00 93.56 475 MET A C 1
ATOM 3644 O O . MET A 1 475 ? 44.214 16.615 -13.020 1.00 93.56 475 MET A O 1
ATOM 3648 N N . SER A 1 476 ? 45.308 18.400 -12.235 1.00 91.50 476 SER A N 1
ATOM 3649 C CA . SER A 1 476 ? 46.460 17.627 -11.770 1.00 91.50 476 SER A CA 1
ATOM 3650 C C . SER A 1 476 ? 46.135 16.826 -10.501 1.00 91.50 476 SER A C 1
ATOM 3652 O O . SER A 1 476 ? 45.278 17.196 -9.700 1.00 91.50 476 SER A O 1
ATOM 3654 N N . TYR A 1 477 ? 46.881 15.745 -10.248 1.00 87.69 477 TYR A N 1
ATOM 3655 C CA . TYR A 1 477 ? 46.713 14.935 -9.031 1.00 87.69 477 TYR A CA 1
ATOM 3656 C C . TYR A 1 477 ? 46.863 15.737 -7.728 1.00 87.69 477 TYR A C 1
ATOM 3658 O O . TYR A 1 477 ? 46.222 15.410 -6.730 1.00 87.69 477 TYR A O 1
ATOM 3666 N N . THR A 1 478 ? 47.704 16.775 -7.720 1.00 88.25 478 THR A N 1
ATOM 3667 C CA . THR A 1 478 ? 47.897 17.640 -6.547 1.00 88.25 478 THR A CA 1
ATOM 3668 C C . THR A 1 478 ? 46.653 18.481 -6.273 1.00 88.25 478 THR A C 1
ATOM 3670 O O . THR A 1 478 ? 46.227 18.576 -5.123 1.00 88.25 478 THR A O 1
ATOM 3673 N N . GLU A 1 479 ? 46.051 19.047 -7.321 1.00 91.62 479 GLU A N 1
ATOM 3674 C CA . GLU A 1 479 ? 44.806 19.816 -7.227 1.00 91.62 479 GLU A CA 1
ATOM 3675 C C . GLU A 1 479 ? 43.646 18.916 -6.797 1.00 91.62 479 GLU A C 1
ATOM 3677 O O . GLU A 1 479 ? 42.953 19.240 -5.840 1.00 91.62 479 GLU A O 1
ATOM 3682 N N . LEU A 1 480 ? 43.501 17.736 -7.412 1.00 91.00 480 LEU A N 1
ATOM 3683 C CA . LEU A 1 480 ? 42.458 16.763 -7.064 1.00 91.00 480 LEU A CA 1
ATOM 3684 C C . LEU A 1 480 ? 42.553 16.281 -5.613 1.00 91.00 480 LEU A C 1
ATOM 3686 O O . LEU A 1 480 ? 41.532 16.070 -4.960 1.00 91.00 480 LEU A O 1
ATOM 3690 N N . ARG A 1 481 ? 43.770 16.116 -5.083 1.00 87.94 481 ARG A N 1
ATOM 3691 C CA . ARG A 1 481 ? 43.974 15.748 -3.677 1.00 87.94 481 ARG A CA 1
ATOM 3692 C C . ARG A 1 481 ? 43.577 16.880 -2.735 1.00 87.94 481 ARG A C 1
ATOM 3694 O O . ARG A 1 481 ? 42.927 16.615 -1.730 1.00 87.94 481 ARG A O 1
ATOM 3701 N N . ALA A 1 482 ? 43.962 18.117 -3.048 1.00 89.25 482 ALA A N 1
ATOM 3702 C CA . ALA A 1 482 ? 43.560 19.279 -2.258 1.00 89.25 482 ALA A CA 1
ATOM 3703 C C . ALA A 1 482 ? 42.034 19.447 -2.268 1.00 89.25 482 ALA A C 1
ATOM 3705 O O . ALA A 1 482 ? 41.434 19.592 -1.206 1.00 89.25 482 ALA A O 1
ATOM 3706 N N . LEU A 1 483 ? 41.421 19.315 -3.448 1.00 90.38 483 LEU A N 1
ATOM 3707 C CA . LEU A 1 483 ? 39.978 19.392 -3.638 1.00 90.38 483 LEU A CA 1
ATOM 3708 C C . LEU A 1 483 ? 39.243 18.269 -2.895 1.00 90.38 483 LEU A C 1
ATOM 3710 O O . LEU A 1 483 ? 38.256 18.532 -2.224 1.00 90.38 483 LEU A O 1
ATOM 3714 N N . SER A 1 484 ? 39.755 17.034 -2.924 1.00 88.94 484 SER A N 1
ATOM 3715 C CA . SER A 1 484 ? 39.172 15.927 -2.147 1.00 88.94 484 SER A CA 1
ATOM 3716 C C . SER A 1 484 ? 39.210 16.203 -0.643 1.00 88.94 484 SER A C 1
ATOM 3718 O O . SER A 1 484 ? 38.228 15.970 0.039 1.00 88.94 484 SER A O 1
ATOM 3720 N N . VAL A 1 485 ? 40.311 16.743 -0.107 1.00 87.31 485 VAL A N 1
ATOM 3721 C CA . VAL A 1 485 ? 40.414 17.084 1.328 1.00 87.31 485 VAL A CA 1
ATOM 3722 C C . VAL A 1 485 ? 39.465 18.220 1.728 1.00 87.31 485 VAL A C 1
ATOM 3724 O O . VAL A 1 485 ? 39.049 18.307 2.886 1.00 87.31 485 VAL A O 1
ATOM 3727 N N . GLU A 1 486 ? 39.168 19.127 0.801 1.00 89.25 486 GLU A N 1
ATOM 3728 C CA . GLU A 1 486 ? 38.203 20.204 1.002 1.00 89.25 486 GLU A CA 1
ATOM 3729 C C . GLU A 1 486 ? 36.765 19.674 0.986 1.00 89.25 486 GLU A C 1
ATOM 3731 O O . GLU A 1 486 ? 36.019 19.927 1.930 1.00 89.25 486 GLU A O 1
ATOM 3736 N N . LEU A 1 487 ? 36.411 18.893 -0.037 1.00 88.50 487 LEU A N 1
ATOM 3737 C CA . LEU A 1 487 ? 35.056 18.387 -0.266 1.00 88.50 487 LEU A CA 1
ATOM 3738 C C . LEU A 1 487 ? 34.667 17.206 0.638 1.00 88.50 487 LEU A C 1
ATOM 3740 O O . LEU A 1 487 ? 33.482 16.969 0.853 1.00 88.50 487 LEU A O 1
ATOM 3744 N N . ASP A 1 488 ? 35.629 16.491 1.220 1.00 84.50 488 ASP A N 1
ATOM 3745 C CA . ASP A 1 488 ? 35.373 15.430 2.208 1.00 84.50 488 ASP A CA 1
ATOM 3746 C C . ASP A 1 488 ? 34.900 15.998 3.565 1.00 84.50 488 ASP A C 1
ATOM 3748 O O . ASP A 1 488 ? 34.459 15.269 4.451 1.00 84.50 488 ASP A O 1
ATOM 3752 N N . LYS A 1 489 ? 34.960 17.325 3.756 1.00 80.88 489 LYS A N 1
ATOM 3753 C CA . LYS A 1 489 ? 34.505 17.990 4.984 1.00 80.88 489 LYS A CA 1
ATOM 3754 C C . LYS A 1 489 ? 33.061 18.468 4.876 1.00 80.88 489 LYS A C 1
ATOM 3756 O O . LYS A 1 489 ? 32.642 19.055 3.883 1.00 80.88 489 LYS A O 1
ATOM 3761 N N . GLY A 1 490 ? 32.337 18.342 5.986 1.00 81.81 490 GLY A N 1
ATOM 3762 C CA . GLY A 1 490 ? 31.001 18.913 6.129 1.00 81.81 490 GLY A CA 1
ATOM 3763 C C . GLY A 1 490 ? 29.971 18.218 5.241 1.00 81.81 490 GLY A C 1
ATOM 3764 O O . GLY A 1 490 ? 29.973 16.996 5.121 1.00 81.81 490 GLY A O 1
ATOM 3765 N N . ARG A 1 491 ? 29.066 19.006 4.653 1.00 82.06 491 ARG A N 1
ATOM 3766 C CA . ARG A 1 491 ? 27.896 18.501 3.921 1.00 82.06 491 ARG A CA 1
ATOM 3767 C C . ARG A 1 491 ? 28.223 17.957 2.524 1.00 82.06 491 ARG A C 1
ATOM 3769 O O . ARG A 1 491 ? 27.507 17.084 2.046 1.00 82.06 491 ARG A O 1
ATOM 3776 N N . ALA A 1 492 ? 29.296 18.434 1.889 1.00 84.88 492 ALA A N 1
ATOM 3777 C CA . ALA A 1 492 ? 29.676 18.007 0.541 1.00 84.88 492 ALA A CA 1
ATOM 3778 C C . ALA A 1 492 ? 29.983 16.502 0.482 1.00 84.88 492 ALA A C 1
ATOM 3780 O O . ALA A 1 492 ? 29.469 15.824 -0.403 1.00 84.88 492 ALA A O 1
ATOM 3781 N N . SER A 1 493 ? 30.748 15.988 1.456 1.00 88.19 493 SER A N 1
ATOM 3782 C CA . SER A 1 493 ? 31.107 14.570 1.614 1.00 88.19 493 SER A CA 1
ATOM 3783 C C . SER A 1 493 ? 31.428 13.901 0.270 1.00 88.19 493 SER A C 1
ATOM 3785 O O . SER A 1 493 ? 30.715 13.023 -0.214 1.00 88.19 493 SER A O 1
ATOM 3787 N N . LEU A 1 494 ? 32.469 14.397 -0.401 1.00 90.19 494 LEU A N 1
ATOM 3788 C CA . LEU A 1 494 ? 32.853 13.954 -1.739 1.00 90.19 494 LEU A CA 1
ATOM 3789 C C . LEU A 1 494 ? 34.371 13.795 -1.833 1.00 90.19 494 LEU A C 1
ATOM 3791 O O . LEU A 1 494 ? 35.126 14.677 -1.431 1.00 90.19 494 LEU A O 1
ATOM 3795 N N . TYR A 1 495 ? 34.820 12.707 -2.456 1.00 89.44 495 TYR A N 1
ATOM 3796 C CA . TYR A 1 495 ? 36.191 12.596 -2.948 1.00 89.44 495 TYR A CA 1
ATOM 3797 C C . TYR A 1 495 ? 36.201 12.630 -4.471 1.00 89.44 495 TYR A C 1
ATOM 3799 O O . TYR A 1 495 ? 35.271 12.162 -5.128 1.00 89.44 495 TYR A O 1
ATOM 3807 N N . VAL A 1 496 ? 37.286 13.146 -5.045 1.00 90.69 496 VAL A N 1
ATOM 3808 C CA . VAL A 1 496 ? 37.440 13.274 -6.493 1.00 90.69 496 VAL A CA 1
ATOM 3809 C C . VAL A 1 496 ? 38.738 12.634 -6.976 1.00 90.69 496 VAL A C 1
ATOM 3811 O O . VAL A 1 496 ? 39.710 12.442 -6.246 1.00 90.69 496 VAL A O 1
ATOM 3814 N N . GLY A 1 497 ? 38.751 12.295 -8.256 1.00 89.94 497 GLY A N 1
ATOM 3815 C CA . GLY A 1 497 ? 39.879 11.680 -8.943 1.00 89.94 497 GLY A CA 1
ATOM 3816 C C . GLY A 1 497 ? 39.776 11.897 -10.448 1.00 89.94 497 GLY A C 1
ATOM 3817 O O . GLY A 1 497 ? 38.687 12.161 -10.961 1.00 89.94 497 GLY A O 1
ATOM 3818 N N . SER A 1 498 ? 40.890 11.744 -11.162 1.00 89.69 498 SER A N 1
ATOM 3819 C CA . SER A 1 498 ? 40.999 12.061 -12.597 1.00 89.69 498 SER A CA 1
ATOM 3820 C C . SER A 1 498 ? 40.085 11.219 -13.492 1.00 89.69 498 SER A C 1
ATOM 3822 O O . SER A 1 498 ? 39.753 11.633 -14.595 1.00 89.69 498 SER A O 1
ATOM 3824 N N . LEU A 1 499 ? 39.652 10.048 -13.017 1.00 93.75 499 LEU A N 1
ATOM 3825 C CA . LEU A 1 499 ? 38.735 9.148 -13.723 1.00 93.75 499 LEU A CA 1
ATOM 3826 C C . LEU A 1 499 ? 37.312 9.158 -13.136 1.00 93.75 499 LEU A C 1
ATOM 3828 O O . LEU A 1 499 ? 36.518 8.268 -13.430 1.00 93.75 499 LEU A O 1
ATOM 3832 N N . SER A 1 500 ? 36.970 10.158 -12.316 1.00 94.56 500 SER A N 1
ATOM 3833 C CA . SER A 1 500 ? 35.622 10.273 -11.732 1.00 94.56 500 SER A CA 1
ATOM 3834 C C . SER A 1 500 ? 34.582 10.641 -12.779 1.00 94.56 500 SER A C 1
ATOM 3836 O O . SER A 1 500 ? 33.528 10.021 -12.817 1.00 94.56 500 SER A O 1
ATOM 3838 N N . PHE A 1 501 ? 34.900 11.577 -13.677 1.00 96.50 501 PHE A N 1
ATOM 3839 C CA . PHE A 1 501 ? 34.012 11.967 -14.772 1.00 96.50 501 PHE A CA 1
ATOM 3840 C C . PHE A 1 501 ? 33.657 10.804 -15.715 1.00 96.50 501 PHE A C 1
ATOM 3842 O O . PHE A 1 501 ? 32.469 10.512 -15.839 1.00 96.50 501 PHE A O 1
ATOM 3849 N N . PRO A 1 502 ? 34.614 10.065 -16.320 1.00 96.31 502 PRO A N 1
ATOM 3850 C CA . PRO A 1 502 ? 34.260 8.947 -17.199 1.00 96.31 502 PRO A CA 1
ATOM 3851 C C . PRO A 1 502 ? 33.502 7.833 -16.461 1.00 96.31 502 PRO A C 1
ATOM 3853 O O . PRO A 1 502 ? 32.595 7.225 -17.024 1.00 96.31 502 PRO A O 1
ATOM 3856 N N . ALA A 1 503 ? 33.811 7.582 -15.184 1.00 96.81 503 ALA A N 1
ATOM 3857 C CA . ALA A 1 503 ? 33.037 6.642 -14.376 1.00 96.81 503 ALA A CA 1
ATOM 3858 C C . ALA A 1 503 ? 31.603 7.140 -14.110 1.00 96.81 503 ALA A C 1
ATOM 3860 O O . ALA A 1 503 ? 30.670 6.345 -14.188 1.00 96.81 503 ALA A O 1
ATOM 3861 N N . ALA A 1 504 ? 31.411 8.436 -13.844 1.00 97.69 504 ALA A N 1
ATOM 3862 C CA . ALA A 1 504 ? 30.096 9.049 -13.659 1.00 97.69 504 ALA A CA 1
ATOM 3863 C C . ALA A 1 504 ? 29.248 8.994 -14.939 1.00 97.69 504 ALA A C 1
ATOM 3865 O O . ALA A 1 504 ? 28.066 8.659 -14.863 1.00 97.69 504 ALA A O 1
ATOM 3866 N N . LEU A 1 505 ? 29.850 9.223 -16.115 1.00 98.31 505 LEU A N 1
ATOM 3867 C CA . LEU A 1 505 ? 29.174 9.042 -17.406 1.00 98.31 505 LEU A CA 1
ATOM 3868 C C . LEU A 1 505 ? 28.700 7.598 -17.596 1.00 98.31 505 LEU A C 1
ATOM 3870 O O . LEU A 1 505 ? 27.567 7.383 -18.022 1.00 98.31 505 LEU A O 1
ATOM 3874 N N . LEU A 1 506 ? 29.544 6.613 -17.265 1.00 98.12 506 LEU A N 1
ATOM 3875 C CA . LEU A 1 506 ? 29.186 5.195 -17.350 1.00 98.12 506 LEU A CA 1
ATOM 3876 C C . LEU A 1 506 ? 28.091 4.808 -16.354 1.00 98.12 506 LEU A C 1
ATOM 3878 O O . LEU A 1 506 ? 27.200 4.039 -16.706 1.00 98.12 506 LEU A O 1
ATOM 3882 N N . SER A 1 507 ? 28.154 5.322 -15.122 1.00 98.25 507 SER A N 1
ATOM 3883 C CA . SER A 1 507 ? 27.141 5.083 -14.085 1.00 98.25 507 SER A CA 1
ATOM 3884 C C . SER A 1 507 ? 25.767 5.575 -14.540 1.00 98.25 507 SER A C 1
ATOM 3886 O O . SER A 1 507 ? 24.802 4.807 -14.574 1.00 98.25 507 SER A O 1
ATOM 3888 N N . CYS A 1 508 ? 25.713 6.827 -15.001 1.00 98.50 508 CYS A N 1
ATOM 3889 C CA . CYS A 1 508 ? 24.495 7.466 -15.478 1.00 98.50 508 CYS A CA 1
ATOM 3890 C C . CYS A 1 508 ? 23.956 6.780 -16.746 1.00 98.50 508 CYS A C 1
ATOM 3892 O O . CYS A 1 508 ? 22.785 6.406 -16.797 1.00 98.50 508 CYS A O 1
ATOM 3894 N N . GLY A 1 509 ? 24.815 6.500 -17.734 1.00 98.44 509 GLY A N 1
ATOM 3895 C CA . GLY A 1 509 ? 24.422 5.789 -18.956 1.00 98.44 509 GLY A CA 1
ATOM 3896 C C . GLY A 1 509 ? 23.965 4.352 -18.694 1.00 98.44 509 GLY A C 1
ATOM 3897 O O . GLY A 1 509 ? 23.014 3.880 -19.314 1.00 98.44 509 GLY A O 1
ATOM 3898 N N . GLY A 1 510 ? 24.569 3.674 -17.715 1.00 98.19 510 GLY A N 1
ATOM 3899 C CA . GLY A 1 510 ? 24.118 2.367 -17.239 1.00 98.19 510 GLY A CA 1
ATOM 3900 C C . GLY A 1 510 ? 22.719 2.406 -16.617 1.00 98.19 510 GLY A C 1
ATOM 3901 O O . GLY A 1 510 ? 21.916 1.505 -16.873 1.00 98.19 510 GLY A O 1
ATOM 3902 N N . ALA A 1 511 ? 22.393 3.447 -15.844 1.00 98.56 511 ALA A N 1
ATOM 3903 C CA . ALA A 1 511 ? 21.048 3.651 -15.300 1.00 98.56 511 ALA A CA 1
ATOM 3904 C C . ALA A 1 511 ? 20.019 3.943 -16.404 1.00 98.56 511 ALA A C 1
ATOM 3906 O O . ALA A 1 511 ? 18.940 3.341 -16.396 1.00 98.56 511 ALA A O 1
ATOM 3907 N N . ILE A 1 512 ? 20.371 4.803 -17.371 1.00 98.62 512 ILE A N 1
ATOM 3908 C CA . ILE A 1 512 ? 19.529 5.121 -18.533 1.00 98.62 512 ILE A CA 1
ATOM 3909 C C . ILE A 1 512 ? 19.187 3.836 -19.291 1.00 98.62 512 ILE A C 1
ATOM 3911 O O . ILE A 1 512 ? 18.015 3.473 -19.377 1.00 98.62 512 ILE A O 1
ATOM 3915 N N . ASP A 1 513 ? 20.188 3.095 -19.771 1.00 98.12 513 ASP A N 1
ATOM 3916 C CA . ASP A 1 513 ? 19.949 1.902 -20.590 1.00 98.12 513 ASP A CA 1
ATOM 3917 C C . ASP A 1 513 ? 19.240 0.794 -19.801 1.00 98.12 513 ASP A C 1
ATOM 3919 O O . ASP A 1 513 ? 18.405 0.077 -20.349 1.00 98.12 513 ASP A O 1
ATOM 3923 N N . THR A 1 514 ? 19.490 0.681 -18.493 1.00 98.50 514 THR A N 1
ATOM 3924 C CA . THR A 1 514 ? 18.734 -0.241 -17.631 1.00 98.50 514 THR A CA 1
ATOM 3925 C C . THR A 1 514 ? 17.244 0.097 -17.620 1.00 98.50 514 THR A C 1
ATOM 3927 O O . THR A 1 514 ? 16.418 -0.805 -17.767 1.00 98.50 514 THR A O 1
ATOM 3930 N N . CYS A 1 515 ? 16.886 1.375 -17.475 1.00 98.44 515 CYS A N 1
ATOM 3931 C CA . CYS A 1 515 ? 15.490 1.808 -17.492 1.00 98.44 515 CYS A CA 1
ATOM 3932 C C . CYS A 1 515 ? 14.863 1.644 -18.884 1.00 98.44 515 CYS A C 1
ATOM 3934 O O . CYS A 1 515 ? 13.775 1.072 -18.983 1.00 98.44 515 CYS A O 1
ATOM 3936 N N . LYS A 1 516 ? 15.565 2.044 -19.955 1.00 97.88 516 LYS A N 1
ATOM 3937 C CA . LYS A 1 516 ? 15.094 1.908 -21.347 1.00 97.88 516 LYS A CA 1
ATOM 3938 C C . LYS A 1 516 ? 14.730 0.462 -21.674 1.00 97.88 516 LYS A C 1
ATOM 3940 O O . LYS A 1 516 ? 13.604 0.186 -22.079 1.00 97.88 516 LYS A O 1
ATOM 3945 N N . GLN A 1 517 ? 15.616 -0.483 -21.353 1.00 97.44 517 GLN A N 1
ATOM 3946 C CA . GLN A 1 517 ? 15.388 -1.907 -21.619 1.00 97.44 517 GLN A CA 1
ATOM 3947 C C . GLN A 1 517 ? 14.160 -2.480 -20.887 1.00 97.44 517 GLN A C 1
ATOM 3949 O O . GLN A 1 517 ? 13.520 -3.418 -21.374 1.00 97.44 517 GLN A O 1
ATOM 3954 N N . VAL A 1 518 ? 13.820 -1.936 -19.712 1.00 97.50 518 VAL A N 1
ATOM 3955 C CA . VAL A 1 518 ? 12.611 -2.305 -18.958 1.00 97.50 518 VAL A CA 1
ATOM 3956 C C . VAL A 1 518 ? 11.361 -1.663 -19.567 1.00 97.50 518 VAL A C 1
ATOM 3958 O O . VAL A 1 518 ? 10.333 -2.331 -19.691 1.00 97.50 518 VAL A O 1
ATOM 3961 N N . VAL A 1 519 ? 11.432 -0.387 -19.958 1.00 96.75 519 VAL A N 1
ATOM 3962 C CA . VAL A 1 519 ? 10.315 0.354 -20.570 1.00 96.75 519 VAL A CA 1
ATOM 3963 C C . VAL A 1 519 ? 9.910 -0.268 -21.907 1.00 96.75 519 VAL A C 1
ATOM 3965 O O . VAL A 1 519 ? 8.725 -0.554 -22.108 1.00 96.75 519 VAL A O 1
ATOM 3968 N N . GLU A 1 520 ? 10.894 -0.570 -22.756 1.00 94.69 520 GLU A N 1
ATOM 3969 C CA . GLU A 1 520 ? 10.746 -1.239 -24.058 1.00 94.69 520 GLU A CA 1
ATOM 3970 C C . GLU A 1 520 ? 10.332 -2.712 -23.940 1.00 94.69 520 GLU A C 1
ATOM 3972 O O . GLU A 1 520 ? 9.964 -3.340 -24.927 1.00 94.69 520 GLU A O 1
ATOM 3977 N N . SER A 1 521 ? 10.342 -3.275 -22.725 1.00 92.38 521 SER A N 1
ATOM 3978 C CA . SER A 1 521 ? 10.007 -4.681 -22.463 1.00 92.38 521 SER A CA 1
ATOM 3979 C C . SER A 1 521 ? 10.953 -5.689 -23.136 1.00 92.38 521 SER A C 1
ATOM 3981 O O . SER A 1 521 ? 10.565 -6.827 -23.406 1.00 92.38 521 SER A O 1
ATOM 3983 N N . ASN A 1 522 ? 12.221 -5.320 -23.337 1.00 92.00 522 ASN A N 1
ATOM 3984 C CA . ASN A 1 522 ? 13.285 -6.255 -23.724 1.00 92.00 522 ASN A CA 1
ATOM 3985 C C . ASN A 1 522 ? 13.664 -7.184 -22.556 1.00 92.00 522 ASN A C 1
ATOM 3987 O O . ASN A 1 522 ? 13.995 -8.359 -22.741 1.00 92.00 522 ASN A O 1
ATOM 3991 N N . VAL A 1 523 ? 13.535 -6.671 -21.331 1.00 94.12 523 VAL A N 1
ATOM 3992 C CA . VAL A 1 523 ? 13.623 -7.412 -20.066 1.00 94.12 523 VAL A CA 1
ATOM 3993 C C . VAL A 1 523 ? 12.369 -7.137 -19.232 1.00 94.12 523 VAL A C 1
ATOM 3995 O O . VAL A 1 523 ? 11.738 -6.092 -19.370 1.00 94.12 523 VAL A O 1
ATOM 3998 N N . LYS A 1 524 ? 11.973 -8.056 -18.339 1.00 94.19 524 LYS A N 1
ATOM 3999 C CA . LYS A 1 524 ? 10.791 -7.809 -17.479 1.00 94.19 524 LYS A CA 1
ATOM 4000 C C . LYS A 1 524 ? 11.047 -6.718 -16.436 1.00 94.19 524 LYS A C 1
ATOM 4002 O O . LYS A 1 524 ? 10.133 -5.956 -16.133 1.00 94.19 524 LYS A O 1
ATOM 4007 N N . ASN A 1 525 ? 12.257 -6.722 -15.884 1.00 97.75 525 ASN A N 1
ATOM 4008 C CA . ASN A 1 525 ? 12.807 -5.878 -14.827 1.00 97.75 525 ASN A CA 1
ATOM 4009 C C . ASN A 1 525 ? 14.343 -5.973 -14.891 1.00 97.75 525 ASN A C 1
ATOM 4011 O O . ASN A 1 525 ? 14.872 -6.858 -15.576 1.00 97.75 525 ASN A O 1
ATOM 4015 N N . ALA A 1 526 ? 15.068 -5.091 -14.206 1.00 98.25 526 ALA A N 1
ATOM 4016 C CA . ALA A 1 526 ? 16.529 -5.081 -14.275 1.00 98.25 526 ALA A CA 1
ATOM 4017 C C . ALA A 1 526 ? 17.214 -4.520 -13.022 1.00 98.25 526 ALA A C 1
ATOM 4019 O O . ALA A 1 526 ? 16.590 -3.835 -12.214 1.00 98.25 526 ALA A O 1
ATOM 4020 N N . PHE A 1 527 ? 18.508 -4.818 -12.884 1.00 98.69 527 PHE A N 1
ATOM 4021 C CA . PHE A 1 527 ? 19.385 -4.314 -11.826 1.00 98.69 527 PHE A CA 1
ATOM 4022 C C . PHE A 1 527 ? 20.634 -3.658 -12.440 1.00 98.69 527 PHE A C 1
ATOM 4024 O O . PHE A 1 527 ? 21.445 -4.332 -13.073 1.00 98.69 527 PHE A O 1
ATOM 4031 N N . ALA A 1 528 ? 20.822 -2.361 -12.224 1.00 98.62 528 ALA A N 1
ATOM 4032 C CA . ALA A 1 528 ? 22.035 -1.620 -12.538 1.00 98.62 528 ALA A CA 1
ATOM 4033 C C . ALA A 1 528 ? 23.006 -1.646 -11.345 1.00 98.62 528 ALA A C 1
ATOM 4035 O O . ALA A 1 528 ? 22.777 -1.006 -10.319 1.00 98.62 528 ALA A O 1
ATOM 4036 N N . VAL A 1 529 ? 24.092 -2.413 -11.467 1.00 98.25 529 VAL A N 1
ATOM 4037 C CA . VAL A 1 529 ? 25.188 -2.458 -10.488 1.00 98.25 529 VAL A CA 1
ATOM 4038 C C . VAL A 1 529 ? 26.204 -1.384 -10.876 1.00 98.25 529 VAL A C 1
ATOM 4040 O O . VAL A 1 529 ? 27.206 -1.667 -11.535 1.00 98.25 529 VAL A O 1
ATOM 4043 N N . ILE A 1 530 ? 25.890 -0.142 -10.516 1.00 97.44 530 ILE A N 1
ATOM 4044 C CA . ILE A 1 530 ? 26.569 1.067 -10.995 1.00 97.44 530 ILE A CA 1
ATOM 4045 C C . ILE A 1 530 ? 27.306 1.806 -9.876 1.00 97.44 530 ILE A C 1
ATOM 4047 O O . ILE A 1 530 ? 26.986 1.646 -8.700 1.00 97.44 530 ILE A O 1
ATOM 4051 N N . ARG A 1 531 ? 28.335 2.575 -10.250 1.00 95.75 531 ARG A N 1
ATOM 4052 C CA . ARG A 1 531 ? 29.018 3.550 -9.386 1.00 95.75 531 ARG A CA 1
ATOM 4053 C C . ARG A 1 531 ? 29.722 4.616 -10.242 1.00 95.75 531 ARG A C 1
ATOM 4055 O O . ARG A 1 531 ? 30.195 4.261 -11.326 1.00 95.75 531 ARG A O 1
ATOM 4062 N N . PRO A 1 532 ? 29.894 5.863 -9.769 1.00 96.25 532 PRO A N 1
ATOM 4063 C CA . PRO A 1 532 ? 29.459 6.418 -8.476 1.00 96.25 532 PRO A CA 1
ATOM 4064 C C . PRO A 1 532 ? 27.925 6.447 -8.297 1.00 96.25 532 PRO A C 1
ATOM 4066 O O . PRO A 1 532 ? 27.213 6.375 -9.307 1.00 96.25 532 PRO A O 1
ATOM 4069 N N . PRO A 1 533 ? 27.419 6.512 -7.046 1.00 97.06 533 PRO A N 1
ATOM 4070 C CA . PRO A 1 533 ? 25.990 6.695 -6.764 1.00 97.06 533 PRO A CA 1
ATOM 4071 C C . PRO A 1 533 ? 25.480 8.048 -7.297 1.00 97.06 533 PRO A C 1
ATOM 4073 O O . PRO A 1 533 ? 26.259 8.845 -7.833 1.00 97.06 533 PRO A O 1
ATOM 4076 N N . GLY A 1 534 ? 24.170 8.287 -7.213 1.00 97.00 534 GLY A N 1
ATOM 4077 C CA . GLY A 1 534 ? 23.519 9.449 -7.815 1.00 97.00 534 GLY A CA 1
ATOM 4078 C C . GLY A 1 534 ? 22.582 10.257 -6.917 1.00 97.00 534 GLY A C 1
ATOM 4079 O O . GLY A 1 534 ? 22.506 11.469 -7.107 1.00 97.00 534 GLY A O 1
ATOM 4080 N N . HIS A 1 535 ? 21.879 9.647 -5.960 1.00 97.25 535 HIS A N 1
ATOM 4081 C CA . HIS A 1 535 ? 20.672 10.250 -5.367 1.00 97.25 535 HIS A CA 1
ATOM 4082 C C . HIS A 1 535 ? 20.865 11.588 -4.616 1.00 97.25 535 HIS A C 1
ATOM 4084 O O . HIS A 1 535 ? 19.915 12.372 -4.510 1.00 97.25 535 HIS A O 1
ATOM 4090 N N . HIS A 1 536 ? 22.085 11.899 -4.168 1.00 97.06 536 HIS A N 1
ATOM 4091 C CA . HIS A 1 536 ? 22.427 13.159 -3.501 1.00 97.06 536 HIS A CA 1
ATOM 4092 C C . HIS A 1 536 ? 22.803 14.300 -4.453 1.00 97.06 536 HIS A C 1
ATOM 4094 O O . HIS A 1 536 ? 22.739 15.460 -4.043 1.00 97.06 536 HIS A O 1
ATOM 4100 N N . ALA A 1 537 ? 23.201 13.999 -5.695 1.00 96.81 537 ALA A N 1
ATOM 4101 C CA . ALA A 1 537 ? 23.614 15.022 -6.650 1.00 96.81 537 ALA A CA 1
ATOM 4102 C C . ALA A 1 537 ? 22.418 15.922 -6.990 1.00 96.81 537 ALA A C 1
ATOM 4104 O O . ALA A 1 537 ? 21.401 15.459 -7.515 1.00 96.81 537 ALA A O 1
ATOM 4105 N N . GLU A 1 538 ? 22.546 17.202 -6.670 1.00 95.12 538 GLU A N 1
ATOM 4106 C CA . GLU A 1 538 ? 21.547 18.227 -6.965 1.00 95.12 538 GLU A CA 1
ATOM 4107 C C . GLU A 1 538 ? 21.616 18.621 -8.442 1.00 95.12 538 GLU A C 1
ATOM 4109 O O . GLU A 1 538 ? 22.517 18.202 -9.167 1.00 95.12 538 GLU A O 1
ATOM 4114 N N . TYR A 1 539 ? 20.687 19.462 -8.896 1.00 94.88 539 TYR A N 1
ATOM 4115 C CA . TYR A 1 539 ? 20.700 19.960 -10.274 1.00 94.88 539 TYR A CA 1
ATOM 4116 C C . TYR A 1 539 ? 21.933 20.836 -10.592 1.00 94.88 539 TYR A C 1
ATOM 4118 O O . TYR A 1 539 ? 22.259 21.036 -11.763 1.00 94.88 539 TYR A O 1
ATOM 4126 N N . ASP A 1 540 ? 22.620 21.392 -9.590 1.00 94.94 540 ASP A N 1
ATOM 4127 C CA . ASP A 1 540 ? 23.749 22.316 -9.759 1.00 94.94 540 ASP A CA 1
ATOM 4128 C C . ASP A 1 540 ? 25.024 21.961 -8.972 1.00 94.94 540 ASP A C 1
ATOM 4130 O O . ASP A 1 540 ? 26.012 22.689 -9.081 1.00 94.94 540 ASP A O 1
ATOM 4134 N N . GLN A 1 541 ? 25.049 20.857 -8.217 1.00 93.69 541 GLN A N 1
ATOM 4135 C CA . GLN A 1 541 ? 26.215 20.479 -7.408 1.00 93.69 541 GLN A CA 1
ATOM 4136 C C . GLN A 1 541 ? 26.329 18.971 -7.131 1.00 93.69 541 GLN A C 1
ATOM 4138 O O . GLN A 1 541 ? 25.337 18.247 -7.033 1.00 93.69 541 GLN A O 1
ATOM 4143 N N . SER A 1 542 ? 27.573 18.507 -6.946 1.00 94.44 542 SER A N 1
ATOM 4144 C CA . SER A 1 542 ? 27.893 17.139 -6.504 1.00 94.44 542 SER A CA 1
ATOM 4145 C C . SER A 1 542 ? 27.866 17.066 -4.979 1.00 94.44 542 SER A C 1
ATOM 4147 O O . SER A 1 542 ? 28.416 17.947 -4.318 1.00 94.44 542 SER A O 1
ATOM 4149 N N . LEU A 1 543 ? 27.281 16.008 -4.417 1.00 93.00 543 LEU A N 1
ATOM 4150 C CA . LEU A 1 543 ? 27.131 15.840 -2.969 1.00 93.00 543 LEU A CA 1
ATOM 4151 C C . LEU A 1 543 ? 27.062 14.353 -2.605 1.00 93.00 543 LEU A C 1
ATOM 4153 O O . LEU A 1 543 ? 26.583 13.557 -3.408 1.00 93.00 543 LEU A O 1
ATOM 4157 N N . GLY A 1 544 ? 27.533 13.966 -1.418 1.00 90.25 544 GLY A N 1
ATOM 4158 C CA . GLY A 1 544 ? 27.328 12.626 -0.853 1.00 90.25 544 GLY A CA 1
ATOM 4159 C C . GLY A 1 544 ? 27.808 11.506 -1.771 1.00 90.25 544 GLY A C 1
ATOM 4160 O O . GLY A 1 544 ? 27.048 10.610 -2.125 1.00 90.25 544 GLY A O 1
ATOM 4161 N N . PHE A 1 545 ? 29.053 11.601 -2.238 1.00 92.81 545 PHE A N 1
ATOM 4162 C CA . PHE A 1 545 ? 29.668 10.673 -3.203 1.00 92.81 545 PHE A CA 1
ATOM 4163 C C . PHE A 1 545 ? 29.046 10.663 -4.615 1.00 92.81 545 PHE A C 1
ATOM 4165 O O . PHE A 1 545 ? 29.517 9.924 -5.484 1.00 92.81 545 PHE A O 1
ATOM 4172 N N . CYS A 1 546 ? 28.027 11.487 -4.869 1.00 96.56 546 CYS A N 1
ATOM 4173 C CA . CYS A 1 546 ? 27.281 11.522 -6.122 1.00 96.56 546 CYS A CA 1
ATOM 4174 C C . CYS A 1 546 ? 27.738 12.684 -7.013 1.00 96.56 546 CYS A C 1
ATOM 4176 O O . CYS A 1 546 ? 27.785 13.832 -6.573 1.00 96.56 546 CYS A O 1
ATOM 4178 N N . PHE A 1 547 ? 28.020 12.392 -8.287 1.00 97.06 547 PHE A N 1
ATOM 4179 C CA . PHE A 1 547 ? 28.434 13.397 -9.281 1.00 97.06 547 PHE A CA 1
ATOM 4180 C C . PHE A 1 547 ? 27.278 13.823 -10.185 1.00 97.06 547 PHE A C 1
ATOM 4182 O O . PHE A 1 547 ? 26.967 15.003 -10.305 1.00 97.06 547 PHE A O 1
ATOM 4189 N N . PHE A 1 548 ? 26.616 12.846 -10.803 1.00 98.25 548 PHE A N 1
ATOM 4190 C CA . PHE A 1 548 ? 25.381 13.046 -11.551 1.00 98.25 548 PHE A CA 1
ATOM 4191 C C . PHE A 1 548 ? 24.281 12.221 -10.909 1.00 98.25 548 PHE A C 1
ATOM 4193 O O . PHE A 1 548 ? 24.510 11.098 -10.464 1.00 98.25 548 PHE A O 1
ATOM 4200 N N . ASN A 1 549 ? 23.072 12.766 -10.898 1.00 98.25 549 ASN A N 1
ATOM 4201 C CA . ASN A 1 549 ? 21.914 12.051 -10.392 1.00 98.25 549 ASN A CA 1
ATOM 4202 C C . ASN A 1 549 ? 21.409 11.041 -11.431 1.00 98.25 549 ASN A C 1
ATOM 4204 O O . ASN A 1 549 ? 20.662 11.388 -12.348 1.00 98.25 549 ASN A O 1
ATOM 4208 N N . ASN A 1 550 ? 21.864 9.794 -11.293 1.00 98.56 550 ASN A N 1
ATOM 4209 C CA . ASN A 1 550 ? 21.632 8.712 -12.252 1.00 98.56 550 ASN A CA 1
ATOM 4210 C C . ASN A 1 550 ? 20.133 8.453 -12.487 1.00 98.56 550 ASN A C 1
ATOM 4212 O O . ASN A 1 550 ? 19.696 8.307 -13.629 1.00 98.56 550 ASN A O 1
ATOM 4216 N N . VAL A 1 551 ? 19.338 8.405 -11.410 1.00 98.56 551 VAL A N 1
ATOM 4217 C CA . VAL A 1 551 ? 17.908 8.066 -11.474 1.00 98.56 551 VAL A CA 1
ATOM 4218 C C . VAL A 1 551 ? 17.081 9.171 -12.148 1.00 98.56 551 VAL A C 1
ATOM 4220 O O . VAL A 1 551 ? 16.391 8.856 -13.117 1.00 98.56 551 VAL A O 1
ATOM 4223 N N . PRO A 1 552 ? 17.148 10.456 -11.746 1.00 98.56 552 PRO A N 1
ATOM 4224 C CA . PRO A 1 552 ? 16.439 11.535 -12.418 1.00 98.56 552 PRO A CA 1
ATOM 4225 C C . PRO A 1 552 ? 16.776 11.674 -13.896 1.00 98.56 552 PRO A C 1
ATOM 4227 O O . PRO A 1 552 ? 15.857 11.836 -14.697 1.00 98.56 552 PRO A O 1
ATOM 4230 N N . VAL A 1 553 ? 18.055 11.552 -14.274 1.00 98.75 553 VAL A N 1
ATOM 4231 C CA . VAL A 1 553 ? 18.448 11.570 -15.690 1.00 98.75 553 VAL A CA 1
ATOM 4232 C C . VAL A 1 553 ? 17.777 10.414 -16.437 1.00 98.75 553 VAL A C 1
ATOM 4234 O O . VAL A 1 553 ? 17.091 10.650 -17.429 1.00 98.75 553 VAL A O 1
ATOM 4237 N N . ALA A 1 554 ? 17.886 9.179 -15.935 1.00 98.69 554 ALA A N 1
ATOM 4238 C CA . ALA A 1 554 ? 17.262 8.012 -16.561 1.00 98.69 554 ALA A CA 1
ATOM 4239 C C . ALA A 1 554 ? 15.736 8.153 -16.700 1.00 98.69 554 ALA A C 1
ATOM 4241 O O . ALA A 1 554 ? 15.174 7.815 -17.744 1.00 98.69 554 ALA A O 1
ATOM 4242 N N . VAL A 1 555 ? 15.065 8.691 -15.678 1.00 98.62 555 VAL A N 1
ATOM 4243 C CA . VAL A 1 555 ? 13.617 8.936 -15.686 1.00 98.62 555 VAL A CA 1
ATOM 4244 C C . VAL A 1 555 ? 13.234 9.991 -16.723 1.00 98.62 555 VAL A C 1
ATOM 4246 O O . VAL A 1 555 ? 12.319 9.745 -17.509 1.00 98.62 555 VAL A O 1
ATOM 4249 N N . LYS A 1 556 ? 13.936 11.131 -16.776 1.00 98.44 556 LYS A N 1
ATOM 4250 C CA . LYS A 1 556 ? 13.662 12.192 -17.759 1.00 98.44 556 LYS A CA 1
ATOM 4251 C C . LYS A 1 556 ? 13.905 11.715 -19.191 1.00 98.44 556 LYS A C 1
ATOM 4253 O O . LYS A 1 556 ? 13.067 11.981 -20.049 1.00 98.44 556 LYS A O 1
ATOM 4258 N N . VAL A 1 557 ? 14.977 10.953 -19.435 1.00 98.50 557 VAL A N 1
ATOM 4259 C CA . VAL A 1 557 ? 15.232 10.322 -20.742 1.00 98.50 557 VAL A CA 1
ATOM 4260 C C . VAL A 1 557 ? 14.081 9.386 -21.119 1.00 98.50 557 VAL A C 1
ATOM 4262 O O . VAL A 1 557 ? 13.533 9.502 -22.211 1.00 98.50 557 VAL A O 1
ATOM 4265 N N . CYS A 1 558 ? 13.639 8.511 -20.208 1.00 98.19 558 CYS A N 1
ATOM 4266 C CA . CYS A 1 558 ? 12.528 7.597 -20.490 1.00 98.19 558 CYS A CA 1
ATOM 4267 C C . CYS A 1 558 ? 11.204 8.333 -20.760 1.00 98.19 558 CYS A C 1
ATOM 4269 O O . CYS A 1 558 ? 10.458 7.935 -21.652 1.00 98.1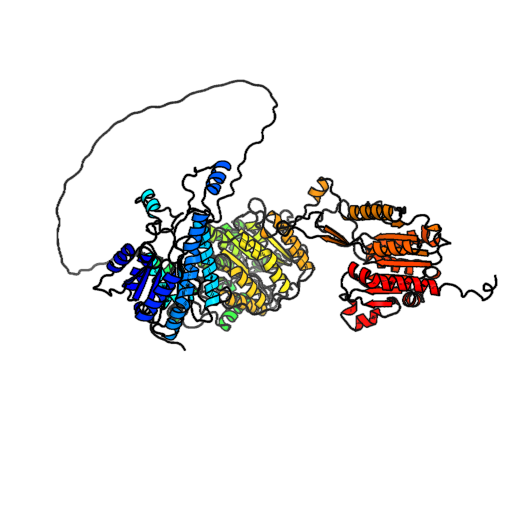9 558 CYS A O 1
ATOM 4271 N N . GLN A 1 559 ? 10.911 9.410 -20.025 1.00 97.81 559 GLN A N 1
ATOM 4272 C CA . GLN A 1 559 ? 9.723 10.241 -20.259 1.00 97.81 559 GLN A CA 1
ATOM 4273 C C . GLN A 1 559 ? 9.781 10.983 -21.602 1.00 97.81 559 GLN A C 1
ATOM 4275 O O . GLN A 1 559 ? 8.747 11.146 -22.249 1.00 97.81 559 GLN A O 1
ATOM 4280 N N . GLN A 1 560 ? 10.967 11.439 -22.018 1.00 97.44 560 GLN A N 1
ATOM 4281 C CA . GLN A 1 560 ? 11.162 12.155 -23.279 1.00 97.44 560 GLN A CA 1
ATOM 4282 C C . GLN A 1 560 ? 11.118 11.217 -24.492 1.00 97.44 560 GLN A C 1
ATOM 4284 O O . GLN A 1 560 ? 10.492 11.557 -25.494 1.00 97.44 560 GLN A O 1
ATOM 4289 N N . GLU A 1 561 ? 11.768 10.054 -24.413 1.00 97.44 561 GLU A N 1
ATOM 4290 C CA . GLU A 1 561 ? 11.829 9.087 -25.516 1.00 97.44 561 GLU A CA 1
ATOM 4291 C C . GLU A 1 561 ? 10.556 8.236 -25.638 1.00 97.44 561 GLU A C 1
ATOM 4293 O O . GLU A 1 561 ? 10.152 7.892 -26.748 1.00 97.44 561 GLU A O 1
ATOM 4298 N N . TYR A 1 562 ? 9.886 7.928 -24.519 1.00 96.44 562 TYR A N 1
ATOM 4299 C CA . TYR A 1 562 ? 8.721 7.034 -24.486 1.00 96.44 562 TYR A CA 1
ATOM 4300 C C . TYR A 1 562 ? 7.482 7.659 -23.809 1.00 96.44 562 TYR A C 1
ATOM 4302 O O . TYR A 1 562 ? 6.893 7.044 -22.910 1.00 96.44 562 TYR A O 1
ATOM 4310 N N . PRO A 1 563 ? 7.016 8.846 -24.244 1.00 94.38 563 PRO A N 1
ATOM 4311 C CA . PRO A 1 563 ? 5.943 9.587 -23.572 1.00 94.38 563 PRO A CA 1
ATOM 4312 C C . PRO A 1 563 ? 4.599 8.840 -23.523 1.00 94.38 563 PRO A C 1
ATOM 4314 O O . PRO A 1 563 ? 3.801 9.068 -22.615 1.00 94.38 563 PRO A O 1
ATOM 4317 N N . GLU A 1 564 ? 4.354 7.931 -24.470 1.00 92.12 564 GLU A N 1
ATOM 4318 C CA . GLU A 1 564 ? 3.107 7.158 -24.567 1.00 92.12 564 GLU A CA 1
ATOM 4319 C C . GLU A 1 564 ? 3.049 5.959 -23.603 1.00 92.12 564 GLU A C 1
ATOM 4321 O O . GLU A 1 564 ? 1.961 5.497 -23.266 1.00 92.12 564 GLU A O 1
ATOM 4326 N N . ILE A 1 565 ? 4.201 5.437 -23.159 1.00 93.94 565 ILE A N 1
ATOM 4327 C CA . ILE A 1 565 ? 4.283 4.203 -22.348 1.00 93.94 565 ILE A CA 1
ATOM 4328 C C . ILE A 1 565 ? 5.043 4.367 -21.024 1.00 93.94 565 ILE A C 1
ATOM 4330 O O . ILE A 1 565 ? 5.095 3.416 -20.242 1.00 93.94 565 ILE A O 1
ATOM 4334 N N . CYS A 1 566 ? 5.659 5.527 -20.786 1.00 95.31 566 CYS A N 1
ATOM 4335 C CA . CYS A 1 566 ? 6.414 5.853 -19.579 1.00 95.31 566 CYS A CA 1
ATOM 4336 C C . CYS A 1 566 ? 6.199 7.325 -19.200 1.00 95.31 566 CYS A C 1
ATOM 4338 O O . CYS A 1 566 ? 7.112 8.145 -19.281 1.00 95.31 566 CYS A O 1
ATOM 4340 N N . ARG A 1 567 ? 4.978 7.678 -18.783 1.00 95.88 567 ARG A N 1
ATOM 4341 C CA . ARG A 1 567 ? 4.651 9.046 -18.369 1.00 95.88 567 ARG A CA 1
ATOM 4342 C C . ARG A 1 567 ? 4.800 9.226 -16.865 1.00 95.88 567 ARG A C 1
ATOM 4344 O O . ARG A 1 567 ? 5.458 10.168 -16.430 1.00 95.88 567 ARG A O 1
ATOM 4351 N N . LYS A 1 568 ? 4.168 8.360 -16.071 1.00 98.12 568 LYS A N 1
ATOM 4352 C CA . LYS A 1 568 ? 4.186 8.420 -14.606 1.00 98.12 568 LYS A CA 1
ATOM 4353 C C . LYS A 1 568 ? 5.242 7.482 -14.048 1.00 98.12 568 LYS A C 1
ATOM 4355 O O . LYS A 1 568 ? 5.163 6.277 -14.270 1.00 98.12 568 LYS A O 1
ATOM 4360 N N . VAL A 1 569 ? 6.181 8.002 -13.271 1.00 98.81 569 VAL A N 1
ATOM 4361 C CA . VAL A 1 569 ? 7.262 7.196 -12.694 1.00 98.81 569 VAL A CA 1
ATOM 4362 C C . VAL A 1 569 ? 7.228 7.277 -11.177 1.00 98.81 569 VAL A C 1
ATOM 4364 O O . VAL A 1 569 ? 7.122 8.358 -10.607 1.00 98.81 569 VAL A O 1
ATOM 4367 N N . LEU A 1 570 ? 7.289 6.122 -10.517 1.00 98.88 570 LEU A N 1
ATOM 4368 C CA . LEU A 1 570 ? 7.544 6.041 -9.082 1.00 98.88 570 LEU A CA 1
ATOM 4369 C C . LEU A 1 570 ? 9.045 5.867 -8.878 1.00 98.88 570 LEU A C 1
ATOM 4371 O O . LEU A 1 570 ? 9.601 4.857 -9.307 1.00 98.88 570 LEU A O 1
ATOM 4375 N N . VAL A 1 571 ? 9.672 6.811 -8.187 1.00 98.88 571 VAL A N 1
ATOM 4376 C CA . VAL A 1 571 ? 11.024 6.657 -7.658 1.00 98.88 571 VAL A CA 1
ATOM 4377 C C . VAL A 1 571 ? 10.910 6.354 -6.171 1.00 98.88 571 VAL A C 1
ATOM 4379 O O . VAL A 1 571 ? 10.476 7.201 -5.391 1.00 98.88 571 VAL A O 1
ATOM 4382 N N . LEU A 1 572 ? 11.263 5.129 -5.786 1.00 98.75 572 LEU A N 1
ATOM 4383 C CA . LEU A 1 572 ? 11.346 4.739 -4.385 1.00 98.75 572 LEU A CA 1
ATOM 4384 C C . LEU A 1 572 ? 12.808 4.695 -3.957 1.00 98.75 572 LEU A C 1
ATOM 4386 O O . LEU A 1 572 ? 13.574 3.886 -4.476 1.00 98.75 572 LEU A O 1
ATOM 4390 N N . ASP A 1 573 ? 13.156 5.512 -2.977 1.00 98.81 573 ASP A N 1
ATOM 4391 C CA . ASP A 1 573 ? 14.461 5.518 -2.336 1.00 98.81 573 ASP A CA 1
ATOM 4392 C C . ASP A 1 573 ? 14.392 4.825 -0.972 1.00 98.81 573 ASP A C 1
ATOM 4394 O O . ASP A 1 573 ? 13.629 5.223 -0.087 1.00 98.81 573 ASP A O 1
ATOM 4398 N N . TRP A 1 574 ? 15.150 3.739 -0.835 1.00 98.44 574 TRP A N 1
ATOM 4399 C CA . TRP A 1 574 ? 15.294 3.003 0.424 1.00 98.44 574 TRP A CA 1
ATOM 4400 C C . TRP A 1 574 ? 16.727 3.036 0.965 1.00 98.44 574 TRP A C 1
ATOM 4402 O O . TRP A 1 574 ? 17.058 2.237 1.847 1.00 98.44 574 TRP A O 1
ATOM 4412 N N . ASP A 1 575 ? 17.596 3.856 0.363 1.00 98.00 575 ASP A N 1
ATOM 4413 C CA . ASP A 1 575 ? 18.879 4.204 0.963 1.00 98.00 575 ASP A CA 1
ATOM 4414 C C . ASP A 1 575 ? 18.628 4.826 2.340 1.00 98.00 575 ASP A C 1
ATOM 4416 O O . ASP A 1 575 ? 17.603 5.468 2.573 1.00 98.00 575 ASP A O 1
ATOM 4420 N N . VAL A 1 576 ? 19.528 4.587 3.292 1.00 97.06 576 VAL A N 1
ATOM 4421 C CA . VAL A 1 576 ? 19.344 5.104 4.651 1.00 97.06 576 VAL A CA 1
ATOM 4422 C C . VAL A 1 576 ? 19.405 6.632 4.697 1.00 97.06 576 VAL A C 1
ATOM 4424 O O . VAL A 1 576 ? 18.880 7.221 5.645 1.00 97.06 576 VAL A O 1
ATOM 4427 N N . HIS A 1 577 ? 20.020 7.269 3.700 1.00 97.19 577 HIS A N 1
ATOM 4428 C CA . HIS A 1 577 ? 20.100 8.715 3.562 1.00 97.19 577 HIS A CA 1
ATOM 4429 C C . HIS A 1 577 ? 18.979 9.253 2.673 1.00 97.19 577 HIS A C 1
ATOM 4431 O O . HIS A 1 577 ? 18.502 8.610 1.739 1.00 97.19 577 HIS A O 1
ATOM 4437 N N . HIS A 1 578 ? 18.567 10.490 2.941 1.00 97.56 578 HIS A N 1
ATOM 4438 C CA . HIS A 1 578 ? 17.618 11.186 2.078 1.00 97.56 578 HIS A CA 1
ATOM 4439 C C . HIS A 1 578 ? 18.267 11.527 0.731 1.00 97.56 578 HIS A C 1
ATOM 4441 O O . HIS A 1 578 ? 19.237 12.283 0.693 1.00 97.56 578 HIS A O 1
ATOM 4447 N N . GLY A 1 579 ? 17.694 11.039 -0.374 1.00 97.25 579 GLY A N 1
ATOM 4448 C CA . GLY A 1 579 ? 18.046 11.456 -1.736 1.00 97.25 579 GLY A CA 1
ATOM 4449 C C . GLY A 1 579 ? 17.576 12.881 -2.057 1.00 97.25 579 GLY A C 1
ATOM 4450 O O . GLY A 1 579 ? 16.668 13.079 -2.868 1.00 97.25 579 GLY A O 1
ATOM 4451 N N . ASN A 1 580 ? 18.177 13.880 -1.406 1.00 96.75 580 ASN A N 1
ATOM 4452 C CA . ASN A 1 580 ? 17.854 15.306 -1.549 1.00 96.75 580 ASN A CA 1
ATOM 4453 C C . ASN A 1 580 ? 17.848 15.771 -3.013 1.00 96.75 580 ASN A C 1
ATOM 4455 O O . ASN A 1 580 ? 16.924 16.473 -3.424 1.00 96.75 580 ASN A O 1
ATOM 4459 N N . GLY A 1 581 ? 18.801 15.299 -3.821 1.00 96.88 581 GLY A N 1
ATOM 4460 C CA . GLY A 1 581 ? 18.877 15.639 -5.238 1.00 96.88 581 GLY A CA 1
ATOM 4461 C C . GLY A 1 581 ? 17.666 15.145 -6.031 1.00 96.88 581 GLY A C 1
ATOM 4462 O O . GLY A 1 581 ? 17.096 15.896 -6.822 1.00 96.88 581 GLY A O 1
ATOM 4463 N N . ILE A 1 582 ? 17.211 13.908 -5.785 1.00 98.38 582 ILE A N 1
ATOM 4464 C CA . ILE A 1 582 ? 16.021 13.361 -6.459 1.00 98.38 582 ILE A CA 1
ATOM 4465 C C . ILE A 1 582 ? 14.782 14.183 -6.089 1.00 98.38 582 ILE A C 1
ATOM 4467 O O . ILE A 1 582 ? 14.027 14.585 -6.978 1.00 98.38 582 ILE A O 1
ATOM 4471 N N . GLN A 1 583 ? 14.599 14.456 -4.791 1.00 98.06 583 GLN A N 1
ATOM 4472 C CA . GLN A 1 583 ? 13.501 15.280 -4.283 1.00 98.06 583 GLN A CA 1
ATOM 4473 C C . GLN A 1 583 ? 13.469 16.643 -4.977 1.00 98.06 583 GLN A C 1
ATOM 4475 O O . GLN A 1 583 ? 12.434 17.032 -5.515 1.00 98.06 583 GLN A O 1
ATOM 4480 N N . ASN A 1 584 ? 14.591 17.361 -4.985 1.00 96.62 584 ASN A N 1
ATOM 4481 C CA . ASN A 1 584 ? 14.647 18.737 -5.468 1.00 96.62 584 ASN A CA 1
ATOM 4482 C C . ASN A 1 584 ? 14.461 18.832 -6.987 1.00 96.62 584 ASN A C 1
ATOM 4484 O O . ASN A 1 584 ? 13.727 19.704 -7.455 1.00 96.62 584 ASN A O 1
ATOM 4488 N N . ILE A 1 585 ? 15.028 17.896 -7.758 1.00 97.81 585 ILE A N 1
ATOM 4489 C CA . ILE A 1 585 ? 14.856 17.838 -9.221 1.00 97.81 585 ILE A CA 1
ATOM 4490 C C . ILE A 1 585 ? 13.380 17.620 -9.609 1.00 97.81 585 ILE A C 1
ATOM 4492 O O . ILE A 1 585 ? 12.905 18.195 -10.591 1.00 97.81 585 ILE A O 1
ATOM 4496 N N . PHE A 1 586 ? 12.634 16.815 -8.844 1.00 98.38 586 PHE A N 1
ATOM 4497 C CA . PHE A 1 586 ? 11.233 16.483 -9.137 1.00 98.38 586 PHE A CA 1
ATOM 4498 C C . PHE A 1 586 ? 10.203 17.227 -8.281 1.00 98.38 586 PHE A C 1
ATOM 4500 O O . PHE A 1 586 ? 9.009 16.977 -8.421 1.00 98.38 586 PHE A O 1
ATOM 4507 N N . TYR A 1 587 ? 10.615 18.183 -7.445 1.00 97.88 587 TYR A N 1
ATOM 4508 C CA . TYR A 1 587 ? 9.762 18.758 -6.394 1.00 97.88 587 TYR A CA 1
ATOM 4509 C C . TYR A 1 587 ? 8.473 19.434 -6.898 1.00 97.88 587 TYR A C 1
ATOM 4511 O O . TYR A 1 587 ? 7.502 19.588 -6.152 1.00 97.88 587 TYR A O 1
ATOM 4519 N N . GLN A 1 588 ? 8.462 19.846 -8.169 1.00 97.75 588 GLN A N 1
ATOM 4520 C CA . GLN A 1 588 ? 7.316 20.457 -8.851 1.00 97.75 588 GLN A CA 1
ATOM 4521 C C . GLN A 1 588 ? 6.689 19.563 -9.938 1.00 97.75 588 GLN A C 1
ATOM 4523 O O . GLN A 1 588 ? 5.732 19.988 -10.589 1.00 97.75 588 GLN A O 1
ATOM 4528 N N . ASP A 1 589 ? 7.199 18.346 -10.162 1.00 98.06 589 ASP A N 1
ATOM 4529 C CA . ASP A 1 589 ? 6.758 17.457 -11.243 1.00 98.06 589 ASP A CA 1
ATOM 4530 C C . ASP A 1 589 ? 5.583 16.562 -10.795 1.00 98.06 589 ASP A C 1
ATOM 4532 O O . ASP A 1 589 ? 5.748 15.702 -9.932 1.00 98.06 589 ASP A O 1
ATOM 4536 N N . PRO A 1 590 ? 4.381 16.696 -11.386 1.00 97.94 590 PRO A N 1
ATOM 4537 C CA . PRO A 1 590 ? 3.231 15.874 -11.015 1.00 97.94 590 PRO A CA 1
ATOM 4538 C C . PRO A 1 590 ? 3.327 14.422 -11.509 1.00 97.94 590 PRO A C 1
ATOM 4540 O O . PRO A 1 590 ? 2.551 13.571 -11.062 1.00 97.94 590 PRO A O 1
ATOM 4543 N N . ASN A 1 591 ? 4.201 14.144 -12.485 1.00 98.31 591 ASN A N 1
ATOM 4544 C CA . ASN A 1 591 ? 4.314 12.833 -13.122 1.00 98.31 591 ASN A CA 1
ATOM 4545 C C . ASN A 1 591 ? 5.412 11.967 -12.493 1.00 98.31 591 ASN A C 1
ATOM 4547 O O . ASN A 1 591 ? 5.528 10.799 -12.858 1.00 98.31 591 ASN A O 1
ATOM 4551 N N . VAL A 1 592 ? 6.187 12.493 -11.545 1.00 98.69 592 VAL A N 1
ATOM 4552 C CA . VAL A 1 592 ? 7.163 11.703 -10.793 1.00 98.69 592 VAL A CA 1
ATOM 4553 C C . VAL A 1 592 ? 6.770 11.703 -9.327 1.00 98.69 592 VAL A C 1
ATOM 4555 O O . VAL A 1 592 ? 6.732 12.745 -8.689 1.00 98.69 592 VAL A O 1
ATOM 4558 N N . LEU A 1 593 ? 6.447 10.523 -8.805 1.00 98.88 593 LEU A N 1
ATOM 4559 C CA . LEU A 1 593 ? 6.217 10.321 -7.381 1.00 98.88 593 LEU A CA 1
ATOM 4560 C C . LEU A 1 593 ? 7.536 9.895 -6.747 1.00 98.88 593 LEU A C 1
ATOM 4562 O O . LEU A 1 593 ? 8.011 8.795 -7.026 1.00 98.88 593 LEU A O 1
ATOM 4566 N N . TYR A 1 594 ? 8.103 10.746 -5.900 1.00 98.88 594 TYR A N 1
ATOM 4567 C CA . TYR A 1 594 ? 9.269 10.413 -5.093 1.00 98.88 594 TYR A CA 1
ATOM 4568 C C . TYR A 1 594 ? 8.837 10.003 -3.689 1.00 98.88 594 TYR A C 1
ATOM 4570 O O . TYR A 1 594 ? 8.097 10.725 -3.015 1.00 98.88 594 TYR A O 1
ATOM 4578 N N . ILE A 1 595 ? 9.296 8.834 -3.250 1.00 98.81 595 ILE A N 1
ATOM 4579 C CA . ILE A 1 595 ? 9.104 8.361 -1.882 1.00 98.81 595 ILE A CA 1
ATOM 4580 C C . ILE A 1 595 ? 10.455 7.945 -1.321 1.00 98.81 595 ILE A C 1
ATOM 4582 O O . ILE A 1 595 ? 11.115 7.098 -1.913 1.00 98.81 595 ILE A O 1
ATOM 4586 N N . SER A 1 596 ? 10.835 8.488 -0.168 1.00 98.75 596 SER A N 1
ATOM 4587 C CA . SER A 1 596 ? 12.087 8.153 0.511 1.00 98.75 596 SER A CA 1
ATOM 4588 C C . SER A 1 596 ? 11.825 7.649 1.924 1.00 98.75 596 SER A C 1
ATOM 4590 O O . SER A 1 596 ? 11.056 8.263 2.666 1.00 98.75 596 SER A O 1
ATOM 4592 N N . ILE A 1 597 ? 12.465 6.543 2.306 1.00 98.38 597 ILE A N 1
ATOM 4593 C CA . ILE A 1 597 ? 12.569 6.099 3.701 1.00 98.38 597 ILE A CA 1
ATOM 4594 C C . ILE A 1 597 ? 14.016 6.282 4.143 1.00 98.38 597 ILE A C 1
ATOM 4596 O O . ILE A 1 597 ? 14.876 5.577 3.640 1.00 98.38 597 ILE A O 1
ATOM 4600 N N . HIS A 1 598 ? 14.269 7.149 5.119 1.00 98.12 598 HIS A N 1
ATOM 4601 C CA . HIS A 1 598 ? 15.632 7.497 5.530 1.00 98.12 598 HIS A CA 1
ATOM 4602 C C . HIS A 1 598 ? 15.711 7.793 7.030 1.00 98.12 598 HIS A C 1
ATOM 4604 O O . HIS A 1 598 ? 14.700 8.049 7.684 1.00 98.12 598 HIS A O 1
ATOM 4610 N N . VAL A 1 599 ? 16.912 7.768 7.604 1.00 97.44 599 VAL A N 1
ATOM 4611 C CA . VAL A 1 599 ? 17.162 8.292 8.953 1.00 97.44 599 VAL A CA 1
ATOM 4612 C C . VAL A 1 599 ? 17.254 9.813 8.869 1.00 97.44 599 VAL A C 1
ATOM 4614 O O . VAL A 1 599 ? 17.984 10.347 8.043 1.00 97.44 599 VAL A O 1
ATOM 4617 N N . TYR A 1 600 ? 16.494 10.515 9.710 1.00 95.56 600 TYR A N 1
ATOM 4618 C CA . TYR A 1 600 ? 16.414 11.977 9.674 1.00 95.56 600 TYR A CA 1
ATOM 4619 C C . TYR A 1 600 ? 16.936 12.627 10.961 1.00 95.56 600 TYR A C 1
ATOM 4621 O O . TYR A 1 600 ? 17.675 13.606 10.900 1.00 95.56 600 TYR A O 1
ATOM 4629 N N . GLU A 1 601 ? 16.578 12.089 12.134 1.00 93.62 601 GLU A N 1
ATOM 4630 C CA . GLU A 1 601 ? 16.970 12.646 13.447 1.00 93.62 601 GLU A CA 1
ATOM 4631 C C . GLU A 1 601 ? 16.727 14.164 13.566 1.00 93.62 601 GLU A C 1
ATOM 4633 O O . GLU A 1 601 ? 17.572 14.914 14.050 1.00 93.62 601 GLU A O 1
ATOM 4638 N N . ASN A 1 602 ? 15.564 14.633 13.098 1.00 89.69 602 ASN A N 1
ATOM 4639 C CA . ASN A 1 602 ? 15.209 16.057 13.024 1.00 89.69 602 ASN A CA 1
ATOM 4640 C C . ASN A 1 602 ? 16.246 16.902 12.256 1.00 89.69 602 ASN A C 1
ATOM 4642 O O . ASN A 1 602 ? 16.635 17.978 12.708 1.00 89.69 602 ASN A O 1
ATOM 4646 N N . GLY A 1 603 ? 16.737 16.385 11.128 1.00 91.69 603 GLY A N 1
ATOM 4647 C CA . GLY A 1 603 ? 17.703 17.067 10.269 1.00 91.69 603 GLY A CA 1
ATOM 4648 C C . GLY A 1 603 ? 19.144 17.037 10.785 1.00 91.69 603 GLY A C 1
ATOM 4649 O O . GLY A 1 603 ? 19.980 17.782 10.274 1.00 91.69 603 GLY A O 1
ATOM 4650 N N . GLN A 1 604 ? 19.450 16.208 11.792 1.00 92.25 604 GLN A N 1
ATOM 4651 C CA . GLN A 1 604 ? 20.814 16.037 12.315 1.00 92.25 604 GLN A CA 1
ATOM 4652 C C . GLN A 1 604 ? 21.597 14.944 11.584 1.00 92.25 604 GLN A C 1
ATOM 4654 O O . GLN A 1 604 ? 22.825 15.015 11.519 1.00 92.25 604 GLN A O 1
ATOM 4659 N N . PHE A 1 605 ? 20.907 13.939 11.038 1.00 93.81 605 PHE A N 1
ATOM 4660 C CA . PHE A 1 605 ? 21.540 12.879 10.260 1.00 93.81 605 PHE A CA 1
ATOM 4661 C C . PHE A 1 605 ? 21.833 13.357 8.830 1.00 93.81 605 PHE A C 1
ATOM 4663 O O . PHE A 1 605 ? 21.082 14.165 8.283 1.00 93.81 605 PHE A O 1
ATOM 4670 N N . TYR A 1 606 ? 22.926 12.882 8.223 1.00 92.19 606 TYR A N 1
ATOM 4671 C CA . TYR A 1 606 ? 23.343 13.288 6.873 1.00 92.19 606 TYR A CA 1
ATOM 4672 C C . TYR A 1 606 ? 22.228 13.020 5.835 1.00 92.19 606 TYR A C 1
ATOM 4674 O O . TYR A 1 606 ? 21.604 11.960 5.902 1.00 92.19 606 TYR A O 1
ATOM 4682 N N . PRO A 1 607 ? 21.947 13.935 4.881 1.00 92.25 607 PRO A N 1
ATOM 4683 C CA . PRO A 1 607 ? 22.684 15.160 4.521 1.00 92.25 607 PRO A CA 1
ATOM 4684 C C . PRO A 1 607 ? 22.391 16.383 5.405 1.00 92.25 607 PRO A C 1
ATOM 4686 O O . PRO A 1 607 ? 22.921 17.468 5.151 1.00 92.25 607 PRO A O 1
ATOM 4689 N N . GLY A 1 608 ? 21.557 16.222 6.430 1.00 88.69 608 GLY A N 1
ATOM 4690 C CA . GLY A 1 608 ? 21.131 17.282 7.331 1.00 88.69 608 GLY A CA 1
ATOM 4691 C C . GLY A 1 608 ? 20.360 18.404 6.635 1.00 88.69 608 GLY A C 1
ATOM 4692 O O . GLY A 1 608 ? 20.038 18.343 5.442 1.00 88.69 608 GLY A O 1
ATOM 4693 N N . GLN A 1 609 ? 20.071 19.453 7.398 1.00 89.94 609 GLN A N 1
ATOM 4694 C CA . GLN A 1 609 ? 19.380 20.629 6.875 1.00 89.94 609 GLN A CA 1
ATOM 4695 C C . GLN A 1 609 ? 20.256 21.395 5.867 1.00 89.94 609 GLN A C 1
ATOM 4697 O O . GLN A 1 609 ? 21.471 21.515 6.070 1.00 89.94 609 GLN A O 1
ATOM 4702 N N . PRO A 1 610 ? 19.673 21.920 4.776 1.00 88.12 610 PRO A N 1
ATOM 4703 C CA . PRO A 1 610 ? 20.388 22.775 3.847 1.00 88.12 610 PRO A CA 1
ATOM 4704 C C . PRO A 1 610 ? 20.785 24.111 4.466 1.00 88.12 610 PRO A C 1
ATOM 4706 O O . PRO A 1 610 ? 20.150 24.606 5.393 1.00 88.12 610 PRO A O 1
ATOM 4709 N N . GLU A 1 611 ? 21.856 24.700 3.928 1.00 85.69 611 GLU A N 1
ATOM 4710 C CA . GLU A 1 611 ? 22.310 26.032 4.342 1.00 85.69 611 GLU A CA 1
ATOM 4711 C C . GLU A 1 611 ? 21.288 27.117 3.985 1.00 85.69 611 GLU A C 1
ATOM 4713 O O . GLU A 1 611 ? 21.108 28.061 4.752 1.00 85.69 611 GLU A O 1
ATOM 4718 N N . ASP A 1 612 ? 20.612 26.969 2.839 1.00 86.56 612 ASP A N 1
ATOM 4719 C CA . ASP A 1 612 ? 19.468 27.793 2.455 1.00 86.56 612 ASP A CA 1
ATOM 4720 C C . ASP A 1 612 ? 18.170 27.175 3.008 1.00 86.56 612 ASP A C 1
ATOM 4722 O O . ASP A 1 612 ? 17.753 26.118 2.525 1.00 86.56 612 ASP A O 1
ATOM 4726 N N . PRO A 1 613 ? 17.488 27.827 3.971 1.00 85.31 613 PRO A N 1
ATOM 4727 C CA . PRO A 1 613 ? 16.239 27.330 4.547 1.00 85.31 613 PRO A CA 1
ATOM 4728 C C . PRO A 1 613 ? 15.067 27.267 3.557 1.00 85.31 613 PRO A C 1
ATOM 4730 O O . PRO A 1 613 ? 14.024 26.708 3.891 1.00 85.31 613 PRO A O 1
ATOM 4733 N N . MET A 1 614 ? 15.188 27.881 2.374 1.00 86.00 614 MET A N 1
ATOM 4734 C CA . MET A 1 614 ? 14.166 27.813 1.324 1.00 86.00 614 MET A CA 1
ATOM 4735 C C . MET A 1 614 ? 14.211 26.496 0.545 1.00 86.00 614 MET A C 1
ATOM 4737 O O . MET A 1 614 ? 13.236 26.154 -0.129 1.00 86.00 614 MET A O 1
ATOM 4741 N N . ILE A 1 615 ? 15.322 25.761 0.626 1.00 87.56 615 ILE A N 1
ATOM 4742 C CA . ILE A 1 615 ? 15.446 24.436 0.026 1.00 87.56 615 ILE A CA 1
ATOM 4743 C C . ILE A 1 615 ? 14.821 23.427 1.000 1.00 87.56 615 ILE A C 1
ATOM 4745 O O . ILE A 1 615 ? 15.222 23.381 2.163 1.00 87.56 615 ILE A O 1
ATOM 4749 N N . PRO A 1 616 ? 13.838 22.623 0.566 1.00 92.00 616 PRO A N 1
ATOM 4750 C CA . PRO A 1 616 ? 13.203 21.641 1.436 1.00 92.00 616 PRO A CA 1
ATOM 4751 C C . PRO A 1 616 ? 14.193 20.530 1.802 1.00 92.00 616 PRO A C 1
ATOM 4753 O O . PRO A 1 616 ? 14.905 20.009 0.940 1.00 92.00 616 PRO A O 1
ATOM 4756 N N . ASP A 1 617 ? 14.214 20.133 3.072 1.00 93.12 617 ASP A N 1
ATOM 4757 C CA . ASP A 1 617 ? 15.022 19.010 3.547 1.00 93.12 617 ASP A CA 1
ATOM 4758 C C . ASP A 1 617 ? 14.225 17.683 3.525 1.00 93.12 617 ASP A C 1
ATOM 4760 O O . ASP A 1 617 ? 13.186 17.569 2.864 1.00 93.12 617 ASP A O 1
ATOM 4764 N N . GLY A 1 618 ? 14.724 16.649 4.210 1.00 94.38 618 GLY A N 1
ATOM 4765 C CA . GLY A 1 618 ? 14.059 15.345 4.355 1.00 94.38 618 GLY A CA 1
ATOM 4766 C C . GLY A 1 618 ? 12.856 15.318 5.313 1.00 94.38 618 GLY A C 1
ATOM 4767 O O . GLY A 1 618 ? 12.354 14.240 5.625 1.00 94.38 618 GLY A O 1
ATOM 4768 N N . GLY A 1 619 ? 12.379 16.466 5.804 1.00 95.12 619 GLY A N 1
ATOM 4769 C CA . GLY A 1 619 ? 11.231 16.574 6.706 1.00 95.12 619 GLY A CA 1
ATOM 4770 C C . GLY A 1 619 ? 9.930 16.003 6.123 1.00 95.12 619 GLY A C 1
ATOM 4771 O O . GLY A 1 619 ? 9.687 16.030 4.912 1.00 95.12 619 GLY A O 1
ATOM 4772 N N . MET A 1 620 ? 9.065 15.472 6.994 1.00 94.25 620 MET A N 1
ATOM 4773 C CA . MET A 1 620 ? 7.797 14.815 6.619 1.00 94.25 620 MET A CA 1
ATOM 4774 C C . MET A 1 620 ? 6.742 15.800 6.086 1.00 94.25 620 MET A C 1
ATOM 4776 O O . MET A 1 620 ? 5.819 15.404 5.377 1.00 94.25 620 MET A O 1
ATOM 4780 N N . GLU A 1 621 ? 6.876 17.076 6.434 1.00 91.56 621 GLU A N 1
ATOM 4781 C CA . GLU A 1 621 ? 6.034 18.193 6.015 1.00 91.56 621 GLU A CA 1
ATOM 4782 C C . GLU A 1 621 ? 6.268 18.607 4.552 1.00 91.56 621 GLU A C 1
ATOM 4784 O O . GLU A 1 621 ? 5.400 19.223 3.925 1.00 91.56 621 GLU A O 1
ATOM 4789 N N . HIS A 1 622 ? 7.416 18.245 3.974 1.00 95.88 622 HIS A N 1
ATOM 4790 C CA . HIS A 1 622 ? 7.815 18.627 2.623 1.00 95.88 622 HIS A CA 1
ATOM 4791 C C . HIS A 1 622 ? 7.173 17.719 1.564 1.00 95.88 622 HIS A C 1
ATOM 4793 O O . HIS A 1 622 ? 7.730 16.711 1.133 1.00 95.88 622 HIS A O 1
ATOM 4799 N N . CYS A 1 623 ? 5.969 18.096 1.127 1.00 97.06 623 CYS A N 1
ATOM 4800 C CA . CYS A 1 623 ? 5.129 17.288 0.235 1.00 97.06 623 CYS A CA 1
ATOM 4801 C C . CYS A 1 623 ? 5.212 17.669 -1.257 1.00 97.06 623 CYS A C 1
ATOM 4803 O O . CYS A 1 623 ? 4.366 17.237 -2.040 1.00 97.06 623 CYS A O 1
ATOM 4805 N N . GLY A 1 624 ? 6.192 18.476 -1.674 1.00 96.94 624 GLY A N 1
ATOM 4806 C CA . GLY A 1 624 ? 6.268 19.035 -3.030 1.00 96.94 624 GLY A CA 1
ATOM 4807 C C . GLY A 1 624 ? 5.668 20.439 -3.113 1.00 96.94 624 GLY A C 1
ATOM 4808 O O . GLY A 1 624 ? 5.121 20.958 -2.140 1.00 96.94 624 GLY A O 1
ATOM 4809 N N . THR A 1 625 ? 5.770 21.078 -4.276 1.00 96.50 625 THR A N 1
ATOM 4810 C CA . THR A 1 625 ? 5.224 22.428 -4.512 1.00 96.50 625 THR A CA 1
ATOM 4811 C C . THR A 1 625 ? 4.577 22.551 -5.886 1.00 96.50 625 THR A C 1
ATOM 4813 O O . THR A 1 625 ? 4.849 21.773 -6.800 1.00 96.50 625 THR A O 1
ATOM 4816 N N . GLY A 1 626 ? 3.693 23.541 -6.044 1.00 96.50 626 GLY A N 1
ATOM 4817 C CA . GLY A 1 626 ? 3.023 23.794 -7.319 1.00 96.50 626 GLY A CA 1
ATOM 4818 C C . GLY A 1 626 ? 2.282 22.548 -7.835 1.00 96.50 626 GLY A C 1
ATOM 4819 O O . GLY A 1 626 ? 1.560 21.914 -7.063 1.00 96.50 626 GLY A O 1
ATOM 4820 N N . PRO A 1 627 ? 2.444 22.171 -9.117 1.00 97.25 627 PRO A N 1
ATOM 4821 C CA . PRO A 1 627 ? 1.837 20.957 -9.668 1.00 97.25 627 PRO A CA 1
ATOM 4822 C C . PRO A 1 627 ? 2.310 19.652 -9.006 1.00 97.25 627 PRO A C 1
ATOM 4824 O O . PRO A 1 627 ? 1.559 18.681 -9.006 1.00 97.25 627 PRO A O 1
ATOM 4827 N N . GLY A 1 628 ? 3.517 19.624 -8.432 1.00 97.25 628 GLY A N 1
ATOM 4828 C CA . GLY A 1 628 ? 4.103 18.459 -7.756 1.00 97.25 628 GLY A CA 1
ATOM 4829 C C . GLY A 1 628 ? 3.616 18.247 -6.320 1.00 97.25 628 GLY A C 1
ATOM 4830 O O . GLY A 1 628 ? 4.085 17.335 -5.643 1.00 97.25 628 GLY A O 1
ATOM 4831 N N . LEU A 1 629 ? 2.685 19.068 -5.826 1.00 97.56 629 LEU A N 1
ATOM 4832 C CA . LEU A 1 629 ? 2.161 18.934 -4.469 1.00 97.56 629 LEU A CA 1
ATOM 4833 C C . LEU A 1 629 ? 1.492 17.560 -4.259 1.00 97.56 629 LEU A C 1
ATOM 4835 O O . LEU A 1 629 ? 0.648 17.124 -5.045 1.00 97.56 629 LEU A O 1
ATOM 4839 N N . GLY A 1 630 ? 1.894 16.872 -3.193 1.00 96.81 630 GLY A N 1
ATOM 4840 C CA . GLY A 1 630 ? 1.517 15.494 -2.886 1.00 96.81 630 GLY A CA 1
ATOM 4841 C C . GLY A 1 630 ? 2.332 14.428 -3.625 1.00 96.81 630 GLY A C 1
ATOM 4842 O O . GLY A 1 630 ? 2.040 13.245 -3.466 1.00 96.81 630 GLY A O 1
ATOM 4843 N N . LYS A 1 631 ? 3.324 14.800 -4.448 1.00 98.50 631 LYS A N 1
ATOM 4844 C CA . LYS A 1 631 ? 4.199 13.857 -5.177 1.00 98.50 631 LYS A CA 1
ATOM 4845 C C . LYS A 1 631 ? 5.582 13.674 -4.555 1.00 98.50 631 LYS A C 1
ATOM 4847 O O . LYS A 1 631 ? 6.384 12.917 -5.091 1.00 98.50 631 LYS A O 1
ATOM 4852 N N . ASN A 1 632 ? 5.819 14.290 -3.401 1.00 98.75 632 ASN A N 1
ATOM 4853 C CA . ASN A 1 632 ? 6.995 14.056 -2.575 1.00 98.75 632 ASN A CA 1
ATOM 4854 C C . ASN A 1 632 ? 6.576 13.478 -1.221 1.00 98.75 632 ASN A C 1
ATOM 4856 O O . ASN A 1 632 ? 5.704 14.042 -0.553 1.00 98.75 632 ASN A O 1
ATOM 4860 N N . ILE A 1 633 ? 7.170 12.355 -0.821 1.00 98.69 633 ILE A N 1
ATOM 4861 C CA . ILE A 1 633 ? 6.826 11.670 0.427 1.00 98.69 633 ILE A CA 1
ATOM 4862 C C . ILE A 1 633 ? 8.093 11.282 1.173 1.00 98.69 633 ILE A C 1
ATOM 4864 O O . ILE A 1 633 ? 8.805 10.359 0.780 1.00 98.69 633 ILE A O 1
ATOM 4868 N N . ASN A 1 634 ? 8.314 11.939 2.305 1.00 98.62 634 ASN A N 1
ATOM 4869 C CA . ASN A 1 634 ? 9.420 11.638 3.197 1.00 98.62 634 ASN A CA 1
ATOM 4870 C C . ASN A 1 634 ? 8.942 10.803 4.389 1.00 98.62 634 ASN A C 1
ATOM 4872 O O . ASN A 1 634 ? 8.040 11.199 5.128 1.00 98.62 634 ASN A O 1
ATOM 4876 N N . ILE A 1 635 ? 9.571 9.645 4.588 1.00 98.44 635 ILE A N 1
ATOM 4877 C CA . ILE A 1 635 ? 9.448 8.802 5.778 1.00 98.44 635 ILE A CA 1
ATOM 4878 C C . ILE A 1 635 ? 10.765 8.921 6.552 1.00 98.44 635 ILE A C 1
ATOM 4880 O O . ILE A 1 635 ? 11.616 8.033 6.509 1.00 98.44 635 ILE A O 1
ATOM 4884 N N . GLY A 1 636 ? 10.927 10.057 7.233 1.00 97.00 636 GLY A N 1
ATOM 4885 C CA . GLY A 1 636 ? 12.110 10.372 8.030 1.00 97.00 636 GLY A CA 1
ATOM 4886 C C . GLY A 1 636 ? 12.054 9.725 9.414 1.00 97.00 636 GLY A C 1
ATOM 4887 O O . GLY A 1 636 ? 11.294 10.147 10.290 1.00 97.00 636 GLY A O 1
ATOM 4888 N N . TRP A 1 637 ? 12.857 8.688 9.642 1.00 97.19 637 TRP A N 1
ATOM 4889 C CA . TRP A 1 637 ? 12.957 8.040 10.942 1.00 97.19 637 TRP A CA 1
ATOM 4890 C C . TRP A 1 637 ? 13.561 8.979 11.987 1.00 97.19 637 TRP A C 1
ATOM 4892 O O . TRP A 1 637 ? 14.571 9.646 11.766 1.00 97.19 637 TRP A O 1
ATOM 4902 N N . HIS A 1 638 ? 12.951 8.974 13.172 1.00 94.19 638 HIS A N 1
ATOM 4903 C CA . HIS A 1 638 ? 13.358 9.806 14.306 1.00 94.19 638 HIS A CA 1
ATOM 4904 C C . HIS A 1 638 ? 14.729 9.434 14.897 1.00 94.19 638 HIS A C 1
ATOM 4906 O O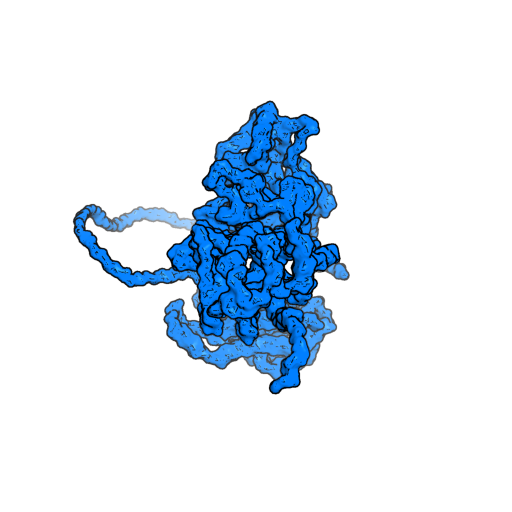 . HIS A 1 638 ? 15.256 10.203 15.693 1.00 94.19 638 HIS A O 1
ATOM 4912 N N . ALA A 1 639 ? 15.248 8.246 14.575 1.00 94.62 639 ALA A N 1
ATOM 4913 C CA . ALA A 1 639 ? 16.510 7.703 15.065 1.00 94.62 639 ALA A CA 1
ATOM 4914 C C . ALA A 1 639 ? 16.994 6.562 14.162 1.00 94.62 639 ALA A C 1
ATOM 4916 O O . ALA A 1 639 ? 16.192 5.928 13.465 1.00 94.62 639 ALA A O 1
ATOM 4917 N N . GLN A 1 640 ? 18.283 6.245 14.252 1.00 94.88 640 GLN A N 1
ATOM 4918 C CA . GLN A 1 640 ? 18.829 4.961 13.805 1.00 94.88 640 GLN A CA 1
ATOM 4919 C C . GLN A 1 640 ? 18.191 3.758 14.542 1.00 94.88 640 GLN A C 1
ATOM 4921 O O . GLN A 1 640 ? 17.464 3.893 15.532 1.00 94.88 640 GLN A O 1
ATOM 4926 N N . GLY A 1 641 ? 18.483 2.542 14.073 1.00 93.75 641 GLY A N 1
ATOM 4927 C CA . GLY A 1 641 ? 18.055 1.291 14.706 1.00 93.75 641 GLY A CA 1
ATOM 4928 C C . GLY A 1 641 ? 16.701 0.747 14.246 1.00 93.75 641 GLY A C 1
ATOM 4929 O O . GLY A 1 641 ? 16.143 -0.142 14.895 1.00 93.75 641 GLY A O 1
ATOM 4930 N N . MET A 1 642 ? 16.171 1.259 13.134 1.00 95.75 642 MET A N 1
ATOM 4931 C CA . MET A 1 642 ? 14.973 0.717 12.486 1.00 95.75 642 MET A CA 1
ATOM 4932 C C . MET A 1 642 ? 15.286 -0.613 11.798 1.00 95.75 642 MET A C 1
ATOM 4934 O O . MET A 1 642 ? 16.395 -0.810 11.304 1.00 95.75 642 MET A O 1
ATOM 4938 N N . GLY A 1 643 ? 14.318 -1.529 11.739 1.00 95.50 643 GLY A N 1
ATOM 4939 C CA . GLY A 1 643 ? 14.504 -2.823 11.089 1.00 95.50 643 GLY A CA 1
ATOM 4940 C C . GLY A 1 643 ? 13.278 -3.283 10.313 1.00 95.50 643 GLY A C 1
ATOM 4941 O O . GLY A 1 643 ? 12.433 -2.500 9.879 1.00 95.50 643 GLY A O 1
ATOM 4942 N N . ASP A 1 644 ? 13.184 -4.597 10.134 1.00 97.12 644 ASP A N 1
ATOM 4943 C CA . ASP A 1 644 ? 12.174 -5.235 9.289 1.00 97.12 644 ASP A CA 1
ATOM 4944 C C . ASP A 1 644 ? 10.726 -4.854 9.634 1.00 97.12 644 ASP A C 1
ATOM 4946 O O . ASP A 1 644 ? 9.892 -4.708 8.740 1.00 97.12 644 ASP A O 1
ATOM 4950 N N . GLY A 1 645 ? 10.409 -4.696 10.924 1.00 96.31 645 GLY A N 1
ATOM 4951 C CA . GLY A 1 645 ? 9.056 -4.368 11.382 1.00 96.31 645 GLY A CA 1
ATOM 4952 C C . GLY A 1 645 ? 8.611 -2.978 10.929 1.00 96.31 645 GLY A C 1
ATOM 4953 O O . GLY A 1 645 ? 7.479 -2.802 10.473 1.00 96.31 645 GLY A O 1
ATOM 4954 N N . GLU A 1 646 ? 9.513 -2.004 11.019 1.00 97.56 646 GLU A N 1
ATOM 4955 C CA . GLU A 1 646 ? 9.288 -0.615 10.625 1.00 97.56 646 GLU A CA 1
ATOM 4956 C C . GLU A 1 646 ? 9.195 -0.471 9.105 1.00 97.56 646 GLU A C 1
ATOM 4958 O O . GLU A 1 646 ? 8.229 0.115 8.613 1.00 97.56 646 GLU A O 1
ATOM 4963 N N . TYR A 1 647 ? 10.126 -1.073 8.358 1.00 97.81 647 TYR A N 1
ATOM 4964 C CA . TYR A 1 647 ? 10.128 -1.021 6.892 1.00 97.81 647 TYR A CA 1
ATOM 4965 C C . TYR A 1 647 ? 8.903 -1.728 6.295 1.00 97.81 647 TYR A C 1
ATOM 4967 O O . TYR A 1 647 ? 8.235 -1.179 5.419 1.00 97.81 647 TYR A O 1
ATOM 4975 N N . MET A 1 648 ? 8.520 -2.905 6.809 1.00 97.62 648 MET A N 1
ATOM 4976 C CA . MET A 1 648 ? 7.295 -3.579 6.359 1.00 97.62 648 MET A CA 1
ATOM 4977 C C . MET A 1 648 ? 6.037 -2.769 6.679 1.00 97.62 648 MET A C 1
ATOM 4979 O O . MET A 1 648 ? 5.111 -2.727 5.865 1.00 97.62 648 MET A O 1
ATOM 4983 N N . ALA A 1 649 ? 5.994 -2.095 7.831 1.00 97.19 649 ALA A N 1
ATOM 4984 C CA . ALA A 1 649 ? 4.881 -1.219 8.172 1.00 97.19 649 ALA A CA 1
ATOM 4985 C C . ALA A 1 649 ? 4.818 0.020 7.265 1.00 97.19 649 ALA A C 1
ATOM 4987 O O . ALA A 1 649 ? 3.724 0.362 6.816 1.00 97.19 649 ALA A O 1
ATOM 4988 N N . ALA A 1 650 ? 5.956 0.650 6.954 1.00 98.25 650 ALA A N 1
ATOM 4989 C CA . ALA A 1 650 ? 6.039 1.759 6.002 1.00 98.25 650 ALA A CA 1
ATOM 4990 C C . ALA A 1 650 ? 5.506 1.344 4.623 1.00 98.25 650 ALA A C 1
ATOM 4992 O O . ALA A 1 650 ? 4.660 2.029 4.042 1.00 98.25 650 ALA A O 1
ATOM 4993 N N . PHE A 1 651 ? 5.911 0.161 4.148 1.00 98.44 651 PHE A N 1
ATOM 4994 C CA . PHE A 1 651 ? 5.448 -0.388 2.877 1.00 98.44 651 PHE A CA 1
ATOM 4995 C C . PHE A 1 651 ? 3.944 -0.645 2.848 1.00 98.44 651 PHE A C 1
ATOM 4997 O O . PHE A 1 651 ? 3.259 -0.256 1.905 1.00 98.44 651 PHE A O 1
ATOM 5004 N N . GLN A 1 652 ? 3.416 -1.307 3.876 1.00 96.94 652 GLN A N 1
ATOM 5005 C CA . GLN A 1 652 ? 2.017 -1.730 3.900 1.00 96.94 652 GLN A CA 1
ATOM 5006 C C . GLN A 1 652 ? 1.046 -0.580 4.174 1.00 96.94 652 GLN A C 1
ATOM 5008 O O . GLN A 1 652 ? -0.074 -0.617 3.668 1.00 96.94 652 GLN A O 1
ATOM 5013 N N . LYS A 1 653 ? 1.452 0.410 4.979 1.00 95.50 653 LYS A N 1
ATOM 5014 C CA . LYS A 1 653 ? 0.580 1.515 5.398 1.00 95.50 653 LYS A CA 1
ATOM 5015 C C . LYS A 1 653 ? 0.671 2.744 4.505 1.00 95.50 653 LYS A C 1
ATOM 5017 O O . LYS A 1 653 ? -0.349 3.391 4.331 1.00 95.50 653 LYS A O 1
ATOM 5022 N N . ILE A 1 654 ? 1.852 3.058 3.968 1.00 98.00 654 ILE A N 1
ATOM 5023 C CA . ILE A 1 654 ? 2.095 4.312 3.238 1.00 98.00 654 ILE A CA 1
ATOM 5024 C C . ILE A 1 654 ? 2.435 4.024 1.775 1.00 98.00 654 ILE A C 1
ATOM 5026 O O . ILE A 1 654 ? 1.660 4.360 0.884 1.00 98.00 654 ILE A O 1
ATOM 5030 N N . ILE A 1 655 ? 3.554 3.339 1.519 1.00 98.69 655 ILE A N 1
ATOM 5031 C CA . ILE A 1 655 ? 4.143 3.257 0.171 1.00 98.69 655 ILE A CA 1
ATOM 5032 C C . ILE A 1 655 ? 3.233 2.514 -0.799 1.00 98.69 655 ILE A C 1
ATOM 5034 O O . ILE A 1 655 ? 2.892 3.049 -1.845 1.00 98.69 655 ILE A O 1
ATOM 5038 N N . MET A 1 656 ? 2.824 1.283 -0.480 1.00 98.62 656 MET A N 1
ATOM 5039 C CA . MET A 1 656 ? 2.048 0.470 -1.417 1.00 98.62 656 MET A CA 1
ATOM 5040 C C . MET A 1 656 ? 0.637 1.015 -1.675 1.00 98.62 656 MET A C 1
ATOM 5042 O O . MET A 1 656 ? 0.216 0.951 -2.831 1.00 98.62 656 MET A O 1
ATOM 5046 N N . PRO A 1 657 ? -0.117 1.525 -0.679 1.00 98.00 657 PRO A N 1
ATOM 5047 C CA . PRO A 1 657 ? -1.391 2.190 -0.948 1.00 98.00 657 PRO A CA 1
ATOM 5048 C C . PRO A 1 657 ? -1.242 3.389 -1.893 1.00 98.00 657 PRO A C 1
ATOM 5050 O O . PRO A 1 657 ? -1.906 3.419 -2.929 1.00 98.00 657 PRO A O 1
ATOM 5053 N N . ILE A 1 658 ? -0.309 4.300 -1.600 1.00 98.56 658 ILE A N 1
ATOM 5054 C CA . ILE A 1 658 ? -0.066 5.498 -2.413 1.00 98.56 658 ILE A CA 1
ATOM 5055 C C . ILE A 1 658 ? 0.429 5.116 -3.808 1.00 98.56 658 ILE A C 1
ATOM 5057 O O . ILE A 1 658 ? -0.095 5.601 -4.805 1.00 98.56 658 ILE A O 1
ATOM 5061 N N . ALA A 1 659 ? 1.396 4.206 -3.911 1.00 98.50 659 ALA A N 1
ATOM 5062 C CA . ALA A 1 659 ? 1.939 3.767 -5.190 1.00 98.50 659 ALA A CA 1
ATOM 5063 C C . ALA A 1 659 ? 0.870 3.119 -6.087 1.00 98.50 659 ALA A C 1
ATOM 5065 O O . ALA A 1 659 ? 0.879 3.310 -7.302 1.00 98.50 659 ALA A O 1
ATOM 5066 N N . LYS A 1 660 ? -0.087 2.386 -5.502 1.00 98.25 660 LYS A N 1
ATOM 5067 C CA . LYS A 1 660 ? -1.234 1.838 -6.241 1.00 98.25 660 LYS A CA 1
ATOM 5068 C C . LYS A 1 660 ? -2.209 2.920 -6.688 1.00 98.25 660 LYS A C 1
ATOM 5070 O O . LYS A 1 660 ? -2.691 2.847 -7.813 1.00 98.25 660 LYS A O 1
ATOM 5075 N N . GLU A 1 661 ? -2.495 3.902 -5.835 1.00 98.19 661 GLU A N 1
ATOM 5076 C CA . GLU A 1 661 ? -3.343 5.046 -6.195 1.00 98.19 661 GLU A CA 1
ATOM 5077 C C . GLU A 1 661 ? -2.692 5.901 -7.295 1.00 98.19 661 GLU A C 1
ATOM 5079 O O . GLU A 1 661 ? -3.365 6.338 -8.226 1.00 98.19 661 GLU A O 1
ATOM 5084 N N . PHE A 1 662 ? -1.367 6.069 -7.249 1.00 98.56 662 PHE A N 1
ATOM 5085 C CA . PHE A 1 662 ? -0.599 6.767 -8.277 1.00 98.56 662 PHE A CA 1
ATOM 5086 C C . PHE A 1 662 ? -0.605 6.032 -9.619 1.00 98.56 662 PHE A C 1
ATOM 5088 O O . PHE A 1 662 ? -0.648 6.680 -10.668 1.00 98.56 662 PHE A O 1
ATOM 5095 N N . ASN A 1 663 ? -0.596 4.694 -9.584 1.00 98.12 663 ASN A N 1
ATOM 5096 C CA . ASN A 1 663 ? -0.570 3.803 -10.744 1.00 98.12 663 ASN A CA 1
ATOM 5097 C C . ASN A 1 663 ? 0.570 4.154 -11.731 1.00 98.12 663 ASN A C 1
ATOM 5099 O O . ASN A 1 663 ? 0.283 4.706 -12.797 1.00 98.12 663 ASN A O 1
ATOM 5103 N N . PRO A 1 664 ? 1.848 3.942 -11.356 1.00 98.50 664 PRO A N 1
ATOM 5104 C CA . PRO A 1 664 ? 2.995 4.297 -12.189 1.00 98.50 664 PRO A CA 1
ATOM 5105 C C . PRO A 1 664 ? 3.133 3.385 -13.416 1.00 98.50 664 PRO A C 1
ATOM 5107 O O . PRO A 1 664 ? 2.783 2.207 -13.361 1.00 98.50 664 PRO A O 1
ATOM 5110 N N . ASP A 1 665 ? 3.740 3.921 -14.473 1.00 98.31 665 ASP A N 1
ATOM 5111 C CA . ASP A 1 665 ? 4.117 3.210 -15.701 1.00 98.31 665 ASP A CA 1
ATOM 5112 C C . ASP A 1 665 ? 5.519 2.580 -15.594 1.00 98.31 665 ASP A C 1
ATOM 5114 O O . ASP A 1 665 ? 5.835 1.622 -16.296 1.00 98.31 665 ASP A O 1
ATOM 5118 N N . LEU A 1 666 ? 6.363 3.099 -14.697 1.00 98.69 666 LEU A N 1
ATOM 5119 C CA . LEU A 1 666 ? 7.688 2.574 -14.361 1.00 98.69 666 LEU A CA 1
ATOM 5120 C C . LEU A 1 666 ? 7.950 2.764 -12.863 1.00 98.69 666 LEU A C 1
ATOM 5122 O O . LEU A 1 666 ? 7.628 3.809 -12.295 1.00 98.69 666 LEU A O 1
ATOM 5126 N N . VAL A 1 667 ? 8.567 1.767 -12.231 1.00 98.81 667 VAL A N 1
ATOM 5127 C CA . VAL A 1 667 ? 9.121 1.879 -10.879 1.00 98.81 667 VAL A CA 1
ATOM 5128 C C . VAL A 1 667 ? 10.642 1.862 -10.961 1.00 98.81 667 VAL A C 1
ATOM 5130 O O . VAL A 1 667 ? 11.224 0.924 -11.506 1.00 98.81 667 VAL A O 1
ATOM 5133 N N . VAL A 1 668 ? 11.290 2.867 -10.387 1.00 98.88 668 VAL A N 1
ATOM 5134 C CA . VAL A 1 668 ? 12.743 2.903 -10.210 1.00 98.88 668 VAL A CA 1
ATOM 5135 C C . VAL A 1 668 ? 13.042 2.853 -8.719 1.00 98.88 668 VAL A C 1
ATOM 5137 O O . VAL A 1 668 ? 12.514 3.654 -7.952 1.00 98.88 668 VAL A O 1
ATOM 5140 N N . ILE A 1 669 ? 13.859 1.891 -8.301 1.00 98.81 669 ILE A N 1
ATOM 5141 C CA . ILE A 1 669 ? 14.354 1.810 -6.930 1.00 98.81 669 ILE A CA 1
ATOM 5142 C C . ILE A 1 669 ? 15.739 2.446 -6.891 1.00 98.81 669 ILE A C 1
ATOM 5144 O O . ILE A 1 669 ? 16.671 1.913 -7.496 1.00 98.81 669 ILE A O 1
ATOM 5148 N N . SER A 1 670 ? 15.855 3.551 -6.161 1.00 98.44 670 SER A N 1
ATOM 5149 C CA . SER A 1 670 ? 17.126 4.118 -5.715 1.00 98.44 670 SER A CA 1
ATOM 5150 C C . SER A 1 670 ? 17.611 3.246 -4.555 1.00 98.44 670 SER A C 1
ATOM 5152 O O . SER A 1 670 ? 17.052 3.263 -3.457 1.00 98.44 670 SER A O 1
ATOM 5154 N N . ALA A 1 671 ? 18.512 2.313 -4.862 1.00 97.81 671 ALA A N 1
ATOM 5155 C CA . ALA A 1 671 ? 18.740 1.125 -4.056 1.00 97.81 671 ALA A CA 1
ATOM 5156 C C . ALA A 1 671 ? 20.049 1.188 -3.269 1.00 97.81 671 ALA A C 1
ATOM 5158 O O . ALA A 1 671 ? 21.039 0.541 -3.626 1.00 97.81 671 ALA A O 1
ATOM 5159 N N . GLY A 1 672 ? 20.012 1.915 -2.157 1.00 96.88 672 GLY A N 1
ATOM 5160 C CA . GLY A 1 672 ? 21.015 1.827 -1.102 1.00 96.88 672 GLY A CA 1
ATOM 5161 C C . GLY A 1 672 ? 20.848 0.584 -0.235 1.00 96.88 672 GLY A C 1
ATOM 5162 O O . GLY A 1 672 ? 19.736 0.111 0.013 1.00 96.88 672 GLY A O 1
ATOM 5163 N N . PHE A 1 673 ? 21.960 0.022 0.233 1.00 97.88 673 PHE A N 1
ATOM 5164 C CA . PHE A 1 673 ? 21.956 -1.100 1.182 1.00 97.88 673 PHE A CA 1
ATOM 5165 C C . PHE A 1 673 ? 22.682 -0.773 2.490 1.00 97.88 673 PHE A C 1
ATOM 5167 O O . PHE A 1 673 ? 23.142 -1.676 3.183 1.00 97.88 673 PHE A O 1
ATOM 5174 N N . ASP A 1 674 ? 22.793 0.505 2.830 1.00 95.88 674 ASP A N 1
ATOM 5175 C CA . ASP A 1 674 ? 23.327 1.013 4.099 1.00 95.88 674 ASP A CA 1
ATOM 5176 C C . ASP A 1 674 ? 22.296 1.026 5.236 1.00 95.88 674 ASP A C 1
ATOM 5178 O O . ASP A 1 674 ? 22.671 1.098 6.401 1.00 95.88 674 ASP A O 1
ATOM 5182 N N . ALA A 1 675 ? 21.008 0.823 4.948 1.00 96.88 675 ALA A N 1
ATOM 5183 C CA . ALA A 1 675 ? 20.028 0.475 5.981 1.00 96.88 675 ALA A CA 1
ATOM 5184 C C . ALA A 1 675 ? 20.113 -1.007 6.426 1.00 96.88 675 ALA A C 1
ATOM 5186 O O . ALA A 1 675 ? 19.398 -1.435 7.342 1.00 96.88 675 ALA A O 1
ATOM 5187 N N . ALA A 1 676 ? 20.949 -1.813 5.761 1.00 96.56 676 ALA A N 1
ATOM 5188 C CA . ALA A 1 676 ? 21.026 -3.247 5.991 1.00 96.56 676 ALA A CA 1
ATOM 5189 C C . ALA A 1 676 ? 21.715 -3.604 7.316 1.00 96.56 676 ALA A C 1
ATOM 5191 O O . ALA A 1 676 ? 22.672 -2.958 7.738 1.00 96.56 676 ALA A O 1
ATOM 5192 N N . ASP A 1 677 ? 21.284 -4.713 7.921 1.00 93.69 677 ASP A N 1
ATOM 5193 C CA . ASP A 1 677 ? 21.926 -5.271 9.115 1.00 93.69 677 ASP A CA 1
ATOM 5194 C C . ASP A 1 677 ? 23.426 -5.536 8.876 1.00 93.69 677 ASP A C 1
ATOM 5196 O O . ASP A 1 677 ? 23.820 -6.328 8.010 1.00 93.69 677 ASP A O 1
ATOM 5200 N N . GLY A 1 678 ? 24.262 -4.854 9.662 1.00 89.75 678 GLY A N 1
ATOM 5201 C CA . GLY A 1 678 ? 25.722 -4.900 9.595 1.00 89.75 678 GLY A CA 1
ATOM 5202 C C . GLY A 1 678 ? 26.382 -3.684 8.942 1.00 89.75 678 GLY A C 1
ATOM 5203 O O . GLY A 1 678 ? 27.611 -3.594 8.990 1.00 89.75 678 GLY A O 1
ATOM 5204 N N . ASP A 1 679 ? 25.625 -2.762 8.346 1.00 90.75 679 ASP A N 1
ATOM 5205 C CA . ASP A 1 679 ? 26.172 -1.481 7.900 1.00 90.75 679 ASP A CA 1
ATOM 5206 C C . ASP A 1 679 ? 26.258 -0.484 9.066 1.00 90.75 679 ASP A C 1
ATOM 5208 O O . ASP A 1 679 ? 25.259 -0.109 9.681 1.00 90.75 679 ASP A O 1
ATOM 5212 N N . GLU A 1 680 ? 27.483 -0.092 9.411 1.00 84.06 680 GLU A N 1
ATOM 5213 C CA . GLU A 1 680 ? 27.749 0.754 10.576 1.00 84.06 680 GLU A CA 1
ATOM 5214 C C . GLU A 1 680 ? 27.428 2.233 10.322 1.00 84.06 680 GLU A C 1
ATOM 5216 O O . GLU A 1 680 ? 27.192 2.960 11.284 1.00 84.06 680 GLU A O 1
ATOM 5221 N N . LEU A 1 681 ? 27.401 2.680 9.058 1.00 84.00 681 LEU A N 1
ATOM 5222 C CA . LEU A 1 681 ? 27.116 4.078 8.719 1.00 84.00 681 LEU A CA 1
ATOM 5223 C C . LEU A 1 681 ? 25.622 4.376 8.840 1.00 84.00 681 LEU A C 1
ATOM 5225 O O . LEU A 1 681 ? 25.243 5.354 9.484 1.00 84.00 681 LEU A O 1
ATOM 5229 N N . GLY A 1 682 ? 24.769 3.509 8.287 1.00 84.56 682 GLY A N 1
ATOM 5230 C CA . GLY A 1 682 ? 23.320 3.687 8.386 1.00 84.56 682 GLY A CA 1
ATOM 5231 C C . GLY A 1 682 ? 22.731 3.312 9.746 1.00 84.56 682 GLY A C 1
ATOM 5232 O O . GLY A 1 682 ? 21.713 3.872 10.156 1.00 84.56 682 GLY A O 1
ATOM 5233 N N . GLY A 1 683 ? 23.358 2.380 10.475 1.00 90.94 683 GLY A N 1
ATOM 5234 C CA . GLY A 1 683 ? 22.957 2.025 11.842 1.00 90.94 683 GLY A CA 1
ATOM 5235 C C . GLY A 1 683 ? 21.551 1.420 11.953 1.00 90.94 683 GLY A C 1
ATOM 5236 O O . GLY A 1 683 ? 20.929 1.484 13.014 1.00 90.94 683 GLY A O 1
ATOM 5237 N N . CYS A 1 684 ? 21.025 0.859 10.862 1.00 95.19 684 CYS A N 1
ATOM 5238 C CA . CYS A 1 684 ? 19.740 0.161 10.812 1.00 95.19 684 CYS A CA 1
ATOM 5239 C C . CYS A 1 684 ? 19.936 -1.366 10.748 1.00 95.19 684 CYS A C 1
ATOM 5241 O O . CYS A 1 684 ? 21.051 -1.876 10.661 1.00 95.19 684 CYS A O 1
ATOM 5243 N N . PHE A 1 685 ? 18.834 -2.111 10.838 1.00 95.81 685 PHE A N 1
ATOM 5244 C CA . PHE A 1 685 ? 18.822 -3.571 10.970 1.00 95.81 685 PHE A CA 1
ATOM 5245 C C . PHE A 1 685 ? 17.893 -4.237 9.946 1.00 95.81 685 PHE A C 1
ATOM 5247 O O . PHE A 1 685 ? 17.167 -5.180 10.274 1.00 95.81 685 PHE A O 1
ATOM 5254 N N . VAL A 1 686 ? 17.863 -3.727 8.710 1.00 97.25 686 VAL A N 1
ATOM 5255 C CA . VAL A 1 686 ? 17.033 -4.300 7.640 1.00 97.25 686 VAL A CA 1
ATOM 5256 C C . VAL A 1 686 ? 17.692 -5.567 7.101 1.00 97.25 686 VAL A C 1
ATOM 5258 O O . VAL A 1 686 ? 18.825 -5.560 6.619 1.00 97.25 686 VAL A O 1
ATOM 5261 N N . THR A 1 687 ? 16.991 -6.691 7.169 1.00 97.25 687 THR A N 1
ATOM 5262 C CA . THR A 1 687 ? 17.552 -7.979 6.760 1.00 97.25 687 THR A CA 1
ATOM 5263 C C . THR A 1 687 ? 17.427 -8.197 5.242 1.00 97.25 687 THR A C 1
ATOM 5265 O O . THR A 1 687 ? 16.500 -7.683 4.608 1.00 97.25 687 THR A O 1
ATOM 5268 N N . PRO A 1 688 ? 18.288 -9.022 4.609 1.00 97.31 688 PRO A N 1
ATOM 5269 C CA . PRO A 1 688 ? 18.141 -9.367 3.191 1.00 97.31 688 PRO A CA 1
ATOM 5270 C C . PRO A 1 688 ? 16.754 -9.933 2.806 1.00 97.31 688 PRO A C 1
ATOM 5272 O O . PRO A 1 688 ? 16.236 -9.566 1.749 1.00 97.31 688 PRO A O 1
ATOM 5275 N N . PRO A 1 689 ? 16.090 -10.781 3.628 1.00 97.56 689 PRO A N 1
ATOM 5276 C CA . PRO A 1 689 ? 14.690 -11.146 3.409 1.00 97.56 689 PRO A CA 1
ATOM 5277 C C . PRO A 1 689 ? 13.735 -9.952 3.310 1.00 97.56 689 PRO A C 1
ATOM 5279 O O . PRO A 1 689 ? 12.846 -9.977 2.463 1.00 97.56 689 PRO A O 1
ATOM 5282 N N . CYS A 1 690 ? 13.914 -8.909 4.123 1.00 98.00 690 CYS A N 1
ATOM 5283 C CA . CYS A 1 690 ? 13.080 -7.709 4.070 1.00 98.00 690 CYS A CA 1
ATOM 5284 C C . CYS A 1 690 ? 13.194 -7.003 2.712 1.00 98.00 690 CYS A C 1
ATOM 5286 O O . CYS A 1 690 ? 12.172 -6.747 2.077 1.00 98.00 690 CYS A O 1
ATOM 5288 N N . TYR A 1 691 ? 14.415 -6.814 2.194 1.00 98.50 691 TYR A N 1
ATOM 5289 C CA . TYR A 1 691 ? 14.641 -6.282 0.841 1.00 98.50 691 TYR A CA 1
ATOM 5290 C C . TYR A 1 691 ? 13.966 -7.124 -0.251 1.00 98.50 691 TYR A C 1
ATOM 5292 O O . TYR A 1 691 ? 13.384 -6.574 -1.190 1.00 98.50 691 TYR A O 1
ATOM 5300 N N . ALA A 1 692 ? 13.973 -8.455 -0.118 1.00 98.25 692 ALA A N 1
ATOM 5301 C CA . ALA A 1 692 ? 13.236 -9.337 -1.023 1.00 98.25 692 ALA A CA 1
ATOM 5302 C C . ALA A 1 692 ? 11.714 -9.100 -0.955 1.00 98.25 692 ALA A C 1
ATOM 5304 O O . ALA A 1 692 ? 11.061 -9.012 -1.993 1.00 98.25 692 ALA A O 1
ATOM 5305 N N . HIS A 1 693 ? 11.133 -8.939 0.240 1.00 98.38 693 HIS A N 1
ATOM 5306 C CA . HIS A 1 693 ? 9.705 -8.615 0.388 1.00 98.38 693 HIS A CA 1
ATOM 5307 C C . HIS A 1 693 ? 9.356 -7.236 -0.175 1.00 98.38 693 HIS A C 1
ATOM 5309 O O . HIS A 1 693 ? 8.384 -7.130 -0.921 1.00 98.38 693 HIS A O 1
ATOM 5315 N N . MET A 1 694 ? 10.160 -6.209 0.114 1.00 98.50 694 MET A N 1
ATOM 5316 C CA . MET A 1 694 ? 9.990 -4.858 -0.438 1.00 98.50 694 MET A CA 1
ATOM 5317 C C . MET A 1 694 ? 9.990 -4.884 -1.971 1.00 98.50 694 MET A C 1
ATOM 5319 O O . MET A 1 694 ? 9.044 -4.413 -2.604 1.00 98.50 694 MET A O 1
ATOM 5323 N N . THR A 1 695 ? 10.991 -5.540 -2.567 1.00 98.62 695 THR A N 1
ATOM 5324 C CA . THR A 1 695 ? 11.086 -5.736 -4.024 1.00 98.62 695 THR A CA 1
ATOM 5325 C C . THR A 1 695 ? 9.849 -6.450 -4.568 1.00 98.62 695 THR A C 1
ATOM 5327 O O . THR A 1 695 ? 9.251 -6.010 -5.548 1.00 98.62 695 THR A O 1
ATOM 5330 N N . HIS A 1 696 ? 9.426 -7.538 -3.918 1.00 98.06 696 HIS A N 1
ATOM 5331 C CA . HIS A 1 696 ? 8.275 -8.325 -4.354 1.00 98.06 696 HIS A CA 1
ATOM 5332 C C . HIS A 1 696 ? 6.972 -7.513 -4.359 1.00 98.06 696 HIS A C 1
ATOM 5334 O O . HIS A 1 696 ? 6.168 -7.657 -5.280 1.00 98.06 696 HIS A O 1
ATOM 5340 N N . MET A 1 697 ? 6.762 -6.648 -3.360 1.00 98.31 697 MET A N 1
ATOM 5341 C CA . MET A 1 697 ? 5.592 -5.768 -3.316 1.00 98.31 697 MET A CA 1
ATOM 5342 C C . MET A 1 697 ? 5.597 -4.779 -4.488 1.00 98.31 697 MET A C 1
ATOM 5344 O O . MET A 1 697 ? 4.575 -4.630 -5.160 1.00 98.31 697 MET A O 1
ATOM 5348 N N . LEU A 1 698 ? 6.744 -4.168 -4.791 1.00 98.44 698 LEU A N 1
ATOM 5349 C CA . LEU A 1 698 ? 6.883 -3.186 -5.874 1.00 98.44 698 LEU A CA 1
ATOM 5350 C C . LEU A 1 698 ? 6.732 -3.807 -7.263 1.00 98.44 698 LEU A C 1
ATOM 5352 O O . LEU A 1 698 ? 6.155 -3.186 -8.148 1.00 98.44 698 LEU A O 1
ATOM 5356 N N . MET A 1 699 ? 7.152 -5.062 -7.441 1.00 97.19 699 MET A N 1
ATOM 5357 C CA . MET A 1 699 ? 6.951 -5.813 -8.689 1.00 97.19 699 MET A CA 1
ATOM 5358 C C . MET A 1 699 ? 5.470 -6.015 -9.061 1.00 97.19 699 MET A C 1
ATOM 5360 O O . MET A 1 699 ? 5.186 -6.462 -10.170 1.00 97.19 699 MET A O 1
ATOM 5364 N N . SER A 1 700 ? 4.525 -5.721 -8.158 1.00 96.44 700 SER A N 1
ATOM 5365 C CA . SER A 1 700 ? 3.086 -5.738 -8.463 1.00 96.44 700 SER A CA 1
ATOM 5366 C C . SER A 1 700 ? 2.569 -4.465 -9.147 1.00 96.44 700 SER A C 1
ATOM 5368 O O . SER A 1 700 ? 1.418 -4.443 -9.576 1.00 96.44 700 SER A O 1
ATOM 5370 N N . LEU A 1 701 ? 3.394 -3.419 -9.236 1.00 97.31 701 LEU A N 1
ATOM 5371 C CA . LEU A 1 701 ? 3.089 -2.135 -9.872 1.00 97.31 701 LEU A CA 1
ATOM 5372 C C . LEU A 1 701 ? 3.656 -2.093 -11.296 1.00 97.31 701 LEU A C 1
ATOM 5374 O O . LEU A 1 701 ? 4.553 -2.873 -11.614 1.00 97.31 701 LEU A O 1
ATOM 5378 N N . ALA A 1 702 ? 3.179 -1.165 -12.134 1.00 96.06 702 ALA A N 1
ATOM 5379 C CA . ALA A 1 702 ? 3.721 -0.911 -13.475 1.00 96.06 702 ALA A CA 1
ATOM 5380 C C . ALA A 1 702 ? 3.837 -2.174 -14.362 1.00 96.06 702 ALA A C 1
ATOM 5382 O O . ALA A 1 702 ? 4.790 -2.345 -15.127 1.00 96.06 702 ALA A O 1
ATOM 5383 N N . ASP A 1 703 ? 2.926 -3.139 -14.187 1.00 91.12 703 ASP A N 1
ATOM 5384 C CA . ASP A 1 703 ? 2.988 -4.478 -14.797 1.00 91.12 703 ASP A CA 1
ATOM 5385 C C . ASP A 1 703 ? 4.317 -5.232 -14.555 1.00 91.12 703 ASP A C 1
ATOM 5387 O O . ASP A 1 703 ? 4.707 -6.122 -15.314 1.00 91.12 703 ASP A O 1
ATOM 5391 N N . GLY A 1 704 ? 5.037 -4.873 -13.492 1.00 93.12 704 GLY A N 1
ATOM 5392 C CA . GLY A 1 704 ? 6.365 -5.368 -13.150 1.00 93.12 704 GLY A CA 1
ATOM 5393 C C . GLY A 1 704 ? 7.525 -4.602 -13.791 1.00 93.12 704 GLY A C 1
ATOM 5394 O O . GLY A 1 704 ? 8.648 -5.101 -13.713 1.00 93.12 704 GLY A O 1
ATOM 5395 N N . LYS A 1 705 ? 7.294 -3.433 -14.429 1.00 97.38 705 LYS A N 1
ATOM 5396 C CA . LYS A 1 705 ? 8.349 -2.561 -14.999 1.00 97.38 705 LYS A CA 1
ATOM 5397 C C . LYS A 1 705 ? 9.111 -1.949 -13.839 1.00 97.38 705 LYS A C 1
ATOM 5399 O O . LYS A 1 705 ? 8.702 -0.932 -13.287 1.00 97.38 705 LYS A O 1
ATOM 5404 N N . LEU A 1 706 ? 10.185 -2.622 -13.448 1.00 98.38 706 LEU A N 1
ATOM 5405 C CA . LEU A 1 706 ? 10.973 -2.250 -12.291 1.00 98.38 706 LEU A CA 1
ATOM 5406 C C . LEU A 1 706 ? 12.462 -2.251 -12.631 1.00 98.38 706 LEU A C 1
ATOM 5408 O O . LEU A 1 706 ? 12.997 -3.265 -13.086 1.00 98.38 706 LEU A O 1
ATOM 5412 N N . ALA A 1 707 ? 13.120 -1.123 -12.390 1.00 98.62 707 ALA A N 1
ATOM 5413 C CA . ALA A 1 707 ? 14.564 -0.971 -12.487 1.00 98.62 707 ALA A CA 1
ATOM 5414 C C . ALA A 1 707 ? 15.140 -0.702 -11.093 1.00 98.62 707 ALA A C 1
ATOM 5416 O O . ALA A 1 707 ? 14.621 0.126 -10.352 1.00 98.62 707 ALA A O 1
ATOM 5417 N N . VAL A 1 708 ? 16.194 -1.421 -10.721 1.00 98.81 708 VAL A N 1
ATOM 5418 C CA . VAL A 1 708 ? 16.936 -1.211 -9.472 1.00 98.81 708 VAL A CA 1
ATOM 5419 C C . VAL A 1 708 ? 18.256 -0.540 -9.820 1.00 98.81 708 VAL A C 1
ATOM 5421 O O . VAL A 1 708 ? 19.022 -1.117 -10.585 1.00 98.81 708 VAL A O 1
ATOM 5424 N N . CYS A 1 709 ? 18.533 0.636 -9.268 1.00 98.62 709 CYS A N 1
ATOM 5425 C CA . CYS A 1 709 ? 19.779 1.374 -9.475 1.00 98.62 709 CYS A CA 1
ATOM 5426 C C . CYS A 1 709 ? 20.556 1.423 -8.162 1.00 98.62 709 CYS A C 1
ATOM 5428 O O . CYS A 1 709 ? 20.020 1.875 -7.158 1.00 98.62 709 CYS A O 1
ATOM 5430 N N . LEU A 1 710 ? 21.785 0.906 -8.145 1.00 98.50 710 LEU A N 1
ATOM 5431 C CA . LEU A 1 710 ? 22.595 0.868 -6.926 1.00 98.50 710 LEU A CA 1
ATOM 5432 C C . LEU A 1 710 ? 22.991 2.280 -6.453 1.00 98.50 710 LEU A C 1
ATOM 5434 O O . LEU A 1 710 ? 23.530 3.046 -7.247 1.00 98.50 710 LEU A O 1
ATOM 5438 N N . GLU A 1 711 ? 22.804 2.559 -5.159 1.00 97.62 711 GLU A N 1
ATOM 5439 C CA . GLU A 1 711 ? 23.223 3.806 -4.487 1.00 97.62 711 GLU A CA 1
ATOM 5440 C C . GLU A 1 711 ? 24.286 3.523 -3.400 1.00 97.62 711 GLU A C 1
ATOM 5442 O O . GLU A 1 711 ? 25.391 3.080 -3.742 1.00 97.62 711 GLU A O 1
ATOM 5447 N N . GLY A 1 712 ? 23.982 3.736 -2.109 1.00 92.69 712 GLY A N 1
ATOM 5448 C CA . GLY A 1 712 ? 24.845 3.510 -0.945 1.00 92.69 712 GLY A CA 1
ATOM 5449 C C . GLY A 1 712 ? 24.921 2.057 -0.443 1.00 92.69 712 GLY A C 1
ATOM 5450 O O . GLY A 1 712 ? 24.470 1.101 -1.085 1.00 92.69 712 GLY A O 1
ATOM 5451 N N . GLY A 1 713 ? 25.586 1.848 0.698 1.00 93.62 713 GLY A N 1
ATOM 5452 C CA . GLY A 1 713 ? 25.863 0.532 1.301 1.00 93.62 713 GLY A CA 1
ATOM 5453 C C . GLY A 1 713 ? 27.349 0.184 1.318 1.00 93.62 713 GLY A C 1
ATOM 5454 O O . GLY A 1 713 ? 27.945 -0.126 0.288 1.00 93.62 713 GLY A O 1
ATOM 5455 N N . TYR A 1 714 ? 27.954 0.193 2.495 1.00 92.69 714 TYR A N 1
ATOM 5456 C CA . TYR A 1 714 ? 29.404 0.274 2.677 1.00 92.69 714 TYR A CA 1
ATOM 5457 C C . TYR A 1 714 ? 29.978 -0.957 3.386 1.00 92.69 714 TYR A C 1
ATOM 5459 O O . TYR A 1 714 ? 31.169 -1.260 3.267 1.00 92.69 714 TYR A O 1
ATOM 5467 N N . ASN A 1 715 ? 29.131 -1.767 4.025 1.00 95.00 715 ASN A N 1
ATOM 5468 C CA . ASN A 1 715 ? 29.508 -3.119 4.417 1.00 95.00 715 ASN A CA 1
ATOM 5469 C C . ASN A 1 715 ? 29.424 -4.084 3.219 1.00 95.00 715 ASN A C 1
ATOM 5471 O O . ASN A 1 715 ? 28.341 -4.525 2.830 1.00 95.00 715 ASN A O 1
ATOM 5475 N N . LEU A 1 716 ? 30.586 -4.489 2.684 1.00 94.75 716 LEU A N 1
ATOM 5476 C CA . LEU A 1 716 ? 30.708 -5.367 1.504 1.00 94.75 716 LEU A CA 1
ATOM 5477 C C . LEU A 1 716 ? 29.920 -6.684 1.607 1.00 94.75 716 LEU A C 1
ATOM 5479 O O . LEU A 1 716 ? 29.459 -7.217 0.594 1.00 94.75 716 LEU A O 1
ATOM 5483 N N . ARG A 1 717 ? 29.750 -7.230 2.817 1.00 95.44 717 ARG A N 1
ATOM 5484 C CA . ARG A 1 717 ? 28.959 -8.447 3.020 1.00 95.44 717 ARG A CA 1
ATOM 5485 C C . ARG A 1 717 ? 27.468 -8.134 3.003 1.00 95.44 717 ARG A C 1
ATOM 5487 O O . ARG A 1 717 ? 26.740 -8.839 2.304 1.00 95.44 717 ARG A O 1
ATOM 5494 N N . ALA A 1 718 ? 27.037 -7.117 3.749 1.00 95.06 718 ALA A N 1
ATOM 5495 C CA . ALA A 1 718 ? 25.632 -6.731 3.849 1.00 95.06 718 ALA A CA 1
ATOM 5496 C C . ALA A 1 718 ? 25.074 -6.367 2.466 1.00 95.06 718 ALA A C 1
ATOM 5498 O O . ALA A 1 718 ? 24.134 -7.024 2.007 1.00 95.06 718 ALA A O 1
ATOM 5499 N N . ILE A 1 719 ? 25.750 -5.462 1.744 1.00 96.56 719 ILE A N 1
ATOM 5500 C CA . ILE A 1 719 ? 25.375 -5.039 0.386 1.00 96.56 719 ILE A CA 1
ATOM 5501 C C . ILE A 1 719 ? 25.256 -6.229 -0.570 1.00 96.56 719 ILE A C 1
ATOM 5503 O O . ILE A 1 719 ? 24.244 -6.389 -1.247 1.00 96.56 719 ILE A O 1
ATOM 5507 N N . SER A 1 720 ? 26.237 -7.137 -0.566 1.00 97.25 720 SER A N 1
ATOM 5508 C CA . SER A 1 720 ? 26.232 -8.315 -1.438 1.00 97.25 720 SER A CA 1
ATOM 5509 C C . SER A 1 720 ? 25.070 -9.263 -1.130 1.00 97.25 720 SER A C 1
ATOM 5511 O O . SER A 1 720 ? 24.433 -9.789 -2.043 1.00 97.25 720 SER A O 1
ATOM 5513 N N . THR A 1 721 ? 24.775 -9.507 0.152 1.00 97.44 721 THR A N 1
ATOM 5514 C CA . THR A 1 721 ? 23.675 -10.403 0.545 1.00 97.44 721 THR A CA 1
ATOM 5515 C C . THR A 1 721 ? 22.301 -9.805 0.263 1.00 97.44 721 THR A C 1
ATOM 5517 O O . THR A 1 721 ? 21.425 -10.527 -0.220 1.00 97.44 721 THR A O 1
ATOM 5520 N N . SER A 1 722 ? 22.127 -8.504 0.498 1.00 98.19 722 SER A N 1
ATOM 5521 C CA . SER A 1 722 ? 20.886 -7.783 0.208 1.00 98.19 722 SER A CA 1
ATOM 5522 C C . SER A 1 722 ? 20.652 -7.667 -1.299 1.00 98.19 722 SER A C 1
ATOM 5524 O O . SER A 1 722 ? 19.575 -8.034 -1.769 1.00 98.19 722 SER A O 1
ATOM 5526 N N . ALA A 1 723 ? 21.678 -7.319 -2.085 1.00 98.19 723 ALA A N 1
ATOM 5527 C CA . ALA A 1 723 ? 21.591 -7.286 -3.546 1.00 98.19 723 ALA A CA 1
ATOM 5528 C C . ALA A 1 723 ? 21.221 -8.657 -4.137 1.00 98.19 723 ALA A C 1
ATOM 5530 O O . ALA A 1 723 ? 20.387 -8.738 -5.037 1.00 98.19 723 ALA A O 1
ATOM 5531 N N . VAL A 1 724 ? 21.782 -9.761 -3.616 1.00 98.38 724 VAL A N 1
ATOM 5532 C CA . VAL A 1 724 ? 21.407 -11.126 -4.040 1.00 98.38 724 VAL A CA 1
ATOM 5533 C C . VAL A 1 724 ? 19.938 -11.426 -3.731 1.00 98.38 724 VAL A C 1
ATOM 5535 O O . VAL A 1 724 ? 19.267 -12.062 -4.543 1.00 98.38 724 VAL A O 1
ATOM 5538 N N . ALA A 1 725 ? 19.426 -10.989 -2.578 1.00 98.12 725 ALA A N 1
ATOM 5539 C CA . ALA A 1 725 ? 18.029 -11.199 -2.204 1.00 98.12 725 ALA A CA 1
ATOM 5540 C C . ALA A 1 725 ? 17.064 -10.435 -3.131 1.00 98.12 725 ALA A C 1
ATOM 5542 O O . ALA A 1 725 ? 16.068 -11.005 -3.590 1.00 98.12 725 ALA A O 1
ATOM 5543 N N . VAL A 1 726 ? 17.404 -9.190 -3.478 1.00 98.56 726 VAL A N 1
ATOM 5544 C CA . VAL A 1 726 ? 16.681 -8.389 -4.479 1.00 98.56 726 VAL A CA 1
ATOM 5545 C C . VAL A 1 726 ? 16.731 -9.074 -5.846 1.00 98.56 726 VAL A C 1
ATOM 5547 O O . VAL A 1 726 ? 15.685 -9.376 -6.417 1.00 98.56 726 VAL A O 1
ATOM 5550 N N . ALA A 1 727 ? 17.924 -9.419 -6.341 1.00 98.06 727 ALA A N 1
ATOM 5551 C CA . ALA A 1 727 ? 18.109 -10.038 -7.655 1.00 98.06 727 ALA A CA 1
ATOM 5552 C C . ALA A 1 727 ? 17.341 -11.363 -7.809 1.00 98.06 727 ALA A C 1
ATOM 5554 O O . ALA A 1 727 ? 16.660 -11.574 -8.812 1.00 98.06 727 ALA A O 1
ATOM 5555 N N . ARG A 1 728 ? 17.371 -12.238 -6.795 1.00 97.56 728 ARG A N 1
ATOM 5556 C CA . ARG A 1 728 ? 16.575 -13.481 -6.781 1.00 97.56 728 ARG A CA 1
ATOM 5557 C C . ARG A 1 728 ? 15.079 -13.210 -6.903 1.00 97.56 728 ARG A C 1
ATOM 5559 O O . ARG A 1 728 ? 14.386 -13.885 -7.664 1.00 97.56 728 ARG A O 1
ATOM 5566 N N . THR A 1 729 ? 14.595 -12.191 -6.199 1.00 97.44 729 THR A N 1
ATOM 5567 C CA . THR A 1 729 ? 13.187 -11.785 -6.253 1.00 97.44 729 THR A CA 1
ATOM 5568 C C . THR A 1 729 ? 12.815 -11.266 -7.644 1.00 97.44 729 THR A C 1
ATOM 5570 O O . THR A 1 729 ? 11.811 -11.707 -8.203 1.00 97.44 729 THR A O 1
ATOM 5573 N N . LEU A 1 730 ? 13.658 -10.423 -8.258 1.00 97.06 730 LEU A N 1
ATOM 5574 C CA . LEU A 1 730 ? 13.470 -9.946 -9.638 1.00 97.06 730 LEU A CA 1
ATOM 5575 C C . LEU A 1 730 ? 13.382 -11.105 -10.638 1.00 97.06 730 LEU A C 1
ATOM 5577 O O . LEU A 1 730 ? 12.496 -11.125 -11.503 1.00 97.06 730 LEU A O 1
ATOM 5581 N N . MET A 1 731 ? 14.246 -12.112 -10.471 1.00 94.75 731 MET A N 1
ATOM 5582 C CA . MET A 1 731 ? 14.258 -13.328 -11.285 1.00 94.75 731 MET A CA 1
ATOM 5583 C C . MET A 1 731 ? 13.006 -14.198 -11.090 1.00 94.75 731 MET A C 1
ATOM 5585 O O . MET A 1 731 ? 12.682 -14.986 -11.978 1.00 94.75 731 MET A O 1
ATOM 5589 N N . GLY A 1 732 ? 12.224 -13.968 -10.032 1.00 91.94 732 GLY A N 1
ATOM 5590 C CA . GLY A 1 732 ? 10.945 -14.628 -9.760 1.00 91.94 732 GLY A CA 1
ATOM 5591 C C . GLY A 1 732 ? 11.009 -15.684 -8.657 1.00 91.94 732 GLY A C 1
ATOM 5592 O O . GLY A 1 732 ? 10.051 -16.442 -8.491 1.00 91.94 732 GLY A O 1
ATOM 5593 N N . GLU A 1 733 ? 12.112 -15.758 -7.906 1.00 94.25 733 GLU A N 1
ATOM 5594 C CA . GLU A 1 733 ? 12.162 -16.583 -6.701 1.00 94.25 733 GLU A CA 1
ATOM 5595 C C . GLU A 1 733 ? 11.237 -15.993 -5.622 1.00 94.25 733 GLU A C 1
ATOM 5597 O O . GLU A 1 733 ? 11.188 -14.774 -5.442 1.00 94.25 733 GLU A O 1
ATOM 5602 N N . PRO A 1 734 ? 10.482 -16.830 -4.888 1.00 93.38 734 PRO A N 1
ATOM 5603 C CA . PRO A 1 734 ? 9.640 -16.340 -3.807 1.00 93.38 734 PRO A CA 1
ATOM 5604 C C . PRO A 1 734 ? 10.509 -15.743 -2.688 1.00 93.38 734 PRO A C 1
ATOM 5606 O O . PRO A 1 734 ? 11.508 -16.367 -2.310 1.00 93.38 734 PRO A O 1
ATOM 5609 N N . PRO A 1 735 ? 10.121 -14.592 -2.107 1.00 94.38 735 PRO A N 1
ATOM 5610 C CA . PRO A 1 735 ? 10.879 -13.997 -1.018 1.00 94.38 735 PRO A CA 1
ATOM 5611 C C . PRO A 1 735 ? 10.953 -14.969 0.176 1.00 94.38 735 PRO A C 1
ATOM 5613 O O . PRO A 1 735 ? 9.974 -15.676 0.464 1.00 94.38 735 PRO A O 1
ATOM 5616 N N . PRO A 1 736 ? 12.097 -15.045 0.885 1.00 93.81 736 PRO A N 1
ATOM 5617 C CA . PRO A 1 736 ? 12.243 -15.916 2.046 1.00 93.81 736 PRO A CA 1
ATOM 5618 C C . PRO A 1 736 ? 11.193 -15.611 3.120 1.00 93.81 736 PRO A C 1
ATOM 5620 O O . PRO A 1 736 ? 10.784 -14.467 3.305 1.00 93.81 736 PRO A O 1
ATOM 5623 N N . ARG A 1 737 ? 10.757 -16.626 3.873 1.00 92.19 737 ARG A N 1
ATOM 5624 C CA . ARG A 1 737 ? 9.874 -16.387 5.026 1.00 92.19 737 ARG A CA 1
ATOM 5625 C C . ARG A 1 737 ? 10.622 -15.574 6.084 1.00 92.19 737 ARG A C 1
ATOM 5627 O O . ARG A 1 737 ? 11.751 -15.921 6.415 1.00 92.19 737 ARG A O 1
ATOM 5634 N N . MET A 1 738 ? 9.961 -14.561 6.637 1.00 90.75 738 MET A N 1
ATOM 5635 C CA . MET A 1 738 ? 10.469 -13.755 7.747 1.00 90.75 738 MET A CA 1
ATOM 5636 C C . MET A 1 738 ? 9.419 -13.671 8.858 1.00 90.75 738 MET A C 1
ATOM 5638 O O . MET A 1 738 ? 8.218 -13.644 8.577 1.00 90.75 738 MET A O 1
ATOM 5642 N N . GLU A 1 739 ? 9.865 -13.632 10.110 1.00 88.56 739 GLU A N 1
ATOM 5643 C CA . GLU A 1 739 ? 9.013 -13.247 11.235 1.00 88.56 739 GLU A CA 1
ATOM 5644 C C . GLU A 1 739 ? 9.079 -11.731 11.377 1.00 88.56 739 GLU A C 1
ATOM 5646 O O . GLU A 1 739 ? 10.157 -11.182 11.568 1.00 88.56 739 GLU A O 1
ATOM 5651 N N . ILE A 1 740 ? 7.937 -11.054 11.253 1.00 86.06 740 ILE A N 1
ATOM 5652 C CA . ILE A 1 740 ? 7.887 -9.591 11.312 1.00 86.06 740 ILE A CA 1
ATOM 5653 C C . ILE A 1 740 ? 7.960 -9.157 12.786 1.00 86.06 740 ILE A C 1
ATOM 5655 O O . ILE A 1 740 ? 7.051 -9.499 13.557 1.00 86.06 740 ILE A O 1
ATOM 5659 N N . PRO A 1 741 ? 9.002 -8.411 13.205 1.00 87.88 741 PRO A N 1
ATOM 5660 C CA . PRO A 1 741 ? 9.097 -7.880 14.560 1.00 87.88 741 PRO A CA 1
ATOM 5661 C C . PRO A 1 741 ? 7.966 -6.893 14.867 1.00 87.88 741 PRO A C 1
ATOM 5663 O O . PRO A 1 741 ? 7.355 -6.303 13.976 1.00 87.88 741 PRO A O 1
ATOM 5666 N N . LYS A 1 742 ? 7.691 -6.672 16.157 1.00 87.88 742 LYS A N 1
ATOM 5667 C CA . LYS A 1 742 ? 6.763 -5.607 16.559 1.00 87.88 742 LYS A CA 1
ATOM 5668 C C . LYS A 1 742 ? 7.386 -4.252 16.250 1.00 87.88 742 LYS A C 1
ATOM 5670 O O . LYS A 1 742 ? 8.500 -3.999 16.691 1.00 87.88 742 LYS A O 1
ATOM 5675 N N . ILE A 1 743 ? 6.611 -3.391 15.599 1.00 90.75 743 ILE A N 1
ATOM 5676 C CA . ILE A 1 743 ? 7.020 -2.022 15.300 1.00 90.75 743 ILE A CA 1
ATOM 5677 C C . ILE A 1 743 ? 7.334 -1.230 16.580 1.00 90.75 743 ILE A C 1
ATOM 5679 O O . ILE A 1 743 ? 6.602 -1.302 17.578 1.00 90.75 743 ILE A O 1
ATOM 5683 N N . ASN A 1 744 ? 8.405 -0.446 16.530 1.00 89.81 744 ASN A N 1
ATOM 5684 C CA . ASN A 1 744 ? 8.727 0.589 17.497 1.00 89.81 744 ASN A CA 1
ATOM 5685 C C . ASN A 1 744 ? 7.564 1.603 17.599 1.00 89.81 744 ASN A C 1
ATOM 5687 O O . ASN A 1 744 ? 6.963 2.008 16.604 1.00 89.81 744 ASN A O 1
ATOM 5691 N N . ARG A 1 745 ? 7.223 2.019 18.825 1.00 88.69 745 ARG A N 1
ATOM 5692 C CA . ARG A 1 745 ? 6.121 2.963 19.081 1.00 88.69 745 ARG A CA 1
ATOM 5693 C C . ARG A 1 745 ? 6.347 4.327 18.435 1.00 88.69 745 ARG A C 1
ATOM 5695 O O . ARG A 1 745 ? 5.389 4.914 17.945 1.00 88.69 745 ARG A O 1
ATOM 5702 N N . ASP A 1 746 ? 7.576 4.819 18.442 1.00 89.81 746 ASP A N 1
ATOM 5703 C CA . ASP A 1 746 ? 7.928 6.116 17.877 1.00 89.81 746 ASP A CA 1
ATOM 5704 C C . ASP A 1 746 ? 7.995 6.042 16.347 1.00 89.81 746 ASP A C 1
ATOM 5706 O O . ASP A 1 746 ? 7.483 6.932 15.678 1.00 89.81 746 ASP A O 1
ATOM 5710 N N . ALA A 1 747 ? 8.441 4.917 15.775 1.00 92.50 747 ALA A N 1
ATOM 5711 C CA . ALA A 1 747 ? 8.292 4.661 14.338 1.00 92.50 747 ALA A CA 1
ATOM 5712 C C . ALA A 1 747 ? 6.811 4.591 13.915 1.00 92.50 747 ALA A C 1
ATOM 5714 O O . ALA A 1 747 ? 6.422 5.146 12.891 1.00 92.50 747 ALA A O 1
ATOM 5715 N N . ALA A 1 748 ? 5.946 3.975 14.729 1.00 91.56 748 ALA A N 1
ATOM 5716 C CA . ALA A 1 748 ? 4.506 3.967 14.473 1.00 91.56 748 ALA A CA 1
ATOM 5717 C C . ALA A 1 748 ? 3.889 5.377 14.503 1.00 91.56 748 ALA A C 1
ATOM 5719 O O . ALA A 1 748 ? 2.953 5.635 13.747 1.00 91.56 748 ALA A O 1
ATOM 5720 N N . ARG A 1 749 ? 4.405 6.277 15.353 1.00 89.81 749 ARG A N 1
ATOM 5721 C CA . ARG A 1 749 ? 4.012 7.695 15.381 1.00 89.81 749 ARG A CA 1
ATOM 5722 C C . ARG A 1 749 ? 4.490 8.431 14.135 1.00 89.81 749 ARG A C 1
ATOM 5724 O O . ARG A 1 749 ? 3.672 9.102 13.527 1.00 89.81 749 ARG A O 1
ATOM 5731 N N . VAL A 1 750 ? 5.746 8.235 13.725 1.00 93.00 750 VAL A N 1
ATOM 5732 C CA . VAL A 1 750 ? 6.290 8.775 12.464 1.00 93.00 750 VAL A CA 1
ATOM 5733 C C . VAL A 1 750 ? 5.380 8.400 11.295 1.00 93.00 750 VAL A C 1
ATOM 5735 O O . VAL A 1 750 ? 4.899 9.279 10.592 1.00 93.00 750 VAL A O 1
ATOM 5738 N N . LEU A 1 751 ? 5.033 7.117 11.141 1.00 94.75 751 LEU A N 1
ATOM 5739 C CA . LEU A 1 751 ? 4.141 6.677 10.061 1.00 94.75 751 LEU A CA 1
ATOM 5740 C C . LEU A 1 751 ? 2.742 7.307 10.132 1.00 94.75 751 LEU A C 1
ATOM 5742 O O . LEU A 1 751 ? 2.166 7.610 9.093 1.00 94.75 751 LEU A O 1
ATOM 5746 N N . ALA A 1 752 ? 2.191 7.504 11.333 1.00 89.94 752 ALA A N 1
ATOM 5747 C CA . ALA A 1 752 ? 0.906 8.183 11.497 1.00 89.94 752 ALA A CA 1
ATOM 5748 C C . ALA A 1 752 ? 0.991 9.667 11.106 1.00 89.94 752 ALA A C 1
ATOM 5750 O O . ALA A 1 752 ? 0.081 10.176 10.460 1.00 89.94 752 ALA A O 1
ATOM 5751 N N . THR A 1 753 ? 2.090 10.344 11.446 1.00 89.94 753 THR A N 1
ATOM 5752 C CA . THR A 1 753 ? 2.352 11.730 11.042 1.00 89.94 753 THR A CA 1
ATOM 5753 C C . THR A 1 753 ? 2.507 11.846 9.526 1.00 89.94 753 THR A C 1
ATOM 5755 O O . THR A 1 753 ? 1.858 12.696 8.921 1.00 89.94 753 THR A O 1
ATOM 5758 N N . VAL A 1 754 ? 3.275 10.950 8.893 1.00 94.19 754 VAL A N 1
ATOM 5759 C CA . VAL A 1 754 ? 3.397 10.887 7.425 1.00 94.19 754 VAL A CA 1
ATOM 5760 C C . VAL A 1 754 ? 2.032 10.682 6.777 1.00 94.19 754 VAL A C 1
ATOM 5762 O O . VAL A 1 754 ? 1.660 11.440 5.886 1.00 94.19 754 VAL A O 1
ATOM 5765 N N . GLN A 1 755 ? 1.260 9.691 7.240 1.00 92.06 755 GLN A N 1
ATOM 5766 C CA . GLN A 1 755 ? -0.096 9.448 6.741 1.00 92.06 755 GLN A CA 1
ATOM 5767 C C . GLN A 1 755 ? -0.934 10.728 6.805 1.00 92.06 755 GLN A C 1
ATOM 5769 O O . GLN A 1 755 ? -1.602 11.092 5.840 1.00 92.06 755 GLN A O 1
ATOM 5774 N N . ALA A 1 756 ? -0.858 11.433 7.929 1.00 85.94 756 ALA A N 1
ATOM 5775 C CA . ALA A 1 756 ? -1.650 12.619 8.158 1.00 85.94 756 ALA A CA 1
ATOM 5776 C C . ALA A 1 756 ? -1.243 13.782 7.223 1.00 85.94 756 ALA A C 1
ATOM 5778 O O . ALA A 1 756 ? -2.136 14.439 6.683 1.00 85.94 756 ALA A O 1
ATOM 5779 N N . TYR A 1 757 ? 0.058 14.014 6.989 1.00 90.94 757 TYR A N 1
ATOM 5780 C CA . TYR A 1 757 ? 0.549 15.017 6.024 1.00 90.94 757 TYR A CA 1
ATOM 5781 C C . TYR A 1 757 ? 0.179 14.679 4.576 1.00 90.94 757 TYR A C 1
ATOM 5783 O O . TYR A 1 757 ? -0.041 15.581 3.771 1.00 90.94 757 TYR A O 1
ATOM 5791 N N . GLN A 1 758 ? 0.083 13.390 4.244 1.00 94.31 758 GLN A N 1
ATOM 5792 C CA . GLN A 1 758 ? -0.205 12.919 2.888 1.00 94.31 758 GLN A CA 1
ATOM 5793 C C . GLN A 1 758 ? -1.708 12.817 2.576 1.00 94.31 758 GLN A C 1
ATOM 5795 O O . GLN A 1 758 ? -2.110 12.893 1.416 1.00 94.31 758 GLN A O 1
ATOM 5800 N N . ALA A 1 759 ? -2.563 12.696 3.589 1.00 90.19 759 ALA A N 1
ATOM 5801 C CA . ALA A 1 759 ? -4.013 12.567 3.439 1.00 90.19 759 ALA A CA 1
ATOM 5802 C C . ALA A 1 759 ? -4.744 13.677 2.655 1.00 90.19 759 ALA A C 1
ATOM 5804 O O . ALA A 1 759 ? -5.752 13.355 2.025 1.00 90.19 759 ALA A O 1
ATOM 5805 N N . PRO A 1 760 ? -4.306 14.954 2.636 1.00 88.94 760 PRO A N 1
ATOM 5806 C CA . PRO A 1 760 ? -4.906 15.956 1.753 1.00 88.94 760 PRO A CA 1
ATOM 5807 C C . PRO A 1 760 ? -4.744 15.631 0.261 1.00 88.94 760 PRO A C 1
ATOM 5809 O O . PRO A 1 760 ? -5.532 16.110 -0.553 1.00 88.94 760 PRO A O 1
ATOM 5812 N N . TYR A 1 761 ? -3.736 14.828 -0.094 1.00 93.75 761 TYR A N 1
ATOM 5813 C CA . TYR A 1 761 ? -3.342 14.552 -1.477 1.00 93.75 761 TYR A CA 1
ATOM 5814 C C . TYR A 1 761 ? -3.694 13.136 -1.945 1.00 93.75 761 TYR A C 1
ATOM 5816 O O . TYR A 1 761 ? -3.766 12.904 -3.153 1.00 93.75 761 TYR A O 1
ATOM 5824 N N . TRP A 1 762 ? -3.911 12.208 -1.008 1.00 94.06 762 TRP A N 1
ATOM 5825 C CA . TRP A 1 762 ? -4.120 10.786 -1.277 1.00 94.06 762 TRP A CA 1
ATOM 5826 C C . TRP A 1 762 ? -5.332 10.250 -0.526 1.00 94.06 762 TRP A C 1
ATOM 5828 O O . TRP A 1 762 ? -5.389 10.289 0.705 1.00 94.06 762 TRP A O 1
ATOM 5838 N N . GLU A 1 763 ? -6.286 9.684 -1.261 1.00 89.50 763 GLU A N 1
ATOM 5839 C CA . GLU A 1 763 ? -7.523 9.169 -0.673 1.00 89.50 763 GLU A CA 1
ATOM 5840 C C . GLU A 1 763 ? -7.245 7.964 0.234 1.00 89.50 763 GLU A C 1
ATOM 5842 O O . GLU A 1 763 ? -7.818 7.840 1.317 1.00 89.50 763 GLU A O 1
ATOM 5847 N N . CYS A 1 764 ? -6.287 7.114 -0.153 1.00 91.62 764 CYS A N 1
ATOM 5848 C CA . CYS A 1 764 ? -5.860 5.966 0.644 1.00 91.62 764 CYS A CA 1
ATOM 5849 C C . CYS A 1 764 ? -5.189 6.325 1.981 1.00 91.62 764 CYS A C 1
ATOM 5851 O O . CYS A 1 764 ? -4.965 5.426 2.793 1.00 91.62 764 CYS A O 1
ATOM 5853 N N . MET A 1 765 ? -4.874 7.603 2.221 1.00 91.69 765 MET A N 1
ATOM 5854 C CA . MET A 1 765 ? -4.241 8.078 3.452 1.00 91.69 765 MET A CA 1
ATOM 5855 C C . MET A 1 765 ? -5.234 8.678 4.459 1.00 91.69 765 MET A C 1
ATOM 5857 O O . MET A 1 765 ? -4.826 8.998 5.575 1.00 91.69 765 MET A O 1
ATOM 5861 N N . ARG A 1 766 ? -6.534 8.795 4.142 1.00 84.38 766 ARG A N 1
ATOM 5862 C CA . ARG A 1 766 ? -7.521 9.346 5.091 1.00 84.38 766 ARG A CA 1
ATOM 5863 C C . ARG A 1 766 ? -7.637 8.498 6.378 1.00 84.38 766 ARG A C 1
ATOM 5865 O O . ARG A 1 766 ? -7.598 7.267 6.306 1.00 84.38 766 ARG A O 1
ATOM 5872 N N . PRO A 1 767 ? -7.781 9.139 7.558 1.00 73.19 767 PRO A N 1
ATOM 5873 C CA . PRO A 1 767 ? -7.952 10.580 7.775 1.00 73.19 767 PRO A CA 1
ATOM 5874 C C . PRO A 1 767 ? -6.643 11.362 7.786 1.00 73.19 767 PRO A C 1
ATOM 5876 O O . PRO A 1 767 ? -5.592 10.824 8.116 1.00 73.19 767 PRO A O 1
ATOM 5879 N N . GLY A 1 768 ? -6.741 12.659 7.491 1.00 67.69 768 GLY A N 1
ATOM 5880 C CA . GLY A 1 768 ? -5.610 13.584 7.550 1.00 67.69 768 GLY A CA 1
ATOM 5881 C C . GLY A 1 768 ? -5.413 14.309 8.871 1.00 67.69 768 GLY A C 1
ATOM 5882 O O . GLY A 1 768 ? -6.092 14.039 9.862 1.00 67.69 768 GLY A O 1
ATOM 5883 N N . ILE A 1 769 ? -4.466 15.254 8.859 1.00 67.25 769 ILE A N 1
ATOM 5884 C CA . ILE A 1 769 ? -4.218 16.166 9.981 1.00 67.25 769 ILE A CA 1
ATOM 5885 C C . ILE A 1 769 ? -5.449 17.040 10.219 1.00 67.25 769 ILE A C 1
ATOM 5887 O O . ILE A 1 769 ? -5.989 17.669 9.311 1.00 67.25 769 ILE A O 1
ATOM 5891 N N . VAL A 1 770 ? -5.848 17.114 11.484 1.00 71.69 770 VAL A N 1
ATOM 5892 C CA . VAL A 1 770 ? -6.753 18.144 11.985 1.00 71.69 770 VAL A CA 1
ATOM 5893 C C . VAL A 1 770 ? -5.986 19.469 11.990 1.00 71.69 770 VAL A C 1
ATOM 5895 O O . VAL A 1 770 ? -5.072 19.625 12.798 1.00 71.69 770 VAL A O 1
ATOM 5898 N N . ASN A 1 771 ? -6.320 20.410 11.100 1.00 71.88 771 ASN A N 1
ATOM 5899 C CA . ASN A 1 771 ? -5.703 21.740 11.119 1.00 71.88 771 ASN A CA 1
ATOM 5900 C C . ASN A 1 771 ? -6.193 22.504 12.359 1.00 71.88 771 ASN A C 1
ATOM 5902 O O . ASN A 1 771 ? -7.320 22.997 12.396 1.00 71.88 771 ASN A O 1
ATOM 5906 N N . VAL A 1 772 ? -5.361 22.541 13.402 1.00 75.88 772 VAL A N 1
ATOM 5907 C CA . VAL A 1 772 ? -5.731 23.119 14.699 1.00 75.88 772 VAL A CA 1
ATOM 5908 C C . VAL A 1 772 ? -5.965 24.620 14.586 1.00 75.88 772 VAL A C 1
ATOM 5910 O O . VAL A 1 772 ? -6.926 25.098 15.181 1.00 75.88 772 VAL A O 1
ATOM 5913 N N . ALA A 1 773 ? -5.164 25.329 13.787 1.00 73.31 773 ALA A N 1
ATOM 5914 C CA . ALA A 1 773 ? -5.311 26.768 13.583 1.00 73.31 773 ALA A CA 1
ATOM 5915 C C . ALA A 1 773 ? -6.664 27.100 12.929 1.00 73.31 773 ALA A C 1
ATOM 5917 O O . ALA A 1 773 ? -7.443 27.872 13.486 1.00 73.31 773 ALA A O 1
ATOM 5918 N N . ASP A 1 774 ? -7.011 26.412 11.833 1.00 77.94 774 ASP A N 1
ATOM 5919 C CA . ASP A 1 774 ? -8.299 26.609 11.145 1.00 77.94 774 ASP A CA 1
ATOM 5920 C C . ASP A 1 774 ? -9.504 26.311 12.053 1.00 77.94 774 ASP A C 1
AT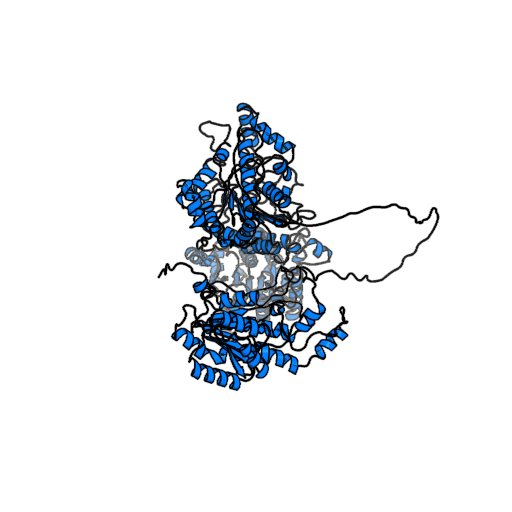OM 5922 O O . ASP A 1 774 ? -10.578 26.893 11.896 1.00 77.94 774 ASP A O 1
ATOM 5926 N N . ILE A 1 775 ? -9.357 25.361 12.979 1.00 79.12 775 ILE A N 1
ATOM 5927 C CA . ILE A 1 775 ? -10.412 24.980 13.924 1.00 79.12 775 ILE A CA 1
ATOM 5928 C C . ILE A 1 775 ? -10.496 25.967 15.092 1.00 79.12 775 ILE A C 1
ATOM 5930 O O . ILE A 1 775 ? -11.599 26.306 15.524 1.00 79.12 775 ILE A O 1
ATOM 5934 N N . GLN A 1 776 ? -9.365 26.463 15.595 1.00 77.44 776 GLN A N 1
ATOM 5935 C CA . GLN A 1 776 ? -9.330 27.510 16.619 1.00 77.44 776 GLN A CA 1
ATOM 5936 C C . GLN A 1 776 ? -10.002 28.796 16.118 1.00 77.44 776 GLN A C 1
ATOM 5938 O O . GLN A 1 776 ? -10.808 29.378 16.850 1.00 77.44 776 GLN A O 1
ATOM 5943 N N . ASP A 1 777 ? -9.787 29.162 14.851 1.00 81.31 777 ASP A N 1
ATOM 5944 C CA . ASP A 1 777 ? -10.451 30.300 14.197 1.00 81.31 777 ASP A CA 1
ATOM 5945 C C . ASP A 1 777 ? -11.982 30.151 14.121 1.00 81.31 777 ASP A C 1
ATOM 5947 O O . ASP A 1 777 ? -12.713 31.136 14.012 1.00 81.31 777 ASP A O 1
ATOM 5951 N N . GLN A 1 778 ? -12.500 28.927 14.253 1.00 84.06 778 GLN A N 1
ATOM 5952 C CA . GLN A 1 778 ? -13.934 28.625 14.298 1.00 84.06 778 GLN A CA 1
ATOM 5953 C C . GLN A 1 778 ? -14.509 28.629 15.726 1.00 84.06 778 GLN A C 1
ATOM 5955 O O . GLN A 1 778 ? -15.575 28.059 15.967 1.00 84.06 778 GLN A O 1
ATOM 5960 N N . HIS A 1 779 ? -13.829 29.271 16.683 1.00 81.12 779 HIS A N 1
ATOM 5961 C CA . HIS A 1 779 ? -14.210 29.312 18.102 1.00 81.12 779 HIS A CA 1
ATOM 5962 C C . HIS A 1 779 ? -14.284 27.927 18.768 1.00 81.12 779 HIS A C 1
ATOM 5964 O O . HIS A 1 779 ? -15.081 27.707 19.687 1.00 81.12 779 HIS A O 1
ATOM 5970 N N . ALA A 1 780 ? -13.465 26.978 18.316 1.00 81.69 780 ALA A N 1
ATOM 5971 C CA . ALA A 1 780 ? -13.424 25.647 18.902 1.00 81.69 780 ALA A CA 1
ATOM 5972 C C . ALA A 1 780 ? -12.662 25.615 20.237 1.00 81.69 780 ALA A C 1
ATOM 5974 O O . ALA A 1 780 ? -11.687 26.332 20.456 1.00 81.69 780 ALA A O 1
ATOM 5975 N N . THR A 1 781 ? -13.079 24.712 21.121 1.00 78.69 781 THR A N 1
ATOM 5976 C CA . THR A 1 781 ? -12.441 24.415 22.410 1.00 78.69 781 THR A CA 1
ATOM 5977 C C . THR A 1 781 ? -12.061 22.939 22.469 1.00 78.69 781 THR A C 1
ATOM 5979 O O . THR A 1 781 ? -12.672 22.083 21.823 1.00 78.69 781 THR A O 1
ATOM 5982 N N . ARG A 1 782 ? -11.037 22.596 23.257 1.00 80.44 782 ARG A N 1
ATOM 5983 C CA . ARG A 1 782 ? -10.654 21.191 23.437 1.00 80.44 782 ARG A CA 1
ATOM 5984 C C . ARG A 1 782 ? -11.728 20.470 24.264 1.00 80.44 782 ARG A C 1
ATOM 5986 O O . ARG A 1 782 ? -12.230 20.979 25.262 1.00 80.44 782 ARG A O 1
ATOM 5993 N N . LEU A 1 783 ? -12.046 19.236 23.872 1.00 84.75 783 LEU A N 1
ATOM 5994 C CA . LEU A 1 783 ? -13.149 18.469 24.463 1.00 84.75 783 LEU A CA 1
ATOM 5995 C C . LEU A 1 783 ? -12.978 18.187 25.970 1.00 84.75 783 LEU A C 1
ATOM 5997 O O . LEU A 1 783 ? -13.974 18.077 26.680 1.00 84.75 783 LEU A O 1
ATOM 6001 N N . HIS A 1 784 ? -11.743 18.093 26.477 1.00 81.88 784 HIS A N 1
ATOM 6002 C CA . HIS A 1 784 ? -11.490 17.789 27.892 1.00 81.88 784 HIS A CA 1
ATOM 6003 C C . HIS A 1 784 ? -12.081 18.839 28.850 1.00 81.88 784 HIS A C 1
ATOM 6005 O O . HIS A 1 784 ? -12.617 18.458 29.891 1.00 81.88 784 HIS A O 1
ATOM 6011 N N . ASP A 1 785 ? -12.082 20.121 28.469 1.00 80.19 785 ASP A N 1
ATOM 6012 C CA . ASP A 1 785 ? -12.697 21.195 29.261 1.00 80.19 785 ASP A CA 1
ATOM 6013 C C . ASP A 1 785 ? -14.214 20.985 29.400 1.00 80.19 785 ASP A C 1
ATOM 6015 O O . ASP A 1 785 ? -14.795 21.134 30.477 1.00 80.19 785 ASP A O 1
ATOM 6019 N N . HIS A 1 786 ? -14.869 20.576 28.309 1.00 85.81 786 HIS A N 1
ATOM 6020 C CA . HIS A 1 786 ? -16.306 20.303 28.298 1.00 85.81 786 HIS A CA 1
ATOM 6021 C C . HIS A 1 786 ? -16.670 19.029 29.059 1.00 85.81 786 HIS A C 1
ATOM 6023 O O . HIS A 1 786 ? -17.722 18.992 29.698 1.00 85.81 786 HIS A O 1
ATOM 6029 N N . ILE A 1 787 ? -15.803 18.012 29.042 1.00 89.00 787 ILE A N 1
ATOM 6030 C CA . ILE A 1 787 ? -15.989 16.798 29.846 1.00 89.00 787 ILE A CA 1
ATOM 6031 C C . ILE A 1 787 ? -15.996 17.158 31.334 1.00 89.00 787 ILE A C 1
ATOM 6033 O O . ILE A 1 787 ? -16.936 16.781 32.034 1.00 89.00 787 ILE A O 1
ATOM 6037 N N . ARG A 1 788 ? -15.015 17.936 31.820 1.00 89.12 788 ARG A N 1
ATOM 6038 C CA . ARG A 1 788 ? -14.976 18.325 33.240 1.00 89.12 788 ARG A CA 1
ATOM 6039 C C . ARG A 1 788 ? -16.156 19.218 33.625 1.00 89.12 788 ARG A C 1
ATOM 6041 O O . ARG A 1 788 ? -16.738 19.042 34.695 1.00 89.12 788 ARG A O 1
ATOM 6048 N N . LEU A 1 789 ? -16.567 20.133 32.744 1.00 89.50 789 LEU A N 1
ATOM 6049 C CA . LEU A 1 789 ? -17.761 20.951 32.965 1.00 89.50 789 LEU A CA 1
ATOM 6050 C C . LEU A 1 789 ? -19.042 20.102 33.054 1.00 89.50 789 LEU A C 1
ATOM 6052 O O . LEU A 1 789 ? -19.891 20.365 33.908 1.00 89.50 789 LEU A O 1
ATOM 6056 N N . GLY A 1 790 ? -19.168 19.082 32.200 1.00 90.69 790 GLY A N 1
ATOM 6057 C CA . GLY A 1 790 ? -20.265 18.116 32.231 1.00 90.69 790 GLY A CA 1
ATOM 6058 C C . GLY A 1 790 ? -20.285 17.304 33.525 1.00 90.69 790 GLY A C 1
ATOM 6059 O O . GLY A 1 790 ? -21.325 17.247 34.179 1.00 90.69 790 GLY A O 1
ATOM 6060 N N . GLN A 1 791 ? -19.132 16.770 33.949 1.00 91.25 791 GLN A N 1
ATOM 6061 C CA . GLN A 1 791 ? -18.989 16.084 35.241 1.00 91.25 791 GLN A CA 1
ATOM 6062 C C . GLN A 1 791 ? -19.413 16.977 36.409 1.00 91.25 791 GLN A C 1
ATOM 6064 O O . GLN A 1 791 ? -20.160 16.537 37.278 1.00 91.25 791 GLN A O 1
ATOM 6069 N N . ARG A 1 792 ? -18.987 18.248 36.425 1.00 92.69 792 ARG A N 1
ATOM 6070 C CA . ARG A 1 792 ? -19.410 19.206 37.456 1.00 92.69 792 ARG A CA 1
ATOM 6071 C C . ARG A 1 792 ? -20.926 19.349 37.498 1.00 92.69 792 ARG A C 1
ATOM 6073 O O . ARG A 1 792 ? -21.497 19.334 38.581 1.00 92.69 792 ARG A O 1
ATOM 6080 N N . GLN A 1 793 ? -21.573 19.526 36.347 1.00 94.00 793 GLN A N 1
ATOM 6081 C CA . GLN A 1 793 ? -23.025 19.703 36.290 1.00 94.00 793 GLN A CA 1
ATOM 6082 C C . GLN A 1 793 ? -23.770 18.455 36.778 1.00 94.00 793 GLN A C 1
ATOM 6084 O O . GLN A 1 793 ? -24.766 18.557 37.495 1.00 94.00 793 GLN A O 1
ATOM 6089 N N . ASP A 1 794 ? -23.278 17.286 36.395 1.00 93.81 794 ASP A N 1
ATOM 6090 C CA . ASP A 1 794 ? -23.833 16.000 36.782 1.00 93.81 794 ASP A CA 1
ATOM 6091 C C . ASP A 1 794 ? -23.683 15.746 38.294 1.00 93.81 794 ASP A C 1
ATOM 6093 O O . ASP A 1 794 ? -24.682 15.558 38.987 1.00 93.81 794 ASP A O 1
ATOM 6097 N N . LEU A 1 795 ? -22.474 15.889 38.847 1.00 94.75 795 LEU A N 1
ATOM 6098 C CA . LEU A 1 795 ? -22.218 15.756 40.288 1.00 94.75 795 LEU A CA 1
ATOM 6099 C C . LEU A 1 795 ? -22.935 16.826 41.128 1.00 94.75 795 LEU A C 1
ATOM 6101 O O . LEU A 1 795 ? -23.405 16.536 42.231 1.00 94.75 795 LEU A O 1
ATOM 6105 N N . ALA A 1 796 ? -23.091 18.045 40.604 1.00 94.50 796 ALA A N 1
ATOM 6106 C CA . ALA A 1 796 ? -23.915 19.075 41.232 1.00 94.50 796 ALA A CA 1
ATOM 6107 C C . ALA A 1 796 ? -25.393 18.661 41.292 1.00 94.50 796 ALA A C 1
ATOM 6109 O O . ALA A 1 796 ? -26.058 18.901 42.292 1.00 94.50 796 ALA A O 1
ATOM 6110 N N . THR A 1 797 ? -25.911 18.007 40.252 1.00 95.25 797 THR A N 1
ATOM 6111 C CA . THR A 1 797 ? -27.319 17.583 40.203 1.00 95.25 797 THR A CA 1
ATOM 6112 C C . THR A 1 797 ? -27.581 16.375 41.102 1.00 95.25 797 THR A C 1
ATOM 6114 O O . THR A 1 797 ? -28.617 16.317 41.761 1.00 95.25 797 THR A O 1
ATOM 6117 N N . ARG A 1 798 ? -26.655 15.410 41.143 1.00 94.38 798 ARG A N 1
ATOM 6118 C CA . ARG A 1 798 ? -26.824 14.177 41.925 1.00 94.38 798 ARG A CA 1
ATOM 6119 C C . ARG A 1 798 ? -26.561 14.363 43.416 1.00 94.38 798 ARG A C 1
ATOM 6121 O O . ARG A 1 798 ? -27.323 13.854 44.230 1.00 94.38 798 ARG A O 1
ATOM 6128 N N . HIS A 1 799 ? -25.499 15.094 43.756 1.00 95.81 799 HIS A N 1
ATOM 6129 C CA . HIS A 1 799 ? -24.948 15.147 45.118 1.00 95.81 799 HIS A CA 1
ATOM 6130 C C . HIS A 1 799 ? -24.803 16.568 45.665 1.00 95.81 799 HIS A C 1
ATOM 6132 O O . HIS A 1 799 ? -24.206 16.759 46.723 1.00 95.81 799 HIS A O 1
ATOM 6138 N N . ASN A 1 800 ? -25.319 17.581 44.958 1.00 95.25 800 ASN A N 1
ATOM 6139 C CA . ASN A 1 800 ? -25.136 19.000 45.291 1.00 95.25 800 ASN A CA 1
ATOM 6140 C C . ASN A 1 800 ? -23.660 19.408 45.418 1.00 95.25 800 ASN A C 1
ATOM 6142 O O . ASN A 1 800 ? -23.340 20.343 46.151 1.00 95.25 800 ASN A O 1
ATOM 6146 N N . MET A 1 801 ? -22.751 18.711 44.726 1.00 95.75 801 MET A N 1
ATOM 6147 C CA . MET A 1 801 ? -21.332 19.047 44.779 1.00 95.75 801 MET A CA 1
ATOM 6148 C C . MET A 1 801 ? -21.069 20.425 44.169 1.00 95.75 801 MET A C 1
ATOM 6150 O O . MET A 1 801 ? -21.626 20.788 43.131 1.00 95.75 801 MET A O 1
ATOM 6154 N N . ILE A 1 802 ? -20.188 21.186 44.812 1.00 94.12 802 ILE A N 1
ATOM 6155 C CA . ILE A 1 802 ? -19.815 22.547 44.426 1.00 94.12 802 ILE A CA 1
ATOM 6156 C C . ILE A 1 802 ? -18.317 22.628 44.115 1.00 94.12 802 ILE A C 1
ATOM 6158 O O . ILE A 1 802 ? -17.531 21.868 44.685 1.00 94.12 802 ILE A O 1
ATOM 6162 N N . PRO A 1 803 ? -17.890 23.532 43.218 1.00 92.75 803 PRO A N 1
ATOM 6163 C CA . PRO A 1 803 ? -16.473 23.751 42.976 1.00 92.75 803 PRO A CA 1
ATOM 6164 C C . PRO A 1 803 ? -15.806 24.403 44.189 1.00 92.75 803 PRO A C 1
ATOM 6166 O O . PRO A 1 803 ? -16.311 25.384 44.738 1.00 92.75 803 PRO A O 1
ATOM 6169 N N . LEU A 1 804 ? -14.649 23.872 44.580 1.00 90.44 804 LEU A N 1
ATOM 6170 C CA . LEU A 1 804 ? -13.799 24.465 45.604 1.00 90.44 804 LEU A CA 1
ATOM 6171 C C . LEU A 1 804 ? -12.837 25.456 44.944 1.00 90.44 804 LEU A C 1
ATOM 6173 O O . LEU A 1 804 ? -12.121 25.106 44.004 1.00 90.44 804 LEU A O 1
ATOM 6177 N N . TYR A 1 805 ? -12.823 26.696 45.428 1.00 82.56 805 TYR A N 1
ATOM 6178 C CA . TYR A 1 805 ? -11.915 27.715 44.910 1.00 82.56 805 TYR A CA 1
ATOM 6179 C C . TYR A 1 805 ? -10.473 27.412 45.325 1.00 82.56 805 TYR A C 1
ATOM 6181 O O . TYR A 1 805 ? -10.205 27.149 46.493 1.00 82.56 805 TYR A O 1
ATOM 6189 N N . ILE A 1 806 ? -9.540 27.484 44.377 1.00 83.31 806 ILE A N 1
ATOM 6190 C CA . ILE A 1 806 ? -8.108 27.321 44.632 1.00 83.31 806 ILE A CA 1
ATOM 6191 C C . ILE A 1 806 ? -7.411 28.583 44.150 1.00 83.31 806 ILE A C 1
ATOM 6193 O O . ILE A 1 806 ? -7.488 28.926 42.971 1.00 83.31 806 ILE A O 1
ATOM 6197 N N . GLN A 1 807 ? -6.717 29.270 45.055 1.00 80.38 807 GLN A N 1
ATOM 6198 C CA . GLN A 1 807 ? -5.928 30.438 44.685 1.00 80.38 807 GLN A CA 1
ATOM 6199 C C . GLN A 1 807 ? -4.688 30.000 43.898 1.00 80.38 807 GLN A C 1
ATOM 6201 O O . GLN A 1 807 ? -3.916 29.165 44.369 1.00 80.38 807 GLN A O 1
ATOM 6206 N N . ARG A 1 808 ? -4.498 30.565 42.702 1.00 71.81 808 ARG A N 1
ATOM 6207 C CA . ARG A 1 808 ? -3.366 30.280 41.813 1.00 71.81 808 ARG A CA 1
ATOM 6208 C C . ARG A 1 808 ? -2.797 31.566 41.231 1.00 71.81 808 ARG A C 1
ATOM 6210 O O . ARG A 1 808 ? -3.546 32.507 40.981 1.00 71.81 808 ARG A O 1
ATOM 6217 N N . ASP A 1 809 ? -1.497 31.547 40.954 1.00 64.62 809 ASP A N 1
ATOM 6218 C CA . ASP A 1 809 ? -0.796 32.642 40.273 1.00 64.62 809 ASP A CA 1
ATOM 6219 C C . ASP A 1 809 ? -1.068 32.653 38.757 1.00 64.62 809 ASP A C 1
ATOM 6221 O O . ASP A 1 809 ? -1.012 33.706 38.125 1.00 64.62 809 ASP A O 1
ATOM 6225 N N . VAL A 1 810 ? -1.399 31.491 38.172 1.00 58.44 810 VAL A N 1
ATOM 6226 C CA . VAL A 1 810 ? -1.713 31.324 36.743 1.00 58.44 810 VAL A CA 1
ATOM 6227 C C . VAL A 1 810 ? -3.094 30.680 36.583 1.00 58.44 810 VAL A C 1
ATOM 6229 O O . VAL A 1 810 ? -3.341 29.587 37.096 1.00 58.44 810 VAL A O 1
ATOM 6232 N N . LEU A 1 811 ? -3.998 31.355 35.868 1.00 59.25 811 LEU A N 1
ATOM 6233 C CA . LEU A 1 811 ? -5.396 30.951 35.675 1.00 59.25 811 LEU A CA 1
ATOM 6234 C C . LEU A 1 811 ? -5.587 30.297 34.295 1.00 59.25 811 LEU A C 1
ATOM 6236 O O . LEU A 1 811 ? -6.014 30.953 33.351 1.00 59.25 811 LEU A O 1
ATOM 6240 N N . PHE A 1 812 ? -5.273 29.004 34.164 1.00 64.94 812 PHE A N 1
ATOM 6241 C CA . PHE A 1 812 ? -5.679 28.236 32.976 1.00 64.94 812 PHE A CA 1
ATOM 6242 C C . PHE A 1 812 ? -7.115 27.728 33.123 1.00 64.94 812 PHE A C 1
ATOM 6244 O O . PHE A 1 812 ? -7.502 27.258 34.195 1.00 64.94 812 PHE A O 1
ATOM 6251 N N . LYS A 1 813 ? -7.872 27.712 32.019 1.00 64.06 813 LYS A N 1
ATOM 6252 C CA . LYS A 1 813 ? -9.251 27.194 31.983 1.00 64.06 813 LYS A CA 1
ATOM 6253 C C . LYS A 1 813 ? -9.359 25.730 32.426 1.00 64.06 813 LYS A C 1
ATOM 6255 O O . LYS A 1 813 ? -10.300 25.376 33.125 1.00 64.06 813 LYS A O 1
ATOM 6260 N N . ALA A 1 814 ? -8.351 24.910 32.120 1.00 65.50 814 ALA A N 1
ATOM 6261 C CA . ALA A 1 814 ? -8.275 23.510 32.552 1.00 65.50 814 ALA A CA 1
ATOM 6262 C C . ALA A 1 814 ? -8.225 23.328 34.088 1.00 65.50 814 ALA A C 1
ATOM 6264 O O . ALA A 1 814 ? -8.430 22.219 34.583 1.00 65.50 814 ALA A O 1
ATOM 6265 N N . TYR A 1 815 ? -7.949 24.396 34.851 1.00 72.62 815 TYR A N 1
ATOM 6266 C CA . TYR A 1 815 ? -7.990 24.396 36.317 1.00 72.62 815 TYR A CA 1
ATOM 6267 C C . TYR A 1 815 ? -9.316 24.908 36.894 1.00 72.62 815 TYR A C 1
ATOM 6269 O O . TYR A 1 815 ? -9.562 24.766 38.095 1.00 72.62 815 TYR A O 1
ATOM 6277 N N . GLU A 1 816 ? -10.208 25.459 36.069 1.00 72.50 816 GLU A N 1
ATOM 6278 C CA . GLU A 1 816 ? -11.559 25.789 36.508 1.00 72.50 816 GLU A CA 1
ATOM 6279 C C . GLU A 1 816 ? -12.332 24.499 36.803 1.00 72.50 816 GLU A C 1
ATOM 6281 O O . GLU A 1 816 ? -12.379 23.574 35.995 1.00 72.50 816 GLU A O 1
ATOM 6286 N N . ASN A 1 817 ? -12.985 24.431 37.966 1.00 84.19 817 ASN A N 1
ATOM 6287 C CA . ASN A 1 817 ? -13.737 23.247 38.407 1.00 84.19 817 ASN A CA 1
ATOM 6288 C C . ASN A 1 817 ? -12.871 21.988 38.583 1.00 84.19 817 ASN A C 1
ATOM 6290 O O . ASN A 1 817 ? -13.375 20.864 38.540 1.00 84.19 817 ASN A O 1
ATOM 6294 N N . GLN A 1 818 ? -11.566 22.170 38.798 1.00 87.12 818 GLN A N 1
ATOM 6295 C CA . GLN A 1 818 ? -10.643 21.068 39.033 1.00 87.12 818 GLN A CA 1
ATOM 6296 C C . GLN A 1 818 ? -11.025 20.255 40.274 1.00 87.12 818 GLN A C 1
ATOM 6298 O O . GLN A 1 818 ? -10.970 19.026 40.243 1.00 87.12 818 GLN A O 1
ATOM 6303 N N . VAL A 1 819 ? -11.443 20.936 41.342 1.00 93.00 819 VAL A N 1
ATOM 6304 C CA . VAL A 1 819 ? -11.812 20.317 42.617 1.00 93.00 819 VAL A CA 1
ATOM 6305 C C . VAL A 1 819 ? -13.287 20.539 42.894 1.00 93.00 819 VAL A C 1
ATOM 6307 O O . VAL A 1 819 ? -13.753 21.678 42.910 1.00 93.00 819 VAL A O 1
ATOM 6310 N N . LEU A 1 820 ? -14.010 19.446 43.119 1.00 95.19 820 LEU A N 1
ATOM 6311 C CA . LEU A 1 820 ? -15.425 19.440 43.470 1.00 95.19 820 LEU A CA 1
ATOM 6312 C C . LEU A 1 820 ? -15.595 18.815 44.851 1.00 95.19 820 LEU A C 1
ATOM 6314 O O . LEU A 1 820 ? -14.949 17.821 45.172 1.00 95.19 820 LEU A O 1
ATOM 6318 N N . VAL A 1 821 ? -16.469 19.388 45.670 1.00 96.31 821 VAL A N 1
ATOM 6319 C CA . VAL A 1 821 ? -16.700 18.929 47.042 1.00 96.31 821 VAL A CA 1
ATOM 6320 C C . VAL A 1 821 ? -18.182 18.803 47.348 1.00 96.31 821 VAL A C 1
ATOM 6322 O O . VAL A 1 821 ? -18.990 19.576 46.835 1.00 96.31 821 VAL A O 1
ATOM 6325 N N . THR A 1 822 ? -18.554 17.855 48.204 1.00 96.50 822 THR A N 1
ATOM 6326 C CA . THR A 1 822 ? -19.907 17.803 48.778 1.00 96.50 822 THR A CA 1
ATOM 6327 C C . THR A 1 822 ? -20.155 18.996 49.713 1.00 96.50 822 THR A C 1
ATOM 6329 O O . THR A 1 822 ? -19.206 19.500 50.324 1.00 96.50 822 THR A O 1
ATOM 6332 N N . PRO A 1 823 ? -21.412 19.451 49.877 1.00 93.25 823 PRO A N 1
ATOM 6333 C CA . PRO A 1 823 ? -21.743 20.506 50.834 1.00 93.25 823 PRO A CA 1
ATOM 6334 C C . PRO A 1 823 ? -21.323 20.151 52.265 1.00 93.25 823 PRO A C 1
ATOM 6336 O O . PRO A 1 823 ? -21.330 18.983 52.645 1.00 93.25 823 PRO A O 1
ATOM 6339 N N . ASN A 1 824 ? -21.007 21.173 53.064 1.00 89.44 824 ASN A N 1
ATOM 6340 C CA . ASN A 1 824 ? -20.648 21.049 54.484 1.00 89.44 824 ASN A CA 1
ATOM 6341 C C . ASN A 1 824 ? -19.482 20.084 54.766 1.00 89.44 824 ASN A C 1
ATOM 6343 O O . ASN A 1 824 ? -19.446 19.443 55.814 1.00 89.44 824 ASN A O 1
ATOM 6347 N N . LEU A 1 825 ? -18.509 20.001 53.851 1.00 90.75 825 LEU A N 1
ATOM 6348 C CA . LEU A 1 825 ? -17.338 19.123 53.964 1.00 90.75 825 LEU A CA 1
ATOM 6349 C C . LEU A 1 825 ? -16.577 19.282 55.298 1.00 90.75 825 LEU A C 1
ATOM 6351 O O . LEU A 1 825 ? -15.997 18.330 55.803 1.00 90.75 825 LEU A O 1
ATOM 6355 N N . GLN A 1 826 ? -16.600 20.474 55.895 1.00 88.56 826 GLN A N 1
ATOM 6356 C CA . GLN A 1 826 ? -15.953 20.770 57.176 1.00 88.56 826 GLN A CA 1
ATOM 6357 C C . GLN A 1 826 ? -16.629 20.122 58.400 1.00 88.56 826 GLN A C 1
ATOM 6359 O O . GLN A 1 826 ? -16.027 20.043 59.471 1.00 88.56 826 GLN A O 1
ATOM 6364 N N . GLU A 1 827 ? -17.881 19.682 58.267 1.00 90.31 827 GLU A N 1
ATOM 6365 C CA . GLU A 1 827 ? -18.681 19.093 59.353 1.00 90.31 827 GLU A CA 1
ATOM 6366 C C . GLU A 1 827 ? -18.693 17.561 59.309 1.00 90.31 827 GLU A C 1
ATOM 6368 O O . GLU A 1 827 ? -19.181 16.922 60.238 1.00 90.31 827 GLU A O 1
ATOM 6373 N N . THR A 1 828 ? -18.162 16.956 58.245 1.00 91.00 828 THR A N 1
ATOM 6374 C CA . THR A 1 828 ? -18.237 15.507 58.044 1.00 91.00 828 THR A CA 1
ATOM 6375 C C . THR A 1 828 ? -17.234 14.761 58.913 1.00 91.00 828 THR A C 1
ATOM 6377 O O . THR A 1 828 ? -16.059 15.119 58.945 1.00 91.00 828 THR A O 1
ATOM 6380 N N . GLU A 1 829 ? -17.679 13.671 59.541 1.00 91.56 829 GLU A N 1
ATOM 6381 C CA . GLU A 1 829 ? -16.811 12.757 60.299 1.00 91.56 829 GLU A CA 1
ATOM 6382 C C . GLU A 1 829 ? -15.903 11.927 59.376 1.00 91.56 829 GLU A C 1
ATOM 6384 O O . GLU A 1 829 ? -14.729 11.690 59.667 1.00 91.56 829 GLU A O 1
ATOM 6389 N N . ARG A 1 830 ? -16.448 11.529 58.220 1.00 94.06 830 ARG A N 1
ATOM 6390 C CA . ARG A 1 830 ? -15.787 10.679 57.226 1.00 94.06 830 ARG A CA 1
ATOM 6391 C C . ARG A 1 830 ? -15.529 11.454 55.951 1.00 94.06 830 ARG A C 1
ATOM 6393 O O . ARG A 1 830 ? -16.464 12.021 55.390 1.00 94.06 830 ARG A O 1
ATOM 6400 N N . LEU A 1 831 ? -14.292 11.425 55.466 1.00 95.94 831 LEU A N 1
ATOM 6401 C CA . LEU A 1 831 ? -13.869 12.140 54.266 1.00 95.94 831 LEU A CA 1
ATOM 6402 C C . LEU A 1 831 ? -13.199 11.186 53.273 1.00 95.94 831 LEU A C 1
ATOM 6404 O O . LEU A 1 831 ? -12.217 10.523 53.605 1.00 95.94 831 LEU A O 1
ATOM 6408 N N . LEU A 1 832 ? -13.687 11.159 52.033 1.00 97.12 832 LEU A N 1
ATOM 6409 C CA . LEU A 1 832 ? -13.040 10.482 50.909 1.00 97.12 832 LEU A CA 1
ATOM 6410 C C . LEU A 1 832 ? -12.452 11.520 49.946 1.00 97.12 832 LEU A C 1
ATOM 6412 O O . LEU A 1 832 ? -13.183 12.292 49.327 1.00 97.12 832 LEU A O 1
ATOM 6416 N N . VAL A 1 833 ? -11.127 11.520 49.797 1.00 97.12 833 VAL A N 1
ATOM 6417 C CA . VAL A 1 833 ? -10.405 12.387 48.856 1.00 97.12 833 VAL A CA 1
ATOM 6418 C C . VAL A 1 833 ? -9.973 11.560 47.652 1.00 97.12 833 VAL A C 1
ATOM 6420 O O . VAL A 1 833 ? -9.132 10.669 47.777 1.00 97.12 833 VAL A O 1
ATOM 6423 N N . ILE A 1 834 ? -10.529 11.858 46.481 1.00 97.38 834 ILE A N 1
ATOM 6424 C CA . ILE A 1 834 ? -10.269 11.136 45.237 1.00 97.38 834 ILE A CA 1
ATOM 6425 C C . ILE A 1 834 ? -9.400 11.999 44.325 1.00 97.38 834 ILE A C 1
ATOM 6427 O O . ILE A 1 834 ? -9.776 13.106 43.964 1.00 97.38 834 ILE A O 1
ATOM 6431 N N . LEU A 1 835 ? -8.239 11.483 43.931 1.00 95.56 835 LEU A N 1
ATOM 6432 C CA . LEU A 1 835 ? -7.347 12.069 42.939 1.00 95.56 835 LEU A CA 1
ATOM 6433 C C . LEU A 1 835 ? -7.372 11.193 41.697 1.00 95.56 835 LEU A C 1
ATOM 6435 O O . LEU A 1 835 ? -6.881 10.062 41.738 1.00 95.56 835 LEU A O 1
ATOM 6439 N N . HIS A 1 836 ? -7.907 11.702 40.591 1.00 94.06 836 HIS A N 1
ATOM 6440 C CA . HIS A 1 836 ? -8.121 10.884 39.404 1.00 94.06 836 HIS A CA 1
ATOM 6441 C C . HIS A 1 836 ? -7.711 11.569 38.096 1.00 94.06 836 HIS A C 1
ATOM 6443 O O . HIS A 1 836 ? -7.864 12.781 37.913 1.00 94.06 836 HIS A O 1
ATOM 6449 N N . ASP A 1 837 ? -7.202 10.759 37.163 1.00 91.19 837 ASP A N 1
ATOM 6450 C CA . ASP A 1 837 ? -7.041 11.139 35.755 1.00 91.19 837 ASP A CA 1
ATOM 6451 C C . ASP A 1 837 ? -8.413 11.521 35.144 1.00 91.19 837 ASP A C 1
ATOM 6453 O O . ASP A 1 837 ? -9.452 11.075 35.641 1.00 91.19 837 ASP A O 1
ATOM 6457 N N . PRO A 1 838 ? -8.473 12.307 34.052 1.00 89.44 838 PRO A N 1
ATOM 6458 C CA . PRO A 1 838 ? -9.735 12.635 33.392 1.00 89.44 838 PRO A CA 1
ATOM 6459 C C . PRO A 1 838 ? -10.451 11.372 32.892 1.00 89.44 838 PRO A C 1
ATOM 6461 O O . PRO A 1 838 ? -9.777 10.381 32.579 1.00 89.44 838 PRO A O 1
ATOM 6464 N N . PRO A 1 839 ? -11.793 11.397 32.782 1.00 89.94 839 PRO A N 1
ATOM 6465 C CA . PRO A 1 839 ? -12.563 10.271 32.268 1.00 89.94 839 PRO A CA 1
ATOM 6466 C C . PRO A 1 839 ? -12.047 9.757 30.933 1.00 89.94 839 PRO A C 1
ATOM 6468 O O . PRO A 1 839 ? -11.548 10.510 30.091 1.00 89.94 839 PRO A O 1
ATOM 6471 N N . GLN A 1 840 ? -12.216 8.458 30.713 1.00 88.94 840 GLN A N 1
ATOM 6472 C CA . GLN A 1 840 ? -11.799 7.850 29.465 1.00 88.94 840 GLN A CA 1
ATOM 6473 C C . GLN A 1 840 ? -12.810 8.183 28.362 1.00 88.94 840 GLN A C 1
ATOM 6475 O O . GLN A 1 840 ? -13.981 7.827 28.462 1.00 88.94 840 GLN A O 1
ATOM 6480 N N . LEU A 1 841 ? -12.342 8.807 27.279 1.00 89.44 841 LEU A N 1
ATOM 6481 C CA . LEU A 1 841 ? -13.116 8.963 26.049 1.00 89.44 841 LEU A CA 1
ATOM 6482 C C . LEU A 1 841 ? -12.907 7.736 25.155 1.00 89.44 841 LEU A C 1
ATOM 6484 O O . LEU A 1 841 ? -11.773 7.397 24.810 1.00 89.44 841 LEU A O 1
ATOM 6488 N N . VAL A 1 842 ? -13.997 7.073 24.781 1.00 89.94 842 VAL A N 1
ATOM 6489 C CA . VAL A 1 842 ? -14.004 5.937 23.854 1.00 89.94 842 VAL A CA 1
ATOM 6490 C C . VAL A 1 842 ? -14.883 6.304 22.675 1.00 89.94 842 VAL A C 1
ATOM 6492 O O . VAL A 1 842 ? -16.052 6.612 22.863 1.00 89.94 842 VAL A O 1
ATOM 6495 N N . ALA A 1 843 ? -14.343 6.286 21.464 1.00 89.06 843 ALA A N 1
ATOM 6496 C CA . ALA A 1 843 ? -15.064 6.782 20.303 1.00 89.06 843 ALA A CA 1
ATOM 6497 C C . ALA A 1 843 ? -14.814 5.887 19.088 1.00 89.06 843 ALA A C 1
ATOM 6499 O O . ALA A 1 843 ? -13.682 5.450 18.870 1.00 89.06 843 ALA A O 1
ATOM 6500 N N . GLN A 1 844 ? -15.871 5.601 18.327 1.00 89.06 844 GLN A N 1
ATOM 6501 C CA . GLN A 1 844 ? -15.780 4.870 17.067 1.00 89.06 844 GLN A CA 1
ATOM 6502 C C . GLN A 1 844 ? -15.891 5.874 15.911 1.00 89.06 844 GLN A C 1
ATOM 6504 O O . GLN A 1 844 ? -16.994 6.356 15.651 1.00 89.06 844 GLN A O 1
ATOM 6509 N N . PRO A 1 845 ? -14.783 6.215 15.231 1.00 84.12 845 PRO A N 1
ATOM 6510 C CA . PRO A 1 845 ? -14.846 7.040 14.031 1.00 84.12 845 PRO A CA 1
ATOM 6511 C C . PRO A 1 845 ? -15.498 6.258 12.883 1.00 84.12 845 PRO A C 1
ATOM 6513 O O . PRO A 1 845 ? -15.448 5.018 12.862 1.00 84.12 845 PRO A O 1
ATOM 6516 N N . ASP A 1 846 ? -16.101 6.977 11.936 1.00 79.69 846 ASP A N 1
ATOM 6517 C CA . ASP A 1 846 ? -16.622 6.386 10.704 1.00 79.69 846 ASP A CA 1
ATOM 6518 C C . ASP A 1 846 ? -15.477 5.722 9.922 1.00 79.69 846 ASP A C 1
ATOM 6520 O O . ASP A 1 846 ? -14.411 6.295 9.718 1.00 79.69 846 ASP A O 1
ATOM 6524 N N . SER A 1 847 ? -15.664 4.479 9.488 1.00 72.25 847 SER A N 1
ATOM 6525 C CA . SER A 1 847 ? -14.621 3.742 8.766 1.00 72.25 847 SER A CA 1
ATOM 6526 C C . SER A 1 847 ? -14.286 4.305 7.378 1.00 72.25 847 SER A C 1
ATOM 6528 O O . SER A 1 847 ? -13.275 3.910 6.803 1.00 72.25 847 SER A O 1
ATOM 6530 N N . HIS A 1 848 ? -15.144 5.157 6.814 1.00 66.75 848 HIS A N 1
ATOM 6531 C CA . HIS A 1 848 ? -14.995 5.719 5.478 1.00 66.75 848 HIS A CA 1
ATOM 6532 C C . HIS A 1 848 ? -14.174 7.010 5.480 1.00 66.75 848 HIS A C 1
ATOM 6534 O O . HIS A 1 848 ? -13.231 7.123 4.702 1.00 66.75 848 HIS A O 1
ATOM 6540 N N . ASP A 1 849 ? -14.504 7.959 6.357 1.00 67.19 849 ASP A N 1
ATOM 6541 C CA . ASP A 1 849 ? -13.892 9.294 6.383 1.00 67.19 849 ASP A CA 1
ATOM 6542 C C . ASP A 1 849 ? -13.264 9.660 7.742 1.00 67.19 849 ASP A C 1
ATOM 6544 O O . ASP A 1 849 ? -12.623 10.703 7.870 1.00 67.19 849 ASP A O 1
ATOM 6548 N N . ASN A 1 850 ? -13.377 8.771 8.735 1.00 69.94 850 ASN A N 1
ATOM 6549 C CA . ASN A 1 850 ? -12.992 8.955 10.137 1.00 69.94 850 ASN A CA 1
ATOM 6550 C C . ASN A 1 850 ? -13.620 10.165 10.824 1.00 69.94 850 ASN A C 1
ATOM 6552 O O . ASN A 1 850 ? -13.114 10.623 11.855 1.00 69.94 850 ASN A O 1
ATOM 6556 N N . HIS A 1 851 ? -14.741 10.658 10.302 1.00 78.81 851 HIS A N 1
ATOM 6557 C CA . HIS A 1 851 ? -15.540 11.628 11.014 1.00 78.81 851 HIS A CA 1
ATOM 6558 C C . HIS A 1 851 ? -15.994 11.027 12.348 1.00 78.81 851 HIS A C 1
ATOM 6560 O O . HIS A 1 851 ? -16.413 9.866 12.432 1.00 78.81 851 HIS A O 1
ATOM 6566 N N . LEU A 1 852 ? -15.888 11.822 13.413 1.00 84.38 852 LEU A N 1
ATOM 6567 C CA . LEU A 1 852 ? -16.339 11.418 14.732 1.00 84.38 852 LEU A CA 1
ATOM 6568 C C . LEU A 1 852 ? -17.633 12.137 15.083 1.00 84.38 852 LEU A C 1
ATOM 6570 O O . LEU A 1 852 ? -17.641 13.325 15.397 1.00 84.38 852 LEU A O 1
ATOM 6574 N N . GLU A 1 853 ? -18.730 11.389 15.089 1.00 87.44 853 GLU A N 1
ATOM 6575 C CA . GLU A 1 853 ? -19.995 11.886 15.611 1.00 87.44 853 GLU A CA 1
ATOM 6576 C C . GLU A 1 853 ? -20.094 11.670 17.121 1.00 87.44 853 GLU A C 1
ATOM 6578 O O . GLU A 1 853 ? -19.772 10.598 17.637 1.00 87.44 853 GLU A O 1
ATOM 6583 N N . SER A 1 854 ? -20.607 12.675 17.835 1.00 88.50 854 SER A N 1
ATOM 6584 C CA . SER A 1 854 ? -20.779 12.618 19.292 1.00 88.50 854 SER A CA 1
ATOM 6585 C C . SER A 1 854 ? -21.660 11.452 19.744 1.00 88.50 854 SER A C 1
ATOM 6587 O O . SER A 1 854 ? -21.438 10.912 20.821 1.00 88.50 854 SER A O 1
ATOM 6589 N N . HIS A 1 855 ? -22.610 11.014 18.910 1.00 89.38 855 HIS A N 1
ATOM 6590 C CA . HIS A 1 855 ? -23.466 9.862 19.200 1.00 89.38 855 HIS A CA 1
ATOM 6591 C C . HIS A 1 855 ? -22.691 8.531 19.276 1.00 89.38 855 HIS A C 1
ATOM 6593 O O . HIS A 1 855 ? -23.135 7.607 19.953 1.00 89.38 855 HIS A O 1
ATOM 6599 N N . ASN A 1 856 ? -21.534 8.444 18.608 1.00 89.94 856 ASN A N 1
ATOM 6600 C CA . ASN A 1 856 ? -20.637 7.282 18.601 1.00 89.94 856 ASN A CA 1
ATOM 6601 C C . ASN A 1 856 ? -19.465 7.427 19.584 1.00 89.94 856 ASN A C 1
ATOM 6603 O O . ASN A 1 856 ? -18.542 6.604 19.588 1.00 89.94 856 ASN A O 1
ATOM 6607 N N . ALA A 1 857 ? -19.489 8.470 20.414 1.00 92.69 857 ALA A N 1
ATOM 6608 C CA . ALA A 1 857 ? -18.502 8.733 21.443 1.00 92.69 857 ALA A CA 1
ATOM 6609 C C . ALA A 1 857 ? -19.104 8.518 22.838 1.00 92.69 857 ALA A C 1
ATOM 6611 O O . ALA A 1 857 ? -20.222 8.928 23.137 1.00 92.69 857 ALA A O 1
ATOM 6612 N N . TRP A 1 858 ? -18.327 7.887 23.711 1.00 91.38 858 TRP A N 1
ATOM 6613 C CA . TRP A 1 858 ? -18.705 7.508 25.064 1.00 91.38 858 TRP A CA 1
ATOM 6614 C C . TRP A 1 858 ? -17.698 8.069 26.056 1.00 91.38 858 TRP A C 1
ATOM 6616 O O . TRP A 1 858 ? -16.486 7.945 25.871 1.00 91.38 858 TRP A O 1
ATOM 6626 N N . ILE A 1 859 ? -18.207 8.638 27.144 1.00 92.38 859 ILE A N 1
ATOM 6627 C CA . ILE A 1 859 ? -17.406 8.988 28.315 1.00 92.38 859 ILE A CA 1
ATOM 6628 C C . ILE A 1 859 ? -17.559 7.847 29.316 1.00 92.38 859 ILE A C 1
ATOM 6630 O O . ILE A 1 859 ? -18.670 7.522 29.732 1.00 92.38 859 ILE A O 1
ATOM 6634 N N . VAL A 1 860 ? -16.444 7.225 29.687 1.00 91.62 860 VAL A N 1
ATOM 6635 C CA . VAL A 1 860 ? -16.392 6.161 30.690 1.00 91.62 860 VAL A CA 1
ATOM 6636 C C . VAL A 1 860 ? -15.753 6.727 31.948 1.00 91.62 860 VAL A C 1
ATOM 6638 O O . VAL A 1 860 ? -14.543 6.966 31.989 1.00 91.62 860 VAL A O 1
ATOM 6641 N N . ASP A 1 861 ? -16.581 6.919 32.970 1.00 92.62 861 ASP A N 1
ATOM 6642 C CA . ASP A 1 861 ? -16.176 7.493 34.247 1.00 92.62 861 ASP A CA 1
ATOM 6643 C C . ASP A 1 861 ? -16.470 6.533 35.415 1.00 92.62 861 ASP A C 1
ATOM 6645 O O . ASP A 1 861 ? -17.571 6.535 35.966 1.00 92.62 861 ASP A O 1
ATOM 6649 N N . PRO A 1 862 ? -15.508 5.669 35.783 1.00 91.56 862 PRO A N 1
ATOM 6650 C CA . PRO A 1 862 ? -15.674 4.721 36.883 1.00 91.56 862 PRO A CA 1
ATOM 6651 C C . PRO A 1 862 ? -15.609 5.387 38.268 1.00 91.56 862 PRO A C 1
ATOM 6653 O O . PRO A 1 862 ? -15.964 4.751 39.253 1.00 91.56 862 PRO A O 1
ATOM 6656 N N . VAL A 1 863 ? -15.129 6.633 38.378 1.00 94.25 863 VAL A N 1
ATOM 6657 C CA . VAL A 1 863 ? -14.955 7.314 39.675 1.00 94.25 863 VAL A CA 1
ATOM 6658 C C . VAL A 1 863 ? -16.307 7.630 40.308 1.00 94.25 863 VAL A C 1
ATOM 6660 O O . VAL A 1 863 ? -16.474 7.513 41.519 1.00 94.25 863 VAL A O 1
ATOM 6663 N N . VAL A 1 864 ? -17.288 7.954 39.470 1.00 93.75 864 VAL A N 1
ATOM 6664 C CA . VAL A 1 864 ? -18.660 8.276 39.863 1.00 93.75 864 VAL A CA 1
ATOM 6665 C C . VAL A 1 864 ? -19.298 7.184 40.729 1.00 93.75 864 VAL A C 1
ATOM 6667 O O . VAL A 1 864 ? -19.978 7.513 41.693 1.00 93.75 864 VAL A O 1
ATOM 6670 N N . GLU A 1 865 ? -19.028 5.904 40.459 1.00 94.50 865 GLU A N 1
ATOM 6671 C CA . GLU A 1 865 ? -19.541 4.783 41.264 1.00 94.50 865 GLU A CA 1
ATOM 6672 C C . GLU A 1 865 ? -19.054 4.847 42.722 1.00 94.50 865 GLU A C 1
ATOM 6674 O O . GLU A 1 865 ? -19.827 4.628 43.656 1.00 94.50 865 GLU A O 1
ATOM 6679 N N . TYR A 1 866 ? -17.789 5.223 42.930 1.00 96.56 866 TYR A N 1
ATOM 6680 C CA . TYR A 1 866 ? -17.216 5.394 44.266 1.00 96.56 866 TYR A CA 1
ATOM 6681 C C . TYR A 1 866 ? -17.739 6.648 44.963 1.00 96.56 866 TYR A C 1
ATOM 6683 O O . TYR A 1 866 ? -17.908 6.631 46.181 1.00 96.56 866 TYR A O 1
ATOM 6691 N N . ILE A 1 867 ? -18.011 7.722 44.213 1.00 96.56 867 ILE A N 1
ATOM 6692 C CA . ILE A 1 867 ? -18.640 8.935 44.755 1.00 96.56 867 ILE A CA 1
ATOM 6693 C C . ILE A 1 867 ? -20.066 8.613 45.217 1.00 96.56 867 ILE A C 1
ATOM 6695 O O . ILE A 1 867 ? -20.405 8.889 46.367 1.00 96.56 867 ILE A O 1
ATOM 6699 N N . ASP A 1 868 ? -20.874 7.985 44.355 1.00 96.12 868 ASP A N 1
ATOM 6700 C CA . ASP A 1 868 ? -22.250 7.573 44.653 1.00 96.12 868 ASP A CA 1
ATOM 6701 C C . ASP A 1 868 ? -22.287 6.685 45.911 1.00 96.12 868 ASP A C 1
ATOM 6703 O O . ASP A 1 868 ? -23.082 6.913 46.830 1.00 96.12 868 ASP A O 1
ATOM 6707 N N . TRP A 1 869 ? -21.378 5.708 45.991 1.00 96.81 869 TRP A N 1
ATOM 6708 C CA . TRP A 1 869 ? -21.237 4.845 47.159 1.00 96.81 869 TRP A CA 1
ATOM 6709 C C . TRP A 1 869 ? -20.845 5.629 48.418 1.00 96.81 869 TRP A C 1
ATOM 6711 O O . TRP A 1 869 ? -21.514 5.494 49.445 1.00 96.81 869 TRP A O 1
ATOM 6721 N N . ALA A 1 870 ? -19.810 6.468 48.358 1.00 96.25 870 ALA A N 1
ATOM 6722 C CA . ALA A 1 870 ? -19.310 7.203 49.517 1.00 96.25 870 ALA A CA 1
ATOM 6723 C C . ALA A 1 870 ? -20.379 8.143 50.098 1.00 96.25 870 ALA A C 1
ATOM 6725 O O . ALA A 1 870 ? -20.620 8.132 51.308 1.00 96.25 870 ALA A O 1
ATOM 6726 N N . VAL A 1 871 ? -21.095 8.876 49.239 1.00 95.12 871 VAL A N 1
ATOM 6727 C CA . VAL A 1 871 ? -22.211 9.737 49.658 1.00 95.12 871 VAL A CA 1
ATOM 6728 C C . VAL A 1 871 ? -23.333 8.909 50.294 1.00 95.12 871 VAL A C 1
ATOM 6730 O O . VAL A 1 871 ? -23.852 9.292 51.342 1.00 95.12 871 VAL A O 1
ATOM 6733 N N . SER A 1 872 ? -23.662 7.730 49.745 1.00 94.81 872 SER A N 1
ATOM 6734 C CA . SER A 1 872 ? -24.671 6.832 50.339 1.00 94.81 872 SER A CA 1
ATOM 6735 C C . SER A 1 872 ? -24.306 6.338 51.748 1.00 94.81 872 SER A C 1
ATOM 6737 O O . SER A 1 872 ? -25.191 6.026 52.542 1.00 94.81 872 SER A O 1
ATOM 6739 N N . GLN A 1 873 ? -23.008 6.281 52.068 1.00 94.38 873 GLN A N 1
ATOM 6740 C CA . GLN A 1 873 ? -22.478 5.895 53.380 1.00 94.38 873 GLN A CA 1
ATOM 6741 C C . GLN A 1 873 ? -22.238 7.098 54.314 1.00 94.38 873 GLN A C 1
ATOM 6743 O O . GLN A 1 873 ? -21.701 6.927 55.413 1.00 94.38 873 GLN A O 1
ATOM 6748 N N . GLY A 1 874 ? -22.630 8.307 53.895 1.00 92.38 874 GLY A N 1
ATOM 6749 C CA . GLY A 1 874 ? -22.505 9.537 54.679 1.00 92.38 874 GLY A CA 1
ATOM 6750 C C . GLY A 1 874 ? -21.104 10.152 54.689 1.00 92.38 874 GLY A C 1
ATOM 6751 O O . GLY A 1 874 ? -20.783 10.894 55.614 1.00 92.38 874 GLY A O 1
ATOM 6752 N N . PHE A 1 875 ? -20.256 9.842 53.706 1.00 95.56 875 PHE A N 1
ATOM 6753 C CA . PHE A 1 875 ? -18.951 10.487 53.569 1.00 95.56 875 PHE A CA 1
ATOM 6754 C C . PHE A 1 875 ? -19.097 11.873 52.941 1.00 95.56 875 PHE A C 1
ATOM 6756 O O . PHE A 1 875 ? -19.841 12.062 51.978 1.00 95.56 875 PHE A O 1
ATOM 6763 N N . GLY A 1 876 ? -18.296 12.817 53.427 1.00 96.38 876 GLY A N 1
ATOM 6764 C CA . GLY A 1 876 ? -17.887 13.965 52.636 1.00 96.38 876 GLY A CA 1
ATOM 6765 C C . GLY A 1 876 ? -16.952 13.517 51.517 1.00 96.38 876 GLY A C 1
ATOM 6766 O O . GLY A 1 876 ? -16.074 12.681 51.740 1.00 96.38 876 GLY A O 1
ATOM 6767 N N . VAL A 1 877 ? -17.121 14.054 50.311 1.00 97.38 877 VAL A N 1
ATOM 6768 C CA . VAL A 1 877 ? -16.291 13.688 49.154 1.00 97.38 877 VAL A CA 1
ATOM 6769 C C . VAL A 1 877 ? -15.591 14.923 48.603 1.00 97.38 877 VAL A C 1
ATOM 6771 O O . VAL A 1 877 ? -16.230 15.948 48.369 1.00 97.38 877 VAL A O 1
ATOM 6774 N N . MET A 1 878 ? -14.281 14.805 48.378 1.00 97.06 878 MET A N 1
ATOM 6775 C CA . MET A 1 878 ? -13.463 15.762 47.633 1.00 97.06 878 MET A CA 1
ATOM 6776 C C . MET A 1 878 ? -12.923 15.081 46.373 1.00 97.06 878 MET A C 1
ATOM 6778 O O . MET A 1 878 ? -12.043 14.228 46.452 1.00 97.06 878 MET A O 1
ATOM 6782 N N . ASP A 1 879 ? -13.448 15.469 45.217 1.00 96.62 879 ASP A N 1
ATOM 6783 C CA . ASP A 1 879 ? -13.082 14.959 43.898 1.00 96.62 879 ASP A CA 1
ATOM 6784 C C . ASP A 1 879 ? -12.094 15.909 43.205 1.00 96.62 879 ASP A C 1
ATOM 6786 O O . ASP A 1 879 ? -12.412 17.070 42.939 1.00 96.62 879 ASP A O 1
ATOM 6790 N N . ILE A 1 880 ? -10.883 15.427 42.927 1.00 94.69 880 ILE A N 1
ATOM 6791 C CA . ILE A 1 880 ? -9.769 16.192 42.360 1.00 94.69 880 ILE A CA 1
ATOM 6792 C C . ILE A 1 880 ? -9.403 15.592 41.003 1.00 94.69 880 ILE A C 1
ATOM 6794 O O . ILE A 1 880 ? -8.774 14.530 40.925 1.00 94.69 880 ILE A O 1
ATOM 6798 N N . ASN A 1 881 ? -9.722 16.315 39.930 1.00 91.94 881 ASN A N 1
ATOM 6799 C CA . ASN A 1 881 ? -9.343 15.907 38.585 1.00 91.94 881 ASN A CA 1
ATOM 6800 C C . ASN A 1 881 ? -7.969 16.459 38.181 1.00 91.94 881 ASN A C 1
ATOM 6802 O O . ASN A 1 881 ? -7.657 17.632 38.380 1.00 91.94 881 ASN A O 1
ATOM 6806 N N . VAL A 1 882 ? -7.127 15.609 37.597 1.00 88.00 882 VAL A N 1
ATOM 6807 C CA . VAL A 1 882 ? -5.749 15.953 37.232 1.00 88.00 882 VAL A CA 1
ATOM 6808 C C . VAL A 1 882 ? -5.606 15.932 35.709 1.00 88.00 882 VAL A C 1
ATOM 6810 O O . VAL A 1 882 ? -5.612 14.846 35.131 1.00 88.00 882 VAL A O 1
ATOM 6813 N N . PRO A 1 883 ? -5.461 17.087 35.033 1.00 81.88 883 PRO A N 1
ATOM 6814 C CA . PRO A 1 883 ? -5.267 17.133 33.585 1.00 81.88 883 PRO A CA 1
ATOM 6815 C C . PRO A 1 883 ? -4.028 16.341 33.141 1.00 81.88 883 PRO A C 1
ATOM 6817 O O . PRO A 1 883 ? -2.980 16.385 33.783 1.00 81.88 883 PRO A O 1
ATOM 6820 N N . ALA A 1 884 ? -4.137 15.615 32.025 1.00 77.62 884 ALA A N 1
ATOM 6821 C CA . ALA A 1 884 ? -3.042 14.787 31.504 1.00 77.62 884 ALA A CA 1
ATOM 6822 C C . ALA A 1 884 ? -1.968 15.589 30.737 1.00 77.62 884 ALA A C 1
ATOM 6824 O O . ALA A 1 884 ? -0.817 15.150 30.647 1.00 77.62 884 ALA A O 1
ATOM 6825 N N . SER A 1 885 ? -2.361 16.740 30.192 1.00 72.69 885 SER A N 1
ATOM 6826 C CA . SER A 1 885 ? -1.521 17.714 29.494 1.00 72.69 885 SER A CA 1
ATOM 6827 C C . SER A 1 885 ? -2.075 19.107 29.776 1.00 72.69 885 SER A C 1
ATOM 6829 O O . SER A 1 885 ? -3.286 19.257 29.944 1.00 72.69 885 SER A O 1
ATOM 6831 N N . LEU A 1 886 ? -1.204 20.112 29.813 1.00 69.88 886 LEU A N 1
ATOM 6832 C CA . LEU A 1 886 ? -1.602 21.515 29.901 1.00 69.88 886 LEU A CA 1
ATOM 6833 C C . LEU A 1 886 ? -1.403 22.150 28.531 1.00 69.88 886 LEU A C 1
ATOM 6835 O O . LEU A 1 886 ? -0.248 22.364 28.163 1.00 69.88 886 LEU A O 1
ATOM 6839 N N . PRO A 1 887 ? -2.482 22.388 27.773 1.00 61.72 887 PRO A N 1
ATOM 6840 C CA . PRO A 1 887 ? -2.361 23.075 26.501 1.00 61.72 887 PRO A CA 1
ATOM 6841 C C . PRO A 1 887 ? -1.948 24.533 26.736 1.00 61.72 887 PRO A C 1
ATOM 6843 O O . PRO A 1 887 ? -2.515 25.208 27.600 1.00 61.72 887 PRO A O 1
ATOM 6846 N N . GLN A 1 888 ? -0.966 25.010 25.978 1.00 65.06 888 GLN A N 1
ATOM 6847 C CA . GLN A 1 888 ? -0.666 26.433 25.835 1.00 65.06 888 GLN A CA 1
ATOM 6848 C C . GLN A 1 888 ? -1.537 27.015 24.715 1.00 65.06 888 GLN A C 1
ATOM 6850 O O . GLN A 1 888 ? -1.904 26.307 23.780 1.00 65.06 888 GLN A O 1
ATOM 6855 N N . GLU A 1 889 ? -1.895 28.301 24.794 1.00 59.03 889 GLU A N 1
ATOM 6856 C CA . GLU A 1 889 ? -2.683 28.954 23.730 1.00 59.03 889 GLU A CA 1
ATOM 6857 C C . GLU A 1 889 ? -1.949 28.950 22.375 1.00 59.03 889 GLU A C 1
ATOM 6859 O O . GLU A 1 889 ? -2.591 28.984 21.330 1.00 59.03 889 GLU A O 1
ATOM 6864 N N . GLU A 1 890 ? -0.619 28.825 22.398 1.00 58.69 890 GLU A N 1
ATOM 6865 C CA . GLU A 1 890 ? 0.261 28.731 21.227 1.00 58.69 890 GLU A CA 1
ATOM 6866 C C . GLU A 1 890 ? 0.386 27.298 20.658 1.00 58.69 890 GLU A C 1
ATOM 6868 O O . GLU A 1 890 ? 1.019 27.107 19.618 1.00 58.69 890 GLU A O 1
ATOM 6873 N N . ASP A 1 891 ? -0.213 26.279 21.297 1.00 65.62 891 ASP A N 1
ATOM 6874 C CA . ASP A 1 891 ? -0.107 24.882 20.853 1.00 65.62 891 ASP A CA 1
ATOM 6875 C C . ASP A 1 891 ? -0.919 24.645 19.567 1.00 65.62 891 ASP A C 1
ATOM 6877 O O . ASP A 1 891 ? -2.124 24.366 19.594 1.00 65.62 891 ASP A O 1
ATOM 6881 N N . THR A 1 892 ? -0.230 24.694 18.429 1.00 65.62 892 THR A N 1
ATOM 6882 C CA . THR A 1 892 ? -0.787 24.397 17.097 1.00 65.62 892 THR A CA 1
ATOM 6883 C C . THR A 1 892 ? -0.711 22.913 16.729 1.00 65.62 892 THR A C 1
ATOM 6885 O O . THR A 1 892 ? -1.298 22.488 15.732 1.00 65.62 892 THR A O 1
ATOM 6888 N N . ASP A 1 893 ? -0.052 22.095 17.556 1.00 67.50 893 ASP A N 1
ATOM 6889 C CA . ASP A 1 893 ? 0.117 20.675 17.279 1.00 67.50 893 ASP A CA 1
ATOM 6890 C C . ASP A 1 893 ? -1.220 19.904 17.355 1.00 67.50 893 ASP A C 1
ATOM 6892 O O . ASP A 1 893 ? -1.976 19.998 18.341 1.00 67.50 893 ASP A O 1
ATOM 6896 N N . PRO A 1 894 ? -1.518 19.053 16.352 1.00 67.31 894 PRO A N 1
ATOM 6897 C CA . PRO A 1 894 ? -2.723 18.226 16.350 1.00 67.31 894 PRO A CA 1
ATOM 6898 C C . PRO A 1 894 ? -2.710 17.187 17.479 1.00 67.31 894 PRO A C 1
ATOM 6900 O O . PRO A 1 894 ? -3.770 16.810 17.988 1.00 67.31 894 PRO A O 1
ATOM 6903 N N . PHE A 1 895 ? -1.521 16.757 17.913 1.00 74.25 895 PHE A N 1
ATOM 6904 C CA . PHE A 1 895 ? -1.326 15.791 18.988 1.00 74.25 895 PHE A CA 1
ATOM 6905 C C . PHE A 1 895 ? -0.396 16.342 20.071 1.00 74.25 895 PHE A C 1
ATOM 6907 O O . PHE A 1 895 ? 0.806 16.465 19.866 1.00 74.25 895 PHE A O 1
ATOM 6914 N N . ILE A 1 896 ? -0.947 16.576 21.262 1.00 76.88 896 ILE A N 1
ATOM 6915 C CA . ILE A 1 896 ? -0.180 17.019 22.428 1.00 76.88 896 ILE A CA 1
ATOM 6916 C C . ILE A 1 896 ? 0.100 15.795 23.315 1.00 76.88 896 ILE A C 1
ATOM 6918 O O . ILE A 1 896 ? -0.845 15.180 23.829 1.00 76.88 896 ILE A O 1
ATOM 6922 N N . PRO A 1 897 ? 1.370 15.392 23.514 1.00 74.00 897 PRO A N 1
ATOM 6923 C CA . PRO A 1 897 ? 1.697 14.279 24.393 1.00 74.00 897 PRO A CA 1
ATOM 6924 C C . PRO A 1 897 ? 1.385 14.608 25.861 1.00 74.00 897 PRO A C 1
ATOM 6926 O O . PRO A 1 897 ? 1.245 15.766 26.259 1.00 74.00 897 PRO A O 1
ATOM 6929 N N . ARG A 1 898 ? 1.298 13.568 26.701 1.00 77.88 898 ARG A N 1
ATOM 6930 C CA . ARG A 1 898 ? 1.173 13.742 28.158 1.00 77.88 898 ARG A CA 1
ATOM 6931 C C . ARG A 1 898 ? 2.375 14.499 28.708 1.00 77.88 898 ARG A C 1
ATOM 6933 O O . ARG A 1 898 ? 3.508 14.226 28.303 1.00 77.88 898 ARG A O 1
ATOM 6940 N N . SER A 1 899 ? 2.137 15.373 29.683 1.00 80.81 899 SER A N 1
ATOM 6941 C CA . SER A 1 899 ? 3.223 16.087 30.350 1.00 80.81 899 SER A CA 1
ATOM 6942 C C . SER A 1 899 ? 4.206 15.101 31.006 1.00 80.81 899 SER A C 1
ATOM 6944 O O . SER A 1 899 ? 3.781 14.094 31.587 1.00 80.81 899 SER A O 1
ATOM 6946 N N . PRO A 1 900 ? 5.526 15.365 30.946 1.00 82.94 900 PRO A N 1
ATOM 6947 C CA . PRO A 1 900 ? 6.524 14.547 31.623 1.00 82.94 900 PRO A CA 1
ATOM 6948 C C . PRO A 1 900 ? 6.202 14.353 33.110 1.00 82.94 900 PRO A C 1
ATOM 6950 O O . PRO A 1 900 ? 5.818 15.299 33.799 1.00 82.94 900 PRO A O 1
ATOM 6953 N N . GLU A 1 901 ? 6.441 13.142 33.631 1.00 82.56 901 GLU A N 1
ATOM 6954 C CA . GLU A 1 901 ? 6.098 12.757 35.014 1.00 82.56 901 GLU A CA 1
ATOM 6955 C C . GLU A 1 901 ? 6.629 13.754 36.056 1.00 82.56 901 GLU A C 1
ATOM 6957 O O . GLU A 1 901 ? 5.938 14.066 37.020 1.00 82.56 901 GLU A O 1
ATOM 6962 N N . LYS A 1 902 ? 7.835 14.298 35.843 1.00 84.81 902 LYS A N 1
ATOM 6963 C CA . LYS A 1 902 ? 8.464 15.273 36.746 1.00 84.81 902 LYS A CA 1
ATOM 6964 C C . LYS A 1 902 ? 7.667 16.579 36.855 1.00 84.81 902 LYS A C 1
ATOM 6966 O O . LYS A 1 902 ? 7.541 17.110 37.954 1.00 84.81 902 LYS A O 1
ATOM 6971 N N . ILE A 1 903 ? 7.140 17.076 35.735 1.00 83.31 903 ILE A N 1
ATOM 6972 C CA . ILE A 1 903 ? 6.341 18.310 35.688 1.00 83.31 903 ILE A CA 1
ATOM 6973 C C . ILE A 1 903 ? 4.993 18.060 36.366 1.00 83.31 903 ILE A C 1
ATOM 6975 O O . ILE A 1 903 ? 4.613 18.793 37.276 1.00 83.31 903 ILE A O 1
ATOM 6979 N N . MET A 1 904 ? 4.334 16.957 36.002 1.00 83.69 904 MET A N 1
ATOM 6980 C CA . MET A 1 904 ? 3.061 16.548 36.597 1.00 83.69 904 MET A CA 1
ATOM 6981 C C . MET A 1 904 ? 3.179 16.350 38.117 1.00 83.69 904 MET A C 1
ATOM 6983 O O . MET A 1 904 ? 2.311 16.779 38.871 1.00 83.69 904 MET A O 1
ATOM 6987 N N . GLN A 1 905 ? 4.274 15.748 38.593 1.00 86.31 905 GLN A N 1
ATOM 6988 C CA . GLN A 1 905 ? 4.512 15.538 40.021 1.00 86.31 905 GLN A CA 1
ATOM 6989 C C . GLN A 1 905 ? 4.677 16.861 40.786 1.00 86.31 905 GLN A C 1
ATOM 6991 O O . GLN A 1 905 ? 4.161 16.971 41.896 1.00 86.31 905 GLN A O 1
ATOM 6996 N N . ALA A 1 906 ? 5.367 17.854 40.216 1.00 85.69 906 ALA A N 1
ATOM 6997 C CA . ALA A 1 906 ? 5.532 19.167 40.844 1.00 85.69 906 ALA A CA 1
ATOM 6998 C C . ALA A 1 906 ? 4.186 19.901 40.986 1.00 85.69 906 ALA A C 1
ATOM 7000 O O . ALA A 1 906 ? 3.874 20.424 42.053 1.00 85.69 906 ALA A O 1
ATOM 7001 N N . GLN A 1 907 ? 3.355 19.857 39.944 1.00 83.38 907 GLN A N 1
ATOM 7002 C CA . GLN A 1 907 ? 2.026 20.479 39.945 1.00 83.38 907 GLN A CA 1
ATOM 7003 C C . GLN A 1 907 ? 1.061 19.794 40.913 1.00 83.38 907 GLN A C 1
ATOM 7005 O O . GLN A 1 907 ? 0.347 20.456 41.668 1.00 83.38 907 GLN A O 1
ATOM 7010 N N . LEU A 1 908 ? 1.074 18.458 40.934 1.00 88.25 908 LEU A N 1
ATOM 7011 C CA . LEU A 1 908 ? 0.320 17.668 41.905 1.00 88.25 908 LEU A CA 1
ATOM 7012 C C . LEU A 1 908 ? 0.749 17.977 43.336 1.00 88.25 908 LEU A C 1
ATOM 7014 O O . LEU A 1 908 ? -0.098 18.085 44.216 1.00 88.25 908 LEU A O 1
ATOM 7018 N N . GLN A 1 909 ? 2.051 18.132 43.575 1.00 89.31 909 GLN A N 1
ATOM 7019 C CA . GLN A 1 909 ? 2.560 18.476 44.895 1.00 89.31 909 GLN A CA 1
ATOM 7020 C C . GLN A 1 909 ? 2.036 19.838 45.351 1.00 89.31 909 GLN A C 1
ATOM 7022 O O . GLN A 1 909 ? 1.575 19.950 46.482 1.00 89.31 909 GLN A O 1
ATOM 7027 N N . GLU A 1 910 ? 2.062 20.850 44.486 1.00 87.88 910 GLU A N 1
ATOM 7028 C CA . GLU A 1 910 ? 1.524 22.173 44.809 1.00 87.88 910 GLU A CA 1
ATOM 7029 C C . GLU A 1 910 ? 0.020 22.112 45.118 1.00 87.88 910 GLU A C 1
ATOM 7031 O O . GLU A 1 910 ? -0.413 22.594 46.161 1.00 87.88 910 GLU A O 1
ATOM 7036 N N . LEU A 1 911 ? -0.767 21.455 44.255 1.00 88.69 911 LEU A N 1
ATOM 7037 C CA . LEU A 1 911 ? -2.219 21.329 44.418 1.00 88.69 911 LEU A CA 1
ATOM 7038 C C . LEU A 1 911 ? -2.598 20.607 45.714 1.00 88.69 911 LEU A C 1
ATOM 7040 O O . LEU A 1 911 ? -3.393 21.106 46.504 1.00 88.69 911 LEU A O 1
ATOM 7044 N N . VAL A 1 912 ? -2.061 19.408 45.917 1.00 91.88 912 VAL A N 1
ATOM 7045 C CA . VAL A 1 912 ? -2.523 18.525 46.990 1.00 91.88 912 VAL A CA 1
ATOM 7046 C C . VAL A 1 912 ? -2.028 19.018 48.348 1.00 91.88 912 VAL A C 1
ATOM 7048 O O . VAL A 1 912 ? -2.776 18.953 49.321 1.00 91.88 912 VAL A O 1
ATOM 7051 N N . CYS A 1 913 ? -0.817 19.584 48.424 1.00 91.19 913 CYS A N 1
ATOM 7052 C CA . CYS A 1 913 ? -0.357 20.250 49.643 1.00 91.19 913 CYS A CA 1
ATOM 7053 C C . CYS A 1 913 ? -1.188 21.501 49.948 1.00 91.19 913 CYS A C 1
ATOM 7055 O O . CYS A 1 913 ? -1.544 21.704 51.102 1.00 91.19 913 CYS A O 1
ATOM 7057 N N . TYR A 1 914 ? -1.559 22.301 48.940 1.00 91.06 914 TYR A N 1
ATOM 7058 C CA . TYR A 1 914 ? -2.444 23.449 49.149 1.00 91.06 914 TYR A CA 1
ATOM 7059 C C . TYR A 1 914 ? -3.805 23.020 49.712 1.00 91.06 914 TYR A C 1
ATOM 7061 O O . TYR A 1 914 ? -4.279 23.608 50.683 1.00 91.06 914 TYR A O 1
ATOM 7069 N N . LEU A 1 915 ? -4.420 21.980 49.140 1.00 92.56 915 LEU A N 1
ATOM 7070 C CA . LEU A 1 915 ? -5.696 21.443 49.623 1.00 92.56 915 LEU A CA 1
ATOM 7071 C C . LEU A 1 915 ? -5.586 20.889 51.046 1.00 92.56 915 LEU A C 1
ATOM 7073 O O . LEU A 1 915 ? -6.498 21.067 51.853 1.00 92.56 915 LEU A O 1
ATOM 7077 N N . TRP A 1 916 ? -4.462 20.244 51.362 1.00 93.75 916 TRP A N 1
ATOM 7078 C CA . TRP A 1 916 ? -4.192 19.775 52.712 1.00 93.75 916 TRP A CA 1
ATOM 7079 C C . TRP A 1 916 ? -4.103 20.939 53.700 1.00 93.75 916 TRP A C 1
ATOM 7081 O O . TRP A 1 916 ? -4.881 20.984 54.648 1.00 93.75 916 TRP A O 1
ATOM 7091 N N . ASP A 1 917 ? -3.211 21.894 53.445 1.00 92.50 917 ASP A N 1
ATOM 7092 C CA . ASP A 1 917 ? -2.879 22.974 54.377 1.00 92.50 917 ASP A CA 1
ATOM 7093 C C . ASP A 1 917 ? -4.055 23.946 54.596 1.00 92.50 917 ASP A C 1
ATOM 7095 O O . ASP A 1 917 ? -4.250 24.443 55.703 1.00 92.50 917 ASP A O 1
ATOM 7099 N N . ASN A 1 918 ? -4.854 24.214 53.555 1.00 91.50 918 ASN A N 1
ATOM 7100 C CA . ASN A 1 918 ? -5.911 25.234 53.602 1.00 91.50 918 ASN A CA 1
ATOM 7101 C C . ASN A 1 918 ? -7.314 24.682 53.884 1.00 91.50 918 ASN A C 1
ATOM 7103 O O . ASN A 1 918 ? -8.198 25.457 54.241 1.00 91.50 918 ASN A O 1
ATOM 7107 N N . TYR A 1 919 ? -7.541 23.377 53.712 1.00 92.12 919 TYR A N 1
ATOM 7108 C CA . TYR A 1 919 ? -8.868 22.780 53.883 1.00 92.12 919 TYR A CA 1
ATOM 7109 C C . TYR A 1 919 ? -8.821 21.550 54.785 1.00 92.12 919 TYR A C 1
ATOM 7111 O O . TYR A 1 919 ? -9.312 21.594 55.910 1.00 92.12 919 TYR A O 1
ATOM 7119 N N . ILE A 1 920 ? -8.192 20.462 54.332 1.00 92.44 920 ILE A N 1
ATOM 7120 C CA . ILE A 1 920 ? -8.307 19.150 54.991 1.00 92.44 920 ILE A CA 1
ATOM 7121 C C . ILE A 1 920 ? -7.719 19.177 56.411 1.00 92.44 920 ILE A C 1
ATOM 7123 O O . ILE A 1 920 ? -8.322 18.653 57.350 1.00 92.44 920 ILE A O 1
ATOM 7127 N N . GLN A 1 921 ? -6.566 19.825 56.600 1.00 91.06 921 GLN A N 1
ATOM 7128 C CA . GLN A 1 921 ? -5.916 19.935 57.905 1.00 91.06 921 GLN A CA 1
ATOM 7129 C C . GLN A 1 921 ? -6.782 20.689 58.925 1.00 91.06 921 GLN A C 1
ATOM 7131 O O . GLN A 1 921 ? -6.714 20.373 60.111 1.00 91.06 921 GLN A O 1
ATOM 7136 N N . LEU A 1 922 ? -7.616 21.629 58.473 1.00 90.06 922 LEU A N 1
ATOM 7137 C CA . LEU A 1 922 ? -8.455 22.472 59.328 1.00 90.06 922 LEU A CA 1
ATOM 7138 C C . LEU A 1 922 ? -9.786 21.813 59.718 1.00 90.06 922 LEU A C 1
ATOM 7140 O O . LEU A 1 922 ? -10.453 22.279 60.636 1.00 90.06 922 LEU A O 1
ATOM 7144 N N . TYR A 1 923 ? -10.197 20.741 59.037 1.00 90.94 923 TYR A N 1
ATOM 7145 C CA . TYR A 1 923 ? -11.457 20.052 59.322 1.00 90.94 923 TYR A CA 1
ATOM 7146 C C . TYR A 1 923 ? -11.316 19.136 60.537 1.00 90.94 923 TYR A C 1
ATOM 7148 O O . TYR A 1 923 ? -11.091 17.939 60.389 1.00 90.94 923 TYR A O 1
ATOM 7156 N N . GLU A 1 924 ? -11.417 19.689 61.745 1.00 83.69 924 GLU A N 1
ATOM 7157 C CA . GLU A 1 924 ? -11.222 18.956 63.009 1.00 83.69 924 GLU A CA 1
ATOM 7158 C C . GLU A 1 924 ? -12.193 17.778 63.191 1.00 83.69 924 GLU A C 1
ATOM 7160 O O . GLU A 1 924 ? -11.819 16.760 63.770 1.00 83.69 924 GLU A O 1
ATOM 7165 N N . ASN A 1 925 ? -13.406 17.883 62.639 1.00 85.38 925 ASN A N 1
ATOM 7166 C CA . ASN A 1 925 ? -14.429 16.839 62.728 1.00 85.38 925 ASN A CA 1
ATOM 7167 C C . ASN A 1 925 ? -14.127 15.614 61.854 1.00 85.38 925 ASN A C 1
ATOM 7169 O O . ASN A 1 925 ? -14.641 14.539 62.143 1.00 85.38 925 ASN A O 1
ATOM 7173 N N . ALA A 1 926 ? -13.292 15.748 60.816 1.00 86.69 926 ALA A N 1
ATOM 7174 C CA . ALA A 1 926 ? -12.938 14.643 59.928 1.00 86.69 926 ALA A CA 1
ATOM 7175 C C . ALA A 1 926 ? -11.909 13.720 60.604 1.00 86.69 926 ALA A C 1
ATOM 7177 O O . ALA A 1 926 ? -10.691 13.926 60.493 1.00 86.69 926 ALA A O 1
ATOM 7178 N N . THR A 1 927 ? -12.405 12.722 61.333 1.00 85.12 927 THR A N 1
ATOM 7179 C CA . THR A 1 927 ? -11.610 11.726 62.067 1.00 85.12 927 THR A CA 1
ATOM 7180 C C . THR A 1 927 ? -11.189 10.553 61.182 1.00 85.12 927 THR A C 1
ATOM 7182 O O . THR A 1 927 ? -10.138 9.959 61.423 1.00 85.12 927 THR A O 1
ATOM 7185 N N . GLU A 1 928 ? -11.961 10.251 60.133 1.00 90.38 928 GLU A N 1
ATOM 7186 C CA . GLU A 1 928 ? -11.723 9.124 59.226 1.00 90.38 928 GLU A CA 1
ATOM 7187 C C . GLU A 1 928 ? -11.484 9.614 57.789 1.00 90.38 928 GLU A C 1
ATOM 7189 O O . GLU A 1 928 ? -12.429 9.846 57.031 1.00 90.38 928 GLU A O 1
ATOM 7194 N N . ILE A 1 929 ? -10.212 9.779 57.397 1.00 95.12 929 ILE A N 1
ATOM 7195 C CA . ILE A 1 929 ? -9.833 10.262 56.057 1.00 95.12 929 ILE A CA 1
ATOM 7196 C C . ILE A 1 929 ? -9.305 9.113 55.195 1.00 95.12 929 ILE A C 1
ATOM 7198 O O . ILE A 1 929 ? -8.310 8.469 55.533 1.00 95.12 929 ILE A O 1
ATOM 7202 N N . PHE A 1 930 ? -9.914 8.912 54.030 1.00 96.88 930 PHE A N 1
ATOM 7203 C CA . PHE A 1 930 ? -9.456 7.970 53.013 1.00 96.88 930 PHE A CA 1
ATOM 7204 C C . PHE A 1 930 ? -8.938 8.704 51.780 1.00 96.88 930 PHE A C 1
ATOM 7206 O O . PHE A 1 930 ? -9.571 9.636 51.285 1.00 96.88 930 PHE A O 1
ATOM 7213 N N . LEU A 1 931 ? -7.793 8.260 51.258 1.00 97.12 931 LEU A N 1
ATOM 7214 C CA . LEU A 1 931 ? -7.241 8.753 49.996 1.00 97.12 931 LEU A CA 1
ATOM 7215 C C . LEU A 1 931 ? -7.442 7.714 48.897 1.00 97.12 931 LEU A C 1
ATOM 7217 O O . LEU A 1 931 ? -7.102 6.545 49.080 1.00 97.12 931 LEU A O 1
ATOM 7221 N N . MET A 1 932 ? -7.919 8.142 47.735 1.00 97.50 932 MET A N 1
ATOM 7222 C CA . MET A 1 932 ? -8.050 7.298 46.555 1.00 97.50 932 MET A CA 1
ATOM 7223 C C . MET A 1 932 ? -7.277 7.898 45.381 1.00 97.50 932 MET A C 1
ATOM 7225 O O . MET A 1 932 ? -7.601 8.985 44.926 1.00 97.50 932 MET A O 1
ATOM 7229 N N . GLY A 1 933 ? -6.259 7.204 44.877 1.00 95.88 933 GLY A N 1
ATOM 7230 C CA . GLY A 1 933 ? -5.509 7.605 43.686 1.00 95.88 933 GLY A CA 1
ATOM 7231 C C . GLY A 1 933 ? -5.865 6.749 42.472 1.00 95.88 933 GLY A C 1
ATOM 7232 O O . GLY A 1 933 ? -5.774 5.525 42.521 1.00 95.88 933 GLY A O 1
ATOM 7233 N N . VAL A 1 934 ? -6.234 7.373 41.358 1.00 94.94 934 VAL A N 1
ATOM 7234 C CA . VAL A 1 934 ? -6.750 6.693 40.163 1.00 94.94 934 VAL A CA 1
ATOM 7235 C C . VAL A 1 934 ? -5.939 7.091 38.931 1.00 94.94 934 VAL A C 1
ATOM 7237 O O . VAL A 1 934 ? -5.870 8.261 38.564 1.00 94.94 934 VAL A O 1
ATOM 7240 N N . GLY A 1 935 ? -5.329 6.111 38.265 1.00 91.62 935 GLY A N 1
ATOM 7241 C CA . GLY A 1 935 ? -4.520 6.324 37.066 1.00 91.62 935 GLY A CA 1
ATOM 7242 C C . GLY A 1 935 ? -3.114 6.819 37.397 1.00 91.62 935 GLY A C 1
ATOM 7243 O O . GLY A 1 935 ? -2.424 6.227 38.226 1.00 91.62 935 GLY A O 1
ATOM 7244 N N . ASN A 1 936 ? -2.660 7.878 36.728 1.00 88.44 936 ASN A N 1
ATOM 7245 C CA . ASN A 1 936 ? -1.399 8.562 37.022 1.00 88.44 936 ASN A CA 1
ATOM 7246 C C . ASN A 1 936 ? -1.527 9.566 38.180 1.00 88.44 936 ASN A C 1
ATOM 7248 O O . ASN A 1 936 ? -0.533 9.839 38.861 1.00 88.44 936 ASN A O 1
ATOM 7252 N N . ALA A 1 937 ? -2.736 10.065 38.447 1.00 89.44 937 ALA A N 1
ATOM 7253 C CA . ALA A 1 937 ? -3.043 10.983 39.539 1.00 89.44 937 ALA A CA 1
ATOM 7254 C C . ALA A 1 937 ? -2.702 10.426 40.934 1.00 89.44 937 ALA A C 1
ATOM 7256 O O . ALA A 1 937 ? -2.492 11.201 41.866 1.00 89.44 937 ALA A O 1
ATOM 7257 N N . TYR A 1 938 ? -2.529 9.103 41.083 1.00 91.44 938 TYR A N 1
ATOM 7258 C CA . TYR A 1 938 ? -2.051 8.486 42.330 1.00 91.44 938 TYR A CA 1
ATOM 7259 C C . TYR A 1 938 ? -0.687 9.032 42.797 1.00 91.44 938 TYR A C 1
ATOM 7261 O O . TYR A 1 938 ? -0.362 8.976 43.986 1.00 91.44 938 TYR A O 1
ATOM 7269 N N . LEU A 1 939 ? 0.120 9.601 41.888 1.00 90.75 939 LEU A N 1
ATOM 7270 C CA . LEU A 1 939 ? 1.352 10.294 42.266 1.00 90.75 939 LEU A CA 1
ATOM 7271 C C . LEU A 1 939 ? 1.084 11.467 43.221 1.00 90.75 939 LEU A C 1
ATOM 7273 O O . LEU A 1 939 ? 1.955 11.767 44.035 1.00 90.75 939 LEU A O 1
ATOM 7277 N N . GLY A 1 940 ? -0.111 12.065 43.174 1.00 90.44 940 GLY A N 1
ATOM 7278 C CA . GLY A 1 940 ? -0.603 13.067 44.121 1.00 90.44 940 GLY A CA 1
ATOM 7279 C C . GLY A 1 940 ? -0.659 12.540 45.558 1.00 90.44 940 GLY A C 1
ATOM 7280 O O . GLY A 1 940 ? -0.155 13.178 46.479 1.00 90.44 940 GLY A O 1
ATOM 7281 N N . VAL A 1 941 ? -1.162 11.315 45.742 1.00 92.56 941 VAL A N 1
ATOM 7282 C CA . VAL A 1 941 ? -1.186 10.634 47.048 1.00 92.56 941 VAL A CA 1
ATOM 7283 C C . VAL A 1 941 ? 0.235 10.432 47.573 1.00 92.56 941 VAL A C 1
ATOM 7285 O O . VAL A 1 941 ? 0.530 10.730 48.728 1.00 92.56 941 VAL A O 1
ATOM 7288 N N . LYS A 1 942 ? 1.150 9.978 46.708 1.00 91.69 942 LYS A N 1
ATOM 7289 C CA . LYS A 1 942 ? 2.565 9.808 47.066 1.00 91.69 942 LYS A CA 1
ATOM 7290 C C . LYS A 1 942 ? 3.191 11.126 47.531 1.00 91.69 942 LYS A C 1
ATOM 7292 O O . LYS A 1 942 ? 3.878 11.128 48.549 1.00 91.69 942 LYS A O 1
ATOM 7297 N N . VAL A 1 943 ? 3.024 12.216 46.777 1.00 91.88 943 VAL A N 1
ATOM 7298 C CA . VAL A 1 943 ? 3.659 13.499 47.132 1.00 91.88 943 VAL A CA 1
ATOM 7299 C C . VAL A 1 943 ? 3.066 14.111 48.393 1.00 91.88 943 VAL A C 1
ATOM 7301 O O . VAL A 1 943 ? 3.825 14.689 49.162 1.00 91.88 943 VAL A O 1
ATOM 7304 N N . LEU A 1 944 ? 1.771 13.915 48.659 1.00 92.50 944 LEU A N 1
ATOM 7305 C CA . LEU A 1 944 ? 1.149 14.338 49.913 1.00 92.50 944 LEU A CA 1
ATOM 7306 C C . LEU A 1 944 ? 1.753 13.601 51.114 1.00 92.50 944 LEU A C 1
ATOM 7308 O O . LEU A 1 944 ? 2.252 14.241 52.037 1.00 92.50 944 LEU A O 1
ATOM 7312 N N . LEU A 1 945 ? 1.795 12.264 51.054 1.00 91.69 945 LEU A N 1
ATOM 7313 C CA . LEU A 1 945 ? 2.356 11.416 52.114 1.00 91.69 945 LEU A CA 1
ATOM 7314 C C . LEU A 1 945 ? 3.838 11.703 52.395 1.00 91.69 945 LEU A C 1
ATOM 7316 O O . LEU A 1 945 ? 4.317 11.481 53.502 1.00 91.69 945 LEU A O 1
ATOM 7320 N N . MET A 1 946 ? 4.585 12.160 51.388 1.00 90.00 946 MET A N 1
ATOM 7321 C CA . MET A 1 946 ? 5.995 12.529 51.538 1.00 90.00 946 MET A CA 1
ATOM 7322 C C . MET A 1 946 ? 6.196 13.989 51.965 1.00 90.00 946 MET A C 1
ATOM 7324 O O . MET A 1 946 ? 7.244 14.313 52.518 1.00 90.00 946 MET A O 1
ATOM 7328 N N . GLY A 1 947 ? 5.245 14.872 51.651 1.00 85.94 947 GLY A N 1
ATOM 7329 C CA . GLY A 1 947 ? 5.389 16.321 51.779 1.00 85.94 947 GLY A CA 1
ATOM 7330 C C . GLY A 1 947 ? 4.766 16.928 53.036 1.00 85.94 947 GLY A C 1
ATOM 7331 O O . GLY A 1 947 ? 5.106 18.066 53.374 1.00 85.94 947 GLY A O 1
ATOM 7332 N N . ARG A 1 948 ? 3.859 16.213 53.714 1.00 88.75 948 ARG A N 1
ATOM 7333 C CA . ARG A 1 948 ? 3.143 16.675 54.916 1.00 88.75 948 ARG A CA 1
ATOM 7334 C C . ARG A 1 948 ? 2.993 15.554 55.941 1.00 88.75 948 ARG A C 1
ATOM 7336 O O . ARG A 1 948 ? 2.839 14.392 55.573 1.00 88.75 948 ARG A O 1
ATOM 7343 N N . ASP A 1 949 ? 2.963 15.916 57.223 1.00 86.81 949 ASP A N 1
ATOM 7344 C CA . ASP A 1 949 ? 2.655 14.983 58.313 1.00 86.81 949 ASP A CA 1
ATOM 7345 C C . ASP A 1 949 ? 1.140 14.730 58.400 1.00 86.81 949 ASP A C 1
ATOM 7347 O O . ASP A 1 949 ? 0.418 15.283 59.225 1.00 86.81 949 ASP A O 1
ATOM 7351 N N . CYS A 1 950 ? 0.644 13.942 57.449 1.00 88.62 950 CYS A N 1
ATOM 7352 C CA . CYS A 1 950 ? -0.770 13.597 57.301 1.00 88.62 950 CYS A CA 1
ATOM 7353 C C . CYS A 1 950 ? -1.103 12.187 57.815 1.00 88.62 950 CYS A C 1
ATOM 7355 O O . CYS A 1 950 ? -2.273 11.860 58.020 1.00 88.62 950 CYS A O 1
ATOM 7357 N N . LYS A 1 951 ? -0.073 11.369 58.073 1.00 87.75 951 LYS A N 1
ATOM 7358 C CA . LYS A 1 951 ? -0.166 9.966 58.503 1.00 87.75 951 LYS A CA 1
ATOM 7359 C C . LYS A 1 951 ? -1.125 9.743 59.684 1.00 87.75 951 LYS A C 1
ATOM 7361 O O . LYS A 1 951 ? -1.926 8.819 59.583 1.00 87.75 951 LYS A O 1
ATOM 7366 N N . PRO A 1 952 ? -1.116 10.554 60.764 1.00 87.44 952 PRO A N 1
ATOM 7367 C CA . PRO A 1 952 ? -1.976 10.298 61.923 1.00 87.44 952 PRO A CA 1
ATOM 7368 C C . PRO A 1 952 ? -3.475 10.452 61.641 1.00 87.44 952 PRO A C 1
ATOM 7370 O O . PRO A 1 952 ? -4.286 9.948 62.407 1.00 87.44 952 PRO A O 1
ATOM 7373 N N . ARG A 1 953 ? -3.843 11.169 60.571 1.00 89.69 953 ARG A N 1
ATOM 7374 C CA . ARG A 1 953 ? -5.240 11.465 60.223 1.00 89.69 953 ARG A CA 1
ATOM 7375 C C . ARG A 1 953 ? -5.789 10.599 59.090 1.00 89.69 953 ARG A C 1
ATOM 7377 O O . ARG A 1 953 ? -6.997 10.562 58.891 1.00 89.69 953 ARG A O 1
ATOM 7384 N N . ILE A 1 954 ? -4.922 9.937 58.326 1.00 93.25 954 ILE A N 1
ATOM 7385 C CA . ILE A 1 954 ? -5.337 9.089 57.206 1.00 93.25 954 ILE A CA 1
ATOM 7386 C C . ILE A 1 954 ? -5.617 7.684 57.734 1.00 93.25 954 ILE A C 1
ATOM 7388 O O . ILE A 1 954 ? -4.737 7.024 58.275 1.00 93.25 954 ILE A O 1
ATOM 7392 N N . THR A 1 955 ? -6.837 7.202 57.534 1.00 94.12 955 THR A N 1
ATOM 7393 C CA . THR A 1 955 ? -7.258 5.851 57.918 1.00 94.12 955 THR A CA 1
ATOM 7394 C C . THR A 1 955 ? -6.840 4.816 56.878 1.00 94.12 955 THR A C 1
ATOM 7396 O O . THR A 1 955 ? -6.450 3.704 57.228 1.00 94.12 955 THR A O 1
ATOM 7399 N N . GLY A 1 956 ? -6.883 5.169 55.590 1.00 94.75 956 GLY A N 1
ATOM 7400 C CA . GLY A 1 956 ? -6.542 4.233 54.526 1.00 94.75 956 GLY A CA 1
ATOM 7401 C C . GLY A 1 956 ? -6.291 4.878 53.168 1.00 94.75 956 GLY A C 1
ATOM 7402 O O . GLY A 1 956 ? -6.738 5.988 52.883 1.00 94.75 956 GLY A O 1
ATOM 7403 N N . VAL A 1 957 ? -5.567 4.156 52.311 1.00 96.81 957 VAL A N 1
ATOM 7404 C CA . VAL A 1 957 ? -5.208 4.588 50.958 1.00 96.81 957 VAL A CA 1
ATOM 7405 C C . VAL A 1 957 ? -5.543 3.509 49.929 1.00 96.81 957 VAL A C 1
ATOM 7407 O O . VAL A 1 957 ? -5.065 2.382 50.017 1.00 96.81 957 VAL A O 1
ATOM 7410 N N . VAL A 1 958 ? -6.293 3.855 48.891 1.00 97.12 958 VAL A N 1
ATOM 7411 C CA . VAL A 1 958 ? -6.590 2.961 47.766 1.00 97.12 958 VAL A CA 1
ATOM 7412 C C . VAL A 1 958 ? -5.976 3.537 46.501 1.00 97.12 958 VAL A C 1
ATOM 7414 O O . VAL A 1 958 ? -6.188 4.699 46.189 1.00 97.12 958 VAL A O 1
ATOM 7417 N N . ASN A 1 959 ? -5.210 2.748 45.753 1.00 96.56 959 ASN A N 1
ATOM 7418 C CA . ASN A 1 959 ? -4.615 3.194 44.498 1.00 96.56 959 ASN A CA 1
ATOM 7419 C C . ASN A 1 959 ? -4.914 2.225 43.356 1.00 96.56 959 ASN A C 1
ATOM 7421 O O . ASN A 1 959 ? -4.690 1.023 43.480 1.00 96.56 959 ASN A O 1
ATOM 7425 N N . PHE A 1 960 ? -5.338 2.768 42.222 1.00 95.31 960 PHE A N 1
ATOM 7426 C CA . PHE A 1 960 ? -5.529 2.072 40.956 1.00 95.31 960 PHE A CA 1
ATOM 7427 C C . PHE A 1 960 ? -4.476 2.555 39.962 1.00 95.31 960 PHE A C 1
ATOM 7429 O O . PHE A 1 960 ? -4.578 3.659 39.435 1.00 95.31 960 PHE A O 1
ATOM 7436 N N . VAL A 1 961 ? -3.445 1.746 39.709 1.00 91.38 961 VAL A N 1
ATOM 7437 C CA . VAL A 1 961 ? -2.245 2.187 38.980 1.00 91.38 961 VAL A CA 1
ATOM 7438 C C . VAL A 1 961 ? -2.156 1.526 37.606 1.00 91.38 961 VAL A C 1
ATOM 7440 O O . VAL A 1 961 ? -2.069 0.302 37.486 1.00 91.38 961 VAL A O 1
ATOM 7443 N N . THR A 1 962 ? -2.119 2.353 36.561 1.00 82.12 962 THR A N 1
ATOM 7444 C CA . THR A 1 962 ? -1.856 1.931 35.171 1.00 82.12 962 THR A CA 1
ATOM 7445 C C . THR A 1 962 ? -0.520 2.434 34.625 1.00 82.12 962 THR A C 1
ATOM 7447 O O . THR A 1 962 ? 0.022 1.831 33.700 1.00 82.12 962 THR A O 1
ATOM 7450 N N . GLY A 1 963 ? 0.020 3.521 35.182 1.00 78.06 963 GLY A N 1
ATOM 7451 C CA . GLY A 1 963 ? 1.349 4.046 34.860 1.00 78.06 963 GLY A CA 1
ATOM 7452 C C . GLY A 1 963 ? 2.464 3.414 35.694 1.00 78.06 963 GLY A C 1
ATOM 7453 O O . GLY A 1 963 ? 2.251 2.448 36.418 1.00 78.06 963 GLY A O 1
ATOM 7454 N N . THR A 1 964 ? 3.671 3.978 35.629 1.00 83.19 964 THR A N 1
ATOM 7455 C CA . THR A 1 964 ? 4.826 3.444 36.366 1.00 83.19 964 THR A CA 1
ATOM 7456 C C . THR A 1 964 ? 4.597 3.477 37.879 1.00 83.19 964 THR A C 1
ATOM 7458 O O . THR A 1 964 ? 4.415 4.545 38.465 1.00 83.19 964 THR A O 1
ATOM 7461 N N . LEU A 1 965 ? 4.685 2.316 38.537 1.00 87.62 965 LEU A N 1
ATOM 7462 C CA . LEU A 1 965 ? 4.590 2.211 39.996 1.00 87.62 965 LEU A CA 1
ATOM 7463 C C . LEU A 1 965 ? 5.823 2.818 40.697 1.00 87.62 965 LEU A C 1
ATOM 7465 O O . LEU A 1 965 ? 6.962 2.398 40.465 1.00 87.62 965 LEU A O 1
ATOM 7469 N N . ARG A 1 966 ? 5.602 3.774 41.605 1.00 89.88 966 ARG A N 1
ATOM 7470 C CA . ARG A 1 966 ? 6.646 4.486 42.355 1.00 89.88 966 ARG A CA 1
ATOM 7471 C C . ARG A 1 966 ? 6.614 4.134 43.846 1.00 89.88 966 ARG A C 1
ATOM 7473 O O . ARG A 1 966 ? 5.537 3.969 44.410 1.00 89.88 966 ARG A O 1
ATOM 7480 N N . PRO A 1 967 ? 7.784 4.020 44.502 1.00 91.00 967 PRO A N 1
ATOM 7481 C CA . PRO A 1 967 ? 7.841 3.764 45.934 1.00 91.00 967 PRO A CA 1
ATOM 7482 C C . PRO A 1 967 ? 7.474 5.018 46.739 1.00 91.00 967 PRO A C 1
ATOM 7484 O O . PRO A 1 967 ? 7.913 6.121 46.407 1.00 91.00 967 PRO A O 1
ATOM 7487 N N . VAL A 1 968 ? 6.748 4.816 47.834 1.00 91.12 968 VAL A N 1
ATOM 7488 C CA . VAL A 1 968 ? 6.486 5.791 48.893 1.00 91.12 968 VAL A CA 1
ATOM 7489 C C . VAL A 1 968 ? 7.516 5.564 49.998 1.00 91.12 968 VAL A C 1
ATOM 7491 O O . VAL A 1 968 ? 7.477 4.567 50.727 1.00 91.12 968 VAL A O 1
ATOM 7494 N N . LYS A 1 969 ? 8.497 6.461 50.071 1.00 89.88 969 LYS A N 1
ATOM 7495 C CA . LYS A 1 969 ? 9.523 6.483 51.115 1.00 89.88 969 LYS A CA 1
ATOM 7496 C C . LYS A 1 969 ? 9.840 7.931 51.466 1.00 89.88 969 LYS A C 1
ATOM 7498 O O . LYS A 1 969 ? 9.883 8.765 50.567 1.00 89.88 969 LYS A O 1
ATOM 7503 N N . SER A 1 970 ? 10.088 8.195 52.738 1.00 86.25 970 SER A N 1
ATOM 7504 C CA . SER A 1 970 ? 10.582 9.481 53.216 1.00 86.25 970 SER A CA 1
ATOM 7505 C C . SER A 1 970 ? 11.937 9.257 53.873 1.00 86.25 970 SER A C 1
ATOM 7507 O O . SER A 1 970 ? 12.139 8.241 54.534 1.00 86.25 970 SER A O 1
ATOM 7509 N N . ASP A 1 971 ? 12.869 10.183 53.659 1.00 81.81 971 ASP A N 1
ATOM 7510 C CA . ASP A 1 971 ? 14.146 10.177 54.381 1.00 81.81 971 ASP A CA 1
ATOM 7511 C C . ASP A 1 971 ? 13.986 10.798 55.787 1.00 81.81 971 ASP A C 1
ATOM 7513 O O . ASP A 1 971 ? 14.866 10.647 56.630 1.00 81.81 971 ASP A O 1
ATOM 7517 N N . VAL A 1 972 ? 12.850 11.463 56.047 1.00 83.75 972 VAL A N 1
ATOM 7518 C CA . VAL A 1 972 ? 12.516 12.132 57.318 1.00 83.75 972 VAL A CA 1
ATOM 7519 C C . VAL A 1 972 ? 11.609 11.262 58.200 1.00 83.75 972 VAL A C 1
ATOM 7521 O O . VAL A 1 972 ? 11.786 11.246 59.413 1.00 83.75 972 VAL A O 1
ATOM 7524 N N . ASP A 1 973 ? 10.676 10.507 57.604 1.00 85.81 973 ASP A N 1
ATOM 7525 C CA . ASP A 1 973 ? 9.817 9.535 58.305 1.00 85.81 973 ASP A CA 1
ATOM 7526 C C . ASP A 1 973 ? 10.192 8.096 57.891 1.00 85.81 973 ASP A C 1
ATOM 7528 O O . ASP A 1 973 ? 9.742 7.621 56.837 1.00 85.81 973 ASP A O 1
ATOM 7532 N N . PRO A 1 974 ? 11.016 7.387 58.688 1.00 85.62 974 PRO A N 1
ATOM 7533 C CA . PRO A 1 974 ? 11.446 6.027 58.370 1.00 85.62 974 PRO A CA 1
ATOM 7534 C C . PRO A 1 974 ? 10.305 4.998 58.455 1.00 85.62 974 PRO A C 1
ATOM 7536 O O . PRO A 1 974 ? 10.378 3.954 57.798 1.00 85.62 974 PRO A O 1
ATOM 7539 N N . ASP A 1 975 ? 9.237 5.293 59.203 1.00 90.12 975 ASP A N 1
ATOM 7540 C CA . ASP A 1 975 ? 8.112 4.380 59.420 1.00 90.12 975 ASP A CA 1
ATOM 7541 C C . ASP A 1 975 ? 7.037 4.496 58.333 1.00 90.12 975 ASP A C 1
ATOM 7543 O O . ASP A 1 975 ? 6.210 3.591 58.181 1.00 90.12 975 ASP A O 1
ATOM 7547 N N . LEU A 1 976 ? 7.080 5.548 57.505 1.00 91.69 976 LEU A N 1
ATOM 7548 C CA . LEU A 1 976 ? 6.104 5.800 56.441 1.00 91.69 976 LEU A CA 1
ATOM 7549 C C . LEU A 1 976 ? 5.903 4.590 55.521 1.00 91.69 976 LEU A C 1
ATOM 7551 O O . LEU A 1 976 ? 4.777 4.226 55.195 1.00 91.69 976 LEU A O 1
ATOM 7555 N N . SER A 1 977 ? 6.988 3.931 55.100 1.00 92.50 977 SER A N 1
ATOM 7556 C CA . SER A 1 977 ? 6.881 2.762 54.221 1.00 92.50 977 SER A CA 1
ATOM 7557 C C . SER A 1 977 ? 6.216 1.562 54.902 1.00 92.50 977 SER A C 1
ATOM 7559 O O . SER A 1 977 ? 5.582 0.768 54.211 1.00 92.50 977 SER A O 1
ATOM 7561 N N . ALA A 1 978 ? 6.397 1.385 56.215 1.00 92.94 978 ALA A N 1
ATOM 7562 C CA . ALA A 1 978 ? 5.761 0.304 56.966 1.00 92.94 978 ALA A CA 1
ATOM 7563 C C . ALA A 1 978 ? 4.270 0.594 57.156 1.00 92.94 978 ALA A C 1
ATOM 7565 O O . ALA A 1 978 ? 3.447 -0.223 56.752 1.00 92.94 978 ALA A O 1
ATOM 7566 N N . TRP A 1 979 ? 3.944 1.804 57.616 1.00 94.25 979 TRP A N 1
ATOM 7567 C CA . TRP A 1 979 ? 2.568 2.276 57.741 1.00 94.25 979 TRP A CA 1
ATOM 7568 C C . TRP A 1 979 ? 1.804 2.165 56.415 1.00 94.25 979 TRP A C 1
ATOM 7570 O O . TRP A 1 979 ? 0.721 1.586 56.367 1.00 94.25 979 TRP A O 1
ATOM 7580 N N . TYR A 1 980 ? 2.412 2.608 55.309 1.00 94.62 980 TYR A N 1
ATOM 7581 C CA . TYR A 1 980 ? 1.797 2.544 53.984 1.00 94.62 980 TYR A CA 1
ATOM 7582 C C . TYR A 1 980 ? 1.519 1.103 53.538 1.00 94.62 980 TYR A C 1
ATOM 7584 O O . TYR A 1 980 ? 0.550 0.860 52.829 1.00 94.62 980 TYR A O 1
ATOM 7592 N N . LYS A 1 981 ? 2.324 0.114 53.950 1.00 94.19 981 LYS A N 1
ATOM 7593 C CA . LYS A 1 981 ? 2.061 -1.300 53.631 1.00 94.19 981 LYS A CA 1
ATOM 7594 C C . LYS A 1 981 ? 0.795 -1.821 54.309 1.00 94.19 981 LYS A C 1
ATOM 7596 O O . LYS A 1 981 ? 0.098 -2.632 53.709 1.00 94.19 981 LYS A O 1
ATOM 7601 N N . GLU A 1 982 ? 0.541 -1.376 55.532 1.00 92.56 982 GLU A N 1
ATOM 7602 C CA . GLU A 1 982 ? -0.573 -1.827 56.372 1.00 92.56 982 GLU A CA 1
ATOM 7603 C C . GLU A 1 982 ? -1.876 -1.088 56.044 1.00 92.56 982 GLU A C 1
ATOM 7605 O O . GLU A 1 982 ? -2.941 -1.696 56.048 1.00 92.56 982 GLU A O 1
ATOM 7610 N N . HIS A 1 983 ? -1.779 0.189 55.664 1.00 93.81 983 HIS A N 1
ATOM 7611 C CA . HIS A 1 983 ? -2.926 1.076 55.454 1.00 93.81 983 HIS A CA 1
ATOM 7612 C C . HIS A 1 983 ? -3.229 1.341 53.973 1.00 93.81 983 HIS A C 1
ATOM 7614 O O . HIS A 1 983 ? -3.987 2.259 53.669 1.00 93.81 983 HIS A O 1
ATOM 7620 N N . SER A 1 984 ? -2.648 0.587 53.027 1.00 95.44 984 SER A N 1
ATOM 7621 C CA . SER A 1 984 ? -2.950 0.777 51.600 1.00 95.44 984 SER A CA 1
ATOM 7622 C C . SER A 1 984 ? -3.292 -0.486 50.825 1.00 95.44 984 SER A C 1
ATOM 7624 O O . SER A 1 984 ? -2.700 -1.541 51.040 1.00 95.44 984 SER A O 1
ATOM 7626 N N . GLN A 1 985 ? -4.194 -0.342 49.853 1.00 96.00 985 GLN A N 1
ATOM 7627 C CA . GLN A 1 985 ? -4.486 -1.318 48.803 1.00 96.00 985 GLN A CA 1
ATOM 7628 C C . GLN A 1 985 ? -4.086 -0.731 47.450 1.00 96.00 985 GLN A C 1
ATOM 7630 O O . GLN A 1 985 ? -4.582 0.321 47.054 1.00 96.00 985 GLN A O 1
ATOM 7635 N N . VAL A 1 986 ? -3.187 -1.399 46.728 1.00 96.06 986 VAL A N 1
ATOM 7636 C CA . VAL A 1 986 ? -2.665 -0.917 45.442 1.00 96.06 986 VAL A CA 1
ATOM 7637 C C . VAL A 1 986 ? -2.979 -1.934 44.352 1.00 96.06 986 VAL A C 1
ATOM 7639 O O . VAL A 1 986 ? -2.299 -2.950 44.222 1.00 96.06 986 VAL A O 1
ATOM 7642 N N . TYR A 1 987 ? -4.005 -1.660 43.556 1.00 95.56 987 TYR A N 1
ATOM 7643 C CA . TYR A 1 987 ? -4.431 -2.488 42.434 1.00 95.56 987 TYR A CA 1
ATOM 7644 C C . TYR A 1 987 ? -3.665 -2.107 41.167 1.00 95.56 987 TYR A C 1
ATOM 7646 O O . TYR A 1 987 ? -3.581 -0.934 40.798 1.00 95.56 987 TYR A O 1
ATOM 7654 N N . ILE A 1 988 ? -3.098 -3.109 40.492 1.00 93.25 988 ILE A N 1
ATOM 7655 C CA . ILE A 1 988 ? -2.310 -2.921 39.268 1.00 93.25 988 ILE A CA 1
ATOM 7656 C C . ILE A 1 988 ? -2.819 -3.859 38.174 1.00 93.25 988 ILE A C 1
ATOM 7658 O O . ILE A 1 988 ? -3.026 -5.051 38.418 1.00 93.25 988 ILE A O 1
ATOM 7662 N N . ALA A 1 989 ? -2.958 -3.330 36.957 1.00 89.25 989 ALA A N 1
ATOM 7663 C CA . ALA A 1 989 ? -3.385 -4.079 35.776 1.00 89.25 989 ALA A CA 1
ATOM 7664 C C . ALA A 1 989 ? -2.484 -5.295 35.472 1.00 89.25 989 ALA A C 1
ATOM 7666 O O . ALA A 1 989 ? -1.282 -5.293 35.765 1.00 89.25 989 ALA A O 1
ATOM 7667 N N . SER A 1 990 ? -3.054 -6.343 34.867 1.00 87.12 990 SER A N 1
ATOM 7668 C CA . SER A 1 990 ? -2.356 -7.615 34.615 1.00 87.12 990 SER A CA 1
ATOM 7669 C C . SER A 1 990 ? -1.187 -7.531 33.630 1.00 87.12 990 SER A C 1
ATOM 7671 O O . SER A 1 990 ? -0.291 -8.379 33.707 1.00 87.12 990 SER A O 1
ATOM 7673 N N . ASP A 1 991 ? -1.195 -6.540 32.737 1.00 85.75 991 ASP A N 1
ATOM 7674 C CA . ASP A 1 991 ? -0.212 -6.278 31.677 1.00 85.75 991 ASP A CA 1
ATOM 7675 C C . ASP A 1 991 ? 0.893 -5.285 32.078 1.00 85.75 991 ASP A C 1
ATOM 7677 O O . ASP A 1 991 ? 1.796 -4.993 31.290 1.00 85.75 991 ASP A O 1
ATOM 7681 N N . HIS A 1 992 ? 0.862 -4.783 33.313 1.00 88.06 992 HIS A N 1
ATOM 7682 C CA . HIS A 1 992 ? 1.838 -3.814 33.792 1.00 88.06 992 HIS A CA 1
ATOM 7683 C C . HIS A 1 992 ? 3.271 -4.389 33.848 1.00 88.06 992 HIS A C 1
ATOM 7685 O O . HIS A 1 992 ? 3.505 -5.548 34.202 1.00 88.06 992 HIS A O 1
ATOM 7691 N N . LEU A 1 993 ? 4.269 -3.539 33.565 1.00 85.50 993 LEU A N 1
ATOM 7692 C CA . LEU A 1 993 ? 5.691 -3.912 33.457 1.00 85.50 993 LEU A CA 1
ATOM 7693 C C . LEU A 1 993 ? 6.269 -4.574 34.715 1.00 85.50 993 LEU A C 1
ATOM 7695 O O . LEU A 1 993 ? 7.225 -5.344 34.619 1.00 85.50 993 LEU A O 1
ATOM 7699 N N . CYS A 1 994 ? 5.701 -4.300 35.892 1.00 87.25 994 CYS A N 1
ATOM 7700 C CA . CYS A 1 994 ? 6.156 -4.914 37.140 1.00 87.25 994 CYS A CA 1
ATOM 7701 C C . CYS A 1 994 ? 5.959 -6.437 37.178 1.00 87.25 994 CYS A C 1
ATOM 7703 O O . CYS A 1 994 ? 6.668 -7.104 37.924 1.00 87.25 994 CYS A O 1
ATOM 7705 N N . TRP A 1 995 ? 5.066 -6.984 36.348 1.00 89.56 995 TRP A N 1
ATOM 7706 C CA . TRP A 1 995 ? 4.797 -8.420 36.260 1.00 89.56 995 TRP A CA 1
ATOM 7707 C C . TRP A 1 995 ? 5.658 -9.140 35.216 1.00 89.56 995 TRP A C 1
ATOM 7709 O O . TRP A 1 995 ? 5.598 -10.361 35.111 1.00 89.56 995 TRP A O 1
ATOM 7719 N N . LYS A 1 996 ? 6.465 -8.406 34.432 1.00 87.69 996 LYS A N 1
ATOM 7720 C CA . LYS A 1 996 ? 7.240 -8.962 33.308 1.00 87.69 996 LYS A CA 1
ATOM 7721 C C . LYS A 1 996 ? 8.359 -9.911 33.751 1.00 87.69 996 LYS A C 1
ATOM 7723 O O . LYS A 1 996 ? 8.751 -10.785 32.988 1.00 87.69 996 LYS A O 1
ATOM 7728 N N . SER A 1 997 ? 8.898 -9.722 34.955 1.00 87.75 997 SER A N 1
ATOM 7729 C CA . SER A 1 997 ? 9.938 -10.589 35.521 1.00 87.75 997 SER A CA 1
ATOM 7730 C C . SER A 1 997 ? 9.645 -10.925 36.976 1.00 87.75 997 SER A C 1
ATOM 7732 O O . SER A 1 997 ? 9.004 -10.153 37.699 1.00 87.75 997 SER A O 1
ATOM 7734 N N . GLU A 1 998 ? 10.159 -12.069 37.416 1.00 86.25 998 GLU A N 1
ATOM 7735 C CA . GLU A 1 998 ? 10.037 -12.525 38.799 1.00 86.25 998 GLU A CA 1
ATOM 7736 C C . GLU A 1 998 ? 10.722 -11.551 39.773 1.00 86.25 998 GLU A C 1
ATOM 7738 O O . GLU A 1 998 ? 10.166 -11.210 40.818 1.00 86.25 998 GLU A O 1
ATOM 7743 N N . ASP A 1 999 ? 11.860 -10.973 39.375 1.00 87.31 999 ASP A N 1
ATOM 7744 C CA . ASP A 1 999 ? 12.567 -9.948 40.148 1.00 87.31 999 ASP A CA 1
ATOM 7745 C C . ASP A 1 999 ? 11.740 -8.677 40.359 1.00 87.31 999 ASP A C 1
ATOM 7747 O O . ASP A 1 999 ? 11.708 -8.125 41.464 1.00 87.31 999 ASP A O 1
ATOM 7751 N N . LEU A 1 1000 ? 11.075 -8.179 39.310 1.00 86.25 1000 LEU A N 1
ATOM 7752 C CA . LEU A 1 1000 ? 10.201 -7.008 39.420 1.00 86.25 1000 LEU A CA 1
ATOM 7753 C C . LEU A 1 1000 ? 8.974 -7.321 40.281 1.00 86.25 1000 LEU A C 1
ATOM 7755 O O . LEU A 1 1000 ? 8.628 -6.517 41.149 1.00 86.25 1000 LEU A O 1
ATOM 7759 N N . THR A 1 1001 ? 8.408 -8.517 40.126 1.00 88.44 1001 THR A N 1
ATOM 7760 C CA . THR A 1 1001 ? 7.284 -9.008 40.935 1.00 88.44 1001 THR A CA 1
ATOM 7761 C C . THR A 1 1001 ? 7.664 -9.061 42.417 1.00 88.44 1001 THR A C 1
ATOM 7763 O O . THR A 1 1001 ? 6.928 -8.575 43.276 1.00 88.44 1001 THR A O 1
ATOM 7766 N N . ARG A 1 1002 ? 8.867 -9.546 42.746 1.00 87.88 1002 ARG A N 1
ATOM 7767 C CA . ARG A 1 1002 ? 9.375 -9.565 44.125 1.00 87.88 1002 ARG A CA 1
ATOM 7768 C C . ARG A 1 1002 ? 9.692 -8.162 44.648 1.00 87.88 1002 ARG A C 1
ATOM 7770 O O . ARG A 1 1002 ? 9.490 -7.877 45.829 1.00 87.88 1002 ARG A O 1
ATOM 7777 N N . LYS A 1 1003 ? 10.180 -7.258 43.789 1.00 88.75 1003 LYS A N 1
ATOM 7778 C CA . LYS A 1 1003 ? 10.477 -5.860 44.154 1.00 88.75 1003 LYS A CA 1
ATOM 7779 C C . LYS A 1 1003 ? 9.223 -5.088 44.556 1.00 88.75 1003 LYS A C 1
ATOM 7781 O O . LYS A 1 1003 ? 9.312 -4.322 45.518 1.00 88.75 1003 LYS A O 1
ATOM 7786 N N . VAL A 1 1004 ? 8.097 -5.283 43.867 1.00 89.19 1004 VAL A N 1
ATOM 7787 C CA . VAL A 1 1004 ? 6.845 -4.565 44.171 1.00 89.19 1004 VAL A CA 1
ATOM 7788 C C . VAL A 1 1004 ? 6.158 -5.043 45.450 1.00 89.19 1004 VAL A C 1
ATOM 7790 O O . VAL A 1 1004 ? 5.314 -4.336 45.976 1.00 89.19 1004 VAL A O 1
ATOM 7793 N N . GLN A 1 1005 ? 6.572 -6.174 46.028 1.00 89.56 1005 GLN A N 1
ATOM 7794 C CA . GLN A 1 1005 ? 6.046 -6.635 47.319 1.00 89.56 1005 GLN A CA 1
ATOM 7795 C C . GLN A 1 1005 ? 6.675 -5.943 48.541 1.00 89.56 1005 GLN A C 1
ATOM 7797 O O . GLN A 1 1005 ? 6.177 -6.090 49.661 1.00 89.56 1005 GLN A O 1
ATOM 7802 N N . LYS A 1 1006 ? 7.745 -5.155 48.351 1.00 91.75 1006 LYS A N 1
ATOM 7803 C CA . LYS A 1 1006 ? 8.398 -4.397 49.433 1.00 91.75 1006 LYS A CA 1
ATOM 7804 C C . LYS A 1 1006 ? 7.439 -3.385 50.075 1.00 91.75 1006 LYS A C 1
ATOM 7806 O O . LYS A 1 1006 ? 6.626 -2.783 49.383 1.00 91.75 1006 LYS A O 1
ATOM 7811 N N . ARG A 1 1007 ? 7.630 -3.122 51.377 1.00 91.62 1007 ARG A N 1
ATOM 7812 C CA . ARG A 1 1007 ? 6.794 -2.224 52.207 1.00 91.62 1007 ARG A CA 1
ATOM 7813 C C . ARG A 1 1007 ? 6.457 -0.886 51.524 1.00 91.62 1007 ARG A C 1
ATOM 7815 O O . ARG A 1 1007 ? 5.297 -0.531 51.387 1.00 91.62 1007 ARG A O 1
ATOM 7822 N N . ARG A 1 1008 ? 7.473 -0.238 50.946 1.00 90.44 1008 ARG A N 1
ATOM 7823 C CA . ARG A 1 1008 ? 7.388 1.042 50.215 1.00 90.44 1008 ARG A CA 1
ATOM 7824 C C . ARG A 1 1008 ? 6.432 1.095 49.011 1.00 90.44 1008 ARG A C 1
ATOM 7826 O O . ARG A 1 1008 ? 6.285 2.162 48.437 1.00 90.44 1008 ARG A O 1
ATOM 7833 N N . PHE A 1 1009 ? 5.861 -0.017 48.557 1.00 92.56 1009 PHE A N 1
ATOM 7834 C CA . PHE A 1 1009 ? 4.913 -0.039 47.435 1.00 92.56 1009 PHE A CA 1
ATOM 7835 C C . PHE A 1 1009 ? 3.462 -0.282 47.867 1.00 92.56 1009 PHE A C 1
ATOM 7837 O O . PHE A 1 1009 ? 2.586 -0.289 47.009 1.00 92.56 1009 PHE A O 1
ATOM 7844 N N . GLY A 1 1010 ? 3.195 -0.440 49.167 1.00 92.75 1010 GLY A N 1
ATOM 7845 C CA . GLY A 1 1010 ? 1.848 -0.711 49.668 1.00 92.75 1010 GLY A CA 1
ATOM 7846 C C . GLY A 1 1010 ? 1.443 -2.181 49.542 1.00 92.75 1010 GLY A C 1
ATOM 7847 O O . GLY A 1 1010 ? 2.267 -3.054 49.217 1.00 92.75 1010 GLY A O 1
ATOM 7848 N N . SER A 1 1011 ? 0.179 -2.498 49.834 1.00 94.69 1011 SER A N 1
ATOM 7849 C CA . SER A 1 1011 ? -0.359 -3.846 49.610 1.00 94.69 1011 SER A CA 1
ATOM 7850 C C . SER A 1 1011 ? -0.731 -4.025 48.139 1.00 94.69 1011 SER A C 1
ATOM 7852 O O . SER A 1 1011 ? -1.845 -3.733 47.711 1.00 94.69 1011 SER A O 1
ATOM 7854 N N . VAL A 1 1012 ? 0.248 -4.448 47.335 1.00 94.31 1012 VAL A N 1
ATOM 7855 C CA . VAL A 1 1012 ? 0.078 -4.588 45.888 1.00 94.31 1012 VAL A CA 1
ATOM 7856 C C . VAL A 1 1012 ? -0.730 -5.840 45.545 1.00 94.31 1012 VAL A C 1
ATOM 7858 O O . VAL A 1 1012 ? -0.279 -6.963 45.787 1.00 94.31 1012 VAL A O 1
ATOM 7861 N N . LYS A 1 1013 ? -1.878 -5.636 44.895 1.00 93.31 1013 LYS A N 1
ATOM 7862 C CA . LYS A 1 1013 ? -2.755 -6.664 44.335 1.00 93.31 1013 LYS A CA 1
ATOM 7863 C C . LYS A 1 1013 ? -2.716 -6.624 42.808 1.00 93.31 1013 LYS A C 1
ATOM 7865 O O . LYS A 1 1013 ? -2.831 -5.569 42.183 1.00 93.31 1013 LYS A O 1
ATOM 7870 N N . ARG A 1 1014 ? -2.568 -7.795 42.191 1.00 93.50 1014 ARG A N 1
ATOM 7871 C CA . ARG A 1 1014 ? -2.638 -7.942 40.734 1.00 93.50 1014 ARG A CA 1
ATOM 7872 C C . ARG A 1 1014 ? -4.097 -8.095 40.315 1.00 93.50 1014 ARG A C 1
ATOM 7874 O O . ARG A 1 1014 ? -4.750 -9.045 40.736 1.00 93.50 1014 ARG A O 1
ATOM 7881 N N . SER A 1 1015 ? -4.582 -7.194 39.469 1.00 93.12 1015 SER A N 1
ATOM 7882 C CA . SER A 1 1015 ? -5.895 -7.324 38.842 1.00 93.12 1015 SER A CA 1
ATOM 7883 C C . SER A 1 1015 ? -5.838 -8.313 37.668 1.00 93.12 1015 SER A C 1
ATOM 7885 O O . SER A 1 1015 ? -4.844 -8.302 36.937 1.00 93.12 1015 SER A O 1
ATOM 7887 N N . PRO A 1 1016 ? -6.869 -9.153 37.449 1.00 91.12 1016 PRO A N 1
ATOM 7888 C CA . PRO A 1 1016 ? -6.953 -10.033 36.280 1.00 91.12 1016 PRO A CA 1
ATOM 7889 C C . PRO A 1 1016 ? -7.369 -9.302 34.991 1.00 91.12 1016 PRO A C 1
ATOM 7891 O O . PRO A 1 1016 ? -7.326 -9.900 33.917 1.00 91.12 1016 PRO A O 1
ATOM 7894 N N . THR A 1 1017 ? -7.796 -8.038 35.076 1.00 89.06 1017 THR A N 1
ATOM 7895 C CA . THR A 1 1017 ? -8.232 -7.233 33.927 1.00 89.06 1017 THR A CA 1
ATOM 7896 C C . THR A 1 1017 ? -7.188 -6.196 33.520 1.00 89.06 1017 THR A C 1
ATOM 7898 O O . THR A 1 1017 ? -6.489 -5.620 34.357 1.00 89.06 1017 THR A O 1
ATOM 7901 N N . ASN A 1 1018 ? -7.149 -5.891 32.220 1.00 86.31 1018 ASN A N 1
ATOM 7902 C CA . ASN A 1 1018 ? -6.402 -4.756 31.675 1.00 86.31 1018 ASN A CA 1
ATOM 7903 C C . ASN A 1 1018 ? -7.305 -3.516 31.572 1.00 86.31 1018 ASN A C 1
ATOM 7905 O O . ASN A 1 1018 ? -8.496 -3.631 31.264 1.00 86.31 1018 ASN A O 1
ATOM 7909 N N . GLY A 1 1019 ? -6.713 -2.335 31.760 1.00 86.06 1019 GLY A N 1
ATOM 7910 C CA . GLY A 1 1019 ? -7.399 -1.042 31.677 1.00 86.06 1019 GLY A CA 1
ATOM 7911 C C . GLY A 1 1019 ? -7.945 -0.541 33.018 1.00 86.06 1019 GLY A C 1
ATOM 7912 O O . GLY A 1 1019 ? -8.414 -1.321 33.847 1.00 86.06 1019 GLY A O 1
ATOM 7913 N N . LEU A 1 1020 ? -7.878 0.780 33.213 1.00 90.00 1020 LEU A N 1
ATOM 7914 C CA . LEU A 1 1020 ? -8.201 1.451 34.477 1.00 90.00 1020 LEU A CA 1
ATOM 7915 C C . LEU A 1 1020 ? -9.663 1.243 34.891 1.00 90.00 1020 LEU A C 1
ATOM 7917 O O . LEU A 1 1020 ? -9.920 0.739 35.979 1.00 90.00 1020 LEU A O 1
ATOM 7921 N N . SER A 1 1021 ? -10.609 1.541 33.999 1.00 90.50 1021 SER A N 1
ATOM 7922 C CA . SER A 1 1021 ? -12.042 1.508 34.319 1.00 90.50 1021 SER A CA 1
ATOM 7923 C C . SER A 1 1021 ? -12.548 0.109 34.662 1.00 90.50 1021 SER A C 1
ATOM 7925 O O . SER A 1 1021 ? -13.262 -0.064 35.642 1.00 90.50 1021 SER A O 1
ATOM 7927 N N . LYS A 1 1022 ? -12.105 -0.913 33.916 1.00 91.31 1022 LYS A N 1
ATOM 7928 C CA . LYS A 1 1022 ? -12.452 -2.316 34.201 1.00 91.31 1022 LYS A CA 1
ATOM 7929 C C . LYS A 1 1022 ? -11.877 -2.790 35.532 1.00 91.31 1022 LYS A C 1
ATOM 7931 O O . LYS A 1 1022 ? -12.521 -3.557 36.235 1.00 91.31 1022 LYS A O 1
ATOM 7936 N N . MET A 1 1023 ? -10.658 -2.356 35.859 1.00 93.38 1023 MET A N 1
ATOM 7937 C CA . MET A 1 1023 ? -10.022 -2.682 37.133 1.00 93.38 1023 MET A CA 1
ATOM 7938 C C . MET A 1 1023 ? -10.781 -2.054 38.303 1.00 93.38 1023 MET A C 1
ATOM 7940 O O . MET A 1 1023 ? -11.005 -2.734 39.295 1.00 93.38 1023 MET A O 1
ATOM 7944 N N . MET A 1 1024 ? -11.199 -0.796 38.181 1.00 94.50 1024 MET A N 1
ATOM 7945 C CA . MET A 1 1024 ? -12.007 -0.132 39.202 1.00 94.50 1024 MET A CA 1
ATOM 7946 C C . MET A 1 1024 ? -13.338 -0.860 39.418 1.00 94.50 1024 MET A C 1
ATOM 7948 O O . MET A 1 1024 ? -13.586 -1.344 40.514 1.00 94.50 1024 MET A O 1
ATOM 7952 N N . GLN A 1 1025 ? -14.115 -1.077 38.356 1.00 92.81 1025 GLN A N 1
ATOM 7953 C CA . GLN A 1 1025 ? -15.398 -1.791 38.443 1.00 92.81 1025 GLN A CA 1
ATOM 7954 C C . GLN A 1 1025 ? -15.266 -3.186 39.070 1.00 92.81 1025 GLN A C 1
ATOM 7956 O O . GLN A 1 1025 ? -16.063 -3.564 39.921 1.00 92.81 1025 GLN A O 1
ATOM 7961 N N . LEU A 1 1026 ? -14.241 -3.955 38.685 1.00 94.31 1026 LEU A N 1
ATOM 7962 C CA . LEU A 1 1026 ? -14.027 -5.299 39.225 1.00 94.31 1026 LEU A CA 1
ATOM 7963 C C . LEU A 1 1026 ? -13.756 -5.297 40.736 1.00 94.31 1026 LEU A C 1
ATOM 7965 O O . LEU A 1 1026 ? -14.208 -6.198 41.434 1.00 94.31 1026 LEU A O 1
ATOM 7969 N N . HIS A 1 1027 ? -12.986 -4.323 41.225 1.00 95.50 1027 HIS A N 1
ATOM 7970 C CA . HIS A 1 1027 ? -12.557 -4.257 42.626 1.00 95.50 1027 HIS A CA 1
ATOM 7971 C C . HIS A 1 1027 ? -13.419 -3.305 43.466 1.00 95.50 1027 HIS A C 1
ATOM 7973 O O . HIS A 1 1027 ? -13.042 -3.000 44.595 1.00 95.50 1027 HIS A O 1
ATOM 7979 N N . ALA A 1 1028 ? -14.549 -2.813 42.950 1.00 94.88 1028 ALA A N 1
ATOM 7980 C CA . ALA A 1 1028 ? -15.421 -1.878 43.660 1.00 94.88 1028 ALA A CA 1
ATOM 7981 C C . ALA A 1 1028 ? -15.931 -2.469 44.982 1.00 94.88 1028 ALA A C 1
ATOM 7983 O O . ALA A 1 1028 ? -15.671 -1.904 46.043 1.00 94.88 1028 ALA A O 1
ATOM 7984 N N . GLU A 1 1029 ? -16.548 -3.655 44.946 1.00 93.69 1029 GLU A N 1
ATOM 7985 C CA . GLU A 1 1029 ? -17.056 -4.337 46.147 1.00 93.69 1029 GLU A CA 1
ATOM 7986 C C . GLU A 1 1029 ? -15.945 -4.633 47.168 1.00 93.69 1029 GLU A C 1
ATOM 7988 O O . GLU A 1 1029 ? -16.102 -4.352 48.359 1.00 93.69 1029 GLU A O 1
ATOM 7993 N N . ASP A 1 1030 ? -14.794 -5.123 46.697 1.00 94.06 1030 ASP A N 1
ATOM 7994 C CA . ASP A 1 1030 ? -13.625 -5.416 47.534 1.00 94.06 1030 ASP A CA 1
ATOM 7995 C C . ASP A 1 1030 ? -13.089 -4.159 48.234 1.00 94.06 1030 ASP A C 1
ATOM 7997 O O . ASP A 1 1030 ? -12.689 -4.200 49.402 1.00 94.06 1030 ASP A O 1
ATOM 8001 N N . VAL A 1 1031 ? -13.063 -3.027 47.526 1.00 95.75 1031 VAL A N 1
ATOM 8002 C CA . VAL A 1 1031 ? -12.635 -1.736 48.074 1.00 95.75 1031 VAL A CA 1
ATOM 8003 C C . VAL A 1 1031 ? -13.652 -1.201 49.076 1.00 95.75 1031 VAL A C 1
ATOM 8005 O O . VAL A 1 1031 ? -13.250 -0.785 50.162 1.00 95.75 1031 VAL A O 1
ATOM 8008 N N . HIS A 1 1032 ? -14.947 -1.252 48.760 1.00 95.56 1032 HIS A N 1
ATOM 8009 C CA . HIS A 1 1032 ? -16.012 -0.813 49.665 1.00 95.56 1032 HIS A CA 1
ATOM 8010 C C . HIS A 1 1032 ? -15.973 -1.592 50.985 1.00 95.56 1032 HIS A C 1
ATOM 8012 O O . HIS A 1 1032 ? -15.988 -0.995 52.064 1.00 95.56 1032 HIS A O 1
ATOM 8018 N N . ALA A 1 1033 ? -15.844 -2.920 50.910 1.00 94.25 1033 ALA A N 1
ATOM 8019 C CA . ALA A 1 1033 ? -15.725 -3.779 52.083 1.00 94.25 1033 ALA A CA 1
ATOM 8020 C C . ALA A 1 1033 ? -14.470 -3.457 52.908 1.00 94.25 1033 ALA A C 1
ATOM 8022 O O . ALA A 1 1033 ? -14.540 -3.381 54.136 1.00 94.25 1033 ALA A O 1
ATOM 8023 N N . TRP A 1 1034 ? -13.332 -3.218 52.246 1.00 95.12 1034 TRP A N 1
ATOM 8024 C CA . TRP A 1 1034 ? -12.080 -2.875 52.921 1.00 95.12 1034 TRP A CA 1
ATOM 8025 C C . TRP A 1 1034 ? -12.153 -1.529 53.658 1.00 95.12 1034 TRP A C 1
ATOM 8027 O O . TRP A 1 1034 ? -11.706 -1.440 54.801 1.00 95.12 1034 TRP A O 1
ATOM 8037 N N . ILE A 1 1035 ? -12.757 -0.501 53.047 1.00 93.94 1035 ILE A N 1
ATOM 8038 C CA . ILE A 1 1035 ? -12.938 0.817 53.680 1.00 93.94 1035 ILE A CA 1
ATOM 8039 C C . ILE A 1 1035 ? -13.844 0.702 54.916 1.00 93.94 1035 ILE A C 1
ATOM 8041 O O . ILE A 1 1035 ? -13.489 1.193 55.987 1.00 93.94 1035 ILE A O 1
ATOM 8045 N N . LEU A 1 1036 ? -14.982 0.005 54.808 1.00 92.62 1036 LEU A N 1
ATOM 8046 C CA . LEU A 1 1036 ? -15.902 -0.188 55.938 1.00 92.62 1036 LEU A CA 1
ATOM 8047 C C . LEU A 1 1036 ? -15.271 -0.999 57.077 1.00 92.62 1036 LEU A C 1
ATOM 8049 O O . LEU A 1 1036 ? -15.514 -0.714 58.251 1.00 92.62 1036 LEU A O 1
ATOM 8053 N N . GLN A 1 1037 ? -14.438 -1.989 56.750 1.00 91.88 1037 GLN A N 1
ATOM 8054 C CA . GLN A 1 1037 ? -13.704 -2.756 57.752 1.00 91.88 1037 GLN A CA 1
ATOM 8055 C C . GLN A 1 1037 ? -12.697 -1.880 58.509 1.00 91.88 1037 GLN A C 1
ATOM 8057 O O . GLN A 1 1037 ? -12.610 -1.991 59.730 1.00 91.88 1037 GLN A O 1
ATOM 8062 N N . ALA A 1 1038 ? -11.976 -0.999 57.806 1.00 88.56 1038 ALA A N 1
ATOM 8063 C CA . ALA A 1 1038 ? -11.010 -0.086 58.417 1.00 88.56 1038 ALA A CA 1
ATOM 8064 C C . ALA A 1 1038 ? -11.675 0.887 59.412 1.00 88.56 1038 ALA A C 1
ATOM 8066 O O . ALA A 1 1038 ? -11.129 1.146 60.485 1.00 88.56 1038 ALA A O 1
ATOM 8067 N N . ILE A 1 1039 ? -12.888 1.350 59.095 1.00 88.12 1039 ILE A N 1
ATOM 8068 C CA . ILE A 1 1039 ? -13.735 2.154 59.993 1.00 88.12 1039 ILE A CA 1
ATOM 8069 C C . ILE A 1 1039 ? -14.119 1.353 61.241 1.00 88.12 1039 ILE A C 1
ATOM 8071 O O . ILE A 1 1039 ? -13.953 1.811 62.370 1.00 88.12 1039 ILE A O 1
ATOM 8075 N N . ALA A 1 1040 ? -14.598 0.118 61.061 1.00 83.69 1040 ALA A N 1
ATOM 8076 C CA . ALA A 1 1040 ? -15.013 -0.728 62.179 1.00 83.69 1040 ALA A CA 1
ATOM 8077 C C . ALA A 1 1040 ? -13.863 -1.030 63.157 1.00 83.69 1040 ALA A C 1
ATOM 8079 O O . ALA A 1 1040 ? -14.097 -1.095 64.362 1.00 83.69 1040 ALA A O 1
ATOM 8080 N N . SER A 1 1041 ? -12.629 -1.174 62.661 1.00 74.75 1041 SER A N 1
ATOM 8081 C CA . SER A 1 1041 ? -11.439 -1.396 63.495 1.00 74.75 1041 SER A CA 1
ATOM 8082 C C . SER A 1 1041 ? -10.955 -0.167 64.271 1.00 74.75 1041 SER A C 1
ATOM 8084 O O . SER A 1 1041 ? -10.178 -0.334 65.207 1.00 74.75 1041 SER A O 1
ATOM 8086 N N . ASN A 1 1042 ? -11.399 1.041 63.910 1.00 65.94 1042 ASN A N 1
ATOM 8087 C CA . ASN A 1 1042 ? -10.996 2.292 64.562 1.00 65.94 1042 ASN A CA 1
ATOM 8088 C C . ASN A 1 1042 ? -11.951 2.750 65.678 1.00 65.94 1042 ASN A C 1
ATOM 8090 O O . ASN A 1 1042 ? -11.633 3.701 66.393 1.00 65.94 1042 ASN A O 1
ATOM 8094 N N . LYS A 1 1043 ? -13.100 2.083 65.873 1.00 55.50 1043 LYS A N 1
ATOM 8095 C CA . LYS A 1 1043 ? -13.982 2.379 67.010 1.00 55.50 1043 LYS A CA 1
ATOM 8096 C C . LYS A 1 1043 ? -13.375 1.838 68.313 1.00 55.50 1043 LYS A C 1
ATOM 8098 O O . LYS A 1 1043 ? -13.066 0.648 68.370 1.00 55.50 1043 LYS A O 1
ATOM 8103 N N . PRO A 1 1044 ? -13.231 2.660 69.369 1.00 45.84 1044 PRO A N 1
ATOM 8104 C CA . PRO A 1 1044 ? -12.809 2.163 70.673 1.00 45.84 1044 PRO A CA 1
ATOM 8105 C C . PRO A 1 1044 ? -13.844 1.161 71.202 1.00 45.84 1044 PRO A C 1
ATOM 8107 O O . PRO A 1 1044 ? -15.048 1.391 71.071 1.00 45.84 1044 PRO A O 1
ATOM 8110 N N . GLU A 1 1045 ? -13.379 0.048 71.783 1.00 39.38 1045 GLU A N 1
ATOM 8111 C CA . GLU A 1 1045 ? -14.234 -0.902 72.501 1.00 39.38 1045 GLU A CA 1
ATOM 8112 C C . GLU A 1 1045 ? -15.095 -0.133 73.512 1.00 39.38 1045 GLU A C 1
ATOM 8114 O O . GLU A 1 1045 ? -14.587 0.465 74.462 1.00 39.38 1045 GLU A O 1
ATOM 8119 N N . THR A 1 1046 ? -16.408 -0.113 73.290 1.00 37.22 1046 THR A N 1
ATOM 8120 C CA . THR A 1 1046 ? -17.376 0.417 74.249 1.00 37.22 1046 THR A CA 1
ATOM 8121 C C . THR A 1 1046 ? -17.283 -0.404 75.530 1.00 37.22 1046 THR A C 1
ATOM 8123 O O . THR A 1 1046 ? -17.591 -1.596 75.523 1.00 37.22 1046 THR A O 1
ATOM 8126 N N . THR A 1 1047 ? -16.853 0.233 76.617 1.00 42.97 1047 THR A N 1
ATOM 8127 C CA . THR A 1 1047 ? -16.880 -0.317 77.975 1.00 42.97 1047 THR A CA 1
ATOM 8128 C C . THR A 1 1047 ? -18.311 -0.671 78.391 1.00 42.97 1047 THR A C 1
ATOM 8130 O O . THR A 1 1047 ? -19.243 0.072 78.092 1.00 42.97 1047 THR A O 1
ATOM 8133 N N . ASP A 1 1048 ? -18.455 -1.795 79.095 1.00 40.22 1048 ASP A N 1
ATOM 8134 C CA . ASP A 1 1048 ? -19.677 -2.536 79.469 1.00 40.22 1048 ASP A CA 1
ATOM 8135 C C . ASP A 1 1048 ? -20.805 -1.785 80.236 1.00 40.22 1048 ASP A C 1
ATOM 8137 O O . ASP A 1 1048 ? -21.747 -2.426 80.703 1.00 40.22 1048 ASP A O 1
ATOM 8141 N N . ASP A 1 1049 ? -20.797 -0.455 80.347 1.00 42.16 1049 ASP A N 1
ATOM 8142 C CA . ASP A 1 1049 ? -21.731 0.279 81.224 1.00 42.16 1049 ASP A CA 1
ATOM 8143 C C . ASP A 1 1049 ? -23.073 0.707 80.582 1.00 42.16 1049 ASP A C 1
ATOM 8145 O O . ASP A 1 1049 ? -23.956 1.182 81.292 1.00 42.16 1049 ASP A O 1
ATOM 8149 N N . GLU A 1 1050 ? -23.314 0.484 79.283 1.00 41.22 1050 GLU A N 1
ATOM 8150 C CA . GLU A 1 1050 ? -24.580 0.890 78.622 1.00 41.22 1050 GLU A CA 1
ATOM 8151 C C . GLU A 1 1050 ? -25.594 -0.248 78.373 1.00 41.22 1050 GLU A C 1
ATOM 8153 O O . GLU A 1 1050 ? -26.573 -0.074 77.649 1.00 41.22 1050 GLU A O 1
ATOM 8158 N N . LYS A 1 1051 ? -25.436 -1.424 78.999 1.00 38.53 1051 LYS A N 1
ATOM 8159 C CA . LYS A 1 1051 ? -26.426 -2.525 78.892 1.00 38.53 1051 LYS A CA 1
ATOM 8160 C C . LYS A 1 1051 ? -27.519 -2.555 79.969 1.00 38.53 1051 LYS A C 1
ATOM 8162 O O . LYS A 1 1051 ? -28.278 -3.523 80.023 1.00 38.53 1051 LYS A O 1
ATOM 8167 N N . MET A 1 1052 ? -27.666 -1.513 80.787 1.00 39.28 1052 MET A N 1
ATOM 8168 C CA . MET A 1 1052 ? -28.833 -1.363 81.668 1.00 39.28 1052 MET A CA 1
ATOM 8169 C C . MET A 1 1052 ? -29.399 0.064 81.663 1.00 39.28 1052 MET A C 1
ATOM 8171 O O . MET A 1 1052 ? -29.165 0.831 82.593 1.00 39.28 1052 MET A O 1
ATOM 8175 N N . SER A 1 1053 ? -30.218 0.378 80.654 1.00 35.78 1053 SER A N 1
ATOM 8176 C CA . SER A 1 1053 ? -31.325 1.344 80.758 1.00 35.78 1053 SER A CA 1
ATOM 8177 C C . SER A 1 1053 ? -32.398 1.060 79.718 1.00 35.78 1053 SER A C 1
ATOM 8179 O O . SER A 1 1053 ? -32.017 0.992 78.526 1.00 35.78 1053 SER A O 1
#